Protein 1Z4H (pdb70)

Structure (mmCIF, N/CA/C/O backbone):
data_1Z4H
#
_entry.id   1Z4H
#
loop_
_atom_site.group_PDB
_atom_site.id
_atom_site.type_symbol
_atom_site.label_atom_id
_atom_site.label_alt_id
_atom_site.label_comp_id
_atom_site.label_asym_id
_atom_site.label_entity_id
_atom_site.label_seq_id
_atom_site.pdbx_PDB_ins_code
_atom_site.Cartn_x
_atom_site.Cartn_y
_atom_site.Cartn_z
_atom_site.occupancy
_atom_site.B_iso_or_equiv
_atom_site.auth_seq_id
_atom_site.auth_comp_id
_atom_site.auth_asym_id
_atom_site.auth_atom_id
_atom_site.pdbx_PDB_model_num
ATOM 1 N N . MET A 1 1 ? -11.399 12.482 -7.871 1.00 3.88 1 MET A N 1
ATOM 2 C CA . MET A 1 1 ? -11.905 11.932 -6.596 1.00 3.10 1 MET A CA 1
ATOM 3 C C . MET A 1 1 ? -10.811 11.945 -5.534 1.00 2.22 1 MET A C 1
ATOM 4 O O . MET A 1 1 ? -10.199 10.916 -5.246 1.00 2.40 1 MET A O 1
ATOM 20 N N . GLN A 1 2 ? -10.558 13.113 -4.959 1.00 1.90 2 GLN A N 1
ATOM 21 C CA . GLN A 1 2 ? -9.586 13.234 -3.883 1.00 1.60 2 GLN A CA 1
ATOM 22 C C . GLN A 1 2 ? -10.207 12.807 -2.563 1.00 1.43 2 GLN A C 1
ATOM 23 O O . GLN A 1 2 ? -10.905 13.581 -1.908 1.00 1.60 2 GLN A O 1
ATOM 37 N N . HIS A 1 3 ? -9.975 11.560 -2.197 1.00 1.23 3 HIS A N 1
ATOM 38 C CA . HIS A 1 3 ? -10.497 11.019 -0.956 1.00 1.16 3 HIS A CA 1
ATOM 39 C C . HIS A 1 3 ? -9.366 10.862 0.049 1.00 0.97 3 HIS A C 1
ATOM 40 O O . HIS A 1 3 ? -8.338 10.251 -0.252 1.00 1.04 3 HIS A O 1
ATOM 55 N N . GLU A 1 4 ? -9.546 11.416 1.237 1.00 0.92 4 GLU A N 1
ATOM 56 C CA . GLU A 1 4 ? -8.513 11.347 2.258 1.00 0.90 4 GLU A CA 1
ATOM 57 C C . GLU A 1 4 ? -8.853 10.306 3.308 1.00 0.81 4 GLU A C 1
ATOM 58 O O . GLU A 1 4 ? -10.007 10.162 3.719 1.00 0.99 4 GLU A O 1
ATOM 70 N N . LEU A 1 5 ? -7.836 9.585 3.736 1.00 0.69 5 LEU A N 1
ATOM 71 C CA . LEU A 1 5 ? -7.988 8.529 4.717 1.00 0.61 5 LEU A CA 1
ATOM 72 C C . LEU A 1 5 ? -6.905 8.642 5.782 1.00 0.60 5 LEU A C 1
ATOM 73 O O . LEU A 1 5 ? -5.955 9.412 5.631 1.00 0.66 5 LEU A O 1
ATOM 89 N N . GLN A 1 6 ? -7.058 7.889 6.857 1.00 0.57 6 GLN A N 1
ATOM 90 C CA . GLN A 1 6 ? -6.063 7.854 7.916 1.00 0.59 6 GLN A CA 1
ATOM 91 C C . GLN A 1 6 ? -5.244 6.573 7.779 1.00 0.48 6 GLN A C 1
ATOM 92 O O . GLN A 1 6 ? -5.647 5.673 7.039 1.00 0.42 6 GLN A O 1
ATOM 106 N N . PRO A 1 7 ? -4.079 6.484 8.459 1.00 0.52 7 PRO A N 1
ATOM 107 C CA . PRO A 1 7 ? -3.187 5.318 8.387 1.00 0.48 7 PRO A CA 1
ATOM 108 C C . PRO A 1 7 ? -3.926 3.980 8.337 1.00 0.40 7 PRO A C 1
ATOM 109 O O . PRO A 1 7 ? -3.605 3.120 7.525 1.00 0.37 7 PRO A O 1
ATOM 120 N N . ASP A 1 8 ? -4.929 3.802 9.182 1.00 0.40 8 ASP A N 1
ATOM 121 C CA . ASP A 1 8 ? -5.734 2.594 9.109 1.00 0.38 8 ASP A CA 1
ATOM 122 C C . ASP A 1 8 ? -7.061 2.896 8.428 1.00 0.37 8 ASP A C 1
ATOM 123 O O . ASP A 1 8 ? -7.974 3.462 9.030 1.00 0.42 8 ASP A O 1
ATOM 132 N N . SER A 1 9 ? -7.143 2.518 7.159 1.00 0.33 9 SER A N 1
ATOM 133 C CA . SER A 1 9 ? -8.315 2.728 6.335 1.00 0.34 9 SER A CA 1
ATOM 134 C C . SER A 1 9 ? -8.215 1.843 5.099 1.00 0.29 9 SER A C 1
ATOM 135 O O . SER A 1 9 ? -7.197 1.177 4.900 1.00 0.35 9 SER A O 1
ATOM 143 N N . LEU A 1 10 ? -9.247 1.852 4.263 1.00 0.28 10 LEU A N 1
ATOM 144 C CA . LEU A 1 10 ? -9.298 0.968 3.113 1.00 0.27 10 LEU A CA 1
ATOM 145 C C . LEU A 1 10 ? -8.974 1.713 1.819 1.00 0.25 10 LEU A C 1
ATOM 146 O O . LEU A 1 10 ? -9.688 2.625 1.401 1.00 0.29 10 LEU A O 1
ATOM 162 N N . VAL A 1 11 ? -7.865 1.318 1.213 1.00 0.22 11 VAL A N 1
ATOM 163 C CA . VAL A 1 11 ? -7.405 1.882 -0.049 1.00 0.22 11 VAL A CA 1
ATOM 164 C C . VAL A 1 11 ? -7.582 0.849 -1.165 1.00 0.24 11 VAL A C 1
ATOM 165 O O . VAL A 1 11 ? -7.788 -0.336 -0.892 1.00 0.29 11 VAL A O 1
ATOM 178 N N . ASP A 1 12 ? -7.497 1.292 -2.414 1.00 0.25 12 ASP A N 1
ATOM 179 C CA . ASP A 1 12 ? -7.576 0.381 -3.550 1.00 0.29 12 ASP A CA 1
ATOM 180 C C . ASP A 1 12 ? -6.320 0.484 -4.411 1.00 0.28 12 ASP A C 1
ATOM 181 O O . ASP A 1 12 ? -5.525 1.404 -4.230 1.00 0.30 12 ASP A O 1
ATOM 190 N N . LEU A 1 13 ? -6.127 -0.469 -5.314 1.00 0.34 13 LEU A N 1
ATOM 191 C CA . LEU A 1 13 ? -4.937 -0.515 -6.164 1.00 0.38 13 LEU A CA 1
ATOM 192 C C . LEU A 1 13 ? -4.695 0.801 -6.899 1.00 0.34 13 LEU A C 1
ATOM 193 O O . LEU A 1 13 ? -3.560 1.291 -6.941 1.00 0.33 13 LEU A O 1
ATOM 209 N N . LYS A 1 14 ? -5.761 1.380 -7.455 1.00 0.37 14 LYS A N 1
ATOM 210 C CA . LYS A 1 14 ? -5.648 2.629 -8.207 1.00 0.40 14 LYS A CA 1
ATOM 211 C C . LYS A 1 14 ? -5.048 3.692 -7.310 1.00 0.31 14 LYS A C 1
ATOM 212 O O . LYS A 1 14 ? -4.201 4.486 -7.720 1.00 0.32 14 LYS A O 1
ATOM 231 N N . PHE A 1 15 ? -5.499 3.673 -6.072 1.00 0.29 15 PHE A N 1
ATOM 232 C CA . PHE A 1 15 ? -5.035 4.592 -5.064 1.00 0.26 15 PHE A CA 1
ATOM 233 C C . PHE A 1 15 ? -3.541 4.420 -4.843 1.00 0.23 15 PHE A C 1
ATOM 234 O O . PHE A 1 15 ? -2.792 5.387 -4.880 1.00 0.27 15 PHE A O 1
ATOM 251 N N . ILE A 1 16 ? -3.123 3.182 -4.589 1.00 0.22 16 ILE A N 1
ATOM 252 C CA . ILE A 1 16 ? -1.711 2.868 -4.409 1.00 0.22 16 ILE A CA 1
ATOM 253 C C . ILE A 1 16 ? -0.886 3.373 -5.589 1.00 0.23 16 ILE A C 1
ATOM 254 O O . ILE A 1 16 ? 0.166 3.971 -5.409 1.00 0.27 16 ILE A O 1
ATOM 270 N N . MET A 1 17 ? -1.367 3.117 -6.800 1.00 0.23 17 MET A N 1
ATOM 271 C CA . MET A 1 17 ? -0.664 3.548 -8.005 1.00 0.28 17 MET A CA 1
ATOM 272 C C . MET A 1 17 ? -0.586 5.071 -8.083 1.00 0.34 17 MET A C 1
ATOM 273 O O . MET A 1 17 ? 0.395 5.621 -8.576 1.00 0.43 17 MET A O 1
ATOM 287 N N . ALA A 1 18 ? -1.624 5.746 -7.609 1.00 0.34 18 ALA A N 1
ATOM 288 C CA . ALA A 1 18 ? -1.607 7.204 -7.501 1.00 0.44 18 ALA A CA 1
ATOM 289 C C . ALA A 1 18 ? -0.622 7.657 -6.419 1.00 0.49 18 ALA A C 1
ATOM 290 O O . ALA A 1 18 ? 0.132 8.612 -6.603 1.00 0.69 18 ALA A O 1
ATOM 297 N N . ASP A 1 19 ? -0.652 6.950 -5.297 1.00 0.40 19 ASP A N 1
ATOM 298 C CA . ASP A 1 19 ? 0.206 7.224 -4.141 1.00 0.52 19 ASP A CA 1
ATOM 299 C C . ASP A 1 19 ? 1.682 7.014 -4.478 1.00 0.56 19 ASP A C 1
ATOM 300 O O . ASP A 1 19 ? 2.539 7.816 -4.101 1.00 0.77 19 ASP A O 1
ATOM 309 N N . THR A 1 20 ? 1.965 5.964 -5.229 1.00 0.49 20 THR A N 1
ATOM 310 C CA . THR A 1 20 ? 3.337 5.557 -5.478 1.00 0.71 20 THR A CA 1
ATOM 311 C C . THR A 1 20 ? 3.842 6.014 -6.843 1.00 0.67 20 THR A C 1
ATOM 312 O O . THR A 1 20 ? 4.966 6.498 -6.972 1.00 1.04 20 THR A O 1
ATOM 323 N N . GLY A 1 21 ? 2.997 5.874 -7.857 1.00 0.36 21 GLY A N 1
ATOM 324 C CA . GLY A 1 21 ? 3.404 6.167 -9.214 1.00 0.45 21 GLY A CA 1
ATOM 325 C C . GLY A 1 21 ? 4.002 4.952 -9.894 1.00 0.40 21 GLY A C 1
ATOM 326 O O . GLY A 1 21 ? 4.596 5.060 -10.966 1.00 0.49 21 GLY A O 1
ATOM 330 N N . PHE A 1 22 ? 3.836 3.790 -9.272 1.00 0.31 22 PHE A N 1
ATOM 331 C CA . PHE A 1 22 ? 4.435 2.558 -9.771 1.00 0.32 22 PHE A CA 1
ATOM 332 C C . PHE A 1 22 ? 3.368 1.526 -10.133 1.00 0.29 22 PHE A C 1
ATOM 333 O O . PHE A 1 22 ? 2.169 1.792 -10.023 1.00 0.28 22 PHE A O 1
ATOM 350 N N . GLY A 1 23 ? 3.819 0.348 -10.550 1.00 0.34 23 GLY A N 1
ATOM 351 C CA . GLY A 1 23 ? 2.912 -0.692 -10.997 1.00 0.36 23 GLY A CA 1
ATOM 352 C C . GLY A 1 23 ? 2.506 -1.649 -9.892 1.00 0.30 23 GLY A C 1
ATOM 353 O O . GLY A 1 23 ? 3.215 -1.797 -8.896 1.00 0.27 23 GLY A O 1
ATOM 357 N N . LYS A 1 24 ? 1.352 -2.289 -10.083 1.00 0.35 24 LYS A N 1
ATOM 358 C CA . LYS A 1 24 ? 0.784 -3.240 -9.121 1.00 0.39 24 LYS A CA 1
ATOM 359 C C . LYS A 1 24 ? 1.804 -4.271 -8.639 1.00 0.31 24 LYS A C 1
ATOM 360 O O . LYS A 1 24 ? 1.891 -4.559 -7.446 1.00 0.28 24 LYS A O 1
ATOM 379 N N . THR A 1 25 ? 2.558 -4.831 -9.577 1.00 0.35 25 THR A N 1
ATOM 380 C CA . THR A 1 25 ? 3.579 -5.829 -9.259 1.00 0.37 25 THR A CA 1
ATOM 381 C C . THR A 1 25 ? 4.554 -5.304 -8.194 1.00 0.32 25 THR A C 1
ATOM 382 O O . THR A 1 25 ? 4.845 -5.990 -7.200 1.00 0.36 25 THR A O 1
ATOM 393 N N . PHE A 1 26 ? 5.014 -4.071 -8.389 1.00 0.27 26 PHE A N 1
ATOM 394 C CA . PHE A 1 26 ? 5.904 -3.411 -7.455 1.00 0.26 26 PHE A CA 1
ATOM 395 C C . PHE A 1 26 ? 5.239 -3.289 -6.090 1.00 0.22 26 PHE A C 1
ATOM 396 O O . PHE A 1 26 ? 5.869 -3.527 -5.065 1.00 0.25 26 PHE A O 1
ATOM 413 N N . ILE A 1 27 ? 3.959 -2.937 -6.099 1.00 0.18 27 ILE A N 1
ATOM 414 C CA . ILE A 1 27 ? 3.205 -2.726 -4.871 1.00 0.16 27 ILE A CA 1
ATOM 415 C C . ILE A 1 27 ? 3.256 -3.954 -3.973 1.00 0.18 27 ILE A C 1
ATOM 416 O O . ILE A 1 27 ? 3.793 -3.909 -2.872 1.00 0.19 27 ILE A O 1
ATOM 432 N N . TYR A 1 28 ? 2.721 -5.061 -4.462 1.00 0.22 28 TYR A N 1
ATOM 433 C CA . TYR A 1 28 ? 2.611 -6.269 -3.659 1.00 0.25 28 TYR A CA 1
ATOM 434 C C . TYR A 1 28 ? 3.972 -6.706 -3.128 1.00 0.25 28 TYR A C 1
ATOM 435 O O . TYR A 1 28 ? 4.093 -7.079 -1.961 1.00 0.27 28 TYR A O 1
ATOM 453 N N . ASP A 1 29 ? 5.004 -6.624 -3.961 1.00 0.28 29 ASP A N 1
ATOM 454 C CA . ASP A 1 29 ? 6.350 -6.994 -3.524 1.00 0.32 29 ASP A CA 1
ATOM 455 C C . ASP A 1 29 ? 6.875 -6.012 -2.482 1.00 0.28 29 ASP A C 1
ATOM 456 O O . ASP A 1 29 ? 7.284 -6.404 -1.388 1.00 0.29 29 ASP A O 1
ATOM 465 N N . ARG A 1 30 ? 6.842 -4.734 -2.829 1.00 0.26 30 ARG A N 1
ATOM 466 C CA . ARG A 1 30 ? 7.426 -3.693 -1.999 1.00 0.28 30 ARG A CA 1
ATOM 467 C C . ARG A 1 30 ? 6.697 -3.552 -0.665 1.00 0.22 30 ARG A C 1
ATOM 468 O O . ARG A 1 30 ? 7.329 -3.361 0.372 1.00 0.24 30 ARG A O 1
ATOM 489 N N . ILE A 1 31 ? 5.374 -3.638 -0.691 1.00 0.19 31 ILE A N 1
ATOM 490 C CA . ILE A 1 31 ? 4.585 -3.483 0.523 1.00 0.18 31 ILE A CA 1
ATOM 491 C C . ILE A 1 31 ? 4.787 -4.680 1.450 1.00 0.22 31 ILE A C 1
ATOM 492 O O . ILE A 1 31 ? 4.863 -4.514 2.670 1.00 0.27 31 ILE A O 1
ATOM 508 N N . LYS A 1 32 ? 4.899 -5.882 0.882 1.00 0.24 32 LYS A N 1
ATOM 509 C CA . LYS A 1 32 ? 5.259 -7.050 1.684 1.00 0.35 32 LYS A CA 1
ATOM 510 C C . LYS A 1 32 ? 6.596 -6.814 2.377 1.00 0.41 32 LYS A C 1
ATOM 511 O O . LYS A 1 32 ? 6.749 -7.082 3.566 1.00 0.52 32 LYS A O 1
ATOM 530 N N . SER A 1 33 ? 7.549 -6.287 1.622 1.00 0.40 33 SER A N 1
ATOM 531 C CA . SER A 1 33 ? 8.873 -5.980 2.145 1.00 0.54 33 SER A CA 1
ATOM 532 C C . SER A 1 33 ? 8.815 -4.845 3.169 1.00 0.54 33 SER A C 1
ATOM 533 O O . SER A 1 33 ? 9.683 -4.740 4.033 1.00 0.66 33 SER A O 1
ATOM 541 N N . GLY A 1 34 ? 7.798 -3.992 3.057 1.00 0.47 34 GLY A N 1
ATOM 542 C CA . GLY A 1 34 ? 7.631 -2.901 4.000 1.00 0.49 34 GLY A CA 1
ATOM 543 C C . GLY A 1 34 ? 7.499 -3.403 5.421 1.00 0.43 34 GLY A C 1
ATOM 544 O O . GLY A 1 34 ? 8.396 -3.203 6.245 1.00 0.56 34 GLY A O 1
ATOM 548 N N . ASP A 1 35 ? 6.377 -4.049 5.705 1.00 0.33 35 ASP A N 1
ATOM 549 C CA . ASP A 1 35 ? 6.181 -4.713 6.997 1.00 0.41 35 ASP A CA 1
ATOM 550 C C . ASP A 1 35 ? 5.083 -5.771 6.895 1.00 0.42 35 ASP A C 1
ATOM 551 O O . ASP A 1 35 ? 4.378 -6.048 7.865 1.00 0.83 35 ASP A O 1
ATOM 560 N N . LEU A 1 36 ? 4.962 -6.373 5.712 1.00 0.39 36 LEU A N 1
ATOM 561 C CA . LEU A 1 36 ? 3.907 -7.349 5.423 1.00 0.45 36 LEU A CA 1
ATOM 562 C C . LEU A 1 36 ? 2.525 -6.694 5.502 1.00 0.41 36 LEU A C 1
ATOM 563 O O . LEU A 1 36 ? 2.123 -6.194 6.554 1.00 0.57 36 LEU A O 1
ATOM 579 N N . PRO A 1 37 ? 1.777 -6.699 4.393 1.00 0.33 37 PRO A N 1
ATOM 580 C CA . PRO A 1 37 ? 0.479 -6.029 4.315 1.00 0.32 37 PRO A CA 1
ATOM 581 C C . PRO A 1 37 ? -0.544 -6.579 5.301 1.00 0.26 37 PRO A C 1
ATOM 582 O O . PRO A 1 37 ? -0.796 -7.786 5.352 1.00 0.32 37 PRO A O 1
ATOM 593 N N . LYS A 1 38 ? -1.126 -5.684 6.084 1.00 0.30 38 LYS A N 1
ATOM 594 C CA . LYS A 1 38 ? -2.244 -6.031 6.944 1.00 0.37 38 LYS A CA 1
ATOM 595 C C . LYS A 1 38 ? -3.526 -5.940 6.131 1.00 0.33 38 LYS A C 1
ATOM 596 O O . LYS A 1 38 ? -4.596 -6.346 6.584 1.00 0.40 38 LYS A O 1
ATOM 615 N N . ALA A 1 39 ? -3.387 -5.353 4.935 1.00 0.24 39 ALA A N 1
ATOM 616 C CA . ALA A 1 39 ? -4.450 -5.282 3.938 1.00 0.22 39 ALA A CA 1
ATOM 617 C C . ALA A 1 39 ? -5.273 -6.555 3.881 1.00 0.29 39 ALA A C 1
ATOM 618 O O . ALA A 1 39 ? -4.752 -7.665 4.031 1.00 0.37 39 ALA A O 1
ATOM 625 N N . LYS A 1 40 ? -6.552 -6.399 3.601 1.00 0.31 40 LYS A N 1
ATOM 626 C CA . LYS A 1 40 ? -7.461 -7.516 3.650 1.00 0.42 40 LYS A CA 1
ATOM 627 C C . LYS A 1 40 ? -7.685 -8.013 2.235 1.00 0.42 40 LYS A C 1
ATOM 628 O O . LYS A 1 40 ? -8.671 -7.668 1.588 1.00 0.40 40 LYS A O 1
ATOM 647 N N . VAL A 1 41 ? -6.746 -8.807 1.76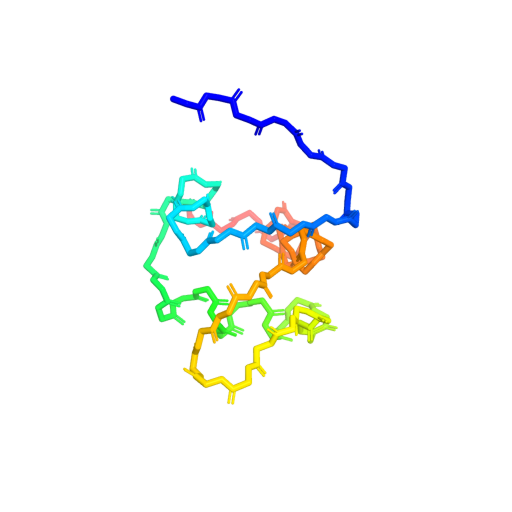0 1.00 0.51 41 VAL A N 1
ATOM 648 C CA . VAL A 1 41 ? -6.814 -9.379 0.437 1.00 0.59 41 VAL A CA 1
ATOM 649 C C . VAL A 1 41 ? -7.191 -10.853 0.526 1.00 0.78 41 VAL A C 1
ATOM 650 O O . VAL A 1 41 ? -6.563 -11.628 1.249 1.00 1.02 41 VAL A O 1
ATOM 663 N N . ILE A 1 42 ? -8.242 -11.228 -0.181 1.00 0.87 42 ILE A N 1
ATOM 664 C CA . ILE A 1 42 ? -8.764 -12.579 -0.092 1.00 1.13 42 ILE A CA 1
ATOM 665 C C . ILE A 1 42 ? -8.854 -13.228 -1.473 1.00 1.17 42 ILE A C 1
ATOM 666 O O . ILE A 1 42 ? -8.750 -14.447 -1.610 1.00 1.41 42 ILE A O 1
ATOM 682 N N . HIS A 1 43 ? -8.997 -12.411 -2.502 1.00 1.08 43 HIS A N 1
ATOM 683 C CA . HIS A 1 43 ? -9.188 -12.928 -3.852 1.00 1.28 43 HIS A CA 1
ATOM 684 C C . HIS A 1 43 ? -8.287 -12.180 -4.830 1.00 1.29 43 HIS A C 1
ATOM 685 O O . HIS A 1 43 ? -8.750 -11.646 -5.838 1.00 1.51 43 HIS A O 1
ATOM 700 N N . GLY A 1 44 ? -7.002 -12.130 -4.509 1.00 1.20 44 GLY A N 1
ATOM 701 C CA . GLY A 1 44 ? -6.040 -11.386 -5.315 1.00 1.31 44 GLY A CA 1
ATOM 702 C C . GLY A 1 44 ? -6.181 -9.880 -5.152 1.00 1.11 44 GLY A C 1
ATOM 703 O O . GLY A 1 44 ? -5.207 -9.137 -5.269 1.00 1.44 44 GLY A O 1
ATOM 707 N N . ARG A 1 45 ? -7.399 -9.444 -4.869 1.00 0.93 45 ARG A N 1
ATOM 708 C CA . ARG A 1 45 ? -7.699 -8.056 -4.571 1.00 0.90 45 ARG A CA 1
ATOM 709 C C . ARG A 1 45 ? -8.773 -8.010 -3.497 1.00 0.86 45 ARG A C 1
ATOM 710 O O . ARG A 1 45 ? -9.345 -9.052 -3.158 1.00 1.73 45 ARG A O 1
ATOM 731 N N . ALA A 1 46 ? -9.020 -6.809 -2.977 1.00 0.74 46 ALA A N 1
ATOM 732 C CA . ALA A 1 46 ? -10.129 -6.540 -2.062 1.00 0.57 46 ALA A CA 1
ATOM 733 C C . ALA A 1 46 ? -10.013 -5.125 -1.508 1.00 0.51 46 ALA A C 1
ATOM 734 O O . ALA A 1 46 ? -10.495 -4.172 -2.119 1.00 0.67 46 ALA A O 1
ATOM 741 N N . ARG A 1 47 ? -9.343 -4.993 -0.369 1.00 0.37 47 ARG A N 1
ATOM 742 C CA . ARG A 1 47 ? -9.136 -3.696 0.266 1.00 0.38 47 ARG A CA 1
ATOM 743 C C . ARG A 1 47 ? -7.758 -3.665 0.906 1.00 0.31 47 ARG A C 1
ATOM 744 O O . ARG A 1 47 ? -7.363 -4.622 1.572 1.00 0.34 47 ARG A O 1
ATOM 765 N N . TRP A 1 48 ? -7.024 -2.587 0.696 1.00 0.26 48 TRP A N 1
ATOM 766 C CA . TRP A 1 48 ? -5.671 -2.496 1.205 1.00 0.21 48 TRP A CA 1
ATOM 767 C C . TRP A 1 48 ? -5.635 -1.524 2.368 1.00 0.20 48 TRP A C 1
ATOM 768 O O . TRP A 1 48 ? -6.328 -0.511 2.356 1.00 0.23 48 TRP A O 1
ATOM 789 N N . LEU A 1 49 ? -4.842 -1.832 3.371 1.00 0.20 49 LEU A N 1
ATOM 790 C CA . LEU A 1 49 ? -4.692 -0.949 4.501 1.00 0.21 49 LEU A CA 1
ATOM 791 C C . LEU A 1 49 ? -3.590 0.057 4.227 1.00 0.23 49 LEU A C 1
ATOM 792 O O . LEU A 1 49 ? -2.478 -0.301 3.842 1.00 0.30 49 LEU A O 1
ATOM 808 N N . TYR A 1 50 ? -3.916 1.330 4.405 1.00 0.21 50 TYR A N 1
ATOM 809 C CA . TYR A 1 50 ? -2.988 2.409 4.091 1.00 0.24 50 TYR A CA 1
ATOM 810 C C . TYR A 1 50 ? -1.715 2.304 4.933 1.00 0.25 50 TYR A C 1
ATOM 811 O O . TYR A 1 50 ? -0.656 2.771 4.521 1.00 0.26 50 TYR A O 1
ATOM 829 N N . ARG A 1 51 ? -1.839 1.712 6.118 1.00 0.27 51 ARG A N 1
ATOM 830 C CA . ARG A 1 51 ? -0.701 1.471 7.003 1.00 0.29 51 ARG A CA 1
ATOM 831 C C . ARG A 1 51 ? 0.448 0.797 6.255 1.00 0.28 51 ARG A C 1
ATOM 832 O O . ARG A 1 51 ? 1.606 1.180 6.403 1.00 0.30 51 ARG A O 1
ATOM 853 N N . ASP A 1 52 ? 0.107 -0.195 5.438 1.00 0.30 52 ASP A N 1
ATOM 854 C CA . ASP A 1 52 ? 1.087 -0.937 4.661 1.00 0.31 52 ASP A CA 1
ATOM 855 C C . ASP A 1 52 ? 1.822 -0.015 3.709 1.00 0.28 52 ASP A C 1
ATOM 856 O O . ASP A 1 52 ? 2.992 -0.228 3.398 1.00 0.32 52 ASP A O 1
ATOM 865 N N . HIS A 1 53 ? 1.125 1.015 3.253 1.00 0.23 53 HIS A N 1
ATOM 866 C CA . HIS A 1 53 ? 1.739 2.021 2.405 1.00 0.21 53 HIS A CA 1
ATOM 867 C C . HIS A 1 53 ? 2.727 2.810 3.231 1.00 0.19 53 HIS A C 1
ATOM 868 O O . HIS A 1 53 ? 3.869 2.982 2.843 1.00 0.19 53 HIS A O 1
ATOM 883 N N . CYS A 1 54 ? 2.274 3.250 4.396 1.00 0.21 54 CYS A N 1
ATOM 884 C CA . CYS A 1 54 ? 3.091 4.050 5.292 1.00 0.25 54 CYS A CA 1
ATOM 885 C C . CYS A 1 54 ? 4.388 3.319 5.631 1.00 0.28 54 CYS A C 1
ATOM 886 O O . CYS A 1 54 ? 5.474 3.904 5.581 1.00 0.36 54 CYS A O 1
ATOM 894 N N . GLU A 1 55 ? 4.272 2.033 5.954 1.00 0.30 55 GLU A N 1
ATOM 895 C CA . GLU A 1 55 ? 5.421 1.241 6.341 1.00 0.42 55 GLU A CA 1
ATOM 896 C C . GLU A 1 55 ? 6.321 0.938 5.142 1.00 0.40 55 GLU A C 1
ATOM 897 O O . GLU A 1 55 ? 7.545 0.980 5.255 1.00 0.50 55 GLU A O 1
ATOM 909 N N . PHE A 1 56 ? 5.723 0.618 3.997 1.00 0.33 56 PHE A N 1
ATOM 910 C CA . PHE A 1 56 ? 6.497 0.390 2.784 1.00 0.35 56 PHE A CA 1
ATOM 911 C C . PHE A 1 56 ? 7.199 1.682 2.333 1.00 0.39 56 PHE A C 1
ATOM 912 O O . PHE A 1 56 ? 8.406 1.680 2.050 1.00 0.49 56 PHE A O 1
ATOM 929 N N . LYS A 1 57 ? 6.435 2.776 2.267 1.00 0.35 57 LYS A N 1
ATOM 930 C CA . LYS A 1 57 ? 6.963 4.088 1.895 1.00 0.44 57 LYS A CA 1
ATOM 931 C C . LYS A 1 57 ? 8.146 4.443 2.765 1.00 0.53 57 LYS A C 1
ATOM 932 O O . LYS A 1 57 ? 9.119 5.019 2.301 1.00 0.65 57 LYS A O 1
ATOM 951 N N . ASN A 1 58 ? 8.049 4.053 4.022 1.00 0.50 58 ASN A N 1
ATOM 952 C CA . ASN A 1 58 ? 9.082 4.300 5.010 1.00 0.62 58 ASN A CA 1
ATOM 953 C C . ASN A 1 58 ? 10.444 3.800 4.535 1.00 0.71 58 ASN A C 1
ATOM 954 O O . ASN A 1 58 ? 11.439 4.521 4.610 1.00 0.88 58 ASN A O 1
ATOM 965 N N . LYS A 1 59 ? 10.482 2.578 4.013 1.00 0.64 59 LYS A N 1
ATOM 966 C CA . LYS A 1 59 ? 11.744 1.966 3.637 1.00 0.76 59 LYS A CA 1
ATOM 967 C C . LYS A 1 59 ? 12.283 2.590 2.350 1.00 0.73 59 LYS A C 1
ATOM 968 O O . LYS A 1 59 ? 13.490 2.767 2.196 1.00 0.83 59 LYS A O 1
ATOM 987 N N . LEU A 1 60 ? 11.382 2.944 1.437 1.00 0.64 60 LEU A N 1
ATOM 988 C CA . LEU A 1 60 ? 11.785 3.579 0.184 1.00 0.66 60 LEU A CA 1
ATOM 989 C C . LEU A 1 60 ? 12.188 5.028 0.409 1.00 0.76 60 LEU A C 1
ATOM 990 O O . LEU A 1 60 ? 13.146 5.513 -0.180 1.00 0.81 60 LEU A O 1
ATOM 1006 N N . LEU A 1 61 ? 11.447 5.705 1.268 1.00 0.83 61 LEU A N 1
ATOM 1007 C CA . LEU A 1 61 ? 11.708 7.102 1.593 1.00 0.96 61 LEU A CA 1
ATOM 1008 C C . LEU A 1 61 ? 13.031 7.241 2.338 1.00 1.05 61 LEU A C 1
ATOM 1009 O O . LEU A 1 61 ? 13.729 8.249 2.221 1.00 1.15 61 LEU A O 1
ATOM 1025 N N . SER A 1 62 ? 13.365 6.216 3.106 1.00 1.10 62 SER A N 1
ATOM 1026 C CA . SER A 1 62 ? 14.614 6.182 3.847 1.00 1.26 62 SER A CA 1
ATOM 1027 C C . SER A 1 62 ? 15.799 5.972 2.901 1.00 1.23 62 SER A C 1
ATOM 1028 O O . SER A 1 62 ? 16.837 6.624 3.038 1.00 1.28 62 SER A O 1
ATOM 1036 N N . ARG A 1 63 ? 15.630 5.076 1.931 1.00 1.31 63 ARG A N 1
ATOM 1037 C CA . ARG A 1 63 ? 16.701 4.744 0.994 1.00 1.51 63 ARG A CA 1
ATOM 1038 C C . ARG A 1 63 ? 16.744 5.724 -0.174 1.00 1.63 63 ARG A C 1
ATOM 1039 O O . ARG A 1 63 ? 17.746 5.805 -0.886 1.00 2.25 63 ARG A O 1
ATOM 1060 N N . ALA A 1 64 ? 15.642 6.449 -0.364 1.00 1.83 64 ALA A N 1
ATOM 1061 C CA . ALA A 1 64 ? 15.490 7.386 -1.472 1.00 2.61 64 ALA A CA 1
ATOM 1062 C C . ALA A 1 64 ? 15.622 6.671 -2.814 1.00 3.11 64 ALA A C 1
ATOM 1063 O O . ALA A 1 64 ? 16.634 6.806 -3.507 1.00 3.75 64 ALA A O 1
ATOM 1070 N N . ASN A 1 65 ? 14.594 5.906 -3.176 1.00 3.03 65 ASN A N 1
ATOM 1071 C CA . ASN A 1 65 ? 14.621 5.134 -4.413 1.00 3.62 65 ASN A CA 1
ATOM 1072 C C . ASN A 1 65 ? 14.432 6.044 -5.618 1.00 4.16 65 ASN A C 1
ATOM 1073 O O . ASN A 1 65 ? 13.642 6.990 -5.586 1.00 4.50 65 ASN A O 1
ATOM 1084 N N . GLY A 1 66 ? 15.181 5.762 -6.670 1.00 4.69 66 GLY A N 1
ATOM 1085 C CA . GLY A 1 66 ? 15.103 6.563 -7.868 1.00 5.52 66 GLY A CA 1
ATOM 1086 C C . GLY A 1 66 ? 16.345 7.401 -8.054 1.00 6.29 66 GLY A C 1
ATOM 1087 O O . GLY A 1 66 ? 17.431 6.960 -7.626 1.00 6.60 66 GLY A O 1
ATOM 1092 N N . MET A 1 1 ? -8.226 15.223 -1.982 1.00 3.88 1 MET A N 2
ATOM 1093 C CA . MET A 1 1 ? -8.509 14.470 -3.223 1.00 3.10 1 MET A CA 2
ATOM 1094 C C . MET A 1 1 ? -10.004 14.164 -3.300 1.00 2.22 1 MET A C 2
ATOM 1095 O O . MET A 1 1 ? -10.718 14.718 -4.142 1.00 2.40 1 MET A O 2
ATOM 1111 N N . GLN A 1 2 ? -10.462 13.299 -2.394 1.00 1.90 2 GLN A N 2
ATOM 1112 C CA . GLN A 1 2 ? -11.879 12.955 -2.245 1.00 1.60 2 GLN A CA 2
ATOM 1113 C C . GLN A 1 2 ? -11.999 11.817 -1.245 1.00 1.43 2 GLN A C 2
ATOM 1114 O O . GLN A 1 2 ? -12.933 11.758 -0.447 1.00 1.60 2 GLN A O 2
ATOM 1128 N N . HIS A 1 3 ? -11.026 10.918 -1.287 1.00 1.23 3 HIS A N 2
ATOM 1129 C CA . HIS A 1 3 ? -10.952 9.836 -0.328 1.00 1.16 3 HIS A CA 2
ATOM 1130 C C . HIS A 1 3 ? -9.859 10.157 0.672 1.00 0.97 3 HIS A C 2
ATOM 1131 O O . HIS A 1 3 ? -8.674 9.995 0.385 1.00 1.04 3 HIS A O 2
ATOM 1146 N N . GLU A 1 4 ? -10.263 10.602 1.845 1.00 0.92 4 GLU A N 2
ATOM 1147 C CA . GLU A 1 4 ? -9.318 10.983 2.876 1.00 0.90 4 GLU A CA 2
ATOM 1148 C C . GLU A 1 4 ? -9.283 9.906 3.947 1.00 0.81 4 GLU A C 2
ATOM 1149 O O . GLU A 1 4 ? -10.327 9.378 4.341 1.00 0.99 4 GLU A O 2
ATOM 1161 N N . LEU A 1 5 ? -8.091 9.569 4.407 1.00 0.69 5 LEU A N 2
ATOM 1162 C CA . LEU A 1 5 ? -7.931 8.458 5.327 1.00 0.61 5 LEU A CA 2
ATOM 1163 C C . LEU A 1 5 ? -6.768 8.669 6.286 1.00 0.60 5 LEU A C 2
ATOM 1164 O O . LEU A 1 5 ? -5.923 9.544 6.088 1.00 0.66 5 LEU A O 2
ATOM 1180 N N . GLN A 1 6 ? -6.751 7.856 7.326 1.00 0.57 6 GLN A N 2
ATOM 1181 C CA . GLN A 1 6 ? -5.680 7.854 8.308 1.00 0.59 6 GLN A CA 2
ATOM 1182 C C . GLN A 1 6 ? -4.944 6.516 8.223 1.00 0.48 6 GLN A C 2
ATOM 1183 O O . GLN A 1 6 ? -5.439 5.607 7.556 1.00 0.42 6 GLN A O 2
ATOM 1197 N N . PRO A 1 7 ? -3.750 6.386 8.854 1.00 0.52 7 PRO A N 2
ATOM 1198 C CA . PRO A 1 7 ? -2.963 5.142 8.878 1.00 0.48 7 PRO A CA 2
ATOM 1199 C C . PRO A 1 7 ? -3.801 3.860 8.864 1.00 0.40 7 PRO A C 2
ATOM 1200 O O . PRO A 1 7 ? -3.515 2.937 8.109 1.00 0.37 7 PRO A O 2
ATOM 1211 N N . ASP A 1 8 ? -4.843 3.796 9.672 1.00 0.40 8 ASP A N 2
ATOM 1212 C CA . ASP A 1 8 ? -5.728 2.646 9.621 1.00 0.38 8 ASP A CA 2
ATOM 1213 C C . ASP A 1 8 ? -6.990 2.998 8.851 1.00 0.37 8 ASP A C 2
ATOM 1214 O O . ASP A 1 8 ? -7.873 3.691 9.363 1.00 0.42 8 ASP A O 2
ATOM 1223 N N . SER A 1 9 ? -7.047 2.526 7.613 1.00 0.33 9 SER A N 2
ATOM 1224 C CA . SER A 1 9 ? -8.157 2.810 6.718 1.00 0.34 9 SER A CA 2
ATOM 1225 C C . SER A 1 9 ? -7.966 2.024 5.424 1.00 0.29 9 SER A C 2
ATOM 1226 O O . SER A 1 9 ? -6.944 1.357 5.246 1.00 0.35 9 SER A O 2
ATOM 1234 N N . LEU A 1 10 ? -8.934 2.118 4.522 1.00 0.28 10 LEU A N 2
ATOM 1235 C CA . LEU A 1 10 ? -8.933 1.317 3.309 1.00 0.27 10 LEU A CA 2
ATOM 1236 C C . LEU A 1 10 ? -8.531 2.141 2.091 1.00 0.25 10 LEU A C 2
ATOM 1237 O O . LEU A 1 10 ? -9.177 3.134 1.752 1.00 0.29 10 LEU A O 2
ATOM 1253 N N . VAL A 1 11 ? -7.452 1.716 1.454 1.00 0.22 11 VAL A N 2
ATOM 1254 C CA . VAL A 1 11 ? -6.993 2.303 0.207 1.00 0.22 11 VAL A CA 2
ATOM 1255 C C . VAL A 1 11 ? -7.313 1.358 -0.945 1.00 0.24 11 VAL A C 2
ATOM 1256 O O . VAL A 1 11 ? -7.608 0.178 -0.730 1.00 0.29 11 VAL A O 2
ATOM 1269 N N . ASP A 1 12 ? -7.239 1.863 -2.165 1.00 0.25 12 ASP A N 2
ATOM 1270 C CA . ASP A 1 12 ? -7.541 1.054 -3.334 1.00 0.29 12 ASP A CA 2
ATOM 1271 C C . ASP A 1 12 ? -6.287 0.769 -4.145 1.00 0.28 12 ASP A C 2
ATOM 1272 O O . ASP A 1 12 ? -5.257 1.411 -3.944 1.00 0.30 12 ASP A O 2
ATOM 1281 N N . LEU A 1 13 ? -6.378 -0.189 -5.058 1.00 0.34 13 LEU A N 2
ATOM 1282 C CA . LEU A 1 13 ? -5.259 -0.542 -5.928 1.00 0.38 13 LEU A CA 2
ATOM 1283 C C . LEU A 1 13 ? -4.820 0.651 -6.772 1.00 0.34 13 LEU A C 2
ATOM 1284 O O . LEU A 1 13 ? -3.631 0.980 -6.837 1.00 0.33 13 LEU A O 2
ATOM 1300 N N . LYS A 1 14 ? -5.795 1.301 -7.400 1.00 0.37 14 LYS A N 2
ATOM 1301 C CA . LYS A 1 14 ? -5.539 2.477 -8.225 1.00 0.40 14 LYS A CA 2
ATOM 1302 C C . LYS A 1 14 ? -4.915 3.578 -7.378 1.00 0.31 14 LYS A C 2
ATOM 1303 O O . LYS A 1 14 ? -4.084 4.358 -7.848 1.00 0.32 14 LYS A O 2
ATOM 1322 N N . PHE A 1 15 ? -5.333 3.620 -6.121 1.00 0.29 15 PHE A N 2
ATOM 1323 C CA . PHE A 1 15 ? -4.822 4.582 -5.161 1.00 0.26 15 PHE A CA 2
ATOM 1324 C C . PHE A 1 15 ? -3.324 4.389 -4.952 1.00 0.23 15 PHE A C 2
ATOM 1325 O O . PHE A 1 15 ? -2.561 5.351 -4.988 1.00 0.27 15 PHE A O 2
ATOM 1342 N N . ILE A 1 16 ? -2.916 3.144 -4.702 1.00 0.22 16 ILE A N 2
ATOM 1343 C CA . ILE A 1 16 ? -1.501 2.810 -4.568 1.00 0.22 16 ILE A CA 2
ATOM 1344 C C . ILE A 1 16 ? -0.717 3.319 -5.768 1.00 0.23 16 ILE A C 2
ATOM 1345 O O . ILE A 1 16 ? 0.323 3.957 -5.624 1.00 0.27 16 ILE A O 2
ATOM 1361 N N . MET A 1 17 ? -1.233 3.029 -6.958 1.00 0.23 17 MET A N 2
ATOM 1362 C CA . MET A 1 17 ? -0.590 3.447 -8.197 1.00 0.28 17 MET A CA 2
ATOM 1363 C C . MET A 1 17 ? -0.478 4.965 -8.264 1.00 0.34 17 MET A C 2
ATOM 1364 O O . MET A 1 17 ? 0.441 5.500 -8.882 1.00 0.43 17 MET A O 2
ATOM 1378 N N . ALA A 1 18 ? -1.424 5.650 -7.641 1.00 0.34 18 ALA A N 2
ATOM 1379 C CA . ALA A 1 18 ? -1.405 7.101 -7.582 1.00 0.44 18 ALA A CA 2
ATOM 1380 C C . ALA A 1 18 ? -0.276 7.604 -6.683 1.00 0.49 18 ALA A C 2
ATOM 1381 O O . ALA A 1 18 ? 0.529 8.440 -7.098 1.00 0.69 18 ALA A O 2
ATOM 1388 N N . ASP A 1 19 ? -0.214 7.093 -5.454 1.00 0.40 19 ASP A N 2
ATOM 1389 C CA . ASP A 1 19 ? 0.757 7.586 -4.477 1.00 0.52 19 ASP A CA 2
ATOM 1390 C C . ASP A 1 19 ? 2.181 7.130 -4.811 1.00 0.56 19 ASP A C 2
ATOM 1391 O O . ASP A 1 19 ? 3.155 7.717 -4.333 1.00 0.77 19 ASP A O 2
ATOM 1400 N N . THR A 1 20 ? 2.306 6.097 -5.639 1.00 0.49 20 THR A N 2
ATOM 1401 C CA . THR A 1 20 ? 3.619 5.596 -6.029 1.00 0.71 20 THR A CA 2
ATOM 1402 C C . THR A 1 20 ? 4.015 6.027 -7.436 1.00 0.67 20 THR A C 2
ATOM 1403 O O . THR A 1 20 ? 5.092 6.585 -7.649 1.00 1.04 20 THR A O 2
ATOM 1414 N N . GLY A 1 21 ? 3.134 5.767 -8.388 1.00 0.36 21 GLY A N 2
ATOM 1415 C CA . GLY A 1 21 ? 3.461 5.963 -9.782 1.00 0.45 21 GLY A CA 2
ATOM 1416 C C . GLY A 1 21 ? 3.958 4.678 -10.411 1.00 0.40 21 GLY A C 2
ATOM 1417 O O . GLY A 1 21 ? 4.499 4.682 -11.517 1.00 0.49 21 GLY A O 2
ATOM 1421 N N . PHE A 1 22 ? 3.760 3.570 -9.703 1.00 0.31 22 PHE A N 2
ATOM 1422 C CA . PHE A 1 22 ? 4.248 2.270 -10.148 1.00 0.32 22 PHE A CA 2
ATOM 1423 C C . PHE A 1 22 ? 3.091 1.312 -10.407 1.00 0.29 22 PHE A C 2
ATOM 1424 O O . PHE A 1 22 ? 1.928 1.650 -10.184 1.00 0.28 22 PHE A O 2
ATOM 1441 N N . GLY A 1 23 ? 3.423 0.114 -10.872 1.00 0.34 23 GLY A N 2
ATOM 1442 C CA . GLY A 1 23 ? 2.414 -0.887 -11.153 1.00 0.36 23 GLY A CA 2
ATOM 1443 C C . GLY A 1 23 ? 2.284 -1.898 -10.032 1.00 0.30 23 GLY A C 2
ATOM 1444 O O . GLY A 1 23 ? 3.156 -1.978 -9.163 1.00 0.27 23 GLY A O 2
ATOM 1448 N N . LYS A 1 24 ? 1.189 -2.664 -10.056 1.00 0.35 24 LYS A N 2
ATOM 1449 C CA . LYS A 1 24 ? 0.871 -3.644 -9.012 1.00 0.39 24 LYS A CA 2
ATOM 1450 C C . LYS A 1 24 ? 2.060 -4.532 -8.637 1.00 0.31 24 LYS A C 2
ATOM 1451 O O . LYS A 1 24 ? 2.232 -4.862 -7.467 1.00 0.28 24 LYS A O 2
ATOM 1470 N N . THR A 1 25 ? 2.873 -4.916 -9.616 1.00 0.35 25 THR A N 2
ATOM 1471 C CA . THR A 1 25 ? 4.003 -5.801 -9.358 1.00 0.37 25 THR A CA 2
ATOM 1472 C C . THR A 1 25 ? 4.936 -5.200 -8.298 1.00 0.32 25 THR A C 2
ATOM 1473 O O . THR A 1 25 ? 5.311 -5.871 -7.325 1.00 0.36 25 THR A O 2
ATOM 1484 N N . PHE A 1 26 ? 5.263 -3.920 -8.467 1.00 0.27 26 PHE A N 2
ATOM 1485 C CA . PHE A 1 26 ? 6.077 -3.203 -7.510 1.00 0.26 26 PHE A CA 2
ATOM 1486 C C . PHE A 1 26 ? 5.371 -3.173 -6.166 1.00 0.22 26 PHE A C 2
ATOM 1487 O O . PHE A 1 26 ? 5.971 -3.462 -5.143 1.00 0.25 26 PHE A O 2
ATOM 1504 N N . ILE A 1 27 ? 4.081 -2.854 -6.198 1.00 0.18 27 ILE A N 2
ATOM 1505 C CA . ILE A 1 27 ? 3.287 -2.697 -4.988 1.00 0.16 27 ILE A CA 2
ATOM 1506 C C . ILE A 1 27 ? 3.365 -3.936 -4.107 1.00 0.18 27 ILE A C 2
ATOM 1507 O O . ILE A 1 27 ? 3.800 -3.868 -2.962 1.00 0.19 27 ILE A O 2
ATOM 1523 N N . TYR A 1 28 ? 2.961 -5.064 -4.653 1.00 0.22 28 TYR A N 2
ATOM 1524 C CA . TYR A 1 28 ? 2.881 -6.292 -3.880 1.00 0.25 28 TYR A CA 2
ATOM 1525 C C . TYR A 1 28 ? 4.232 -6.658 -3.282 1.00 0.25 28 TYR A C 2
ATOM 1526 O O . TYR A 1 28 ? 4.312 -7.012 -2.105 1.00 0.27 28 TYR A O 2
ATOM 1544 N N . ASP A 1 29 ? 5.295 -6.558 -4.073 1.00 0.28 29 ASP A N 2
ATOM 1545 C CA . ASP A 1 29 ? 6.627 -6.891 -3.573 1.00 0.32 29 ASP A CA 2
ATOM 1546 C C . ASP A 1 29 ? 7.087 -5.852 -2.555 1.00 0.28 29 ASP A C 2
ATOM 1547 O O . ASP A 1 29 ? 7.575 -6.190 -1.475 1.00 0.29 29 ASP A O 2
ATOM 1556 N N . ARG A 1 30 ? 6.904 -4.589 -2.907 1.00 0.26 30 ARG A N 2
ATOM 1557 C CA . ARG A 1 30 ? 7.367 -3.472 -2.096 1.00 0.28 30 ARG A CA 2
ATOM 1558 C C . ARG A 1 30 ? 6.642 -3.394 -0.757 1.00 0.22 30 ARG A C 2
ATOM 1559 O O . ARG A 1 30 ? 7.262 -3.120 0.268 1.00 0.24 30 ARG A O 2
ATOM 1580 N N . ILE A 1 31 ? 5.336 -3.617 -0.764 1.00 0.19 31 ILE A N 2
ATOM 1581 C CA . ILE A 1 31 ? 4.550 -3.516 0.456 1.00 0.18 31 ILE A CA 2
ATOM 1582 C C . ILE A 1 31 ? 4.829 -4.699 1.379 1.00 0.22 31 ILE A C 2
ATOM 1583 O O . ILE A 1 31 ? 4.896 -4.536 2.600 1.00 0.27 31 ILE A O 2
ATOM 1599 N N . LYS A 1 32 ? 5.012 -5.889 0.806 1.00 0.24 32 LYS A N 2
ATOM 1600 C CA . LYS A 1 32 ? 5.491 -7.020 1.598 1.00 0.35 32 LYS A CA 2
ATOM 1601 C C . LYS A 1 32 ? 6.839 -6.677 2.220 1.00 0.41 32 LYS A C 2
ATOM 1602 O O . LYS A 1 32 ? 7.108 -6.990 3.378 1.00 0.52 32 LYS A O 2
ATOM 1621 N N . SER A 1 33 ? 7.662 -6.012 1.427 1.00 0.40 33 SER A N 2
ATOM 1622 C CA . SER A 1 33 ? 8.978 -5.557 1.846 1.00 0.54 33 SER A CA 2
ATOM 1623 C C . SER A 1 33 ? 8.874 -4.503 2.948 1.00 0.54 33 SER A C 2
ATOM 1624 O O . SER A 1 33 ? 9.766 -4.384 3.791 1.00 0.66 33 SER A O 2
ATOM 1632 N N . GLY A 1 34 ? 7.788 -3.736 2.924 1.00 0.47 34 GLY A N 2
ATOM 1633 C CA . GLY A 1 34 ? 7.569 -2.722 3.933 1.00 0.49 34 GLY A CA 2
ATOM 1634 C C . GLY A 1 34 ? 7.450 -3.319 5.315 1.00 0.43 34 GLY A C 2
ATOM 1635 O O . GLY A 1 34 ? 8.372 -3.213 6.123 1.00 0.56 34 GLY A O 2
ATOM 1639 N N . ASP A 1 35 ? 6.317 -3.950 5.589 1.00 0.33 35 ASP A N 2
ATOM 1640 C CA . ASP A 1 35 ? 6.119 -4.622 6.873 1.00 0.41 35 ASP A CA 2
ATOM 1641 C C . ASP A 1 35 ? 5.016 -5.677 6.778 1.00 0.42 35 ASP A C 2
ATOM 1642 O O . ASP A 1 35 ? 4.291 -5.922 7.742 1.00 0.83 35 ASP A O 2
ATOM 1651 N N . LEU A 1 36 ? 4.910 -6.308 5.606 1.00 0.39 36 LEU A N 2
ATOM 1652 C CA . LEU A 1 36 ? 3.897 -7.342 5.353 1.00 0.45 36 LEU A CA 2
ATOM 1653 C C . LEU A 1 36 ? 2.483 -6.775 5.492 1.00 0.41 36 LEU A C 2
ATOM 1654 O O . LEU A 1 36 ? 2.011 -6.526 6.601 1.00 0.57 36 LEU A O 2
ATOM 1670 N N . PRO A 1 37 ? 1.784 -6.580 4.364 1.00 0.33 37 PRO A N 2
ATOM 1671 C CA . PRO A 1 37 ? 0.470 -5.932 4.349 1.00 0.32 37 PRO A CA 2
ATOM 1672 C C . PRO A 1 37 ? -0.534 -6.587 5.288 1.00 0.26 37 PRO A C 2
ATOM 1673 O O . PRO A 1 37 ? -0.669 -7.812 5.323 1.00 0.32 37 PRO A O 2
ATOM 1684 N N . LYS A 1 38 ? -1.226 -5.753 6.051 1.00 0.30 38 LYS A N 2
ATOM 1685 C CA . LYS A 1 38 ? -2.267 -6.212 6.948 1.00 0.37 38 LYS A CA 2
ATOM 1686 C C . LYS A 1 38 ? -3.610 -6.164 6.226 1.00 0.33 38 LYS A C 2
ATOM 1687 O O . LYS A 1 38 ? -4.622 -6.644 6.742 1.00 0.40 38 LYS A O 2
ATOM 1706 N N . ALA A 1 39 ? -3.597 -5.544 5.038 1.00 0.24 39 ALA A N 2
ATOM 1707 C CA . ALA A 1 39 ? -4.755 -5.466 4.150 1.00 0.22 39 ALA A CA 2
ATOM 1708 C C . ALA A 1 39 ? -5.503 -6.785 4.042 1.00 0.29 39 ALA A C 2
ATOM 1709 O O . ALA A 1 39 ? -4.941 -7.862 4.255 1.00 0.37 39 ALA A O 2
ATOM 1716 N N . LYS A 1 40 ? -6.766 -6.704 3.657 1.00 0.31 40 LYS A N 2
ATOM 1717 C CA . LYS A 1 40 ? -7.590 -7.888 3.586 1.00 0.42 40 LYS A CA 2
ATOM 1718 C C . LYS A 1 40 ? -7.761 -8.293 2.136 1.00 0.42 40 LYS A C 2
ATOM 1719 O O . LYS A 1 40 ? -8.745 -7.954 1.479 1.00 0.40 40 LYS A O 2
ATOM 1738 N N . VAL A 1 41 ? -6.762 -9.003 1.650 1.00 0.51 41 VAL A N 2
ATOM 1739 C CA . VAL A 1 41 ? -6.721 -9.469 0.287 1.00 0.59 41 VAL A CA 2
ATOM 1740 C C . VAL A 1 41 ? -7.018 -10.969 0.223 1.00 0.78 41 VAL A C 2
ATOM 1741 O O . VAL A 1 41 ? -6.224 -11.798 0.665 1.00 1.02 41 VAL A O 2
ATOM 1754 N N . ILE A 1 42 ? -8.179 -11.310 -0.314 1.00 0.87 42 ILE A N 2
ATOM 1755 C CA . ILE A 1 42 ? -8.620 -12.694 -0.339 1.00 1.13 42 ILE A CA 2
ATOM 1756 C C . ILE A 1 42 ? -8.469 -13.291 -1.734 1.00 1.17 42 ILE A C 2
ATOM 1757 O O . ILE A 1 42 ? -8.240 -14.488 -1.888 1.00 1.41 42 ILE A O 2
ATOM 1773 N N . HIS A 1 43 ? -8.560 -12.452 -2.752 1.00 1.08 43 HIS A N 2
ATOM 1774 C CA . HIS A 1 43 ? -8.521 -12.938 -4.127 1.00 1.28 43 HIS A CA 2
ATOM 1775 C C . HIS A 1 43 ? -7.402 -12.278 -4.916 1.00 1.29 43 HIS A C 2
ATOM 1776 O O . HIS A 1 43 ? -7.588 -11.903 -6.074 1.00 1.51 43 HIS A O 2
ATOM 1791 N N . GLY A 1 44 ? -6.247 -12.119 -4.282 1.00 1.20 44 GLY A N 2
ATOM 1792 C CA . GLY A 1 44 ? -5.119 -11.461 -4.925 1.00 1.31 44 GLY A CA 2
ATOM 1793 C C . GLY A 1 44 ? -5.260 -9.951 -4.915 1.00 1.11 44 GLY A C 2
ATOM 1794 O O . GLY A 1 44 ? -4.271 -9.223 -4.890 1.00 1.44 44 GLY A O 2
ATOM 1798 N N . ARG A 1 45 ? -6.501 -9.491 -4.913 1.00 0.93 45 ARG A N 2
ATOM 1799 C CA . ARG A 1 45 ? -6.820 -8.081 -4.794 1.00 0.90 45 ARG A CA 2
ATOM 1800 C C . ARG A 1 45 ? -8.147 -7.927 -4.062 1.00 0.86 45 ARG A C 2
ATOM 1801 O O . ARG A 1 45 ? -9.030 -8.780 -4.195 1.00 1.73 45 ARG A O 2
ATOM 1822 N N . ALA A 1 46 ? -8.271 -6.869 -3.270 1.00 0.74 46 ALA A N 2
ATOM 1823 C CA . ALA A 1 46 ? -9.514 -6.580 -2.560 1.00 0.57 46 ALA A CA 2
ATOM 1824 C C . ALA A 1 46 ? -9.483 -5.171 -1.975 1.00 0.51 46 ALA A C 2
ATOM 1825 O O . ALA A 1 46 ? -9.827 -4.207 -2.657 1.00 0.67 46 ALA A O 2
ATOM 1832 N N . ARG A 1 47 ? -9.048 -5.048 -0.726 1.00 0.37 47 ARG A N 2
ATOM 1833 C CA . ARG A 1 47 ? -8.929 -3.747 -0.083 1.00 0.38 47 ARG A CA 2
ATOM 1834 C C . ARG A 1 47 ? -7.622 -3.696 0.679 1.00 0.31 47 ARG A C 2
ATOM 1835 O O . ARG A 1 47 ? -7.309 -4.613 1.444 1.00 0.34 47 ARG A O 2
ATOM 1856 N N . TRP A 1 48 ? -6.866 -2.639 0.475 1.00 0.26 48 TRP A N 2
ATOM 1857 C CA . TRP A 1 48 ? -5.557 -2.531 1.077 1.00 0.21 48 TRP A CA 2
ATOM 1858 C C . TRP A 1 48 ? -5.613 -1.555 2.243 1.00 0.20 48 TRP A C 2
ATOM 1859 O O . TRP A 1 48 ? -6.370 -0.589 2.213 1.00 0.23 48 TRP A O 2
ATOM 1880 N N . LEU A 1 49 ? -4.842 -1.819 3.285 1.00 0.20 49 LEU A N 2
ATOM 1881 C CA . LEU A 1 49 ? -4.785 -0.927 4.421 1.00 0.21 49 LEU A CA 2
ATOM 1882 C C . LEU A 1 49 ? -3.758 0.164 4.169 1.00 0.23 49 LEU A C 2
ATOM 1883 O O . LEU A 1 49 ? -2.678 -0.098 3.635 1.00 0.30 49 LEU A O 2
ATOM 1899 N N . TYR A 1 50 ? -4.105 1.393 4.533 1.00 0.21 50 TYR A N 2
ATOM 1900 C CA . TYR A 1 50 ? -3.198 2.517 4.351 1.00 0.24 50 TYR A CA 2
ATOM 1901 C C . TYR A 1 50 ? -1.909 2.293 5.134 1.00 0.25 50 TYR A C 2
ATOM 1902 O O . TYR A 1 50 ? -0.836 2.679 4.685 1.00 0.26 50 TYR A O 2
ATOM 1920 N N . ARG A 1 51 ? -2.035 1.701 6.318 1.00 0.27 51 ARG A N 2
ATOM 1921 C CA . ARG A 1 51 ? -0.886 1.351 7.150 1.00 0.29 51 ARG A CA 2
ATOM 1922 C C . ARG A 1 51 ? 0.194 0.633 6.345 1.00 0.28 51 ARG A C 2
ATOM 1923 O O . ARG A 1 51 ? 1.374 0.930 6.484 1.00 0.30 51 ARG A O 2
ATOM 1944 N N . ASP A 1 52 ? -0.223 -0.300 5.491 1.00 0.30 52 ASP A N 2
ATOM 1945 C CA . ASP A 1 52 ? 0.708 -1.063 4.668 1.00 0.31 52 ASP A CA 2
ATOM 1946 C C . ASP A 1 52 ? 1.492 -0.134 3.769 1.00 0.28 52 ASP A C 2
ATOM 1947 O O . ASP A 1 52 ? 2.662 -0.368 3.471 1.00 0.32 52 ASP A O 2
ATOM 1956 N N . HIS A 1 53 ? 0.836 0.934 3.347 1.00 0.23 53 HIS A N 2
ATOM 1957 C CA . HIS A 1 53 ? 1.486 1.958 2.553 1.00 0.21 53 HIS A CA 2
ATOM 1958 C C . HIS A 1 53 ? 2.388 2.785 3.442 1.00 0.19 53 HIS A C 2
ATOM 1959 O O . HIS A 1 53 ? 3.506 3.112 3.069 1.00 0.19 53 HIS A O 2
ATOM 1974 N N . CYS A 1 54 ? 1.893 3.105 4.628 1.00 0.21 54 CYS A N 2
ATOM 1975 C CA . CYS A 1 54 ? 2.648 3.896 5.584 1.00 0.25 54 CYS A CA 2
ATOM 1976 C C . CYS A 1 54 ? 3.973 3.208 5.893 1.00 0.28 54 CYS A C 2
ATOM 1977 O O . CYS A 1 54 ? 5.029 3.841 5.883 1.00 0.36 54 CYS A O 2
ATOM 1985 N N . GLU A 1 55 ? 3.904 1.900 6.131 1.00 0.30 55 GLU A N 2
ATOM 1986 C CA . GLU A 1 55 ? 5.082 1.111 6.439 1.00 0.42 55 GLU A CA 2
ATOM 1987 C C . GLU A 1 55 ? 6.006 1.027 5.229 1.00 0.40 55 GLU A C 2
ATOM 1988 O O . GLU A 1 55 ? 7.211 1.260 5.336 1.00 0.50 55 GLU A O 2
ATOM 2000 N N . PHE A 1 56 ? 5.445 0.669 4.079 1.00 0.33 56 PHE A N 2
ATOM 2001 C CA . PHE A 1 56 ? 6.243 0.498 2.878 1.00 0.35 56 PHE A CA 2
ATOM 2002 C C . PHE A 1 56 ? 6.883 1.821 2.428 1.00 0.39 56 PHE A C 2
ATOM 2003 O O . PHE A 1 56 ? 8.080 1.863 2.123 1.00 0.49 56 PHE A O 2
ATOM 2020 N N . LYS A 1 57 ? 6.086 2.894 2.376 1.00 0.35 57 LYS A N 2
ATOM 2021 C CA . LYS A 1 57 ? 6.594 4.225 2.026 1.00 0.44 57 LYS A CA 2
ATOM 2022 C C . LYS A 1 57 ? 7.708 4.622 2.973 1.00 0.53 57 LYS A C 2
ATOM 2023 O O . LYS A 1 57 ? 8.681 5.260 2.583 1.00 0.65 57 LYS A O 2
ATOM 2042 N N . ASN A 1 58 ? 7.542 4.215 4.220 1.00 0.50 58 ASN A N 2
ATOM 2043 C CA . ASN A 1 58 ? 8.522 4.448 5.267 1.00 0.62 58 ASN A CA 2
ATOM 2044 C C . ASN A 1 58 ? 9.877 3.850 4.898 1.00 0.71 58 ASN A C 2
ATOM 2045 O O . ASN A 1 58 ? 10.915 4.486 5.072 1.00 0.88 58 ASN A O 2
ATOM 2056 N N . LYS A 1 59 ? 9.864 2.635 4.364 1.00 0.64 59 LYS A N 2
ATOM 2057 C CA . LYS A 1 59 ? 11.073 1.952 4.007 1.00 0.76 59 LYS A CA 2
ATOM 2058 C C . LYS A 1 59 ? 11.690 2.569 2.748 1.00 0.73 59 LYS A C 2
ATOM 2059 O O . LYS A 1 59 ? 12.913 2.616 2.601 1.00 0.83 59 LYS A O 2
ATOM 2078 N N . LEU A 1 60 ? 10.837 3.051 1.845 1.00 0.64 60 LEU A N 2
ATOM 2079 C CA . LEU A 1 60 ? 11.307 3.771 0.666 1.00 0.66 60 LEU A CA 2
ATOM 2080 C C . LEU A 1 60 ? 11.949 5.090 1.083 1.00 0.76 60 LEU A C 2
ATOM 2081 O O . LEU A 1 60 ? 12.983 5.488 0.544 1.00 0.81 60 LEU A O 2
ATOM 2097 N N . LEU A 1 61 ? 11.320 5.746 2.050 1.00 0.83 61 LEU A N 2
ATOM 2098 C CA . LEU A 1 61 ? 11.799 7.012 2.588 1.00 0.96 61 LEU A CA 2
ATOM 2099 C C . LEU A 1 61 ? 13.119 6.820 3.332 1.00 1.05 61 LEU A C 2
ATOM 2100 O O . LEU A 1 61 ? 14.004 7.672 3.276 1.00 1.15 61 LEU A O 2
ATOM 2116 N N . SER A 1 62 ? 13.228 5.696 4.032 1.00 1.10 62 SER A N 2
ATOM 2117 C CA . SER A 1 62 ? 14.436 5.348 4.771 1.00 1.26 62 SER A CA 2
ATOM 2118 C C . SER A 1 62 ? 15.647 5.290 3.840 1.00 1.23 62 SER A C 2
ATOM 2119 O O . SER A 1 62 ? 16.748 5.703 4.209 1.00 1.28 62 SER A O 2
ATOM 2127 N N . ARG A 1 63 ? 15.441 4.778 2.631 1.00 1.31 63 ARG A N 2
ATOM 2128 C CA . ARG A 1 63 ? 16.513 4.696 1.654 1.00 1.51 63 ARG A CA 2
ATOM 2129 C C . ARG A 1 63 ? 16.508 5.901 0.717 1.00 1.63 63 ARG A C 2
ATOM 2130 O O . ARG A 1 63 ? 17.019 6.961 1.063 1.00 2.25 63 ARG A O 2
ATOM 2151 N N . ALA A 1 64 ? 15.901 5.732 -0.454 1.00 1.83 64 ALA A N 2
ATOM 2152 C CA . ALA A 1 64 ? 15.801 6.800 -1.446 1.00 2.61 64 ALA A CA 2
ATOM 2153 C C . ALA A 1 64 ? 14.832 6.388 -2.545 1.00 3.11 64 ALA A C 2
ATOM 2154 O O . ALA A 1 64 ? 15.148 6.467 -3.738 1.00 3.75 64 ALA A O 2
ATOM 2161 N N . ASN A 1 65 ? 13.652 5.946 -2.121 1.00 3.03 65 ASN A N 2
ATOM 2162 C CA . ASN A 1 65 ? 12.652 5.366 -3.019 1.00 3.62 65 ASN A CA 2
ATOM 2163 C C . ASN A 1 65 ? 13.237 4.128 -3.689 1.00 4.16 65 ASN A C 2
ATOM 2164 O O . ASN A 1 65 ? 13.089 3.910 -4.889 1.00 4.50 65 ASN A O 2
ATOM 2175 N N . GLY A 1 66 ? 13.916 3.323 -2.891 1.00 4.69 66 GLY A N 2
ATOM 2176 C CA . GLY A 1 66 ? 14.525 2.113 -3.387 1.00 5.52 66 GLY A CA 2
ATOM 2177 C C . GLY A 1 66 ? 14.438 1.013 -2.358 1.00 6.29 66 GLY A C 2
ATOM 2178 O O . GLY A 1 66 ? 14.419 1.338 -1.154 1.00 6.60 66 GLY A O 2
ATOM 2183 N N . MET A 1 1 ? -10.012 15.542 -7.003 1.00 3.88 1 MET A N 3
ATOM 2184 C CA . MET A 1 1 ? -10.089 15.608 -5.529 1.00 3.10 1 MET A CA 3
ATOM 2185 C C . MET A 1 1 ? -9.187 14.560 -4.899 1.00 2.22 1 MET A C 3
ATOM 2186 O O . MET A 1 1 ? -9.380 13.357 -5.095 1.00 2.40 1 MET A O 3
ATOM 2202 N N . GLN A 1 2 ? -8.199 15.016 -4.148 1.00 1.90 2 GLN A N 3
ATOM 2203 C CA . GLN A 1 2 ? -7.312 14.116 -3.435 1.00 1.60 2 GLN A CA 3
ATOM 2204 C C . GLN A 1 2 ? -8.038 13.535 -2.224 1.00 1.43 2 GLN A C 3
ATOM 2205 O O . GLN A 1 2 ? -8.860 14.210 -1.597 1.00 1.60 2 GLN A O 3
ATOM 2219 N N . HIS A 1 3 ? -7.752 12.282 -1.917 1.00 1.23 3 HIS A N 3
ATOM 2220 C CA . HIS A 1 3 ? -8.478 11.569 -0.883 1.00 1.16 3 HIS A CA 3
ATOM 2221 C C . HIS A 1 3 ? -7.637 11.459 0.379 1.00 0.97 3 HIS A C 3
ATOM 2222 O O . HIS A 1 3 ? -6.449 11.135 0.316 1.00 1.04 3 HIS A O 3
ATOM 2237 N N . GLU A 1 4 ? -8.254 11.733 1.518 1.00 0.92 4 GLU A N 3
ATOM 2238 C CA . GLU A 1 4 ? -7.555 11.688 2.792 1.00 0.90 4 GLU A CA 3
ATOM 2239 C C . GLU A 1 4 ? -8.132 10.620 3.713 1.00 0.81 4 GLU A C 3
ATOM 2240 O O . GLU A 1 4 ? -9.350 10.498 3.869 1.00 0.99 4 GLU A O 3
ATOM 2252 N N . LEU A 1 5 ? -7.236 9.855 4.311 1.00 0.69 5 LEU A N 3
ATOM 2253 C CA . LEU A 1 5 ? -7.584 8.835 5.282 1.00 0.61 5 LEU A CA 3
ATOM 2254 C C . LEU A 1 5 ? -6.433 8.694 6.261 1.00 0.60 5 LEU A C 3
ATOM 2255 O O . LEU A 1 5 ? -5.345 9.217 6.019 1.00 0.66 5 LEU A O 3
ATOM 2271 N N . GLN A 1 6 ? -6.663 8.001 7.357 1.00 0.57 6 GLN A N 3
ATOM 2272 C CA . GLN A 1 6 ? -5.626 7.812 8.354 1.00 0.59 6 GLN A CA 3
ATOM 2273 C C . GLN A 1 6 ? -5.034 6.417 8.201 1.00 0.48 6 GLN A C 3
ATOM 2274 O O . GLN A 1 6 ? -5.622 5.584 7.507 1.00 0.42 6 GLN A O 3
ATOM 2288 N N . PRO A 1 7 ? -3.852 6.155 8.807 1.00 0.52 7 PRO A N 3
ATOM 2289 C CA . PRO A 1 7 ? -3.145 4.869 8.702 1.00 0.48 7 PRO A CA 3
ATOM 2290 C C . PRO A 1 7 ? -4.074 3.650 8.690 1.00 0.40 7 PRO A C 3
ATOM 2291 O O . PRO A 1 7 ? -3.848 2.694 7.943 1.00 0.37 7 PRO A O 3
ATOM 2302 N N . ASP A 1 8 ? -5.126 3.679 9.492 1.00 0.40 8 ASP A N 3
ATOM 2303 C CA . ASP A 1 8 ? -6.093 2.598 9.468 1.00 0.38 8 ASP A CA 3
ATOM 2304 C C . ASP A 1 8 ? -7.327 3.023 8.680 1.00 0.37 8 ASP A C 3
ATOM 2305 O O . ASP A 1 8 ? -8.170 3.783 9.162 1.00 0.42 8 ASP A O 3
ATOM 2314 N N . SER A 1 9 ? -7.391 2.529 7.452 1.00 0.33 9 SER A N 3
ATOM 2315 C CA . SER A 1 9 ? -8.500 2.763 6.541 1.00 0.34 9 SER A CA 3
ATOM 2316 C C . SER A 1 9 ? -8.225 1.968 5.276 1.00 0.29 9 SER A C 3
ATOM 2317 O O . SER A 1 9 ? -7.140 1.395 5.139 1.00 0.35 9 SER A O 3
ATOM 2325 N N . LEU A 1 10 ? -9.169 1.943 4.352 1.00 0.28 10 LEU A N 3
ATOM 2326 C CA . LEU A 1 10 ? -9.022 1.112 3.175 1.00 0.27 10 LEU A CA 3
ATOM 2327 C C . LEU A 1 10 ? -8.635 1.945 1.962 1.00 0.25 10 LEU A C 3
ATOM 2328 O O . LEU A 1 10 ? -9.318 2.898 1.582 1.00 0.29 10 LEU A O 3
ATOM 2344 N N . VAL A 1 11 ? -7.494 1.597 1.404 1.00 0.22 11 VAL A N 3
ATOM 2345 C CA . VAL A 1 11 ? -7.018 2.169 0.163 1.00 0.22 11 VAL A CA 3
ATOM 2346 C C . VAL A 1 11 ? -7.217 1.158 -0.956 1.00 0.24 11 VAL A C 3
ATOM 2347 O O . VAL A 1 11 ? -7.366 -0.040 -0.701 1.00 0.29 11 VAL A O 3
ATOM 2360 N N . ASP A 1 12 ? -7.218 1.626 -2.187 1.00 0.25 12 ASP A N 3
ATOM 2361 C CA . ASP A 1 12 ? -7.472 0.755 -3.322 1.00 0.29 12 ASP A CA 3
ATOM 2362 C C . ASP A 1 12 ? -6.174 0.459 -4.067 1.00 0.28 12 ASP A C 3
ATOM 2363 O O . ASP A 1 12 ? -5.172 1.140 -3.854 1.00 0.30 12 ASP A O 3
ATOM 2372 N N . LEU A 1 13 ? -6.185 -0.552 -4.922 1.00 0.34 13 LEU A N 3
ATOM 2373 C CA . LEU A 1 13 ? -5.028 -0.872 -5.748 1.00 0.38 13 LEU A CA 3
ATOM 2374 C C . LEU A 1 13 ? -4.697 0.303 -6.661 1.00 0.34 13 LEU A C 3
ATOM 2375 O O . LEU A 1 13 ? -3.530 0.671 -6.823 1.00 0.33 13 LEU A O 3
ATOM 2391 N N . LYS A 1 14 ? -5.742 0.910 -7.221 1.00 0.37 14 LYS A N 3
ATOM 2392 C CA . LYS A 1 14 ? -5.591 2.096 -8.052 1.00 0.40 14 LYS A CA 3
ATOM 2393 C C . LYS A 1 14 ? -4.978 3.213 -7.223 1.00 0.31 14 LYS A C 3
ATOM 2394 O O . LYS A 1 14 ? -4.170 4.005 -7.707 1.00 0.32 14 LYS A O 3
ATOM 2413 N N . PHE A 1 15 ? -5.367 3.250 -5.959 1.00 0.29 15 PHE A N 3
ATOM 2414 C CA . PHE A 1 15 ? -4.865 4.240 -5.034 1.00 0.26 15 PHE A CA 3
ATOM 2415 C C . PHE A 1 15 ? -3.364 4.087 -4.855 1.00 0.23 15 PHE A C 3
ATOM 2416 O O . PHE A 1 15 ? -2.637 5.067 -4.903 1.00 0.27 15 PHE A O 3
ATOM 2433 N N . ILE A 1 16 ? -2.910 2.855 -4.615 1.00 0.22 16 ILE A N 3
ATOM 2434 C CA . ILE A 1 16 ? -1.480 2.577 -4.491 1.00 0.22 16 ILE A CA 3
ATOM 2435 C C . ILE A 1 16 ? -0.712 3.075 -5.719 1.00 0.23 16 ILE A C 3
ATOM 2436 O O . ILE A 1 16 ? 0.397 3.600 -5.605 1.00 0.27 16 ILE A O 3
ATOM 2452 N N . MET A 1 17 ? -1.299 2.883 -6.895 1.00 0.23 17 MET A N 3
ATOM 2453 C CA . MET A 1 17 ? -0.700 3.362 -8.137 1.00 0.28 17 MET A CA 3
ATOM 2454 C C . MET A 1 17 ? -0.613 4.885 -8.138 1.00 0.34 17 MET A C 3
ATOM 2455 O O . MET A 1 17 ? 0.372 5.455 -8.590 1.00 0.43 17 MET A O 3
ATOM 2469 N N . ALA A 1 18 ? -1.649 5.541 -7.635 1.00 0.34 18 ALA A N 3
ATOM 2470 C CA . ALA A 1 18 ? -1.634 6.994 -7.466 1.00 0.44 18 ALA A CA 3
ATOM 2471 C C . ALA A 1 18 ? -0.675 7.402 -6.342 1.00 0.49 18 ALA A C 3
ATOM 2472 O O . ALA A 1 18 ? -0.120 8.502 -6.345 1.00 0.69 18 ALA A O 3
ATOM 2479 N N . ASP A 1 19 ? -0.489 6.489 -5.393 1.00 0.40 19 ASP A N 3
ATOM 2480 C CA . ASP A 1 19 ? 0.342 6.715 -4.211 1.00 0.52 19 ASP A CA 3
ATOM 2481 C C . ASP A 1 19 ? 1.795 6.958 -4.616 1.00 0.56 19 ASP A C 3
ATOM 2482 O O . ASP A 1 19 ? 2.418 7.931 -4.187 1.00 0.77 19 ASP A O 3
ATOM 2491 N N . THR A 1 20 ? 2.322 6.086 -5.470 1.00 0.49 20 THR A N 3
ATOM 2492 C CA . THR A 1 20 ? 3.711 6.188 -5.902 1.00 0.71 20 THR A CA 3
ATOM 2493 C C . THR A 1 20 ? 3.829 6.550 -7.380 1.00 0.67 20 THR A C 3
ATOM 2494 O O . THR A 1 20 ? 4.647 7.387 -7.759 1.00 1.04 20 THR A O 3
ATOM 2505 N N . GLY A 1 21 ? 3.006 5.924 -8.205 1.00 0.36 21 GLY A N 3
ATOM 2506 C CA . GLY A 1 21 ? 3.060 6.160 -9.633 1.00 0.45 21 GLY A CA 3
ATOM 2507 C C . GLY A 1 21 ? 3.576 4.956 -10.391 1.00 0.40 21 GLY A C 3
ATOM 2508 O O . GLY A 1 21 ? 3.884 5.049 -11.580 1.00 0.49 21 GLY A O 3
ATOM 2512 N N . PHE A 1 22 ? 3.656 3.819 -9.712 1.00 0.31 22 PHE A N 3
ATOM 2513 C CA . PHE A 1 22 ? 4.233 2.619 -10.304 1.00 0.32 22 PHE A CA 3
ATOM 2514 C C . PHE A 1 22 ? 3.183 1.522 -10.446 1.00 0.29 22 PHE A C 3
ATOM 2515 O O . PHE A 1 22 ? 2.084 1.624 -9.897 1.00 0.28 22 PHE A O 3
ATOM 2532 N N . GLY A 1 23 ? 3.541 0.470 -11.175 1.00 0.34 23 GLY A N 3
ATOM 2533 C CA . GLY A 1 23 ? 2.627 -0.629 -11.413 1.00 0.36 23 GLY A CA 3
ATOM 2534 C C . GLY A 1 23 ? 2.561 -1.602 -10.252 1.00 0.30 23 GLY A C 3
ATOM 2535 O O . GLY A 1 23 ? 3.439 -1.610 -9.387 1.00 0.27 23 GLY A O 3
ATOM 2539 N N . LYS A 1 24 ? 1.510 -2.418 -10.244 1.00 0.35 24 LYS A N 3
ATOM 2540 C CA . LYS A 1 24 ? 1.264 -3.400 -9.185 1.00 0.39 24 LYS A CA 3
ATOM 2541 C C . LYS A 1 24 ? 2.481 -4.278 -8.874 1.00 0.31 24 LYS A C 3
ATOM 2542 O O . LYS A 1 24 ? 2.708 -4.619 -7.714 1.00 0.28 24 LYS A O 3
ATOM 2561 N N . THR A 1 25 ? 3.259 -4.642 -9.895 1.00 0.35 25 THR A N 3
ATOM 2562 C CA . THR A 1 25 ? 4.426 -5.504 -9.693 1.00 0.37 25 THR A CA 3
ATOM 2563 C C . THR A 1 25 ? 5.370 -4.902 -8.644 1.00 0.32 25 THR A C 3
ATOM 2564 O O . THR A 1 25 ? 5.880 -5.606 -7.772 1.00 0.36 25 THR A O 3
ATOM 2575 N N . PHE A 1 26 ? 5.567 -3.594 -8.727 1.00 0.27 26 PHE A N 3
ATOM 2576 C CA . PHE A 1 26 ? 6.321 -2.847 -7.741 1.00 0.26 26 PHE A CA 3
ATOM 2577 C C . PHE A 1 26 ? 5.620 -2.918 -6.386 1.00 0.22 26 PHE A C 3
ATOM 2578 O O . PHE A 1 26 ? 6.203 -3.357 -5.392 1.00 0.25 26 PHE A O 3
ATOM 2595 N N . ILE A 1 27 ? 4.345 -2.541 -6.386 1.00 0.18 27 ILE A N 3
ATOM 2596 C CA . ILE A 1 27 ? 3.541 -2.441 -5.170 1.00 0.16 27 ILE A CA 3
ATOM 2597 C C . ILE A 1 27 ? 3.645 -3.694 -4.316 1.00 0.18 27 ILE A C 3
ATOM 2598 O O . ILE A 1 27 ? 4.142 -3.647 -3.194 1.00 0.19 27 ILE A O 3
ATOM 2614 N N . TYR A 1 28 ? 3.209 -4.811 -4.863 1.00 0.22 28 TYR A N 3
ATOM 2615 C CA . TYR A 1 28 ? 3.085 -6.035 -4.090 1.00 0.25 28 TYR A CA 3
ATOM 2616 C C . TYR A 1 28 ? 4.419 -6.454 -3.471 1.00 0.25 28 TYR A C 3
ATOM 2617 O O . TYR A 1 28 ? 4.437 -7.051 -2.401 1.00 0.27 28 TYR A O 3
ATOM 2635 N N . ASP A 1 29 ? 5.533 -6.084 -4.098 1.00 0.28 29 ASP A N 3
ATOM 2636 C CA . ASP A 1 29 ? 6.838 -6.434 -3.548 1.00 0.32 29 ASP A CA 3
ATOM 2637 C C . ASP A 1 29 ? 7.217 -5.452 -2.451 1.00 0.28 29 ASP A C 3
ATOM 2638 O O . ASP A 1 29 ? 7.675 -5.842 -1.375 1.00 0.29 29 ASP A O 3
ATOM 2647 N N . ARG A 1 30 ? 6.993 -4.173 -2.726 1.00 0.26 30 ARG A N 3
ATOM 2648 C CA . ARG A 1 30 ? 7.325 -3.108 -1.789 1.00 0.28 30 ARG A CA 3
ATOM 2649 C C . ARG A 1 30 ? 6.558 -3.271 -0.490 1.00 0.22 30 ARG A C 3
ATOM 2650 O O . ARG A 1 30 ? 7.124 -3.159 0.595 1.00 0.24 30 ARG A O 3
ATOM 2671 N N . ILE A 1 31 ? 5.269 -3.538 -0.611 1.00 0.19 31 ILE A N 3
ATOM 2672 C CA . ILE A 1 31 ? 4.398 -3.605 0.547 1.00 0.18 31 ILE A CA 3
ATOM 2673 C C . ILE A 1 31 ? 4.594 -4.916 1.306 1.00 0.22 31 ILE A C 3
ATOM 2674 O O . ILE A 1 31 ? 4.706 -4.912 2.533 1.00 0.27 31 ILE A O 3
ATOM 2690 N N . LYS A 1 32 ? 4.656 -6.031 0.581 1.00 0.24 32 LYS A N 3
ATOM 2691 C CA . LYS A 1 32 ? 4.864 -7.333 1.206 1.00 0.35 32 LYS A CA 3
ATOM 2692 C C . LYS A 1 32 ? 6.157 -7.376 2.007 1.00 0.41 32 LYS A C 3
ATOM 2693 O O . LYS A 1 32 ? 6.189 -7.883 3.127 1.00 0.52 32 LYS A O 3
ATOM 2712 N N . SER A 1 33 ? 7.214 -6.830 1.426 1.00 0.40 33 SER A N 3
ATOM 2713 C CA . SER A 1 33 ? 8.517 -6.804 2.069 1.00 0.54 33 SER A CA 3
ATOM 2714 C C . SER A 1 33 ? 8.602 -5.671 3.094 1.00 0.54 33 SER A C 3
ATOM 2715 O O . SER A 1 33 ? 9.452 -5.693 3.986 1.00 0.66 33 SER A O 3
ATOM 2723 N N . GLY A 1 34 ? 7.727 -4.679 2.947 1.00 0.47 34 GLY A N 3
ATOM 2724 C CA . GLY A 1 34 ? 7.730 -3.534 3.844 1.00 0.49 34 GLY A CA 3
ATOM 2725 C C . GLY A 1 34 ? 7.439 -3.931 5.274 1.00 0.43 34 GLY A C 3
ATOM 2726 O O . GLY A 1 34 ? 8.316 -3.856 6.139 1.00 0.56 34 GLY A O 3
ATOM 2730 N N . ASP A 1 35 ? 6.208 -4.358 5.519 1.00 0.33 35 ASP A N 3
ATOM 2731 C CA . ASP A 1 35 ? 5.809 -4.828 6.843 1.00 0.41 35 ASP A CA 3
ATOM 2732 C C . ASP A 1 35 ? 4.474 -5.552 6.766 1.00 0.42 35 ASP A C 3
ATOM 2733 O O . ASP A 1 35 ? 3.463 -5.052 7.254 1.00 0.83 35 ASP A O 3
ATOM 2742 N N . LEU A 1 36 ? 4.509 -6.721 6.114 1.00 0.39 36 LEU A N 3
ATOM 2743 C CA . LEU A 1 36 ? 3.405 -7.698 6.099 1.00 0.45 36 LEU A CA 3
ATOM 2744 C C . LEU A 1 36 ? 2.028 -7.042 6.139 1.00 0.41 36 LEU A C 3
ATOM 2745 O O . LEU A 1 36 ? 1.431 -6.922 7.213 1.00 0.57 36 LEU A O 3
ATOM 2761 N N . PRO A 1 37 ? 1.507 -6.634 4.968 1.00 0.33 37 PRO A N 3
ATOM 2762 C CA . PRO A 1 37 ? 0.249 -5.890 4.859 1.00 0.32 37 PRO A CA 3
ATOM 2763 C C . PRO A 1 37 ? -0.894 -6.487 5.674 1.00 0.26 37 PRO A C 3
ATOM 2764 O O . PRO A 1 37 ? -1.164 -7.690 5.614 1.00 0.32 37 PRO A O 3
ATOM 2775 N N . LYS A 1 38 ? -1.565 -5.625 6.429 1.00 0.30 38 LYS A N 3
ATOM 2776 C CA . LYS A 1 38 ? -2.709 -6.026 7.230 1.00 0.37 38 LYS A CA 3
ATOM 2777 C C . LYS A 1 38 ? -3.983 -5.861 6.411 1.00 0.33 38 LYS A C 3
ATOM 2778 O O . LYS A 1 38 ? -5.087 -6.101 6.907 1.00 0.40 38 LYS A O 3
ATOM 2797 N N . ALA A 1 39 ? -3.799 -5.398 5.168 1.00 0.24 39 ALA A N 3
ATOM 2798 C CA . ALA A 1 39 ? -4.855 -5.325 4.156 1.00 0.22 39 ALA A CA 3
ATOM 2799 C C . ALA A 1 39 ? -5.857 -6.478 4.256 1.00 0.29 39 ALA A C 3
ATOM 2800 O O . ALA A 1 39 ? -5.506 -7.606 4.611 1.00 0.37 39 ALA A O 3
ATOM 2807 N N . LYS A 1 40 ? -7.095 -6.193 3.888 1.00 0.31 40 LYS A N 3
ATOM 2808 C CA . LYS A 1 40 ? -8.175 -7.153 4.022 1.00 0.42 40 LYS A CA 3
ATOM 2809 C C . LYS A 1 40 ? -8.404 -7.861 2.696 1.00 0.42 40 LYS A C 3
ATOM 2810 O O . LYS A 1 40 ? -9.159 -7.394 1.836 1.00 0.40 40 LYS A O 3
ATOM 2829 N N . VAL A 1 41 ? -7.726 -8.980 2.530 1.00 0.51 41 VAL A N 3
ATOM 2830 C CA . VAL A 1 41 ? -7.793 -9.741 1.299 1.00 0.59 41 VAL A CA 3
ATOM 2831 C C . VAL A 1 41 ? -8.730 -10.925 1.443 1.00 0.78 41 VAL A C 3
ATOM 2832 O O . VAL A 1 41 ? -8.393 -11.919 2.085 1.00 1.02 41 VAL A O 3
ATOM 2845 N N . ILE A 1 42 ? -9.905 -10.817 0.850 1.00 0.87 42 ILE A N 3
ATOM 2846 C CA . ILE A 1 42 ? -10.839 -11.928 0.827 1.00 1.13 42 ILE A CA 3
ATOM 2847 C C . ILE A 1 42 ? -10.670 -12.713 -0.468 1.00 1.17 42 ILE A C 3
ATOM 2848 O O . ILE A 1 42 ? -10.810 -13.938 -0.495 1.00 1.41 42 ILE A O 3
ATOM 2864 N N . HIS A 1 43 ? -10.326 -12.001 -1.535 1.00 1.08 43 HIS A N 3
ATOM 2865 C CA . HIS A 1 43 ? -10.114 -12.619 -2.837 1.00 1.28 43 HIS A CA 3
ATOM 2866 C C . HIS A 1 43 ? -9.435 -11.639 -3.788 1.00 1.29 43 HIS A C 3
ATOM 2867 O O . HIS A 1 43 ? -10.003 -10.607 -4.140 1.00 1.51 43 HIS A O 3
ATOM 2882 N N . GLY A 1 44 ? -8.209 -11.959 -4.172 1.00 1.20 44 GLY A N 3
ATOM 2883 C CA . GLY A 1 44 ? -7.500 -11.167 -5.159 1.00 1.31 44 GLY A CA 3
ATOM 2884 C C . GLY A 1 44 ? -7.035 -9.827 -4.634 1.00 1.11 44 GLY A C 3
ATOM 2885 O O . GLY A 1 44 ? -7.177 -8.813 -5.315 1.00 1.44 44 GLY A O 3
ATOM 2889 N N . ARG A 1 45 ? -6.472 -9.830 -3.424 1.00 0.93 45 ARG A N 3
ATOM 2890 C CA . ARG A 1 45 ? -5.939 -8.613 -2.801 1.00 0.90 45 ARG A CA 3
ATOM 2891 C C . ARG A 1 45 ? -6.977 -7.489 -2.827 1.00 0.86 45 ARG A C 3
ATOM 2892 O O . ARG A 1 45 ? -6.778 -6.462 -3.472 1.00 1.73 45 ARG A O 3
ATOM 2913 N N . ALA A 1 46 ? -8.076 -7.702 -2.108 1.00 0.74 46 ALA A N 3
ATOM 2914 C CA . ALA A 1 46 ? -9.244 -6.823 -2.177 1.00 0.57 46 ALA A CA 3
ATOM 2915 C C . ALA A 1 46 ? -8.952 -5.401 -1.695 1.00 0.51 46 ALA A C 3
ATOM 2916 O O . ALA A 1 46 ? -8.678 -4.508 -2.495 1.00 0.67 46 ALA A O 3
ATOM 2923 N N . ARG A 1 47 ? -9.026 -5.190 -0.388 1.00 0.37 47 ARG A N 3
ATOM 2924 C CA . ARG A 1 47 ? -8.828 -3.864 0.177 1.00 0.38 47 ARG A CA 3
ATOM 2925 C C . ARG A 1 47 ? -7.482 -3.797 0.861 1.00 0.31 47 ARG A C 3
ATOM 2926 O O . ARG A 1 47 ? -7.099 -4.725 1.569 1.00 0.34 47 ARG A O 3
ATOM 2947 N N . TRP A 1 48 ? -6.771 -2.709 0.658 1.00 0.26 48 TRP A N 3
ATOM 2948 C CA . TRP A 1 48 ? -5.465 -2.548 1.261 1.00 0.21 48 TRP A CA 3
ATOM 2949 C C . TRP A 1 48 ? -5.539 -1.517 2.377 1.00 0.20 48 TRP A C 3
ATOM 2950 O O . TRP A 1 48 ? -6.369 -0.614 2.333 1.00 0.23 48 TRP A O 3
ATOM 2971 N N . LEU A 1 49 ? -4.702 -1.661 3.390 1.00 0.20 49 LEU A N 3
ATOM 2972 C CA . LEU A 1 49 ? -4.660 -0.701 4.467 1.00 0.21 49 LEU A CA 3
ATOM 2973 C C . LEU A 1 49 ? -3.586 0.339 4.196 1.00 0.23 49 LEU A C 3
ATOM 2974 O O . LEU A 1 49 ? -2.542 0.036 3.614 1.00 0.30 49 LEU A O 3
ATOM 2990 N N . TYR A 1 50 ? -3.849 1.573 4.612 1.00 0.21 50 TYR A N 3
ATOM 2991 C CA . TYR A 1 50 ? -2.908 2.659 4.386 1.00 0.24 50 TYR A CA 3
ATOM 2992 C C . TYR A 1 50 ? -1.641 2.440 5.209 1.00 0.25 50 TYR A C 3
ATOM 2993 O O . TYR A 1 50 ? -0.553 2.806 4.781 1.00 0.26 50 TYR A O 3
ATOM 3011 N N . ARG A 1 51 ? -1.806 1.865 6.399 1.00 0.27 51 ARG A N 3
ATOM 3012 C CA . ARG A 1 51 ? -0.681 1.506 7.262 1.00 0.29 51 ARG A CA 3
ATOM 3013 C C . ARG A 1 51 ? 0.393 0.730 6.499 1.00 0.28 51 ARG A C 3
ATOM 3014 O O . ARG A 1 51 ? 1.587 0.972 6.669 1.00 0.30 51 ARG A O 3
ATOM 3035 N N . ASP A 1 52 ? -0.042 -0.204 5.656 1.00 0.30 52 ASP A N 3
ATOM 3036 C CA . ASP A 1 52 ? 0.876 -1.015 4.871 1.00 0.31 52 ASP A CA 3
ATOM 3037 C C . ASP A 1 52 ? 1.630 -0.142 3.883 1.00 0.28 52 ASP A C 3
ATOM 3038 O O . ASP A 1 52 ? 2.773 -0.426 3.520 1.00 0.32 52 ASP A O 3
ATOM 3047 N N . HIS A 1 53 ? 0.980 0.934 3.455 1.00 0.23 53 HIS A N 3
ATOM 3048 C CA . HIS A 1 53 ? 1.614 1.906 2.579 1.00 0.21 53 HIS A CA 3
ATOM 3049 C C . HIS A 1 53 ? 2.635 2.701 3.368 1.00 0.19 53 HIS A C 3
ATOM 3050 O O . HIS A 1 53 ? 3.717 2.980 2.871 1.00 0.19 53 HIS A O 3
ATOM 3065 N N . CYS A 1 54 ? 2.281 3.048 4.602 1.00 0.21 54 CYS A N 3
ATOM 3066 C CA . CYS A 1 54 ? 3.178 3.799 5.472 1.00 0.25 54 CYS A CA 3
ATOM 3067 C C . CYS A 1 54 ? 4.517 3.087 5.586 1.00 0.28 54 CYS A C 3
ATOM 3068 O O . CYS A 1 54 ? 5.570 3.711 5.472 1.00 0.36 54 CYS A O 3
ATOM 3076 N N . GLU A 1 55 ? 4.463 1.774 5.785 1.00 0.30 55 GLU A N 3
ATOM 3077 C CA . GLU A 1 55 ? 5.663 0.970 5.927 1.00 0.42 55 GLU A CA 3
ATOM 3078 C C . GLU A 1 55 ? 6.446 0.888 4.617 1.00 0.40 55 GLU A C 3
ATOM 3079 O O . GLU A 1 55 ? 7.667 1.068 4.598 1.00 0.50 55 GLU A O 3
ATOM 3091 N N . PHE A 1 56 ? 5.755 0.583 3.523 1.00 0.33 56 PHE A N 3
ATOM 3092 C CA . PHE A 1 56 ? 6.423 0.447 2.237 1.00 0.35 56 PHE A CA 3
ATOM 3093 C C . PHE A 1 56 ? 7.021 1.781 1.786 1.00 0.39 56 PHE A C 3
ATOM 3094 O O . PHE A 1 56 ? 8.176 1.838 1.352 1.00 0.49 56 PHE A O 3
ATOM 3111 N N . LYS A 1 57 ? 6.229 2.846 1.896 1.00 0.35 57 LYS A N 3
ATOM 3112 C CA . LYS A 1 57 ? 6.691 4.201 1.609 1.00 0.44 57 LYS A CA 3
ATOM 3113 C C . LYS A 1 57 ? 7.875 4.554 2.489 1.00 0.53 57 LYS A C 3
ATOM 3114 O O . LYS A 1 57 ? 8.774 5.283 2.085 1.00 0.65 57 LYS A O 3
ATOM 3133 N N . ASN A 1 58 ? 7.861 4.004 3.690 1.00 0.50 58 ASN A N 3
ATOM 3134 C CA . ASN A 1 58 ? 8.871 4.280 4.692 1.00 0.62 58 ASN A CA 3
ATOM 3135 C C . ASN A 1 58 ? 10.253 3.844 4.227 1.00 0.71 58 ASN A C 3
ATOM 3136 O O . ASN A 1 58 ? 11.180 4.658 4.151 1.00 0.88 58 ASN A O 3
ATOM 3147 N N . LYS A 1 59 ? 10.398 2.566 3.903 1.00 0.64 59 LYS A N 3
ATOM 3148 C CA . LYS A 1 59 ? 11.708 2.042 3.550 1.00 0.76 59 LYS A CA 3
ATOM 3149 C C . LYS A 1 59 ? 12.119 2.499 2.152 1.00 0.73 59 LYS A C 3
ATOM 3150 O O . LYS A 1 59 ? 13.303 2.570 1.849 1.00 0.83 59 LYS A O 3
ATOM 3169 N N . LEU A 1 60 ? 11.142 2.823 1.311 1.00 0.64 60 LEU A N 3
ATOM 3170 C CA . LEU A 1 60 ? 11.434 3.377 -0.006 1.00 0.66 60 LEU A CA 3
ATOM 3171 C C . LEU A 1 60 ? 11.924 4.814 0.109 1.00 0.76 60 LEU A C 3
ATOM 3172 O O . LEU A 1 60 ? 12.757 5.263 -0.680 1.00 0.81 60 LEU A O 3
ATOM 3188 N N . LEU A 1 61 ? 11.398 5.524 1.094 1.00 0.83 61 LEU A N 3
ATOM 3189 C CA . LEU A 1 61 ? 11.761 6.914 1.319 1.00 0.96 61 LEU A CA 3
ATOM 3190 C C . LEU A 1 61 ? 13.144 7.017 1.954 1.00 1.05 61 LEU A C 3
ATOM 3191 O O . LEU A 1 61 ? 13.986 7.801 1.514 1.00 1.15 61 LEU A O 3
ATOM 3207 N N . SER A 1 62 ? 13.373 6.216 2.985 1.00 1.10 62 SER A N 3
ATOM 3208 C CA . SER A 1 62 ? 14.639 6.239 3.705 1.00 1.26 62 SER A CA 3
ATOM 3209 C C . SER A 1 62 ? 15.735 5.518 2.920 1.00 1.23 62 SER A C 3
ATOM 3210 O O . SER A 1 62 ? 16.877 5.973 2.867 1.00 1.28 62 SER A O 3
ATOM 3218 N N . ARG A 1 63 ? 15.378 4.402 2.304 1.00 1.31 63 ARG A N 3
ATOM 3219 C CA . ARG A 1 63 ? 16.318 3.613 1.535 1.00 1.51 63 ARG A CA 3
ATOM 3220 C C . ARG A 1 63 ? 15.869 3.562 0.082 1.00 1.63 63 ARG A C 3
ATOM 3221 O O . ARG A 1 63 ? 15.272 2.577 -0.356 1.00 2.25 63 ARG A O 3
ATOM 3242 N N . ALA A 1 64 ? 16.141 4.643 -0.644 1.00 1.83 64 ALA A N 3
ATOM 3243 C CA . ALA A 1 64 ? 15.698 4.793 -2.027 1.00 2.61 64 ALA A CA 3
ATOM 3244 C C . ALA A 1 64 ? 16.171 3.638 -2.906 1.00 3.11 64 ALA A C 3
ATOM 3245 O O . ALA A 1 64 ? 17.323 3.600 -3.336 1.00 3.75 64 ALA A O 3
ATOM 3252 N N . ASN A 1 65 ? 15.276 2.692 -3.154 1.00 3.03 65 ASN A N 3
ATOM 3253 C CA . ASN A 1 65 ? 15.569 1.565 -4.030 1.00 3.62 65 ASN A CA 3
ATOM 3254 C C . ASN A 1 65 ? 14.510 1.474 -5.120 1.00 4.16 65 ASN A C 3
ATOM 3255 O O . ASN A 1 65 ? 14.387 0.462 -5.813 1.00 4.50 65 ASN A O 3
ATOM 3266 N N . GLY A 1 66 ? 13.756 2.552 -5.264 1.00 4.69 66 GLY A N 3
ATOM 3267 C CA . GLY A 1 66 ? 12.710 2.614 -6.256 1.00 5.52 66 GLY A CA 3
ATOM 3268 C C . GLY A 1 66 ? 12.327 4.044 -6.547 1.00 6.29 66 GLY A C 3
ATOM 3269 O O . GLY A 1 66 ? 11.914 4.335 -7.685 1.00 6.60 66 GLY A O 3
ATOM 3274 N N . MET A 1 1 ? -15.243 13.484 -4.009 1.00 3.88 1 MET A N 4
ATOM 3275 C CA . MET A 1 1 ? -14.156 12.814 -4.756 1.00 3.10 1 MET A CA 4
ATOM 3276 C C . MET A 1 1 ? -12.966 12.529 -3.847 1.00 2.22 1 MET A C 4
ATOM 3277 O O . MET A 1 1 ? -12.417 11.428 -3.857 1.00 2.40 1 MET A O 4
ATOM 3293 N N . GLN A 1 2 ? -12.574 13.519 -3.053 1.00 1.90 2 GLN A N 4
ATOM 3294 C CA . GLN A 1 2 ? -11.388 13.400 -2.216 1.00 1.60 2 GLN A CA 4
ATOM 3295 C C . GLN A 1 2 ? -11.680 12.607 -0.949 1.00 1.43 2 GLN A C 4
ATOM 3296 O O . GLN A 1 2 ? -12.678 12.843 -0.264 1.00 1.60 2 GLN A O 4
ATOM 3310 N N . HIS A 1 3 ? -10.811 11.652 -0.655 1.00 1.23 3 HIS A N 4
ATOM 3311 C CA . HIS A 1 3 ? -10.907 10.864 0.561 1.00 1.16 3 HIS A CA 4
ATOM 3312 C C . HIS A 1 3 ? -9.665 11.065 1.410 1.00 0.97 3 HIS A C 4
ATOM 3313 O O . HIS A 1 3 ? -8.551 10.793 0.962 1.00 1.04 3 HIS A O 4
ATOM 3328 N N . GLU A 1 4 ? -9.845 11.534 2.633 1.00 0.92 4 GLU A N 4
ATOM 3329 C CA . GLU A 1 4 ? -8.721 11.731 3.530 1.00 0.90 4 GLU A CA 4
ATOM 3330 C C . GLU A 1 4 ? -8.679 10.621 4.559 1.00 0.81 4 GLU A C 4
ATOM 3331 O O . GLU A 1 4 ? -9.485 10.584 5.487 1.00 0.99 4 GLU A O 4
ATOM 3343 N N . LEU A 1 5 ? -7.744 9.712 4.380 1.00 0.69 5 LEU A N 4
ATOM 3344 C CA . LEU A 1 5 ? -7.621 8.575 5.263 1.00 0.61 5 LEU A CA 4
ATOM 3345 C C . LEU A 1 5 ? -6.453 8.742 6.225 1.00 0.60 5 LEU A C 4
ATOM 3346 O O . LEU A 1 5 ? -5.602 9.620 6.053 1.00 0.66 5 LEU A O 4
ATOM 3362 N N . GLN A 1 6 ? -6.446 7.909 7.246 1.00 0.57 6 GLN A N 4
ATOM 3363 C CA . GLN A 1 6 ? -5.378 7.878 8.226 1.00 0.59 6 GLN A CA 4
ATOM 3364 C C . GLN A 1 6 ? -4.742 6.489 8.194 1.00 0.48 6 GLN A C 4
ATOM 3365 O O . GLN A 1 6 ? -5.304 5.595 7.559 1.00 0.42 6 GLN A O 4
ATOM 3379 N N . PRO A 1 7 ? -3.554 6.298 8.821 1.00 0.52 7 PRO A N 4
ATOM 3380 C CA . PRO A 1 7 ? -2.832 5.020 8.857 1.00 0.48 7 PRO A CA 4
ATOM 3381 C C . PRO A 1 7 ? -3.718 3.772 8.765 1.00 0.40 7 PRO A C 4
ATOM 3382 O O . PRO A 1 7 ? -3.460 2.884 7.958 1.00 0.37 7 PRO A O 4
ATOM 3393 N N . ASP A 1 8 ? -4.772 3.703 9.563 1.00 0.40 8 ASP A N 4
ATOM 3394 C CA . ASP A 1 8 ? -5.679 2.571 9.469 1.00 0.38 8 ASP A CA 4
ATOM 3395 C C . ASP A 1 8 ? -6.928 2.972 8.702 1.00 0.37 8 ASP A C 4
ATOM 3396 O O . ASP A 1 8 ? -7.800 3.672 9.220 1.00 0.42 8 ASP A O 4
ATOM 3405 N N . SER A 1 9 ? -6.990 2.530 7.458 1.00 0.33 9 SER A N 4
ATOM 3406 C CA . SER A 1 9 ? -8.090 2.857 6.569 1.00 0.34 9 SER A CA 4
ATOM 3407 C C . SER A 1 9 ? -7.971 2.022 5.300 1.00 0.29 9 SER A C 4
ATOM 3408 O O . SER A 1 9 ? -6.949 1.367 5.083 1.00 0.35 9 SER A O 4
ATOM 3416 N N . LEU A 1 10 ? -8.996 2.064 4.465 1.00 0.28 10 LEU A N 4
ATOM 3417 C CA . LEU A 1 10 ? -9.065 1.211 3.294 1.00 0.27 10 LEU A CA 4
ATOM 3418 C C . LEU A 1 10 ? -8.748 1.984 2.016 1.00 0.25 10 LEU A C 4
ATOM 3419 O O . LEU A 1 10 ? -9.483 2.881 1.603 1.00 0.29 10 LEU A O 4
ATOM 3435 N N . VAL A 1 11 ? -7.635 1.615 1.407 1.00 0.22 11 VAL A N 4
ATOM 3436 C CA . VAL A 1 11 ? -7.202 2.175 0.138 1.00 0.22 11 VAL A CA 4
ATOM 3437 C C . VAL A 1 11 ? -7.499 1.175 -0.979 1.00 0.24 11 VAL A C 4
ATOM 3438 O O . VAL A 1 11 ? -7.788 0.004 -0.708 1.00 0.29 11 VAL A O 4
ATOM 3451 N N . ASP A 1 12 ? -7.440 1.629 -2.221 1.00 0.25 12 ASP A N 4
ATOM 3452 C CA . ASP A 1 12 ? -7.663 0.744 -3.356 1.00 0.29 12 ASP A CA 4
ATOM 3453 C C . ASP A 1 12 ? -6.407 0.596 -4.189 1.00 0.28 12 ASP A C 4
ATOM 3454 O O . ASP A 1 12 ? -5.495 1.416 -4.079 1.00 0.30 12 ASP A O 4
ATOM 3463 N N . LEU A 1 13 ? -6.365 -0.434 -5.025 1.00 0.34 13 LEU A N 4
ATOM 3464 C CA . LEU A 1 13 ? -5.201 -0.696 -5.873 1.00 0.38 13 LEU A CA 4
ATOM 3465 C C . LEU A 1 13 ? -4.926 0.491 -6.791 1.00 0.34 13 LEU A C 4
ATOM 3466 O O . LEU A 1 13 ? -3.776 0.883 -6.997 1.00 0.33 13 LEU A O 4
ATOM 3482 N N . LYS A 1 14 ? -6.003 1.074 -7.306 1.00 0.37 14 LYS A N 4
ATOM 3483 C CA . LYS A 1 14 ? -5.922 2.241 -8.171 1.00 0.40 14 LYS A CA 4
ATOM 3484 C C . LYS A 1 14 ? -5.214 3.365 -7.435 1.00 0.31 14 LYS A C 4
ATOM 3485 O O . LYS A 1 14 ? -4.310 4.012 -7.966 1.00 0.32 14 LYS A O 4
ATOM 3504 N N . PHE A 1 15 ? -5.644 3.577 -6.206 1.00 0.29 15 PHE A N 4
ATOM 3505 C CA . PHE A 1 15 ? -5.069 4.585 -5.347 1.00 0.26 15 PHE A CA 4
ATOM 3506 C C . PHE A 1 15 ? -3.591 4.303 -5.085 1.00 0.23 15 PHE A C 4
ATOM 3507 O O . PHE A 1 15 ? -2.766 5.211 -5.165 1.00 0.27 15 PHE A O 4
ATOM 3524 N N . ILE A 1 16 ? -3.262 3.046 -4.755 1.00 0.22 16 ILE A N 4
ATOM 3525 C CA . ILE A 1 16 ? -1.866 2.654 -4.554 1.00 0.22 16 ILE A CA 4
ATOM 3526 C C . ILE A 1 16 ? -1.002 3.103 -5.724 1.00 0.23 16 ILE A C 4
ATOM 3527 O O . ILE A 1 16 ? 0.114 3.564 -5.532 1.00 0.27 16 ILE A O 4
ATOM 3543 N N . MET A 1 17 ? -1.529 2.961 -6.939 1.00 0.23 17 MET A N 4
ATOM 3544 C CA . MET A 1 17 ? -0.795 3.344 -8.143 1.00 0.28 17 MET A CA 4
ATOM 3545 C C . MET A 1 17 ? -0.391 4.813 -8.085 1.00 0.34 17 MET A C 4
ATOM 3546 O O . MET A 1 17 ? 0.708 5.175 -8.486 1.00 0.43 17 MET A O 4
ATOM 3560 N N . ALA A 1 18 ? -1.286 5.654 -7.583 1.00 0.34 18 ALA A N 4
ATOM 3561 C CA . ALA A 1 18 ? -0.994 7.073 -7.415 1.00 0.44 18 ALA A CA 4
ATOM 3562 C C . ALA A 1 18 ? -0.009 7.292 -6.268 1.00 0.49 18 ALA A C 4
ATOM 3563 O O . ALA A 1 18 ? 0.930 8.077 -6.379 1.00 0.69 18 ALA A O 4
ATOM 3570 N N . ASP A 1 19 ? -0.239 6.578 -5.171 1.00 0.40 19 ASP A N 4
ATOM 3571 C CA . ASP A 1 19 ? 0.582 6.699 -3.965 1.00 0.52 19 ASP A CA 4
ATOM 3572 C C . ASP A 1 19 ? 2.003 6.176 -4.200 1.00 0.56 19 ASP A C 4
ATOM 3573 O O . ASP A 1 19 ? 2.950 6.599 -3.538 1.00 0.77 19 ASP A O 4
ATOM 3582 N N . THR A 1 20 ? 2.147 5.281 -5.171 1.00 0.49 20 THR A N 4
ATOM 3583 C CA . THR A 1 20 ? 3.446 4.709 -5.499 1.00 0.71 20 THR A CA 4
ATOM 3584 C C . THR A 1 20 ? 4.064 5.407 -6.707 1.00 0.67 20 THR A C 4
ATOM 3585 O O . THR A 1 20 ? 5.209 5.860 -6.667 1.00 1.04 20 THR A O 4
ATOM 3596 N N . GLY A 1 21 ? 3.277 5.504 -7.770 1.00 0.36 21 GLY A N 4
ATOM 3597 C CA . GLY A 1 21 ? 3.777 5.981 -9.038 1.00 0.45 21 GLY A CA 4
ATOM 3598 C C . GLY A 1 21 ? 4.173 4.821 -9.925 1.00 0.40 21 GLY A C 4
ATOM 3599 O O . GLY A 1 21 ? 4.651 5.009 -11.043 1.00 0.49 21 GLY A O 4
ATOM 3603 N N . PHE A 1 22 ? 3.936 3.610 -9.427 1.00 0.31 22 PHE A N 4
ATOM 3604 C CA . PHE A 1 22 ? 4.392 2.398 -10.090 1.00 0.32 22 PHE A CA 4
ATOM 3605 C C . PHE A 1 22 ? 3.236 1.419 -10.288 1.00 0.29 22 PHE A C 4
ATOM 3606 O O . PHE A 1 22 ? 2.087 1.733 -9.975 1.00 0.28 22 PHE A O 4
ATOM 3623 N N . GLY A 1 23 ? 3.548 0.234 -10.807 1.00 0.34 23 GLY A N 4
ATOM 3624 C CA . GLY A 1 23 ? 2.520 -0.747 -11.095 1.00 0.36 23 GLY A CA 4
ATOM 3625 C C . GLY A 1 23 ? 2.371 -1.786 -9.998 1.00 0.30 23 GLY A C 4
ATOM 3626 O O . GLY A 1 23 ? 3.132 -1.785 -9.027 1.00 0.27 23 GLY A O 4
ATOM 3630 N N . LYS A 1 24 ? 1.386 -2.676 -10.172 1.00 0.35 24 LYS A N 4
ATOM 3631 C CA . LYS A 1 24 ? 1.062 -3.724 -9.193 1.00 0.39 24 LYS A CA 4
ATOM 3632 C C . LYS A 1 24 ? 2.301 -4.435 -8.668 1.00 0.31 24 LYS A C 4
ATOM 3633 O O . LYS A 1 24 ? 2.464 -4.599 -7.461 1.00 0.28 24 LYS A O 4
ATOM 3652 N N . THR A 1 25 ? 3.156 -4.868 -9.588 1.00 0.35 25 THR A N 4
ATOM 3653 C CA . THR A 1 25 ? 4.328 -5.667 -9.243 1.00 0.37 25 THR A CA 4
ATOM 3654 C C . THR A 1 25 ? 5.183 -4.993 -8.165 1.00 0.32 25 THR A C 4
ATOM 3655 O O . THR A 1 25 ? 5.578 -5.636 -7.187 1.00 0.36 25 THR A O 4
ATOM 3666 N N . PHE A 1 26 ? 5.446 -3.696 -8.326 1.00 0.27 26 PHE A N 4
ATOM 3667 C CA . PHE A 1 26 ? 6.200 -2.952 -7.339 1.00 0.26 26 PHE A CA 4
ATOM 3668 C C . PHE A 1 26 ? 5.442 -2.915 -6.026 1.00 0.22 26 PHE A C 4
ATOM 3669 O O . PHE A 1 26 ? 6.016 -3.135 -4.969 1.00 0.25 26 PHE A O 4
ATOM 3686 N N . ILE A 1 27 ? 4.143 -2.658 -6.113 1.00 0.18 27 ILE A N 4
ATOM 3687 C CA . ILE A 1 27 ? 3.295 -2.537 -4.935 1.00 0.16 27 ILE A CA 4
ATOM 3688 C C . ILE A 1 27 ? 3.356 -3.794 -4.079 1.00 0.18 27 ILE A C 4
ATOM 3689 O O . ILE A 1 27 ? 3.800 -3.758 -2.936 1.00 0.19 27 ILE A O 4
ATOM 3705 N N . TYR A 1 28 ? 2.932 -4.908 -4.645 1.00 0.22 28 TYR A N 4
ATOM 3706 C CA . TYR A 1 28 ? 2.832 -6.149 -3.893 1.00 0.25 28 TYR A CA 4
ATOM 3707 C C . TYR A 1 28 ? 4.180 -6.529 -3.291 1.00 0.25 28 TYR A C 4
ATOM 3708 O O . TYR A 1 28 ? 4.253 -6.936 -2.134 1.00 0.27 28 TYR A O 4
ATOM 3726 N N . ASP A 1 29 ? 5.245 -6.369 -4.070 1.00 0.28 29 ASP A N 4
ATOM 3727 C CA . ASP A 1 29 ? 6.588 -6.673 -3.586 1.00 0.32 29 ASP A CA 4
ATOM 3728 C C . ASP A 1 29 ? 7.016 -5.697 -2.495 1.00 0.28 29 ASP A C 4
ATOM 3729 O O . ASP A 1 29 ? 7.404 -6.103 -1.399 1.00 0.29 29 ASP A O 4
ATOM 3738 N N . ARG A 1 30 ? 6.916 -4.411 -2.798 1.00 0.26 30 ARG A N 4
ATOM 3739 C CA . ARG A 1 30 ? 7.395 -3.361 -1.908 1.00 0.28 30 ARG A CA 4
ATOM 3740 C C . ARG A 1 30 ? 6.616 -3.320 -0.601 1.00 0.22 30 ARG A C 4
ATOM 3741 O O . ARG A 1 30 ? 7.198 -3.100 0.459 1.00 0.24 30 ARG A O 4
ATOM 3762 N N . ILE A 1 31 ? 5.307 -3.516 -0.676 1.00 0.19 31 ILE A N 4
ATOM 3763 C CA . ILE A 1 31 ? 4.462 -3.441 0.508 1.00 0.18 31 ILE A CA 4
ATOM 3764 C C . ILE A 1 31 ? 4.652 -4.676 1.388 1.00 0.22 31 ILE A C 4
ATOM 3765 O O . ILE A 1 31 ? 4.704 -4.565 2.615 1.00 0.27 31 ILE A O 4
ATOM 3781 N N . LYS A 1 32 ? 4.789 -5.847 0.770 1.00 0.24 32 LYS A N 4
ATOM 3782 C CA . LYS A 1 32 ? 5.184 -7.041 1.514 1.00 0.35 32 LYS A CA 4
ATOM 3783 C C . LYS A 1 32 ? 6.542 -6.813 2.166 1.00 0.41 32 LYS A C 4
ATOM 3784 O O . LYS A 1 32 ? 6.789 -7.215 3.302 1.00 0.52 32 LYS A O 4
ATOM 3803 N N . SER A 1 33 ? 7.402 -6.135 1.427 1.00 0.40 33 SER A N 4
ATOM 3804 C CA . SER A 1 33 ? 8.722 -5.759 1.895 1.00 0.54 33 SER A CA 4
ATOM 3805 C C . SER A 1 33 ? 8.638 -4.696 2.995 1.00 0.54 33 SER A C 4
ATOM 3806 O O . SER A 1 33 ? 9.583 -4.506 3.762 1.00 0.66 33 SER A O 4
ATOM 3814 N N . GLY A 1 34 ? 7.512 -3.996 3.052 1.00 0.47 34 GLY A N 4
ATOM 3815 C CA . GLY A 1 34 ? 7.320 -2.965 4.052 1.00 0.49 34 GLY A CA 4
ATOM 3816 C C . GLY A 1 34 ? 7.189 -3.540 5.442 1.00 0.43 34 GLY A C 4
ATOM 3817 O O . GLY A 1 34 ? 8.047 -3.316 6.297 1.00 0.56 34 GLY A O 4
ATOM 3821 N N . ASP A 1 35 ? 6.116 -4.287 5.664 1.00 0.33 35 ASP A N 4
ATOM 3822 C CA . ASP A 1 35 ? 5.900 -4.955 6.949 1.00 0.41 35 ASP A CA 4
ATOM 3823 C C . ASP A 1 35 ? 4.842 -6.048 6.815 1.00 0.42 35 ASP A C 4
ATOM 3824 O O . ASP A 1 35 ? 4.170 -6.401 7.780 1.00 0.83 35 ASP A O 4
ATOM 3833 N N . LEU A 1 36 ? 4.722 -6.596 5.603 1.00 0.39 36 LEU A N 4
ATOM 3834 C CA . LEU A 1 36 ? 3.677 -7.571 5.277 1.00 0.45 36 LEU A CA 4
ATOM 3835 C C . LEU A 1 36 ? 2.288 -6.958 5.470 1.00 0.41 36 LEU A C 4
ATOM 3836 O O . LEU A 1 36 ? 1.832 -6.774 6.600 1.00 0.57 36 LEU A O 4
ATOM 3852 N N . PRO A 1 37 ? 1.592 -6.654 4.363 1.00 0.33 37 PRO A N 4
ATOM 3853 C CA . PRO A 1 37 ? 0.320 -5.927 4.389 1.00 0.32 37 PRO A CA 4
ATOM 3854 C C . PRO A 1 37 ? -0.717 -6.542 5.322 1.00 0.26 37 PRO A C 4
ATOM 3855 O O . PRO A 1 37 ? -0.969 -7.751 5.300 1.00 0.32 37 PRO A O 4
ATOM 3866 N N . LYS A 1 38 ? -1.311 -5.687 6.142 1.00 0.30 38 LYS A N 4
ATOM 3867 C CA . LYS A 1 38 ? -2.375 -6.088 7.048 1.00 0.37 38 LYS A CA 4
ATOM 3868 C C . LYS A 1 38 ? -3.714 -5.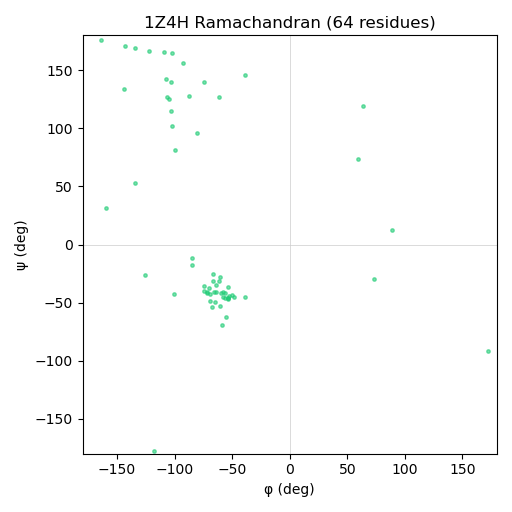951 6.332 1.00 0.33 38 LYS A C 4
ATOM 3869 O O . LYS A 1 38 ? -4.770 -6.290 6.876 1.00 0.40 38 LYS A O 4
ATOM 3888 N N . ALA A 1 39 ? -3.644 -5.405 5.114 1.00 0.24 39 ALA A N 4
ATOM 3889 C CA . ALA A 1 39 ? -4.770 -5.318 4.196 1.00 0.22 39 ALA A CA 4
ATOM 3890 C C . ALA A 1 39 ? -5.583 -6.600 4.144 1.00 0.29 39 ALA A C 4
ATOM 3891 O O . ALA A 1 39 ? -5.081 -7.690 4.436 1.00 0.37 39 ALA A O 4
ATOM 3898 N N . LYS A 1 40 ? -6.827 -6.469 3.713 1.00 0.31 40 LYS A N 4
ATOM 3899 C CA . LYS A 1 40 ? -7.733 -7.592 3.670 1.00 0.42 40 LYS A CA 4
ATOM 3900 C C . LYS A 1 40 ? -7.832 -8.078 2.239 1.00 0.42 40 LYS A C 4
ATOM 3901 O O . LYS A 1 40 ? -8.748 -7.715 1.501 1.00 0.40 40 LYS A O 4
ATOM 3920 N N . VAL A 1 41 ? -6.859 -8.878 1.855 1.00 0.51 41 VAL A N 4
ATOM 3921 C CA . VAL A 1 41 ? -6.754 -9.380 0.510 1.00 0.59 41 VAL A CA 4
ATOM 3922 C C . VAL A 1 41 ? -6.852 -10.901 0.496 1.00 0.78 41 VAL A C 4
ATOM 3923 O O . VAL A 1 41 ? -6.201 -11.585 1.285 1.00 1.02 41 VAL A O 4
ATOM 3936 N N . ILE A 1 42 ? -7.692 -11.429 -0.377 1.00 0.87 42 ILE A N 4
ATOM 3937 C CA . ILE A 1 42 ? -7.829 -12.867 -0.496 1.00 1.13 42 ILE A CA 4
ATOM 3938 C C . ILE A 1 42 ? -7.799 -13.311 -1.959 1.00 1.17 42 ILE A C 4
ATOM 3939 O O . ILE A 1 42 ? -7.279 -14.377 -2.284 1.00 1.41 42 ILE A O 4
ATOM 3955 N N . HIS A 1 43 ? -8.315 -12.473 -2.843 1.00 1.08 43 HIS A N 4
ATOM 3956 C CA . HIS A 1 43 ? -8.341 -12.792 -4.273 1.00 1.28 43 HIS A CA 4
ATOM 3957 C C . HIS A 1 43 ? -7.175 -12.132 -4.996 1.00 1.29 43 HIS A C 4
ATOM 3958 O O . HIS A 1 43 ? -7.248 -11.870 -6.195 1.00 1.51 43 HIS A O 4
ATOM 3973 N N . GLY A 1 44 ? -6.110 -11.840 -4.261 1.00 1.20 44 GLY A N 4
ATOM 3974 C CA . GLY A 1 44 ? -4.989 -11.111 -4.833 1.00 1.31 44 GLY A CA 4
ATOM 3975 C C . GLY A 1 44 ? -5.243 -9.619 -4.827 1.00 1.11 44 GLY A C 4
ATOM 3976 O O . GLY A 1 44 ? -4.318 -8.813 -4.789 1.00 1.44 44 GLY A O 4
ATOM 3980 N N . ARG A 1 45 ? -6.514 -9.265 -4.846 1.00 0.93 45 ARG A N 4
ATOM 3981 C CA . ARG A 1 45 ? -6.945 -7.884 -4.797 1.00 0.90 45 ARG A CA 4
ATOM 3982 C C . ARG A 1 45 ? -8.235 -7.790 -3.990 1.00 0.86 45 ARG A C 4
ATOM 3983 O O . ARG A 1 45 ? -9.085 -8.677 -4.084 1.00 1.73 45 ARG A O 4
ATOM 4004 N N . ALA A 1 46 ? -8.367 -6.741 -3.186 1.00 0.74 46 ALA A N 4
ATOM 4005 C CA . ALA A 1 46 ? -9.590 -6.506 -2.424 1.00 0.57 46 ALA A CA 4
ATOM 4006 C C . ALA A 1 46 ? -9.575 -5.121 -1.789 1.00 0.51 46 ALA A C 4
ATOM 4007 O O . ALA A 1 46 ? -9.916 -4.134 -2.437 1.00 0.67 46 ALA A O 4
ATOM 4014 N N . ARG A 1 47 ? -9.147 -5.047 -0.536 1.00 0.37 47 ARG A N 4
ATOM 4015 C CA . ARG A 1 47 ? -9.073 -3.783 0.181 1.00 0.38 47 ARG A CA 4
ATOM 4016 C C . ARG A 1 47 ? -7.747 -3.704 0.910 1.00 0.31 47 ARG A C 4
ATOM 4017 O O . ARG A 1 47 ? -7.425 -4.574 1.720 1.00 0.34 47 ARG A O 4
ATOM 4038 N N . TRP A 1 48 ? -6.980 -2.670 0.623 1.00 0.26 48 TRP A N 4
ATOM 4039 C CA . TRP A 1 48 ? -5.642 -2.556 1.166 1.00 0.21 48 TRP A CA 4
ATOM 4040 C C . TRP A 1 48 ? -5.617 -1.520 2.283 1.00 0.20 48 TRP A C 4
ATOM 4041 O O . TRP A 1 48 ? -6.326 -0.522 2.221 1.00 0.23 48 TRP A O 4
ATOM 4062 N N . LEU A 1 49 ? -4.819 -1.758 3.312 1.00 0.20 49 LEU A N 4
ATOM 4063 C CA . LEU A 1 49 ? -4.714 -0.825 4.410 1.00 0.21 49 LEU A CA 4
ATOM 4064 C C . LEU A 1 49 ? -3.642 0.210 4.118 1.00 0.23 49 LEU A C 4
ATOM 4065 O O . LEU A 1 49 ? -2.582 -0.110 3.579 1.00 0.30 49 LEU A O 4
ATOM 4081 N N . TYR A 1 50 ? -3.927 1.460 4.464 1.00 0.21 50 TYR A N 4
ATOM 4082 C CA . TYR A 1 50 ? -2.988 2.540 4.218 1.00 0.24 50 TYR A CA 4
ATOM 4083 C C . TYR A 1 50 ? -1.708 2.329 5.027 1.00 0.25 50 TYR A C 4
ATOM 4084 O O . TYR A 1 50 ? -0.632 2.730 4.604 1.00 0.26 50 TYR A O 4
ATOM 4102 N N . ARG A 1 51 ? -1.849 1.727 6.208 1.00 0.27 51 ARG A N 4
ATOM 4103 C CA . ARG A 1 51 ? -0.710 1.384 7.064 1.00 0.29 51 ARG A CA 4
ATOM 4104 C C . ARG A 1 51 ? 0.372 0.632 6.293 1.00 0.28 51 ARG A C 4
ATOM 4105 O O . ARG A 1 51 ? 1.563 0.866 6.489 1.00 0.30 51 ARG A O 4
ATOM 4126 N N . ASP A 1 52 ? -0.049 -0.280 5.425 1.00 0.30 52 ASP A N 4
ATOM 4127 C CA . ASP A 1 52 ? 0.873 -1.068 4.623 1.00 0.31 52 ASP A CA 4
ATOM 4128 C C . ASP A 1 52 ? 1.656 -0.159 3.696 1.00 0.28 52 ASP A C 4
ATOM 4129 O O . ASP A 1 52 ? 2.833 -0.393 3.407 1.00 0.32 52 ASP A O 4
ATOM 4138 N N . HIS A 1 53 ? 0.990 0.891 3.242 1.00 0.23 53 HIS A N 4
ATOM 4139 C CA . HIS A 1 53 ? 1.632 1.906 2.430 1.00 0.21 53 HIS A CA 4
ATOM 4140 C C . HIS A 1 53 ? 2.562 2.720 3.300 1.00 0.19 53 HIS A C 4
ATOM 4141 O O . HIS A 1 53 ? 3.659 3.065 2.888 1.00 0.19 53 HIS A O 4
ATOM 4156 N N . CYS A 1 54 ? 2.112 3.007 4.515 1.00 0.21 54 CYS A N 4
ATOM 4157 C CA . CYS A 1 54 ? 2.901 3.770 5.468 1.00 0.25 54 CYS A CA 4
ATOM 4158 C C . CYS A 1 54 ? 4.264 3.116 5.666 1.00 0.28 54 CYS A C 4
ATOM 4159 O O . CYS A 1 54 ? 5.286 3.793 5.648 1.00 0.36 54 CYS A O 4
ATOM 4167 N N . GLU A 1 55 ? 4.272 1.793 5.815 1.00 0.30 55 GLU A N 4
ATOM 4168 C CA . GLU A 1 55 ? 5.511 1.052 6.001 1.00 0.42 55 GLU A CA 4
ATOM 4169 C C . GLU A 1 55 ? 6.378 1.106 4.744 1.00 0.40 55 GLU A C 4
ATOM 4170 O O . GLU A 1 55 ? 7.576 1.395 4.813 1.00 0.50 55 GLU A O 4
ATOM 4182 N N . PHE A 1 56 ? 5.781 0.815 3.594 1.00 0.33 56 PHE A N 4
ATOM 4183 C CA . PHE A 1 56 ? 6.539 0.796 2.352 1.00 0.35 56 PHE A CA 4
ATOM 4184 C C . PHE A 1 56 ? 7.087 2.194 2.027 1.00 0.39 56 PHE A C 4
ATOM 4185 O O . PHE A 1 56 ? 8.272 2.348 1.725 1.00 0.49 56 PHE A O 4
ATOM 4202 N N . LYS A 1 57 ? 6.218 3.204 2.098 1.00 0.35 57 LYS A N 4
ATOM 4203 C CA . LYS A 1 57 ? 6.608 4.596 1.881 1.00 0.44 57 LYS A CA 4
ATOM 4204 C C . LYS A 1 57 ? 7.683 5.012 2.867 1.00 0.53 57 LYS A C 4
ATOM 4205 O O . LYS A 1 57 ? 8.540 5.838 2.561 1.00 0.65 57 LYS A O 4
ATOM 4224 N N . ASN A 1 58 ? 7.622 4.411 4.041 1.00 0.50 58 ASN A N 4
ATOM 4225 C CA . ASN A 1 58 ? 8.523 4.716 5.135 1.00 0.62 58 ASN A CA 4
ATOM 4226 C C . ASN A 1 58 ? 9.965 4.425 4.759 1.00 0.71 58 ASN A C 4
ATOM 4227 O O . ASN A 1 58 ? 10.818 5.316 4.778 1.00 0.88 58 ASN A O 4
ATOM 4238 N N . LYS A 1 59 ? 10.237 3.182 4.399 1.00 0.64 59 LYS A N 4
ATOM 4239 C CA . LYS A 1 59 ? 11.605 2.771 4.141 1.00 0.76 59 LYS A CA 4
ATOM 4240 C C . LYS A 1 59 ? 12.075 3.236 2.760 1.00 0.73 59 LYS A C 4
ATOM 4241 O O . LYS A 1 59 ? 13.276 3.327 2.506 1.00 0.83 59 LYS A O 4
ATOM 4260 N N . LEU A 1 60 ? 11.127 3.554 1.879 1.00 0.64 60 LEU A N 4
ATOM 4261 C CA . LEU A 1 60 ? 11.461 4.142 0.584 1.00 0.66 60 LEU A CA 4
ATOM 4262 C C . LEU A 1 60 ? 11.782 5.623 0.742 1.00 0.76 60 LEU A C 4
ATOM 4263 O O . LEU A 1 60 ? 12.509 6.200 -0.063 1.00 0.81 60 LEU A O 4
ATOM 4279 N N . LEU A 1 61 ? 11.228 6.236 1.781 1.00 0.83 61 LEU A N 4
ATOM 4280 C CA . LEU A 1 61 ? 11.526 7.626 2.104 1.00 0.96 61 LEU A CA 4
ATOM 4281 C C . LEU A 1 61 ? 12.952 7.730 2.625 1.00 1.05 61 LEU A C 4
ATOM 4282 O O . LEU A 1 61 ? 13.646 8.718 2.396 1.00 1.15 61 LEU A O 4
ATOM 4298 N N . SER A 1 62 ? 13.381 6.681 3.308 1.00 1.10 62 SER A N 4
ATOM 4299 C CA . SER A 1 62 ? 14.734 6.607 3.837 1.00 1.26 62 SER A CA 4
ATOM 4300 C C . SER A 1 62 ? 15.699 6.090 2.769 1.00 1.23 62 SER A C 4
ATOM 4301 O O . SER A 1 62 ? 16.919 6.129 2.936 1.00 1.28 62 SER A O 4
ATOM 4309 N N . ARG A 1 63 ? 15.111 5.634 1.652 1.00 1.31 63 ARG A N 4
ATOM 4310 C CA . ARG A 1 63 ? 15.828 5.044 0.539 1.00 1.51 63 ARG A CA 4
ATOM 4311 C C . ARG A 1 63 ? 16.893 4.047 0.984 1.00 1.63 63 ARG A C 4
ATOM 4312 O O . ARG A 1 63 ? 17.984 3.994 0.414 1.00 2.25 63 ARG A O 4
ATOM 4333 N N . ALA A 1 64 ? 16.558 3.240 1.980 1.00 1.83 64 ALA A N 4
ATOM 4334 C CA . ALA A 1 64 ? 17.487 2.257 2.508 1.00 2.61 64 ALA A CA 4
ATOM 4335 C C . ALA A 1 64 ? 16.853 0.871 2.522 1.00 3.11 64 ALA A C 4
ATOM 4336 O O . ALA A 1 64 ? 16.699 0.251 3.576 1.00 3.75 64 ALA A O 4
ATOM 4343 N N . ASN A 1 65 ? 16.480 0.393 1.344 1.00 3.03 65 ASN A N 4
ATOM 4344 C CA . ASN A 1 65 ? 15.848 -0.915 1.218 1.00 3.62 65 ASN A CA 4
ATOM 4345 C C . ASN A 1 65 ? 16.192 -1.544 -0.128 1.00 4.16 65 ASN A C 4
ATOM 4346 O O . ASN A 1 65 ? 15.437 -2.352 -0.673 1.00 4.50 65 ASN A O 4
ATOM 4357 N N . GLY A 1 66 ? 17.349 -1.166 -0.652 1.00 4.69 66 GLY A N 4
ATOM 4358 C CA . GLY A 1 66 ? 17.797 -1.678 -1.927 1.00 5.52 66 GLY A CA 4
ATOM 4359 C C . GLY A 1 66 ? 19.275 -1.997 -1.906 1.00 6.29 66 GLY A C 4
ATOM 4360 O O . GLY A 1 66 ? 20.088 -1.099 -2.205 1.00 6.60 66 GLY A O 4
ATOM 4365 N N . MET A 1 1 ? -14.404 17.139 -3.893 1.00 3.88 1 MET A N 5
ATOM 4366 C CA . MET A 1 1 ? -14.155 15.679 -3.932 1.00 3.10 1 MET A CA 5
ATOM 4367 C C . MET A 1 1 ? -12.798 15.365 -3.319 1.00 2.22 1 MET A C 5
ATOM 4368 O O . MET A 1 1 ? -11.757 15.707 -3.881 1.00 2.40 1 MET A O 5
ATOM 4384 N N . GLN A 1 2 ? -12.808 14.716 -2.164 1.00 1.90 2 GLN A N 5
ATOM 4385 C CA . GLN A 1 2 ? -11.574 14.403 -1.459 1.00 1.60 2 GLN A CA 5
ATOM 4386 C C . GLN A 1 2 ? -11.631 12.999 -0.867 1.00 1.43 2 GLN A C 5
ATOM 4387 O O . GLN A 1 2 ? -12.683 12.550 -0.408 1.00 1.60 2 GLN A O 5
ATOM 4401 N N . HIS A 1 3 ? -10.496 12.316 -0.874 1.00 1.23 3 HIS A N 5
ATOM 4402 C CA . HIS A 1 3 ? -10.378 11.014 -0.237 1.00 1.16 3 HIS A CA 5
ATOM 4403 C C . HIS A 1 3 ? -9.624 11.143 1.078 1.00 0.97 3 HIS A C 5
ATOM 4404 O O . HIS A 1 3 ? -8.407 11.329 1.090 1.00 1.04 3 HIS A O 5
ATOM 4419 N N . GLU A 1 4 ? -10.349 11.078 2.184 1.00 0.92 4 GLU A N 5
ATOM 4420 C CA . GLU A 1 4 ? -9.729 11.074 3.499 1.00 0.90 4 GLU A CA 5
ATOM 4421 C C . GLU A 1 4 ? -9.760 9.678 4.086 1.00 0.81 4 GLU A C 5
ATOM 4422 O O . GLU A 1 4 ? -10.708 8.921 3.864 1.00 0.99 4 GLU A O 5
ATOM 4434 N N . LEU A 1 5 ? -8.717 9.345 4.823 1.00 0.69 5 LEU A N 5
ATOM 4435 C CA . LEU A 1 5 ? -8.624 8.063 5.490 1.00 0.61 5 LEU A CA 5
ATOM 4436 C C . LEU A 1 5 ? -7.621 8.131 6.632 1.00 0.60 5 LEU A C 5
ATOM 4437 O O . LEU A 1 5 ? -6.775 9.026 6.681 1.00 0.66 5 LEU A O 5
ATOM 4453 N N . GLN A 1 6 ? -7.739 7.190 7.548 1.00 0.57 6 GLN A N 5
ATOM 4454 C CA . GLN A 1 6 ? -6.833 7.086 8.676 1.00 0.59 6 GLN A CA 5
ATOM 4455 C C . GLN A 1 6 ? -5.943 5.861 8.484 1.00 0.48 6 GLN A C 5
ATOM 4456 O O . GLN A 1 6 ? -6.216 5.054 7.597 1.00 0.42 6 GLN A O 5
ATOM 4470 N N . PRO A 1 7 ? -4.851 5.729 9.270 1.00 0.52 7 PRO A N 5
ATOM 4471 C CA . PRO A 1 7 ? -3.947 4.572 9.212 1.00 0.48 7 PRO A CA 5
ATOM 4472 C C . PRO A 1 7 ? -4.671 3.249 8.948 1.00 0.40 7 PRO A C 5
ATOM 4473 O O . PRO A 1 7 ? -4.270 2.473 8.081 1.00 0.37 7 PRO A O 5
ATOM 4484 N N . ASP A 1 8 ? -5.751 3.003 9.668 1.00 0.40 8 ASP A N 5
ATOM 4485 C CA . ASP A 1 8 ? -6.556 1.822 9.407 1.00 0.38 8 ASP A CA 5
ATOM 4486 C C . ASP A 1 8 ? -7.785 2.219 8.609 1.00 0.37 8 ASP A C 5
ATOM 4487 O O . ASP A 1 8 ? -8.742 2.783 9.143 1.00 0.42 8 ASP A O 5
ATOM 4496 N N . SER A 1 9 ? -7.731 1.921 7.324 1.00 0.33 9 SER A N 5
ATOM 4497 C CA . SER A 1 9 ? -8.765 2.309 6.387 1.00 0.34 9 SER A CA 5
ATOM 4498 C C . SER A 1 9 ? -8.528 1.555 5.086 1.00 0.29 9 SER A C 5
ATOM 4499 O O . SER A 1 9 ? -7.723 0.621 5.055 1.00 0.35 9 SER A O 5
ATOM 4507 N N . LEU A 1 10 ? -9.200 1.951 4.018 1.00 0.28 10 LEU A N 5
ATOM 4508 C CA . LEU A 1 10 ? -9.113 1.208 2.776 1.00 0.27 10 LEU A CA 5
ATOM 4509 C C . LEU A 1 10 ? -8.645 2.073 1.611 1.00 0.25 10 LEU A C 5
ATOM 4510 O O . LEU A 1 10 ? -9.317 3.018 1.191 1.00 0.29 10 LEU A O 5
ATOM 4526 N N . VAL A 1 11 ? -7.468 1.741 1.118 1.00 0.22 11 VAL A N 5
ATOM 4527 C CA . VAL A 1 11 ? -6.979 2.253 -0.145 1.00 0.22 11 VAL A CA 5
ATOM 4528 C C . VAL A 1 11 ? -7.125 1.149 -1.190 1.00 0.24 11 VAL A C 5
ATOM 4529 O O . VAL A 1 11 ? -7.268 -0.026 -0.836 1.00 0.29 11 VAL A O 5
ATOM 4542 N N . ASP A 1 12 ? -7.093 1.503 -2.460 1.00 0.25 12 ASP A N 5
ATOM 4543 C CA . ASP A 1 12 ? -7.264 0.513 -3.513 1.00 0.29 12 ASP A CA 5
ATOM 4544 C C . ASP A 1 12 ? -6.094 0.554 -4.484 1.00 0.28 12 ASP A C 5
ATOM 4545 O O . ASP A 1 12 ? -5.258 1.452 -4.405 1.00 0.30 12 ASP A O 5
ATOM 4554 N N . LEU A 1 13 ? -6.022 -0.443 -5.358 1.00 0.34 13 LEU A N 5
ATOM 4555 C CA . LEU A 1 13 ? -4.956 -0.554 -6.356 1.00 0.38 13 LEU A CA 5
ATOM 4556 C C . LEU A 1 13 ? -4.691 0.768 -7.075 1.00 0.34 13 LEU A C 5
ATOM 4557 O O . LEU A 1 13 ? -3.543 1.208 -7.177 1.00 0.33 13 LEU A O 5
ATOM 4573 N N . LYS A 1 14 ? -5.761 1.405 -7.550 1.00 0.37 14 LYS A N 5
ATOM 4574 C CA . LYS A 1 14 ? -5.658 2.663 -8.277 1.00 0.40 14 LYS A CA 5
ATOM 4575 C C . LYS A 1 14 ? -4.987 3.713 -7.407 1.00 0.31 14 LYS A C 5
ATOM 4576 O O . LYS A 1 14 ? -4.152 4.490 -7.870 1.00 0.32 14 LYS A O 5
ATOM 4595 N N . PHE A 1 15 ? -5.367 3.713 -6.143 1.00 0.29 15 PHE A N 5
ATOM 4596 C CA . PHE A 1 15 ? -4.816 4.629 -5.166 1.00 0.26 15 PHE A CA 5
ATOM 4597 C C . PHE A 1 15 ? -3.317 4.413 -4.991 1.00 0.23 15 PHE A C 5
ATOM 4598 O O . PHE A 1 15 ? -2.537 5.361 -5.042 1.00 0.27 15 PHE A O 5
ATOM 4615 N N . ILE A 1 16 ? -2.926 3.165 -4.743 1.00 0.22 16 ILE A N 5
ATOM 4616 C CA . ILE A 1 16 ? -1.514 2.815 -4.606 1.00 0.22 16 ILE A CA 5
ATOM 4617 C C . ILE A 1 16 ? -0.726 3.302 -5.815 1.00 0.23 16 ILE A C 5
ATOM 4618 O O . ILE A 1 16 ? 0.342 3.904 -5.680 1.00 0.27 16 ILE A O 5
ATOM 4634 N N . MET A 1 17 ? -1.271 3.030 -6.998 1.00 0.23 17 MET A N 5
ATOM 4635 C CA . MET A 1 17 ? -0.658 3.454 -8.250 1.00 0.28 17 MET A CA 5
ATOM 4636 C C . MET A 1 17 ? -0.551 4.970 -8.312 1.00 0.34 17 MET A C 5
ATOM 4637 O O . MET A 1 17 ? 0.424 5.508 -8.830 1.00 0.43 17 MET A O 5
ATOM 4651 N N . ALA A 1 18 ? -1.564 5.649 -7.782 1.00 0.34 18 ALA A N 5
ATOM 4652 C CA . ALA A 1 18 ? -1.586 7.104 -7.745 1.00 0.44 18 ALA A CA 5
ATOM 4653 C C . ALA A 1 18 ? -0.508 7.653 -6.815 1.00 0.49 18 ALA A C 5
ATOM 4654 O O . ALA A 1 18 ? 0.183 8.616 -7.153 1.00 0.69 18 ALA A O 5
ATOM 4661 N N . ASP A 1 19 ? -0.366 7.038 -5.643 1.00 0.40 19 ASP A N 5
ATOM 4662 C CA . ASP A 1 19 ? 0.602 7.499 -4.650 1.00 0.52 19 ASP A CA 5
ATOM 4663 C C . ASP A 1 19 ? 2.034 7.317 -5.140 1.00 0.56 19 ASP A C 5
ATOM 4664 O O . ASP A 1 19 ? 2.868 8.211 -4.996 1.00 0.77 19 ASP A O 5
ATOM 4673 N N . THR A 1 20 ? 2.309 6.181 -5.757 1.00 0.49 20 THR A N 5
ATOM 4674 C CA . THR A 1 20 ? 3.677 5.825 -6.099 1.00 0.71 20 THR A CA 5
ATOM 4675 C C . THR A 1 20 ? 4.029 6.165 -7.542 1.00 0.67 20 THR A C 5
ATOM 4676 O O . THR A 1 20 ? 5.126 6.648 -7.823 1.00 1.04 20 THR A O 5
ATOM 4687 N N . GLY A 1 21 ? 3.093 5.925 -8.446 1.00 0.36 21 GLY A N 5
ATOM 4688 C CA . GLY A 1 21 ? 3.358 6.116 -9.855 1.00 0.45 21 GLY A CA 5
ATOM 4689 C C . GLY A 1 21 ? 3.913 4.861 -10.496 1.00 0.40 21 GLY A C 5
ATOM 4690 O O . GLY A 1 21 ? 4.547 4.925 -11.550 1.00 0.49 21 GLY A O 5
ATOM 4694 N N . PHE A 1 22 ? 3.676 3.718 -9.855 1.00 0.31 22 PHE A N 5
ATOM 4695 C CA . PHE A 1 22 ? 4.187 2.444 -10.342 1.00 0.32 22 PHE A CA 5
ATOM 4696 C C . PHE A 1 22 ? 3.049 1.452 -10.563 1.00 0.29 22 PHE A C 5
ATOM 4697 O O . PHE A 1 22 ? 1.874 1.795 -10.396 1.00 0.28 22 PHE A O 5
ATOM 4714 N N . GLY A 1 23 ? 3.406 0.229 -10.942 1.00 0.34 23 GLY A N 5
ATOM 4715 C CA . GLY A 1 23 ? 2.415 -0.796 -11.214 1.00 0.36 23 GLY A CA 5
ATOM 4716 C C . GLY A 1 23 ? 2.297 -1.831 -10.106 1.00 0.30 23 GLY A C 5
ATOM 4717 O O . GLY A 1 23 ? 3.119 -1.867 -9.188 1.00 0.27 23 GLY A O 5
ATOM 4721 N N . LYS A 1 24 ? 1.262 -2.667 -10.208 1.00 0.35 24 LYS A N 5
ATOM 4722 C CA . LYS A 1 24 ? 0.937 -3.678 -9.196 1.00 0.39 24 LYS A CA 5
ATOM 4723 C C . LYS A 1 24 ? 2.139 -4.517 -8.750 1.00 0.31 24 LYS A C 5
ATOM 4724 O O . LYS A 1 24 ? 2.272 -4.809 -7.562 1.00 0.28 24 LYS A O 5
ATOM 4743 N N . THR A 1 25 ? 3.005 -4.909 -9.684 1.00 0.35 25 THR A N 5
ATOM 4744 C CA . THR A 1 25 ? 4.148 -5.756 -9.341 1.00 0.37 25 THR A CA 5
ATOM 4745 C C . THR A 1 25 ? 5.029 -5.083 -8.289 1.00 0.32 25 THR A C 5
ATOM 4746 O O . THR A 1 25 ? 5.452 -5.714 -7.315 1.00 0.36 25 THR A O 5
ATOM 4757 N N . PHE A 1 26 ? 5.275 -3.789 -8.479 1.00 0.27 26 PHE A N 5
ATOM 4758 C CA . PHE A 1 26 ? 6.042 -3.005 -7.538 1.00 0.26 26 PHE A CA 5
ATOM 4759 C C . PHE A 1 26 ? 5.343 -2.990 -6.191 1.00 0.22 26 PHE A C 5
ATOM 4760 O O . PHE A 1 26 ? 5.965 -3.201 -5.157 1.00 0.25 26 PHE A O 5
ATOM 4777 N N . ILE A 1 27 ? 4.038 -2.763 -6.230 1.00 0.18 27 ILE A N 5
ATOM 4778 C CA . ILE A 1 27 ? 3.231 -2.654 -5.026 1.00 0.16 27 ILE A CA 5
ATOM 4779 C C . ILE A 1 27 ? 3.329 -3.912 -4.177 1.00 0.18 27 ILE A C 5
ATOM 4780 O O . ILE A 1 27 ? 3.768 -3.867 -3.032 1.00 0.19 27 ILE A O 5
ATOM 4796 N N . TYR A 1 28 ? 2.940 -5.033 -4.755 1.00 0.22 28 TYR A N 5
ATOM 4797 C CA . TYR A 1 28 ? 2.867 -6.283 -4.019 1.00 0.25 28 TYR A CA 5
ATOM 4798 C C . TYR A 1 28 ? 4.219 -6.672 -3.428 1.00 0.25 28 TYR A C 5
ATOM 4799 O O . TYR A 1 28 ? 4.288 -7.111 -2.279 1.00 0.27 28 TYR A O 5
ATOM 4817 N N . ASP A 1 29 ? 5.292 -6.478 -4.189 1.00 0.28 29 ASP A N 5
ATOM 4818 C CA . ASP A 1 29 ? 6.637 -6.746 -3.679 1.00 0.32 29 ASP A CA 5
ATOM 4819 C C . ASP A 1 29 ? 7.002 -5.748 -2.586 1.00 0.28 29 ASP A C 5
ATOM 4820 O O . ASP A 1 29 ? 7.404 -6.124 -1.483 1.00 0.29 29 ASP A O 5
ATOM 4829 N N . ARG A 1 30 ? 6.832 -4.471 -2.900 1.00 0.26 30 ARG A N 5
ATOM 4830 C CA . ARG A 1 30 ? 7.258 -3.391 -2.025 1.00 0.28 30 ARG A CA 5
ATOM 4831 C C . ARG A 1 30 ? 6.511 -3.411 -0.697 1.00 0.22 30 ARG A C 5
ATOM 4832 O O . ARG A 1 30 ? 7.101 -3.160 0.351 1.00 0.24 30 ARG A O 5
ATOM 4853 N N . ILE A 1 31 ? 5.216 -3.696 -0.752 1.00 0.19 31 ILE A N 5
ATOM 4854 C CA . ILE A 1 31 ? 4.381 -3.711 0.441 1.00 0.18 31 ILE A CA 5
ATOM 4855 C C . ILE A 1 31 ? 4.702 -4.922 1.318 1.00 0.22 31 ILE A C 5
ATOM 4856 O O . ILE A 1 31 ? 4.896 -4.780 2.527 1.00 0.27 31 ILE A O 5
ATOM 4872 N N . LYS A 1 32 ? 4.784 -6.108 0.711 1.00 0.24 32 LYS A N 5
ATOM 4873 C CA . LYS A 1 32 ? 5.130 -7.315 1.460 1.00 0.35 32 LYS A CA 5
ATOM 4874 C C . LYS A 1 32 ? 6.485 -7.153 2.134 1.00 0.41 32 LYS A C 5
ATOM 4875 O O . LYS A 1 32 ? 6.700 -7.610 3.256 1.00 0.52 32 LYS A O 5
ATOM 4894 N N . SER A 1 33 ? 7.386 -6.489 1.436 1.00 0.40 33 SER A N 5
ATOM 4895 C CA . SER A 1 33 ? 8.718 -6.220 1.946 1.00 0.54 33 SER A CA 5
ATOM 4896 C C . SER A 1 33 ? 8.731 -4.942 2.791 1.00 0.54 33 SER A C 5
ATOM 4897 O O . SER A 1 33 ? 9.759 -4.566 3.362 1.00 0.66 33 SER A O 5
ATOM 4905 N N . GLY A 1 34 ? 7.600 -4.257 2.840 1.00 0.47 34 GLY A N 5
ATOM 4906 C CA . GLY A 1 34 ? 7.492 -3.059 3.645 1.00 0.49 34 GLY A CA 5
ATOM 4907 C C . GLY A 1 34 ? 7.437 -3.401 5.111 1.00 0.43 34 GLY A C 5
ATOM 4908 O O . GLY A 1 34 ? 8.279 -2.963 5.891 1.00 0.56 34 GLY A O 5
ATOM 4912 N N . ASP A 1 35 ? 6.429 -4.177 5.477 1.00 0.33 35 ASP A N 5
ATOM 4913 C CA . ASP A 1 35 ? 6.337 -4.750 6.821 1.00 0.41 35 ASP A CA 5
ATOM 4914 C C . ASP A 1 35 ? 5.239 -5.806 6.862 1.00 0.42 35 ASP A C 5
ATOM 4915 O O . ASP A 1 35 ? 4.549 -5.956 7.867 1.00 0.83 35 ASP A O 5
ATOM 4924 N N . LEU A 1 36 ? 5.095 -6.537 5.753 1.00 0.39 36 LEU A N 5
ATOM 4925 C CA . LEU A 1 36 ? 4.050 -7.557 5.601 1.00 0.45 36 LEU A CA 5
ATOM 4926 C C . LEU A 1 36 ? 2.659 -6.919 5.572 1.00 0.41 36 LEU A C 5
ATOM 4927 O O . LEU A 1 36 ? 2.290 -6.168 6.478 1.00 0.57 36 LEU A O 5
ATOM 4943 N N . PRO A 1 37 ? 1.869 -7.235 4.533 1.00 0.33 37 PRO A N 5
ATOM 4944 C CA . PRO A 1 37 ? 0.576 -6.588 4.278 1.00 0.32 37 PRO A CA 5
ATOM 4945 C C . PRO A 1 37 ? -0.350 -6.538 5.492 1.00 0.26 37 PRO A C 5
ATOM 4946 O O . PRO A 1 37 ? -0.736 -7.572 6.046 1.00 0.32 37 PRO A O 5
ATOM 4957 N N . LYS A 1 38 ? -0.688 -5.321 5.902 1.00 0.30 38 LYS A N 5
ATOM 4958 C CA . LYS A 1 38 ? -1.693 -5.096 6.935 1.00 0.37 38 LYS A CA 5
ATOM 4959 C C . LYS A 1 38 ? -3.087 -5.190 6.315 1.00 0.33 38 LYS A C 5
ATOM 4960 O O . LYS A 1 38 ? -4.076 -5.445 7.001 1.00 0.40 38 LYS A O 5
ATOM 4979 N N . ALA A 1 39 ? -3.134 -4.944 5.007 1.00 0.24 39 ALA A N 5
ATOM 4980 C CA . ALA A 1 39 ? -4.357 -4.981 4.213 1.00 0.22 39 ALA A CA 5
ATOM 4981 C C . ALA A 1 39 ? -5.184 -6.235 4.444 1.00 0.29 39 ALA A C 5
ATOM 4982 O O . ALA A 1 39 ? -4.674 -7.271 4.866 1.00 0.37 39 ALA A O 5
ATOM 4989 N N . LYS A 1 40 ? -6.465 -6.136 4.128 1.00 0.31 40 LYS A N 5
ATOM 4990 C CA . LYS A 1 40 ? -7.382 -7.244 4.309 1.00 0.42 40 LYS A CA 5
ATOM 4991 C C . LYS A 1 40 ? -7.710 -7.856 2.954 1.00 0.42 40 LYS A C 5
ATOM 4992 O O . LYS A 1 40 ? -8.709 -7.514 2.325 1.00 0.40 40 LYS A O 5
ATOM 5011 N N . VAL A 1 41 ? -6.839 -8.750 2.509 1.00 0.51 41 VAL A N 5
ATOM 5012 C CA . VAL A 1 41 ? -6.961 -9.377 1.201 1.00 0.59 41 VAL A CA 5
ATOM 5013 C C . VAL A 1 41 ? -7.735 -10.686 1.301 1.00 0.78 41 VAL A C 5
ATOM 5014 O O . VAL A 1 41 ? -7.464 -11.509 2.179 1.00 1.02 41 VAL A O 5
ATOM 5027 N N . ILE A 1 42 ? -8.703 -10.869 0.414 1.00 0.87 42 ILE A N 5
ATOM 5028 C CA . ILE A 1 42 ? -9.510 -12.079 0.415 1.00 1.13 42 ILE A CA 5
ATOM 5029 C C . ILE A 1 42 ? -9.307 -12.899 -0.862 1.00 1.17 42 ILE A C 5
ATOM 5030 O O . ILE A 1 42 ? -9.419 -14.125 -0.848 1.00 1.41 42 ILE A O 5
ATOM 5046 N N . HIS A 1 43 ? -8.987 -12.230 -1.955 1.00 1.08 43 HIS A N 5
ATOM 5047 C CA . HIS A 1 43 ? -8.853 -12.912 -3.241 1.00 1.28 43 HIS A CA 5
ATOM 5048 C C . HIS A 1 43 ? -7.742 -12.277 -4.072 1.00 1.29 43 HIS A C 5
ATOM 5049 O O . HIS A 1 43 ? -7.980 -11.772 -5.169 1.00 1.51 43 HIS A O 5
ATOM 5064 N N . GLY A 1 44 ? -6.531 -12.280 -3.525 1.00 1.20 44 GLY A N 5
ATOM 5065 C CA . GLY A 1 44 ? -5.395 -11.665 -4.199 1.00 1.31 44 GLY A CA 5
ATOM 5066 C C . GLY A 1 44 ? -5.422 -10.151 -4.091 1.00 1.11 44 GLY A C 5
ATOM 5067 O O . GLY A 1 44 ? -4.384 -9.490 -4.112 1.00 1.44 44 GLY A O 5
ATOM 5071 N N . ARG A 1 45 ? -6.623 -9.612 -3.982 1.00 0.93 45 ARG A N 5
ATOM 5072 C CA . ARG A 1 45 ? -6.837 -8.204 -3.723 1.00 0.90 45 ARG A CA 5
ATOM 5073 C C . ARG A 1 45 ? -8.119 -8.056 -2.915 1.00 0.86 45 ARG A C 5
ATOM 5074 O O . ARG A 1 45 ? -8.813 -9.052 -2.685 1.00 1.73 45 ARG A O 5
ATOM 5095 N N . ALA A 1 46 ? -8.409 -6.835 -2.474 1.00 0.74 46 ALA A N 5
ATOM 5096 C CA . ALA A 1 46 ? -9.651 -6.519 -1.763 1.00 0.57 46 ALA A CA 5
ATOM 5097 C C . ALA A 1 46 ? -9.633 -5.068 -1.305 1.00 0.51 46 ALA A C 5
ATOM 5098 O O . ALA A 1 46 ? -10.085 -4.175 -2.020 1.00 0.67 46 ALA A O 5
ATOM 5105 N N . ARG A 1 47 ? -9.088 -4.840 -0.117 1.00 0.37 47 ARG A N 5
ATOM 5106 C CA . ARG A 1 47 ? -8.928 -3.497 0.419 1.00 0.38 47 ARG A CA 5
ATOM 5107 C C . ARG A 1 47 ? -7.585 -3.410 1.116 1.00 0.31 47 ARG A C 5
ATOM 5108 O O . ARG A 1 47 ? -7.242 -4.273 1.926 1.00 0.34 47 ARG A O 5
ATOM 5129 N N . TRP A 1 48 ? -6.825 -2.383 0.797 1.00 0.26 48 TRP A N 5
ATOM 5130 C CA . TRP A 1 48 ? -5.473 -2.267 1.301 1.00 0.21 48 TRP A CA 5
ATOM 5131 C C . TRP A 1 48 ? -5.416 -1.231 2.416 1.00 0.20 48 TRP A C 5
ATOM 5132 O O . TRP A 1 48 ? -6.040 -0.179 2.329 1.00 0.23 48 TRP A O 5
ATOM 5153 N N . LEU A 1 49 ? -4.679 -1.541 3.468 1.00 0.20 49 LEU A N 5
ATOM 5154 C CA . LEU A 1 49 ? -4.566 -0.646 4.603 1.00 0.21 49 LEU A CA 5
ATOM 5155 C C . LEU A 1 49 ? -3.577 0.466 4.328 1.00 0.23 49 LEU A C 5
ATOM 5156 O O . LEU A 1 49 ? -2.492 0.241 3.797 1.00 0.30 49 LEU A O 5
ATOM 5172 N N . TYR A 1 50 ? -3.977 1.680 4.676 1.00 0.21 50 TYR A N 5
ATOM 5173 C CA . TYR A 1 50 ? -3.123 2.840 4.493 1.00 0.24 50 TYR A CA 5
ATOM 5174 C C . TYR A 1 50 ? -1.877 2.744 5.375 1.00 0.25 50 TYR A C 5
ATOM 5175 O O . TYR A 1 50 ? -0.783 3.085 4.940 1.00 0.26 50 TYR A O 5
ATOM 5193 N N . ARG A 1 51 ? -2.055 2.304 6.621 1.00 0.27 51 ARG A N 5
ATOM 5194 C CA . ARG A 1 51 ? -0.929 2.103 7.539 1.00 0.29 51 ARG A CA 5
ATOM 5195 C C . ARG A 1 51 ? 0.099 1.158 6.931 1.00 0.28 51 ARG A C 5
ATOM 5196 O O . ARG A 1 51 ? 1.301 1.324 7.119 1.00 0.30 51 ARG A O 5
ATOM 5217 N N . ASP A 1 52 ? -0.396 0.163 6.210 1.00 0.30 52 ASP A N 5
ATOM 5218 C CA . ASP A 1 52 ? 0.461 -0.759 5.469 1.00 0.31 52 ASP A CA 5
ATOM 5219 C C . ASP A 1 52 ? 1.339 -0.004 4.494 1.00 0.28 52 ASP A C 5
ATOM 5220 O O . ASP A 1 52 ? 2.532 -0.273 4.367 1.00 0.32 52 ASP A O 5
ATOM 5229 N N . HIS A 1 53 ? 0.731 0.949 3.808 1.00 0.23 53 HIS A N 5
ATOM 5230 C CA . HIS A 1 53 ? 1.456 1.785 2.873 1.00 0.21 53 HIS A CA 5
ATOM 5231 C C . HIS A 1 53 ? 2.526 2.566 3.597 1.00 0.19 53 HIS A C 5
ATOM 5232 O O . HIS A 1 53 ? 3.619 2.734 3.083 1.00 0.19 53 HIS A O 5
ATOM 5247 N N . CYS A 1 54 ? 2.206 3.030 4.795 1.00 0.21 54 CYS A N 5
ATOM 5248 C CA . CYS A 1 54 ? 3.178 3.721 5.628 1.00 0.25 54 CYS A CA 5
ATOM 5249 C C . CYS A 1 54 ? 4.402 2.833 5.841 1.00 0.28 54 CYS A C 5
ATOM 5250 O O . CYS A 1 54 ? 5.526 3.316 5.859 1.00 0.36 54 CYS A O 5
ATOM 5258 N N . GLU A 1 55 ? 4.171 1.526 5.964 1.00 0.30 55 GLU A N 5
ATOM 5259 C CA . GLU A 1 55 ? 5.245 0.568 6.160 1.00 0.42 55 GLU A CA 5
ATOM 5260 C C . GLU A 1 55 ? 6.108 0.443 4.907 1.00 0.40 55 GLU A C 5
ATOM 5261 O O . GLU A 1 55 ? 7.338 0.513 4.971 1.00 0.50 55 GLU A O 5
ATOM 5273 N N . PHE A 1 56 ? 5.466 0.224 3.765 1.00 0.33 56 PHE A N 5
ATOM 5274 C CA . PHE A 1 56 ? 6.194 0.112 2.512 1.00 0.35 56 PHE A CA 5
ATOM 5275 C C . PHE A 1 56 ? 6.891 1.437 2.182 1.00 0.39 56 PHE A C 5
ATOM 5276 O O . PHE A 1 56 ? 8.069 1.462 1.812 1.00 0.49 56 PHE A O 5
ATOM 5293 N N . LYS A 1 57 ? 6.145 2.532 2.316 1.00 0.35 57 LYS A N 5
ATOM 5294 C CA . LYS A 1 57 ? 6.691 3.879 2.148 1.00 0.44 57 LYS A CA 5
ATOM 5295 C C . LYS A 1 57 ? 7.869 4.099 3.084 1.00 0.53 57 LYS A C 5
ATOM 5296 O O . LYS A 1 57 ? 8.800 4.824 2.761 1.00 0.65 57 LYS A O 5
ATOM 5315 N N . ASN A 1 58 ? 7.826 3.430 4.225 1.00 0.50 58 ASN A N 5
ATOM 5316 C CA . ASN A 1 58 ? 8.832 3.576 5.262 1.00 0.62 58 ASN A CA 5
ATOM 5317 C C . ASN A 1 58 ? 10.162 3.031 4.792 1.00 0.71 58 ASN A C 5
ATOM 5318 O O . ASN A 1 58 ? 11.176 3.713 4.862 1.00 0.88 58 ASN A O 5
ATOM 5329 N N . LYS A 1 59 ? 10.157 1.809 4.288 1.00 0.64 59 LYS A N 5
ATOM 5330 C CA . LYS A 1 59 ? 11.395 1.179 3.868 1.00 0.76 59 LYS A CA 5
ATOM 5331 C C . LYS A 1 59 ? 11.942 1.840 2.600 1.00 0.73 59 LYS A C 5
ATOM 5332 O O . LYS A 1 59 ? 13.142 1.791 2.327 1.00 0.83 59 LYS A O 5
ATOM 5351 N N . LEU A 1 60 ? 11.056 2.470 1.836 1.00 0.64 60 LEU A N 5
ATOM 5352 C CA . LEU A 1 60 ? 11.467 3.264 0.684 1.00 0.66 60 LEU A CA 5
ATOM 5353 C C . LEU A 1 60 ? 12.024 4.610 1.129 1.00 0.76 60 LEU A C 5
ATOM 5354 O O . LEU A 1 60 ? 13.003 5.102 0.573 1.00 0.81 60 LEU A O 5
ATOM 5370 N N . LEU A 1 61 ? 11.398 5.190 2.134 1.00 0.83 61 LEU A N 5
ATOM 5371 C CA . LEU A 1 61 ? 11.815 6.473 2.680 1.00 0.96 61 LEU A CA 5
ATOM 5372 C C . LEU A 1 61 ? 13.116 6.335 3.469 1.00 1.05 61 LEU A C 5
ATOM 5373 O O . LEU A 1 61 ? 14.017 7.167 3.359 1.00 1.15 61 LEU A O 5
ATOM 5389 N N . SER A 1 62 ? 13.207 5.274 4.250 1.00 1.10 62 SER A N 5
ATOM 5390 C CA . SER A 1 62 ? 14.359 5.040 5.108 1.00 1.26 62 SER A CA 5
ATOM 5391 C C . SER A 1 62 ? 15.580 4.588 4.308 1.00 1.23 62 SER A C 5
ATOM 5392 O O . SER A 1 62 ? 16.660 5.164 4.432 1.00 1.28 62 SER A O 5
ATOM 5400 N N . ARG A 1 63 ? 15.404 3.567 3.475 1.00 1.31 63 ARG A N 5
ATOM 5401 C CA . ARG A 1 63 ? 16.535 2.937 2.805 1.00 1.51 63 ARG A CA 5
ATOM 5402 C C . ARG A 1 63 ? 16.683 3.404 1.360 1.00 1.63 63 ARG A C 5
ATOM 5403 O O . ARG A 1 63 ? 17.744 3.217 0.762 1.00 2.25 63 ARG A O 5
ATOM 5424 N N . ALA A 1 64 ? 15.636 4.017 0.814 1.00 1.83 64 ALA A N 5
ATOM 5425 C CA . ALA A 1 64 ? 15.663 4.556 -0.550 1.00 2.61 64 ALA A CA 5
ATOM 5426 C C . ALA A 1 64 ? 16.120 3.509 -1.568 1.00 3.11 64 ALA A C 5
ATOM 5427 O O . ALA A 1 64 ? 17.279 3.499 -1.994 1.00 3.75 64 ALA A O 5
ATOM 5434 N N . ASN A 1 65 ? 15.204 2.634 -1.955 1.00 3.03 65 ASN A N 5
ATOM 5435 C CA . ASN A 1 65 ? 15.509 1.563 -2.897 1.00 3.62 65 ASN A CA 5
ATOM 5436 C C . ASN A 1 65 ? 14.534 1.592 -4.070 1.00 4.16 65 ASN A C 5
ATOM 5437 O O . ASN A 1 65 ? 13.575 2.366 -4.070 1.00 4.50 65 ASN A O 5
ATOM 5448 N N . GLY A 1 66 ? 14.788 0.767 -5.071 1.00 4.69 66 GLY A N 5
ATOM 5449 C CA . GLY A 1 66 ? 13.928 0.725 -6.233 1.00 5.52 66 GLY A CA 5
ATOM 5450 C C . GLY A 1 66 ? 13.914 -0.642 -6.875 1.00 6.29 66 GLY A C 5
ATOM 5451 O O . GLY A 1 66 ? 13.045 -1.466 -6.513 1.00 6.60 66 GLY A O 5
ATOM 5456 N N . MET A 1 1 ? -13.047 18.145 -4.373 1.00 3.88 1 MET A N 6
ATOM 5457 C CA . MET A 1 1 ? -12.656 16.741 -4.643 1.00 3.10 1 MET A CA 6
ATOM 5458 C C . MET A 1 1 ? -11.436 16.358 -3.822 1.00 2.22 1 MET A C 6
ATOM 5459 O O . MET A 1 1 ? -10.301 16.546 -4.258 1.00 2.40 1 MET A O 6
ATOM 5475 N N . GLN A 1 2 ? -11.669 15.827 -2.630 1.00 1.90 2 GLN A N 6
ATOM 5476 C CA . GLN A 1 2 ? -10.581 15.399 -1.769 1.00 1.60 2 GLN A CA 6
ATOM 5477 C C . GLN A 1 2 ? -11.113 14.538 -0.630 1.00 1.43 2 GLN A C 6
ATOM 5478 O O . GLN A 1 2 ? -11.787 15.034 0.274 1.00 1.60 2 GLN A O 6
ATOM 5492 N N . HIS A 1 3 ? -10.826 13.248 -0.692 1.00 1.23 3 HIS A N 6
ATOM 5493 C CA . HIS A 1 3 ? -11.206 12.327 0.368 1.00 1.16 3 HIS A CA 6
ATOM 5494 C C . HIS A 1 3 ? -9.959 11.894 1.127 1.00 0.97 3 HIS A C 6
ATOM 5495 O O . HIS A 1 3 ? -9.041 11.312 0.546 1.00 1.04 3 HIS A O 6
ATOM 5510 N N . GLU A 1 4 ? -9.934 12.170 2.418 1.00 0.92 4 GLU A N 6
ATOM 5511 C CA . GLU A 1 4 ? -8.757 11.903 3.228 1.00 0.90 4 GLU A CA 6
ATOM 5512 C C . GLU A 1 4 ? -8.943 10.658 4.073 1.00 0.81 4 GLU A C 6
ATOM 5513 O O . GLU A 1 4 ? -9.993 10.456 4.685 1.00 0.99 4 GLU A O 6
ATOM 5525 N N . LEU A 1 5 ? -7.922 9.820 4.087 1.00 0.69 5 LEU A N 6
ATOM 5526 C CA . LEU A 1 5 ? -7.916 8.625 4.910 1.00 0.61 5 LEU A CA 6
ATOM 5527 C C . LEU A 1 5 ? -6.784 8.681 5.927 1.00 0.60 5 LEU A C 6
ATOM 5528 O O . LEU A 1 5 ? -5.802 9.406 5.744 1.00 0.66 5 LEU A O 6
ATOM 5544 N N . GLN A 1 6 ? -6.933 7.923 6.996 1.00 0.57 6 GLN A N 6
ATOM 5545 C CA . GLN A 1 6 ? -5.942 7.885 8.059 1.00 0.59 6 GLN A CA 6
ATOM 5546 C C . GLN A 1 6 ? -5.197 6.551 8.028 1.00 0.48 6 GLN A C 6
ATOM 5547 O O . GLN A 1 6 ? -5.624 5.641 7.317 1.00 0.42 6 GLN A O 6
ATOM 5561 N N . PRO A 1 7 ? -4.053 6.435 8.756 1.00 0.52 7 PRO A N 6
ATOM 5562 C CA . PRO A 1 7 ? -3.218 5.225 8.798 1.00 0.48 7 PRO A CA 6
ATOM 5563 C C . PRO A 1 7 ? -3.988 3.914 8.656 1.00 0.40 7 PRO A C 6
ATOM 5564 O O . PRO A 1 7 ? -3.643 3.077 7.827 1.00 0.37 7 PRO A O 6
ATOM 5575 N N . ASP A 1 8 ? -5.030 3.731 9.444 1.00 0.40 8 ASP A N 6
ATOM 5576 C CA . ASP A 1 8 ? -5.855 2.545 9.294 1.00 0.38 8 ASP A CA 6
ATOM 5577 C C . ASP A 1 8 ? -7.127 2.907 8.551 1.00 0.37 8 ASP A C 6
ATOM 5578 O O . ASP A 1 8 ? -8.046 3.503 9.113 1.00 0.42 8 ASP A O 6
ATOM 5587 N N . SER A 1 9 ? -7.158 2.549 7.278 1.00 0.33 9 SER A N 6
ATOM 5588 C CA . SER A 1 9 ? -8.261 2.890 6.398 1.00 0.34 9 SER A CA 6
ATOM 5589 C C . SER A 1 9 ? -8.195 2.022 5.148 1.00 0.29 9 SER A C 6
ATOM 5590 O O . SER A 1 9 ? -7.240 1.260 4.964 1.00 0.35 9 SER A O 6
ATOM 5598 N N . LEU A 1 10 ? -9.194 2.145 4.289 1.00 0.28 10 LEU A N 6
ATOM 5599 C CA . LEU A 1 10 ? -9.318 1.270 3.139 1.00 0.27 10 LEU A CA 6
ATOM 5600 C C . LEU A 1 10 ? -8.922 1.982 1.851 1.00 0.25 10 LEU A C 6
ATOM 5601 O O . LEU A 1 10 ? -9.661 2.817 1.328 1.00 0.29 10 LEU A O 6
ATOM 5617 N N . VAL A 1 11 ? -7.750 1.634 1.349 1.00 0.22 11 VAL A N 6
ATOM 5618 C CA . VAL A 1 11 ? -7.259 2.135 0.079 1.00 0.22 11 VAL A CA 6
ATOM 5619 C C . VAL A 1 11 ? -7.429 1.050 -0.983 1.00 0.24 11 VAL A C 6
ATOM 5620 O O . VAL A 1 11 ? -7.658 -0.116 -0.653 1.00 0.29 11 VAL A O 6
ATOM 5633 N N . ASP A 1 12 ? -7.313 1.417 -2.248 1.00 0.25 12 ASP A N 6
ATOM 5634 C CA . ASP A 1 12 ? -7.498 0.452 -3.324 1.00 0.29 12 ASP A CA 6
ATOM 5635 C C . ASP A 1 12 ? -6.265 0.376 -4.218 1.00 0.28 12 ASP A C 6
ATOM 5636 O O . ASP A 1 12 ? -5.417 1.264 -4.166 1.00 0.30 12 ASP A O 6
ATOM 5645 N N . LEU A 1 13 ? -6.169 -0.682 -5.019 1.00 0.34 13 LEU A N 6
ATOM 5646 C CA . LEU A 1 13 ? -5.034 -0.891 -5.916 1.00 0.38 13 LEU A CA 6
ATOM 5647 C C . LEU A 1 13 ? -4.801 0.332 -6.804 1.00 0.34 13 LEU A C 6
ATOM 5648 O O . LEU A 1 13 ? -3.660 0.742 -7.030 1.00 0.33 13 LEU A O 6
ATOM 5664 N N . LYS A 1 14 ? -5.898 0.924 -7.272 1.00 0.37 14 LYS A N 6
ATOM 5665 C CA . LYS A 1 14 ? -5.843 2.135 -8.084 1.00 0.40 14 LYS A CA 6
ATOM 5666 C C . LYS A 1 14 ? -5.118 3.224 -7.316 1.00 0.31 14 LYS A C 6
ATOM 5667 O O . LYS A 1 14 ? -4.164 3.829 -7.802 1.00 0.32 14 LYS A O 6
ATOM 5686 N N . PHE A 1 15 ? -5.577 3.432 -6.099 1.00 0.29 15 PHE A N 6
ATOM 5687 C CA . PHE A 1 15 ? -5.064 4.468 -5.234 1.00 0.26 15 PHE A CA 6
ATOM 5688 C C . PHE A 1 15 ? -3.572 4.281 -4.965 1.00 0.23 15 PHE A C 6
ATOM 5689 O O . PHE A 1 15 ? -2.813 5.238 -5.042 1.00 0.27 15 PHE A O 6
ATOM 5706 N N . ILE A 1 16 ? -3.166 3.049 -4.650 1.00 0.22 16 ILE A N 6
ATOM 5707 C CA . ILE A 1 16 ? -1.751 2.737 -4.407 1.00 0.22 16 ILE A CA 6
ATOM 5708 C C . ILE A 1 16 ? -0.863 3.239 -5.544 1.00 0.23 16 ILE A C 6
ATOM 5709 O O . ILE A 1 16 ? 0.280 3.650 -5.327 1.00 0.27 16 ILE A O 6
ATOM 5725 N N . MET A 1 17 ? -1.381 3.180 -6.764 1.00 0.23 17 MET A N 6
ATOM 5726 C CA . MET A 1 17 ? -0.639 3.648 -7.924 1.00 0.28 17 MET A CA 6
ATOM 5727 C C . MET A 1 17 ? -0.410 5.150 -7.828 1.00 0.34 17 MET A C 6
ATOM 5728 O O . MET A 1 17 ? 0.597 5.666 -8.301 1.00 0.43 17 MET A O 6
ATOM 5742 N N . ALA A 1 18 ? -1.363 5.840 -7.221 1.00 0.34 18 ALA A N 6
ATOM 5743 C CA . ALA A 1 18 ? -1.245 7.270 -6.966 1.00 0.44 18 ALA A CA 6
ATOM 5744 C C . ALA A 1 18 ? -0.224 7.551 -5.864 1.00 0.49 18 ALA A C 6
ATOM 5745 O O . ALA A 1 18 ? 0.425 8.596 -5.866 1.00 0.69 18 ALA A O 6
ATOM 5752 N N . ASP A 1 19 ? -0.090 6.609 -4.929 1.00 0.40 19 ASP A N 6
ATOM 5753 C CA . ASP A 1 19 ? 0.877 6.733 -3.833 1.00 0.52 19 ASP A CA 6
ATOM 5754 C C . ASP A 1 19 ? 2.293 6.844 -4.384 1.00 0.56 19 ASP A C 6
ATOM 5755 O O . ASP A 1 19 ? 3.126 7.583 -3.860 1.00 0.77 19 ASP A O 6
ATOM 5764 N N . THR A 1 20 ? 2.559 6.110 -5.455 1.00 0.49 20 THR A N 6
ATOM 5765 C CA . THR A 1 20 ? 3.907 6.008 -5.982 1.00 0.71 20 THR A CA 6
ATOM 5766 C C . THR A 1 20 ? 4.010 6.456 -7.434 1.00 0.67 20 THR A C 6
ATOM 5767 O O . THR A 1 20 ? 4.695 7.426 -7.749 1.00 1.04 20 THR A O 6
ATOM 5778 N N . GLY A 1 21 ? 3.309 5.746 -8.304 1.00 0.36 21 GLY A N 6
ATOM 5779 C CA . GLY A 1 21 ? 3.445 5.957 -9.729 1.00 0.45 21 GLY A CA 6
ATOM 5780 C C . GLY A 1 21 ? 3.967 4.711 -10.413 1.00 0.40 21 GLY A C 6
ATOM 5781 O O . GLY A 1 21 ? 4.548 4.775 -11.497 1.00 0.49 21 GLY A O 6
ATOM 5785 N N . PHE A 1 22 ? 3.756 3.569 -9.771 1.00 0.31 22 PHE A N 6
ATOM 5786 C CA . PHE A 1 22 ? 4.256 2.297 -10.277 1.00 0.32 22 PHE A CA 6
ATOM 5787 C C . PHE A 1 22 ? 3.111 1.315 -10.488 1.00 0.29 22 PHE A C 6
ATOM 5788 O O . PHE A 1 22 ? 1.972 1.583 -10.095 1.00 0.28 22 PHE A O 6
ATOM 5805 N N . GLY A 1 23 ? 3.419 0.186 -11.118 1.00 0.34 23 GLY A N 6
ATOM 5806 C CA . GLY A 1 23 ? 2.425 -0.848 -11.336 1.00 0.36 23 GLY A CA 6
ATOM 5807 C C . GLY A 1 23 ? 2.290 -1.780 -10.147 1.00 0.30 23 GLY A C 6
ATOM 5808 O O . GLY A 1 23 ? 3.146 -1.785 -9.259 1.00 0.27 23 GLY A O 6
ATOM 5812 N N . LYS A 1 24 ? 1.209 -2.562 -10.136 1.00 0.35 24 LYS A N 6
ATOM 5813 C CA . LYS A 1 24 ? 0.896 -3.472 -9.028 1.00 0.39 24 LYS A CA 6
ATOM 5814 C C . LYS A 1 24 ? 2.094 -4.327 -8.597 1.00 0.31 24 LYS A C 6
ATOM 5815 O O . LYS A 1 24 ? 2.246 -4.619 -7.410 1.00 0.28 24 LYS A O 6
ATOM 5834 N N . THR A 1 25 ? 2.935 -4.725 -9.551 1.00 0.35 25 THR A N 6
ATOM 5835 C CA . THR A 1 25 ? 4.093 -5.568 -9.254 1.00 0.37 25 THR A CA 6
ATOM 5836 C C . THR A 1 25 ? 4.972 -4.938 -8.168 1.00 0.32 25 THR A C 6
ATOM 5837 O O . THR A 1 25 ? 5.331 -5.599 -7.186 1.00 0.36 25 THR A O 6
ATOM 5848 N N . PHE A 1 26 ? 5.289 -3.654 -8.332 1.00 0.27 26 PHE A N 6
ATOM 5849 C CA . PHE A 1 26 ? 6.083 -2.927 -7.364 1.00 0.26 26 PHE A CA 6
ATOM 5850 C C . PHE A 1 26 ? 5.359 -2.874 -6.028 1.00 0.22 26 PHE A C 6
ATOM 5851 O O . PHE A 1 26 ? 5.965 -3.057 -4.979 1.00 0.25 26 PHE A O 6
ATOM 5868 N N . ILE A 1 27 ? 4.053 -2.654 -6.089 1.00 0.18 27 ILE A N 6
ATOM 5869 C CA . ILE A 1 27 ? 3.232 -2.538 -4.894 1.00 0.16 27 ILE A CA 6
ATOM 5870 C C . ILE A 1 27 ? 3.316 -3.795 -4.041 1.00 0.18 27 ILE A C 6
ATOM 5871 O O . ILE A 1 27 ? 3.820 -3.761 -2.923 1.00 0.19 27 ILE A O 6
ATOM 5887 N N . TYR A 1 28 ? 2.849 -4.907 -4.581 1.00 0.22 28 TYR A N 6
ATOM 5888 C CA . TYR A 1 28 ? 2.758 -6.137 -3.811 1.00 0.25 28 TYR A CA 6
ATOM 5889 C C . TYR A 1 28 ? 4.122 -6.550 -3.268 1.00 0.25 28 TYR A C 6
ATOM 5890 O O . TYR A 1 28 ? 4.223 -7.016 -2.135 1.00 0.27 28 TYR A O 6
ATOM 5908 N N . ASP A 1 29 ? 5.169 -6.362 -4.060 1.00 0.28 29 ASP A N 6
ATOM 5909 C CA . ASP A 1 29 ? 6.520 -6.683 -3.606 1.00 0.32 29 ASP A CA 6
ATOM 5910 C C . ASP A 1 29 ? 6.962 -5.732 -2.503 1.00 0.28 29 ASP A C 6
ATOM 5911 O O . ASP A 1 29 ? 7.345 -6.157 -1.412 1.00 0.29 29 ASP A O 6
ATOM 5920 N N . ARG A 1 30 ? 6.880 -4.443 -2.790 1.00 0.26 30 ARG A N 6
ATOM 5921 C CA . ARG A 1 30 ? 7.407 -3.427 -1.899 1.00 0.28 30 ARG A CA 6
ATOM 5922 C C . ARG A 1 30 ? 6.651 -3.392 -0.579 1.00 0.22 30 ARG A C 6
ATOM 5923 O O . ARG A 1 30 ? 7.254 -3.219 0.478 1.00 0.24 30 ARG A O 6
ATOM 5944 N N . ILE A 1 31 ? 5.335 -3.548 -0.642 1.00 0.19 31 ILE A N 6
ATOM 5945 C CA . ILE A 1 31 ? 4.515 -3.497 0.558 1.00 0.18 31 ILE A CA 6
ATOM 5946 C C . ILE A 1 31 ? 4.752 -4.733 1.424 1.00 0.22 31 ILE A C 6
ATOM 5947 O O . ILE A 1 31 ? 4.746 -4.640 2.656 1.00 0.27 31 ILE A O 6
ATOM 5963 N N . LYS A 1 32 ? 4.986 -5.891 0.794 1.00 0.24 32 LYS A N 6
ATOM 5964 C CA . LYS A 1 32 ? 5.412 -7.068 1.556 1.00 0.35 32 LYS A CA 6
ATOM 5965 C C . LYS A 1 32 ? 6.697 -6.759 2.312 1.00 0.41 32 LYS A C 6
ATOM 5966 O O . LYS A 1 32 ? 6.804 -7.007 3.512 1.00 0.52 32 LYS A O 6
ATOM 5985 N N . SER A 1 33 ? 7.660 -6.202 1.592 1.00 0.40 33 SER A N 6
ATOM 5986 C CA . SER A 1 33 ? 8.963 -5.878 2.152 1.00 0.54 33 SER A CA 6
ATOM 5987 C C . SER A 1 33 ? 8.857 -4.773 3.206 1.00 0.54 33 SER A C 6
ATOM 5988 O O . SER A 1 33 ? 9.716 -4.660 4.085 1.00 0.66 33 SER A O 6
ATOM 5996 N N . GLY A 1 34 ? 7.815 -3.955 3.098 1.00 0.47 34 GLY A N 6
ATOM 5997 C CA . GLY A 1 34 ? 7.595 -2.893 4.055 1.00 0.49 34 GLY A CA 6
ATOM 5998 C C . GLY A 1 34 ? 7.417 -3.425 5.461 1.00 0.43 34 GLY A C 6
ATOM 5999 O O . GLY A 1 34 ? 8.287 -3.243 6.312 1.00 0.56 34 GLY A O 6
ATOM 6003 N N . ASP A 1 35 ? 6.295 -4.090 5.702 1.00 0.33 35 ASP A N 6
ATOM 6004 C CA . ASP A 1 35 ? 6.047 -4.718 7.001 1.00 0.41 35 ASP A CA 6
ATOM 6005 C C . ASP A 1 35 ? 4.996 -5.822 6.877 1.00 0.42 35 ASP A C 6
ATOM 6006 O O . ASP A 1 35 ? 4.313 -6.159 7.842 1.00 0.83 35 ASP A O 6
ATOM 6015 N N . LEU A 1 36 ? 4.901 -6.401 5.682 1.00 0.39 36 LEU A N 6
ATOM 6016 C CA . LEU A 1 36 ? 3.892 -7.422 5.375 1.00 0.45 36 LEU A CA 6
ATOM 6017 C C . LEU A 1 36 ? 2.477 -6.844 5.501 1.00 0.41 36 LEU A C 6
ATOM 6018 O O . LEU A 1 36 ? 1.993 -6.594 6.607 1.00 0.57 36 LEU A O 6
ATOM 6034 N N . PRO A 1 37 ? 1.794 -6.645 4.360 1.00 0.33 37 PRO A N 6
ATOM 6035 C CA . PRO A 1 37 ? 0.493 -5.964 4.304 1.00 0.32 37 PRO A CA 6
ATOM 6036 C C . PRO A 1 37 ? -0.544 -6.555 5.251 1.00 0.26 37 PRO A C 6
ATOM 6037 O O . PRO A 1 37 ? -0.771 -7.771 5.278 1.00 0.32 37 PRO A O 6
ATOM 6048 N N . LYS A 1 38 ? -1.165 -5.681 6.028 1.00 0.30 38 LYS A N 6
ATOM 6049 C CA . LYS A 1 38 ? -2.230 -6.074 6.929 1.00 0.37 38 LYS A CA 6
ATOM 6050 C C . LYS A 1 38 ? -3.556 -6.008 6.178 1.00 0.33 38 LYS A C 6
ATOM 6051 O O . LYS A 1 38 ? -4.594 -6.434 6.687 1.00 0.40 38 LYS A O 6
ATOM 6070 N N . ALA A 1 39 ? -3.497 -5.424 4.972 1.00 0.24 39 ALA A N 6
ATOM 6071 C CA . ALA A 1 39 ? -4.627 -5.353 4.044 1.00 0.22 39 ALA A CA 6
ATOM 6072 C C . ALA A 1 39 ? -5.423 -6.648 3.965 1.00 0.29 39 ALA A C 6
ATOM 6073 O O . ALA A 1 39 ? -4.911 -7.738 4.232 1.00 0.37 39 ALA A O 6
ATOM 6080 N N . LYS A 1 40 ? -6.676 -6.526 3.553 1.00 0.31 40 LYS A N 6
ATOM 6081 C CA . LYS A 1 40 ? -7.561 -7.671 3.498 1.00 0.42 40 LYS A CA 6
ATOM 6082 C C . LYS A 1 40 ? -7.844 -8.039 2.050 1.00 0.42 40 LYS A C 6
ATOM 6083 O O . LYS A 1 40 ? -8.843 -7.613 1.469 1.00 0.40 40 LYS A O 6
ATOM 6102 N N . VAL A 1 41 ? -6.945 -8.816 1.471 1.00 0.51 41 VAL A N 6
ATOM 6103 C CA . VAL A 1 41 ? -7.076 -9.262 0.093 1.00 0.59 41 VAL A CA 6
ATOM 6104 C C . VAL A 1 41 ? -7.744 -10.629 0.052 1.00 0.78 41 VAL A C 6
ATOM 6105 O O . VAL A 1 41 ? -7.267 -11.576 0.676 1.00 1.02 41 VAL A O 6
ATOM 6118 N N . ILE A 1 42 ? -8.856 -10.729 -0.665 1.00 0.87 42 ILE A N 6
ATOM 6119 C CA . ILE A 1 42 ? -9.624 -11.964 -0.680 1.00 1.13 42 ILE A CA 6
ATOM 6120 C C . ILE A 1 42 ? -9.707 -12.576 -2.087 1.00 1.17 42 ILE A C 6
ATOM 6121 O O . ILE A 1 42 ? -10.055 -13.748 -2.245 1.00 1.41 42 ILE A O 6
ATOM 6137 N N . HIS A 1 43 ? -9.361 -11.797 -3.105 1.00 1.08 43 HIS A N 6
ATOM 6138 C CA . HIS A 1 43 ? -9.366 -12.306 -4.482 1.00 1.28 43 HIS A CA 6
ATOM 6139 C C . HIS A 1 43 ? -8.392 -11.517 -5.365 1.00 1.29 43 HIS A C 6
ATOM 6140 O O . HIS A 1 43 ? -8.791 -10.818 -6.297 1.00 1.51 43 HIS A O 6
ATOM 6155 N N . GLY A 1 44 ? -7.104 -11.634 -5.047 1.00 1.20 44 GLY A N 6
ATOM 6156 C CA . GLY A 1 44 ? -6.058 -10.899 -5.753 1.00 1.31 44 GLY A CA 6
ATOM 6157 C C . GLY A 1 44 ? -6.056 -9.414 -5.418 1.00 1.11 44 GLY A C 6
ATOM 6158 O O . GLY A 1 44 ? -5.013 -8.766 -5.416 1.00 1.44 44 GLY A O 6
ATOM 6162 N N . ARG A 1 45 ? -7.232 -8.889 -5.124 1.00 0.93 45 ARG A N 6
ATOM 6163 C CA . ARG A 1 45 ? -7.396 -7.537 -4.632 1.00 0.90 45 ARG A CA 6
ATOM 6164 C C . ARG A 1 45 ? -8.635 -7.495 -3.752 1.00 0.86 45 ARG A C 6
ATOM 6165 O O . ARG A 1 45 ? -9.383 -8.476 -3.700 1.00 1.73 45 ARG A O 6
ATOM 6186 N N . ALA A 1 46 ? -8.834 -6.381 -3.061 1.00 0.74 46 ALA A N 6
ATOM 6187 C CA . ALA A 1 46 ? -10.046 -6.146 -2.282 1.00 0.57 46 ALA A CA 6
ATOM 6188 C C . ALA A 1 46 ? -9.978 -4.779 -1.626 1.00 0.51 46 ALA A C 6
ATOM 6189 O O . ALA A 1 46 ? -10.410 -3.785 -2.203 1.00 0.67 46 ALA A O 6
ATOM 6196 N N . ARG A 1 47 ? -9.409 -4.728 -0.432 1.00 0.37 47 ARG A N 6
ATOM 6197 C CA . ARG A 1 47 ? -9.201 -3.472 0.253 1.00 0.38 47 ARG A CA 6
ATOM 6198 C C . ARG A 1 47 ? -7.860 -3.490 0.965 1.00 0.31 47 ARG A C 6
ATOM 6199 O O . ARG A 1 47 ? -7.579 -4.377 1.776 1.00 0.34 47 ARG A O 6
ATOM 6220 N N . TRP A 1 48 ? -7.030 -2.519 0.643 1.00 0.26 48 TRP A N 6
ATOM 6221 C CA . TRP A 1 48 ? -5.683 -2.469 1.166 1.00 0.21 48 TRP A CA 6
ATOM 6222 C C . TRP A 1 48 ? -5.627 -1.460 2.301 1.00 0.20 48 TRP A C 6
ATOM 6223 O O . TRP A 1 48 ? -6.324 -0.451 2.271 1.00 0.23 48 TRP A O 6
ATOM 6244 N N . LEU A 1 49 ? -4.817 -1.730 3.307 1.00 0.20 49 LEU A N 6
ATOM 6245 C CA . LEU A 1 49 ? -4.709 -0.837 4.436 1.00 0.21 49 LEU A CA 6
ATOM 6246 C C . LEU A 1 49 ? -3.662 0.229 4.161 1.00 0.23 49 LEU A C 6
ATOM 6247 O O . LEU A 1 49 ? -2.567 -0.063 3.679 1.00 0.30 49 LEU A O 6
ATOM 6263 N N . TYR A 1 50 ? -4.020 1.477 4.449 1.00 0.21 50 TYR A N 6
ATOM 6264 C CA . TYR A 1 50 ? -3.128 2.604 4.217 1.00 0.24 50 TYR A CA 6
ATOM 6265 C C . TYR A 1 50 ? -1.823 2.429 4.996 1.00 0.25 50 TYR A C 6
ATOM 6266 O O . TYR A 1 50 ? -0.758 2.827 4.528 1.00 0.26 50 TYR A O 6
ATOM 6284 N N . ARG A 1 51 ? -1.931 1.856 6.195 1.00 0.27 51 ARG A N 6
ATOM 6285 C CA . ARG A 1 51 ? -0.775 1.529 7.028 1.00 0.29 51 ARG A CA 6
ATOM 6286 C C . ARG A 1 51 ? 0.312 0.805 6.232 1.00 0.28 51 ARG A C 6
ATOM 6287 O O . ARG A 1 51 ? 1.494 1.097 6.384 1.00 0.30 51 ARG A O 6
ATOM 6308 N N . ASP A 1 52 ? -0.102 -0.130 5.377 1.00 0.30 52 ASP A N 6
ATOM 6309 C CA . ASP A 1 52 ? 0.830 -0.914 4.573 1.00 0.31 52 ASP A CA 6
ATOM 6310 C C . ASP A 1 52 ? 1.640 -0.016 3.657 1.00 0.28 52 ASP A C 6
ATOM 6311 O O . ASP A 1 52 ? 2.797 -0.302 3.349 1.00 0.32 52 ASP A O 6
ATOM 6320 N N . HIS A 1 53 ? 1.025 1.076 3.228 1.00 0.23 53 HIS A N 6
ATOM 6321 C CA . HIS A 1 53 ? 1.716 2.048 2.396 1.00 0.21 53 HIS A CA 6
ATOM 6322 C C . HIS A 1 53 ? 2.703 2.810 3.252 1.00 0.19 53 HIS A C 6
ATOM 6323 O O . HIS A 1 53 ? 3.830 3.057 2.838 1.00 0.19 53 HIS A O 6
ATOM 6338 N N . CYS A 1 54 ? 2.271 3.163 4.456 1.00 0.21 54 CYS A N 6
ATOM 6339 C CA . CYS A 1 54 ? 3.127 3.864 5.399 1.00 0.25 54 CYS A CA 6
ATOM 6340 C C . CYS A 1 54 ? 4.375 3.036 5.693 1.00 0.28 54 CYS A C 6
ATOM 6341 O O . CYS A 1 54 ? 5.490 3.549 5.637 1.00 0.36 54 CYS A O 6
ATOM 6349 N N . GLU A 1 55 ? 4.178 1.748 5.971 1.00 0.30 55 GLU A N 6
ATOM 6350 C CA . GLU A 1 55 ? 5.280 0.858 6.303 1.00 0.42 55 GLU A CA 6
ATOM 6351 C C . GLU A 1 55 ? 6.225 0.685 5.123 1.00 0.40 55 GLU A C 6
ATOM 6352 O O . GLU A 1 55 ? 7.444 0.764 5.271 1.00 0.50 55 GLU A O 6
ATOM 6364 N N . PHE A 1 56 ? 5.661 0.423 3.953 1.00 0.33 56 PHE A N 6
ATOM 6365 C CA . PHE A 1 56 ? 6.467 0.222 2.764 1.00 0.35 56 PHE A CA 6
ATOM 6366 C C . PHE A 1 56 ? 7.238 1.501 2.409 1.00 0.39 56 PHE A C 6
ATOM 6367 O O . PHE A 1 56 ? 8.449 1.460 2.173 1.00 0.49 56 PHE A O 6
ATOM 6384 N N . LYS A 1 57 ? 6.527 2.630 2.361 1.00 0.35 57 LYS A N 6
ATOM 6385 C CA . LYS A 1 57 ? 7.131 3.928 2.071 1.00 0.44 57 LYS A CA 6
ATOM 6386 C C . LYS A 1 57 ? 8.224 4.238 3.066 1.00 0.53 57 LYS A C 6
ATOM 6387 O O . LYS A 1 57 ? 9.228 4.853 2.733 1.00 0.65 57 LYS A O 6
ATOM 6406 N N . ASN A 1 58 ? 7.998 3.801 4.286 1.00 0.50 58 ASN A N 6
ATOM 6407 C CA . ASN A 1 58 ? 8.941 3.954 5.379 1.00 0.62 58 ASN A CA 6
ATOM 6408 C C . ASN A 1 58 ? 10.298 3.351 5.028 1.00 0.71 58 ASN A C 6
ATOM 6409 O O . ASN A 1 58 ? 11.344 3.939 5.306 1.00 0.88 58 ASN A O 6
ATOM 6420 N N . LYS A 1 59 ? 10.276 2.192 4.388 1.00 0.64 59 LYS A N 6
ATOM 6421 C CA . LYS A 1 59 ? 11.495 1.507 4.023 1.00 0.76 59 LYS A CA 6
ATOM 6422 C C . LYS A 1 59 ? 12.154 2.197 2.826 1.00 0.73 59 LYS A C 6
ATOM 6423 O O . LYS A 1 59 ? 13.377 2.315 2.763 1.00 0.83 59 LYS A O 6
ATOM 6442 N N . LEU A 1 60 ? 11.335 2.676 1.894 1.00 0.64 60 LEU A N 6
ATOM 6443 C CA . LEU A 1 60 ? 11.838 3.374 0.710 1.00 0.66 60 LEU A CA 6
ATOM 6444 C C . LEU A 1 60 ? 12.307 4.784 1.060 1.00 0.76 60 LEU A C 6
ATOM 6445 O O . LEU A 1 60 ? 13.112 5.376 0.344 1.00 0.81 60 LEU A O 6
ATOM 6461 N N . LEU A 1 61 ? 11.780 5.310 2.156 1.00 0.83 61 LEU A N 6
ATOM 6462 C CA . LEU A 1 61 ? 12.076 6.665 2.604 1.00 0.96 61 LEU A CA 6
ATOM 6463 C C . LEU A 1 61 ? 13.563 6.823 2.863 1.00 1.05 61 LEU A C 6
ATOM 6464 O O . LEU A 1 61 ? 14.235 7.655 2.254 1.00 1.15 61 LEU A O 6
ATOM 6480 N N . SER A 1 62 ? 14.063 6.005 3.759 1.00 1.10 62 SER A N 6
ATOM 6481 C CA . SER A 1 62 ? 15.468 6.040 4.127 1.00 1.26 62 SER A CA 6
ATOM 6482 C C . SER A 1 62 ? 16.322 5.270 3.126 1.00 1.23 62 SER A C 6
ATOM 6483 O O . SER A 1 62 ? 17.473 5.630 2.863 1.00 1.28 62 SER A O 6
ATOM 6491 N N . ARG A 1 63 ? 15.744 4.220 2.564 1.00 1.31 63 ARG A N 6
ATOM 6492 C CA . ARG A 1 63 ? 16.456 3.297 1.715 1.00 1.51 63 ARG A CA 6
ATOM 6493 C C . ARG A 1 63 ? 15.760 3.136 0.370 1.00 1.63 63 ARG A C 6
ATOM 6494 O O . ARG A 1 63 ? 14.910 2.262 0.192 1.00 2.25 63 ARG A O 6
ATOM 6515 N N . ALA A 1 64 ? 16.113 3.999 -0.565 1.00 1.83 64 ALA A N 6
ATOM 6516 C CA . ALA A 1 64 ? 15.588 3.923 -1.919 1.00 2.61 64 ALA A CA 6
ATOM 6517 C C . ALA A 1 64 ? 16.063 2.644 -2.605 1.00 3.11 64 ALA A C 6
ATOM 6518 O O . ALA A 1 64 ? 17.146 2.602 -3.186 1.00 3.75 64 ALA A O 6
ATOM 6525 N N . ASN A 1 65 ? 15.255 1.591 -2.504 1.00 3.03 65 ASN A N 6
ATOM 6526 C CA . ASN A 1 65 ? 15.613 0.293 -3.070 1.00 3.62 65 ASN A CA 6
ATOM 6527 C C . ASN A 1 65 ? 15.613 0.333 -4.588 1.00 4.16 65 ASN A C 6
ATOM 6528 O O . ASN A 1 65 ? 16.580 -0.076 -5.227 1.00 4.50 65 ASN A O 6
ATOM 6539 N N . GLY A 1 66 ? 14.527 0.828 -5.158 1.00 4.69 66 GLY A N 6
ATOM 6540 C CA . GLY A 1 66 ? 14.363 0.795 -6.592 1.00 5.52 66 GLY A CA 6
ATOM 6541 C C . GLY A 1 66 ? 13.096 0.071 -6.979 1.00 6.29 66 GLY A C 6
ATOM 6542 O O . GLY A 1 66 ? 13.129 -1.172 -7.099 1.00 6.60 66 GLY A O 6
ATOM 6547 N N . MET A 1 1 ? -13.080 13.859 -4.501 1.00 3.88 1 MET A N 7
ATOM 6548 C CA . MET A 1 1 ? -12.018 13.323 -5.385 1.00 3.10 1 MET A CA 7
ATOM 6549 C C . MET A 1 1 ? -10.767 12.991 -4.585 1.00 2.22 1 MET A C 7
ATOM 6550 O O . MET A 1 1 ? -10.191 11.913 -4.734 1.00 2.40 1 MET A O 7
ATOM 6566 N N . GLN A 1 2 ? -10.346 13.916 -3.734 1.00 1.90 2 GLN A N 7
ATOM 6567 C CA . GLN A 1 2 ? -9.230 13.663 -2.842 1.00 1.60 2 GLN A CA 7
ATOM 6568 C C . GLN A 1 2 ? -9.728 12.883 -1.635 1.00 1.43 2 GLN A C 7
ATOM 6569 O O . GLN A 1 2 ? -10.699 13.279 -0.994 1.00 1.60 2 GLN A O 7
ATOM 6583 N N . HIS A 1 3 ? -9.083 11.769 -1.338 1.00 1.23 3 HIS A N 7
ATOM 6584 C CA . HIS A 1 3 ? -9.475 10.948 -0.211 1.00 1.16 3 HIS A CA 7
ATOM 6585 C C . HIS A 1 3 ? -8.507 11.145 0.938 1.00 0.97 3 HIS A C 7
ATOM 6586 O O . HIS A 1 3 ? -7.296 10.985 0.772 1.00 1.04 3 HIS A O 7
ATOM 6601 N N . GLU A 1 4 ? -9.030 11.515 2.093 1.00 0.92 4 GLU A N 7
ATOM 6602 C CA . GLU A 1 4 ? -8.211 11.623 3.281 1.00 0.90 4 GLU A CA 7
ATOM 6603 C C . GLU A 1 4 ? -8.462 10.436 4.193 1.00 0.81 4 GLU A C 7
ATOM 6604 O O . GLU A 1 4 ? -9.604 10.012 4.388 1.00 0.99 4 GLU A O 7
ATOM 6616 N N . LEU A 1 5 ? -7.389 9.889 4.725 1.00 0.69 5 LEU A N 7
ATOM 6617 C CA . LEU A 1 5 ? -7.466 8.748 5.614 1.00 0.61 5 LEU A CA 7
ATOM 6618 C C . LEU A 1 5 ? -6.265 8.717 6.546 1.00 0.60 5 LEU A C 7
ATOM 6619 O O . LEU A 1 5 ? -5.281 9.428 6.338 1.00 0.66 5 LEU A O 7
ATOM 6635 N N . GLN A 1 6 ? -6.365 7.908 7.578 1.00 0.57 6 GLN A N 7
ATOM 6636 C CA . GLN A 1 6 ? -5.256 7.681 8.479 1.00 0.59 6 GLN A CA 7
ATOM 6637 C C . GLN A 1 6 ? -4.669 6.303 8.190 1.00 0.48 6 GLN A C 7
ATOM 6638 O O . GLN A 1 6 ? -5.297 5.527 7.467 1.00 0.42 6 GLN A O 7
ATOM 6652 N N . PRO A 1 7 ? -3.459 5.990 8.702 1.00 0.52 7 PRO A N 7
ATOM 6653 C CA . PRO A 1 7 ? -2.816 4.681 8.512 1.00 0.48 7 PRO A CA 7
ATOM 6654 C C . PRO A 1 7 ? -3.794 3.500 8.558 1.00 0.40 7 PRO A C 7
ATOM 6655 O O . PRO A 1 7 ? -3.662 2.542 7.798 1.00 0.37 7 PRO A O 7
ATOM 6666 N N . ASP A 1 8 ? -4.803 3.572 9.408 1.00 0.40 8 ASP A N 7
ATOM 6667 C CA . ASP A 1 8 ? -5.792 2.510 9.442 1.00 0.38 8 ASP A CA 7
ATOM 6668 C C . ASP A 1 8 ? -7.033 2.942 8.677 1.00 0.37 8 ASP A C 7
ATOM 6669 O O . ASP A 1 8 ? -7.839 3.740 9.158 1.00 0.42 8 ASP A O 7
ATOM 6678 N N . SER A 1 9 ? -7.160 2.407 7.471 1.00 0.33 9 SER A N 7
ATOM 6679 C CA . SER A 1 9 ? -8.228 2.774 6.561 1.00 0.34 9 SER A CA 7
ATOM 6680 C C . SER A 1 9 ? -8.177 1.863 5.344 1.00 0.29 9 SER A C 7
ATOM 6681 O O . SER A 1 9 ? -7.374 0.928 5.304 1.00 0.35 9 SER A O 7
ATOM 6689 N N . LEU A 1 10 ? -9.006 2.143 4.352 1.00 0.28 10 LEU A N 7
ATOM 6690 C CA . LEU A 1 10 ? -9.105 1.283 3.186 1.00 0.27 10 LEU A CA 7
ATOM 6691 C C . LEU A 1 10 ? -8.747 2.029 1.902 1.00 0.25 10 LEU A C 7
ATOM 6692 O O . LEU A 1 10 ? -9.452 2.939 1.464 1.00 0.29 10 LEU A O 7
ATOM 6708 N N . VAL A 1 11 ? -7.627 1.639 1.323 1.00 0.22 11 VAL A N 7
ATOM 6709 C CA . VAL A 1 11 ? -7.197 2.130 0.025 1.00 0.22 11 VAL A CA 7
ATOM 6710 C C . VAL A 1 11 ? -7.448 1.055 -1.029 1.00 0.24 11 VAL A C 7
ATOM 6711 O O . VAL A 1 11 ? -7.689 -0.109 -0.692 1.00 0.29 11 VAL A O 7
ATOM 6724 N N . ASP A 1 12 ? -7.398 1.429 -2.295 1.00 0.25 12 ASP A N 7
ATOM 6725 C CA . ASP A 1 12 ? -7.575 0.462 -3.368 1.00 0.29 12 ASP A CA 7
ATOM 6726 C C . ASP A 1 12 ? -6.407 0.531 -4.345 1.00 0.28 12 ASP A C 7
ATOM 6727 O O . ASP A 1 12 ? -5.588 1.447 -4.262 1.00 0.30 12 ASP A O 7
ATOM 6736 N N . LEU A 1 13 ? -6.313 -0.456 -5.231 1.00 0.34 13 LEU A N 7
ATOM 6737 C CA . LEU A 1 13 ? -5.195 -0.567 -6.175 1.00 0.38 13 LEU A CA 7
ATOM 6738 C C . LEU A 1 13 ? -4.914 0.750 -6.905 1.00 0.34 13 LEU A C 7
ATOM 6739 O O . LEU A 1 13 ? -3.753 1.150 -7.046 1.00 0.33 13 LEU A O 7
ATOM 6755 N N . LYS A 1 14 ? -5.974 1.431 -7.339 1.00 0.37 14 LYS A N 7
ATOM 6756 C CA . LYS A 1 14 ? -5.840 2.707 -8.040 1.00 0.40 14 LYS A CA 7
ATOM 6757 C C . LYS A 1 14 ? -5.106 3.693 -7.166 1.00 0.31 14 LYS A C 7
ATOM 6758 O O . LYS A 1 14 ? -4.163 4.364 -7.584 1.00 0.32 14 LYS A O 7
ATOM 6777 N N . PHE A 1 15 ? -5.575 3.761 -5.944 1.00 0.29 15 PHE A N 7
ATOM 6778 C CA . PHE A 1 15 ? -5.074 4.682 -4.961 1.00 0.26 15 PHE A CA 7
ATOM 6779 C C . PHE A 1 15 ? -3.593 4.428 -4.663 1.00 0.23 15 PHE A C 7
ATOM 6780 O O . PHE A 1 15 ? -2.821 5.373 -4.535 1.00 0.27 15 PHE A O 7
ATOM 6797 N N . ILE A 1 16 ? -3.198 3.158 -4.537 1.00 0.22 16 ILE A N 7
ATOM 6798 C CA . ILE A 1 16 ? -1.784 2.818 -4.386 1.00 0.22 16 ILE A CA 7
ATOM 6799 C C . ILE A 1 16 ? -0.957 3.444 -5.505 1.00 0.23 16 ILE A C 7
ATOM 6800 O O . ILE A 1 16 ? 0.137 3.964 -5.277 1.00 0.27 16 ILE A O 7
ATOM 6816 N N . MET A 1 17 ? -1.483 3.362 -6.726 1.00 0.23 17 MET A N 7
ATOM 6817 C CA . MET A 1 17 ? -0.823 3.942 -7.890 1.00 0.28 17 MET A CA 7
ATOM 6818 C C . MET A 1 17 ? -0.747 5.460 -7.769 1.00 0.34 17 MET A C 7
ATOM 6819 O O . MET A 1 17 ? 0.160 6.088 -8.301 1.00 0.43 17 MET A O 7
ATOM 6833 N N . ALA A 1 18 ? -1.713 6.044 -7.078 1.00 0.34 18 ALA A N 7
ATOM 6834 C CA . ALA A 1 18 ? -1.700 7.475 -6.812 1.00 0.44 18 ALA A CA 7
ATOM 6835 C C . ALA A 1 18 ? -0.584 7.825 -5.832 1.00 0.49 18 ALA A C 7
ATOM 6836 O O . ALA A 1 18 ? 0.099 8.840 -5.988 1.00 0.69 18 ALA A O 7
ATOM 6843 N N . ASP A 1 19 ? -0.399 6.969 -4.829 1.00 0.40 19 ASP A N 7
ATOM 6844 C CA . ASP A 1 19 ? 0.657 7.151 -3.834 1.00 0.52 19 ASP A CA 7
ATOM 6845 C C . ASP A 1 19 ? 2.036 7.067 -4.475 1.00 0.56 19 ASP A C 7
ATOM 6846 O O . ASP A 1 19 ? 2.963 7.777 -4.079 1.00 0.77 19 ASP A O 7
ATOM 6855 N N . THR A 1 20 ? 2.172 6.192 -5.460 1.00 0.49 20 THR A N 7
ATOM 6856 C CA . THR A 1 20 ? 3.470 5.923 -6.056 1.00 0.71 20 THR A CA 7
ATOM 6857 C C . THR A 1 20 ? 3.549 6.369 -7.514 1.00 0.67 20 THR A C 7
ATOM 6858 O O . THR A 1 20 ? 4.237 7.335 -7.848 1.00 1.04 20 THR A O 7
ATOM 6869 N N . GLY A 1 21 ? 2.829 5.660 -8.365 1.00 0.36 21 GLY A N 7
ATOM 6870 C CA . GLY A 1 21 ? 2.901 5.893 -9.793 1.00 0.45 21 GLY A CA 7
ATOM 6871 C C . GLY A 1 21 ? 3.424 4.670 -10.514 1.00 0.40 21 GLY A C 7
ATOM 6872 O O . GLY A 1 21 ? 3.939 4.763 -11.627 1.00 0.49 21 GLY A O 7
ATOM 6876 N N . PHE A 1 22 ? 3.285 3.516 -9.875 1.00 0.31 22 PHE A N 7
ATOM 6877 C CA . PHE A 1 22 ? 3.835 2.274 -10.404 1.00 0.32 22 PHE A CA 7
ATOM 6878 C C . PHE A 1 22 ? 2.758 1.201 -10.503 1.00 0.29 22 PHE A C 7
ATOM 6879 O O . PHE A 1 22 ? 1.598 1.444 -10.165 1.00 0.28 22 PHE A O 7
ATOM 6896 N N . GLY A 1 23 ? 3.153 0.016 -10.955 1.00 0.34 23 GLY A N 7
ATOM 6897 C CA . GLY A 1 23 ? 2.198 -1.051 -11.181 1.00 0.36 23 GLY A CA 7
ATOM 6898 C C . GLY A 1 23 ? 2.219 -2.117 -10.102 1.00 0.30 23 GLY A C 7
ATOM 6899 O O . GLY A 1 23 ? 2.938 -1.999 -9.107 1.00 0.27 23 GLY A O 7
ATOM 6903 N N . LYS A 1 24 ? 1.429 -3.168 -10.333 1.00 0.35 24 LYS A N 7
ATOM 6904 C CA . LYS A 1 24 ? 1.205 -4.250 -9.368 1.00 0.39 24 LYS A CA 7
ATOM 6905 C C . LYS A 1 24 ? 2.493 -4.748 -8.710 1.00 0.31 24 LYS A C 7
ATOM 6906 O O . LYS A 1 24 ? 2.626 -4.717 -7.487 1.00 0.28 24 LYS A O 7
ATOM 6925 N N . THR A 1 25 ? 3.425 -5.216 -9.535 1.00 0.35 25 THR A N 7
ATOM 6926 C CA . THR A 1 25 ? 4.616 -5.906 -9.053 1.00 0.37 25 THR A CA 7
ATOM 6927 C C . THR A 1 25 ? 5.411 -5.056 -8.055 1.00 0.32 25 THR A C 7
ATOM 6928 O O . THR A 1 25 ? 5.885 -5.570 -7.038 1.00 0.36 25 THR A O 7
ATOM 6939 N N . PHE A 1 26 ? 5.534 -3.758 -8.332 1.00 0.27 26 PHE A N 7
ATOM 6940 C CA . PHE A 1 26 ? 6.227 -2.855 -7.444 1.00 0.26 26 PHE A CA 7
ATOM 6941 C C . PHE A 1 26 ? 5.508 -2.801 -6.104 1.00 0.22 26 PHE A C 7
ATOM 6942 O O . PHE A 1 26 ? 6.128 -2.955 -5.057 1.00 0.25 26 PHE A O 7
ATOM 6959 N N . ILE A 1 27 ? 4.194 -2.624 -6.159 1.00 0.18 27 ILE A N 7
ATOM 6960 C CA . ILE A 1 27 ? 3.377 -2.505 -4.958 1.00 0.16 27 ILE A CA 7
ATOM 6961 C C . ILE A 1 27 ? 3.569 -3.705 -4.042 1.00 0.18 27 ILE A C 7
ATOM 6962 O O . ILE A 1 27 ? 4.061 -3.577 -2.922 1.00 0.19 27 ILE A O 7
ATOM 6978 N N . TYR A 1 28 ? 3.206 -4.872 -4.535 1.00 0.22 28 TYR A N 7
ATOM 6979 C CA . TYR A 1 28 ? 3.197 -6.072 -3.716 1.00 0.25 28 TYR A CA 7
ATOM 6980 C C . TYR A 1 28 ? 4.578 -6.354 -3.130 1.00 0.25 28 TYR A C 7
ATOM 6981 O O . TYR A 1 28 ? 4.691 -6.740 -1.966 1.00 0.27 28 TYR A O 7
ATOM 6999 N N . ASP A 1 29 ? 5.626 -6.120 -3.918 1.00 0.28 29 ASP A N 7
ATOM 7000 C CA . ASP A 1 29 ? 6.995 -6.305 -3.434 1.00 0.32 29 ASP A CA 7
ATOM 7001 C C . ASP A 1 29 ? 7.318 -5.308 -2.325 1.00 0.28 29 ASP A C 7
ATOM 7002 O O . ASP A 1 29 ? 7.777 -5.692 -1.246 1.00 0.29 29 ASP A O 7
ATOM 7011 N N . ARG A 1 30 ? 7.056 -4.027 -2.588 1.00 0.26 30 ARG A N 7
ATOM 7012 C CA . ARG A 1 30 ? 7.387 -2.961 -1.645 1.00 0.28 30 ARG A CA 7
ATOM 7013 C C . ARG A 1 30 ? 6.646 -3.141 -0.333 1.00 0.22 30 ARG A C 7
ATOM 7014 O O . ARG A 1 30 ? 7.255 -3.138 0.732 1.00 0.24 30 ARG A O 7
ATOM 7035 N N . ILE A 1 31 ? 5.331 -3.288 -0.423 1.00 0.19 31 ILE A N 7
ATOM 7036 C CA . ILE A 1 31 ? 4.483 -3.320 0.760 1.00 0.18 31 ILE A CA 7
ATOM 7037 C C . ILE A 1 31 ? 4.825 -4.517 1.654 1.00 0.22 31 ILE A C 7
ATOM 7038 O O . ILE A 1 31 ? 4.925 -4.377 2.875 1.00 0.27 31 ILE A O 7
ATOM 7054 N N . LYS A 1 32 ? 5.028 -5.683 1.047 1.00 0.24 32 LYS A N 7
ATOM 7055 C CA . LYS A 1 32 ? 5.444 -6.866 1.797 1.00 0.35 32 LYS A CA 7
ATOM 7056 C C . LYS A 1 32 ? 6.795 -6.653 2.456 1.00 0.41 32 LYS A C 7
ATOM 7057 O O . LYS A 1 32 ? 6.956 -6.869 3.660 1.00 0.52 32 LYS A O 7
ATOM 7076 N N . SER A 1 33 ? 7.764 -6.241 1.648 1.00 0.40 33 SER A N 7
ATOM 7077 C CA . SER A 1 33 ? 9.122 -6.042 2.117 1.00 0.54 33 SER A CA 7
ATOM 7078 C C . SER A 1 33 ? 9.157 -4.937 3.168 1.00 0.54 33 SER A C 7
ATOM 7079 O O . SER A 1 33 ? 10.034 -4.915 4.031 1.00 0.66 33 SER A O 7
ATOM 7087 N N . GLY A 1 34 ? 8.202 -4.021 3.081 1.00 0.47 34 GLY A N 7
ATOM 7088 C CA . GLY A 1 34 ? 8.039 -3.019 4.107 1.00 0.49 34 GLY A CA 7
ATOM 7089 C C . GLY A 1 34 ? 7.660 -3.647 5.428 1.00 0.43 34 GLY A C 7
ATOM 7090 O O . GLY A 1 34 ? 8.441 -3.612 6.382 1.00 0.56 34 GLY A O 7
ATOM 7094 N N . ASP A 1 35 ? 6.481 -4.269 5.468 1.00 0.33 35 ASP A N 7
ATOM 7095 C CA . ASP A 1 35 ? 6.001 -4.923 6.683 1.00 0.41 35 ASP A CA 7
ATOM 7096 C C . ASP A 1 35 ? 4.630 -5.536 6.449 1.00 0.42 35 ASP A C 7
ATOM 7097 O O . ASP A 1 35 ? 3.618 -4.874 6.665 1.00 0.83 35 ASP A O 7
ATOM 7106 N N . LEU A 1 36 ? 4.650 -6.783 5.948 1.00 0.39 36 LEU A N 7
ATOM 7107 C CA . LEU A 1 36 ? 3.472 -7.668 5.814 1.00 0.45 36 LEU A CA 7
ATOM 7108 C C . LEU A 1 36 ? 2.139 -6.931 5.875 1.00 0.41 36 LEU A C 7
ATOM 7109 O O . LEU A 1 36 ? 1.651 -6.624 6.964 1.00 0.57 36 LEU A O 7
ATOM 7125 N N . PRO A 1 37 ? 1.522 -6.674 4.712 1.00 0.33 37 PRO A N 7
ATOM 7126 C CA . PRO A 1 37 ? 0.296 -5.876 4.623 1.00 0.32 37 PRO A CA 7
ATOM 7127 C C . PRO A 1 37 ? -0.825 -6.388 5.523 1.00 0.26 37 PRO A C 7
ATOM 7128 O O . PRO A 1 37 ? -1.087 -7.594 5.600 1.00 0.32 37 PRO A O 7
ATOM 7139 N N . LYS A 1 38 ? -1.475 -5.457 6.203 1.00 0.30 38 LYS A N 7
ATOM 7140 C CA . LYS A 1 38 ? -2.599 -5.768 7.064 1.00 0.37 38 LYS A CA 7
ATOM 7141 C C . LYS A 1 38 ? -3.896 -5.634 6.276 1.00 0.33 38 LYS A C 7
ATOM 7142 O O . LYS A 1 38 ? -4.991 -5.839 6.811 1.00 0.40 38 LYS A O 7
ATOM 7161 N N . ALA A 1 39 ? -3.746 -5.245 5.006 1.00 0.24 39 ALA A N 7
ATOM 7162 C CA . ALA A 1 39 ? -4.832 -5.238 4.031 1.00 0.22 39 ALA A CA 7
ATOM 7163 C C . ALA A 1 39 ? -5.705 -6.487 4.135 1.00 0.29 39 ALA A C 7
ATOM 7164 O O . ALA A 1 39 ? -5.243 -7.557 4.538 1.00 0.37 39 ALA A O 7
ATOM 7171 N N . LYS A 1 40 ? -6.957 -6.365 3.728 1.00 0.31 40 LYS A N 7
ATOM 7172 C CA . LYS A 1 40 ? -7.901 -7.455 3.877 1.00 0.42 40 LYS A CA 7
ATOM 7173 C C . LYS A 1 40 ? -8.099 -8.148 2.545 1.00 0.42 40 LYS A C 7
ATOM 7174 O O . LYS A 1 40 ? -9.017 -7.840 1.786 1.00 0.40 40 LYS A O 7
ATOM 7193 N N . VAL A 1 41 ? -7.206 -9.075 2.270 1.00 0.51 41 VAL A N 7
ATOM 7194 C CA . VAL A 1 41 ? -7.210 -9.804 1.021 1.00 0.59 41 VAL A CA 7
ATOM 7195 C C . VAL A 1 41 ? -8.142 -11.007 1.122 1.00 0.78 41 VAL A C 7
ATOM 7196 O O . VAL A 1 41 ? -7.730 -12.100 1.513 1.00 1.02 41 VAL A O 7
ATOM 7209 N N . ILE A 1 42 ? -9.403 -10.794 0.782 1.00 0.87 42 ILE A N 7
ATOM 7210 C CA . ILE A 1 42 ? -10.405 -11.845 0.876 1.00 1.13 42 ILE A CA 7
ATOM 7211 C C . ILE A 1 42 ? -10.646 -12.465 -0.498 1.00 1.17 42 ILE A C 7
ATOM 7212 O O . ILE A 1 42 ? -11.166 -13.574 -0.615 1.00 1.41 42 ILE A O 7
ATOM 7228 N N . HIS A 1 43 ? -10.245 -11.750 -1.539 1.00 1.08 43 HIS A N 7
ATOM 7229 C CA . HIS A 1 43 ? -10.392 -12.255 -2.894 1.00 1.28 43 HIS A CA 7
ATOM 7230 C C . HIS A 1 43 ? -9.167 -11.898 -3.736 1.00 1.29 43 HIS A C 7
ATOM 7231 O O . HIS A 1 43 ? -9.277 -11.219 -4.756 1.00 1.51 43 HIS A O 7
ATOM 7246 N N . GLY A 1 44 ? -8.003 -12.329 -3.270 1.00 1.20 44 GLY A N 7
ATOM 7247 C CA . GLY A 1 44 ? -6.759 -12.129 -4.002 1.00 1.31 44 GLY A CA 7
ATOM 7248 C C . GLY A 1 44 ? -6.224 -10.708 -3.911 1.00 1.11 44 GLY A C 7
ATOM 7249 O O . GLY A 1 44 ? -5.012 -10.496 -3.948 1.00 1.44 44 GLY A O 7
ATOM 7253 N N . ARG A 1 45 ? -7.120 -9.738 -3.769 1.00 0.93 45 ARG A N 7
ATOM 7254 C CA . ARG A 1 45 ? -6.740 -8.333 -3.643 1.00 0.90 45 ARG A CA 7
ATOM 7255 C C . ARG A 1 45 ? -7.705 -7.632 -2.689 1.00 0.86 45 ARG A C 7
ATOM 7256 O O . ARG A 1 45 ? -7.332 -7.264 -1.579 1.00 1.73 45 ARG A O 7
ATOM 7277 N N . ALA A 1 46 ? -8.955 -7.492 -3.132 1.00 0.74 46 ALA A N 7
ATOM 7278 C CA . ALA A 1 46 ? -10.033 -6.911 -2.329 1.00 0.57 46 ALA A CA 7
ATOM 7279 C C . ALA A 1 46 ? -9.745 -5.466 -1.909 1.00 0.51 46 ALA A C 7
ATOM 7280 O O . ALA A 1 46 ? -10.039 -4.529 -2.654 1.00 0.67 46 ALA A O 7
ATOM 7287 N N . ARG A 1 47 ? -9.167 -5.286 -0.726 1.00 0.37 47 ARG A N 7
ATOM 7288 C CA . ARG A 1 47 ? -8.939 -3.952 -0.193 1.00 0.38 47 ARG A CA 7
ATOM 7289 C C . ARG A 1 47 ? -7.595 -3.882 0.511 1.00 0.31 47 ARG A C 7
ATOM 7290 O O . ARG A 1 47 ? -7.181 -4.834 1.173 1.00 0.34 47 ARG A O 7
ATOM 7311 N N . TRP A 1 48 ? -6.921 -2.758 0.370 1.00 0.26 48 TRP A N 7
ATOM 7312 C CA . TRP A 1 48 ? -5.601 -2.593 0.945 1.00 0.21 48 TRP A CA 7
ATOM 7313 C C . TRP A 1 48 ? -5.648 -1.547 2.055 1.00 0.20 48 TRP A C 7
ATOM 7314 O O . TRP A 1 48 ? -6.512 -0.675 2.050 1.00 0.23 48 TRP A O 7
ATOM 7335 N N . LEU A 1 49 ? -4.742 -1.643 3.015 1.00 0.20 49 LEU A N 7
ATOM 7336 C CA . LEU A 1 49 ? -4.678 -0.669 4.087 1.00 0.21 49 LEU A CA 7
ATOM 7337 C C . LEU A 1 49 ? -3.622 0.383 3.806 1.00 0.23 49 LEU A C 7
ATOM 7338 O O . LEU A 1 49 ? -2.613 0.118 3.147 1.00 0.30 49 LEU A O 7
ATOM 7354 N N . TYR A 1 50 ? -3.864 1.586 4.310 1.00 0.21 50 TYR A N 7
ATOM 7355 C CA . TYR A 1 50 ? -2.958 2.697 4.077 1.00 0.24 50 TYR A CA 7
ATOM 7356 C C . TYR A 1 50 ? -1.679 2.509 4.881 1.00 0.25 50 TYR A C 7
ATOM 7357 O O . TYR A 1 50 ? -0.600 2.905 4.446 1.00 0.26 50 TYR A O 7
ATOM 7375 N N . ARG A 1 51 ? -1.818 1.932 6.072 1.00 0.27 51 ARG A N 7
ATOM 7376 C CA . ARG A 1 51 ? -0.674 1.597 6.913 1.00 0.29 51 ARG A CA 7
ATOM 7377 C C . ARG A 1 51 ? 0.360 0.799 6.129 1.00 0.28 51 ARG A C 7
ATOM 7378 O O . ARG A 1 51 ? 1.553 1.014 6.277 1.00 0.30 51 ARG A O 7
ATOM 7399 N N . ASP A 1 52 ? -0.117 -0.111 5.282 1.00 0.30 52 ASP A N 7
ATOM 7400 C CA . ASP A 1 52 ? 0.762 -0.966 4.494 1.00 0.31 52 ASP A CA 7
ATOM 7401 C C . ASP A 1 52 ? 1.584 -0.133 3.533 1.00 0.28 52 ASP A C 7
ATOM 7402 O O . ASP A 1 52 ? 2.694 -0.504 3.153 1.00 0.32 52 ASP A O 7
ATOM 7411 N N . HIS A 1 53 ? 1.033 1.005 3.145 1.00 0.23 53 HIS A N 7
ATOM 7412 C CA . HIS A 1 53 ? 1.758 1.943 2.310 1.00 0.21 53 HIS A CA 7
ATOM 7413 C C . HIS A 1 53 ? 2.786 2.664 3.159 1.00 0.19 53 HIS A C 7
ATOM 7414 O O . HIS A 1 53 ? 3.893 2.935 2.711 1.00 0.19 53 HIS A O 7
ATOM 7429 N N . CYS A 1 54 ? 2.417 2.952 4.401 1.00 0.21 54 CYS A N 7
ATOM 7430 C CA . CYS A 1 54 ? 3.345 3.551 5.351 1.00 0.25 54 CYS A CA 7
ATOM 7431 C C . CYS A 1 54 ? 4.525 2.609 5.589 1.00 0.28 54 CYS A C 7
ATOM 7432 O O . CYS A 1 54 ? 5.675 3.037 5.636 1.00 0.36 54 CYS A O 7
ATOM 7440 N N . GLU A 1 55 ? 4.218 1.318 5.715 1.00 0.30 55 GLU A N 7
ATOM 7441 C CA . GLU A 1 55 ? 5.227 0.297 5.959 1.00 0.42 55 GLU A CA 7
ATOM 7442 C C . GLU A 1 55 ? 6.178 0.180 4.772 1.00 0.40 55 GLU A C 7
ATOM 7443 O O . GLU A 1 55 ? 7.394 0.130 4.943 1.00 0.50 55 GLU A O 7
ATOM 7455 N N . PHE A 1 56 ? 5.622 0.108 3.569 1.00 0.33 56 PHE A N 7
ATOM 7456 C CA . PHE A 1 56 ? 6.443 0.000 2.373 1.00 0.35 56 PHE A CA 7
ATOM 7457 C C . PHE A 1 56 ? 7.294 1.257 2.180 1.00 0.39 56 PHE A C 7
ATOM 7458 O O . PHE A 1 56 ? 8.488 1.167 1.887 1.00 0.49 56 PHE A O 7
ATOM 7475 N N . LYS A 1 57 ? 6.667 2.426 2.328 1.00 0.35 57 LYS A N 7
ATOM 7476 C CA . LYS A 1 57 ? 7.374 3.703 2.248 1.00 0.44 57 LYS A CA 7
ATOM 7477 C C . LYS A 1 57 ? 8.500 3.745 3.256 1.00 0.53 57 LYS A C 7
ATOM 7478 O O . LYS A 1 57 ? 9.573 4.262 2.986 1.00 0.65 57 LYS A O 7
ATOM 7497 N N . ASN A 1 58 ? 8.225 3.187 4.416 1.00 0.50 58 ASN A N 7
ATOM 7498 C CA . ASN A 1 58 ? 9.195 3.068 5.488 1.00 0.62 58 ASN A CA 7
ATOM 7499 C C . ASN A 1 58 ? 10.482 2.391 5.009 1.00 0.71 58 ASN A C 7
ATOM 7500 O O . ASN A 1 58 ? 11.584 2.805 5.370 1.00 0.88 58 ASN A O 7
ATOM 7511 N N . LYS A 1 59 ? 10.340 1.370 4.175 1.00 0.64 59 LYS A N 7
ATOM 7512 C CA . LYS A 1 59 ? 11.473 0.633 3.683 1.00 0.76 59 LYS A CA 7
ATOM 7513 C C . LYS A 1 59 ? 12.105 1.342 2.482 1.00 0.73 59 LYS A C 7
ATOM 7514 O O . LYS A 1 59 ? 13.328 1.391 2.350 1.00 0.83 59 LYS A O 7
ATOM 7533 N N . LEU A 1 60 ? 11.267 1.899 1.609 1.00 0.64 60 LEU A N 7
ATOM 7534 C CA . LEU A 1 60 ? 11.754 2.641 0.452 1.00 0.66 60 LEU A CA 7
ATOM 7535 C C . LEU A 1 60 ? 12.427 3.942 0.876 1.00 0.76 60 LEU A C 7
ATOM 7536 O O . LEU A 1 60 ? 13.270 4.468 0.159 1.00 0.81 60 LEU A O 7
ATOM 7552 N N . LEU A 1 61 ? 12.048 4.447 2.040 1.00 0.83 61 LEU A N 7
ATOM 7553 C CA . LEU A 1 61 ? 12.616 5.677 2.578 1.00 0.96 61 LEU A CA 7
ATOM 7554 C C . LEU A 1 61 ? 14.124 5.542 2.770 1.00 1.05 61 LEU A C 7
ATOM 7555 O O . LEU A 1 61 ? 14.869 6.504 2.589 1.00 1.15 61 LEU A O 7
ATOM 7571 N N . SER A 1 62 ? 14.563 4.341 3.124 1.00 1.10 62 SER A N 7
ATOM 7572 C CA . SER A 1 62 ? 15.979 4.069 3.329 1.00 1.26 62 SER A CA 7
ATOM 7573 C C . SER A 1 62 ? 16.740 4.077 2.000 1.00 1.23 62 SER A C 7
ATOM 7574 O O . SER A 1 62 ? 17.963 4.191 1.972 1.00 1.28 62 SER A O 7
ATOM 7582 N N . ARG A 1 63 ? 16.005 3.965 0.902 1.00 1.31 63 ARG A N 7
ATOM 7583 C CA . ARG A 1 63 ? 16.606 3.871 -0.418 1.00 1.51 63 ARG A CA 7
ATOM 7584 C C . ARG A 1 63 ? 16.440 5.167 -1.205 1.00 1.63 63 ARG A C 7
ATOM 7585 O O . ARG A 1 63 ? 17.383 5.626 -1.854 1.00 2.25 63 ARG A O 7
ATOM 7606 N N . ALA A 1 64 ? 15.244 5.752 -1.129 1.00 1.83 64 ALA A N 7
ATOM 7607 C CA . ALA A 1 64 ? 14.891 6.933 -1.912 1.00 2.61 64 ALA A CA 7
ATOM 7608 C C . ALA A 1 64 ? 14.978 6.631 -3.405 1.00 3.11 64 ALA A C 7
ATOM 7609 O O . ALA A 1 64 ? 16.043 6.734 -4.020 1.00 3.75 64 ALA A O 7
ATOM 7616 N N . ASN A 1 65 ? 13.841 6.266 -3.986 1.00 3.03 65 ASN A N 7
ATOM 7617 C CA . ASN A 1 65 ? 13.794 5.840 -5.380 1.00 3.62 65 ASN A CA 7
ATOM 7618 C C . ASN A 1 65 ? 13.633 7.028 -6.320 1.00 4.16 65 ASN A C 7
ATOM 7619 O O . ASN A 1 65 ? 13.644 6.873 -7.541 1.00 4.50 65 ASN A O 7
ATOM 7630 N N . GLY A 1 66 ? 13.483 8.211 -5.749 1.00 4.69 66 GLY A N 7
ATOM 7631 C CA . GLY A 1 66 ? 13.377 9.412 -6.544 1.00 5.52 66 GLY A CA 7
ATOM 7632 C C . GLY A 1 66 ? 12.695 10.527 -5.788 1.00 6.29 66 GLY A C 7
ATOM 7633 O O . GLY A 1 66 ? 13.042 11.702 -6.006 1.00 6.60 66 GLY A O 7
ATOM 7638 N N . MET A 1 1 ? -13.080 13.859 -4.501 1.00 3.88 1 MET A N 8
ATOM 7639 C CA . MET A 1 1 ? -12.018 13.323 -5.385 1.00 3.10 1 MET A CA 8
ATOM 7640 C C . MET A 1 1 ? -10.767 12.991 -4.585 1.00 2.22 1 MET A C 8
ATOM 7641 O O . MET A 1 1 ? -10.191 11.913 -4.734 1.00 2.40 1 MET A O 8
ATOM 7657 N N . GLN A 1 2 ? -10.346 13.916 -3.734 1.00 1.90 2 GLN A N 8
ATOM 7658 C CA . GLN A 1 2 ? -9.230 13.663 -2.842 1.00 1.60 2 GLN A CA 8
ATOM 7659 C C . GLN A 1 2 ? -9.728 12.883 -1.635 1.00 1.43 2 GLN A C 8
ATOM 7660 O O . GLN A 1 2 ? -10.699 13.279 -0.994 1.00 1.60 2 GLN A O 8
ATOM 7674 N N . HIS A 1 3 ? -9.083 11.769 -1.338 1.00 1.23 3 HIS A N 8
ATOM 7675 C CA . HIS A 1 3 ? -9.475 10.948 -0.211 1.00 1.16 3 HIS A CA 8
ATOM 7676 C C . HIS A 1 3 ? -8.507 11.145 0.938 1.00 0.97 3 HIS A C 8
ATOM 7677 O O . HIS A 1 3 ? -7.296 10.985 0.772 1.00 1.04 3 HIS A O 8
ATOM 7692 N N . GLU A 1 4 ? -9.030 11.515 2.093 1.00 0.92 4 GLU A N 8
ATOM 7693 C CA . GLU A 1 4 ? -8.211 11.623 3.281 1.00 0.90 4 GLU A CA 8
ATOM 7694 C C . GLU A 1 4 ? -8.462 10.436 4.193 1.00 0.81 4 GLU A C 8
ATOM 7695 O O . GLU A 1 4 ? -9.604 10.012 4.388 1.00 0.99 4 GLU A O 8
ATOM 7707 N N . LEU A 1 5 ? -7.389 9.889 4.725 1.00 0.69 5 LEU A N 8
ATOM 7708 C CA . LEU A 1 5 ? -7.466 8.748 5.614 1.00 0.61 5 LEU A CA 8
ATOM 7709 C C . LEU A 1 5 ? -6.265 8.717 6.546 1.00 0.60 5 LEU A C 8
ATOM 7710 O O . LEU A 1 5 ? -5.281 9.428 6.338 1.00 0.66 5 LEU A O 8
ATOM 7726 N N . GLN A 1 6 ? -6.365 7.908 7.578 1.00 0.57 6 GLN A N 8
ATOM 7727 C CA . GLN A 1 6 ? -5.256 7.681 8.479 1.00 0.59 6 GLN A CA 8
ATOM 7728 C C . GLN A 1 6 ? -4.669 6.303 8.190 1.00 0.48 6 GLN A C 8
ATOM 7729 O O . GLN A 1 6 ? -5.297 5.527 7.467 1.00 0.42 6 GLN A O 8
ATOM 7743 N N . PRO A 1 7 ? -3.459 5.990 8.702 1.00 0.52 7 PRO A N 8
ATOM 7744 C CA . PRO A 1 7 ? -2.816 4.681 8.512 1.00 0.48 7 PRO A CA 8
ATOM 7745 C C . PRO A 1 7 ? -3.794 3.500 8.558 1.00 0.40 7 PRO A C 8
ATOM 7746 O O . PRO A 1 7 ? -3.662 2.542 7.798 1.00 0.37 7 PRO A O 8
ATOM 7757 N N . ASP A 1 8 ? -4.803 3.572 9.408 1.00 0.40 8 ASP A N 8
ATOM 7758 C CA . ASP A 1 8 ? -5.792 2.510 9.442 1.00 0.38 8 ASP A CA 8
ATOM 7759 C C . ASP A 1 8 ? -7.033 2.942 8.677 1.00 0.37 8 ASP A C 8
ATOM 7760 O O . ASP A 1 8 ? -7.839 3.740 9.158 1.00 0.42 8 ASP A O 8
ATOM 7769 N N . SER A 1 9 ? -7.160 2.407 7.471 1.00 0.33 9 SER A N 8
ATOM 7770 C CA . SER A 1 9 ? -8.228 2.774 6.561 1.00 0.34 9 SER A CA 8
ATOM 7771 C C . SER A 1 9 ? -8.177 1.863 5.344 1.00 0.29 9 SER A C 8
ATOM 7772 O O . SER A 1 9 ? -7.374 0.928 5.304 1.00 0.35 9 SER A O 8
ATOM 7780 N N . LEU A 1 10 ? -9.006 2.143 4.352 1.00 0.28 10 LEU A N 8
ATOM 7781 C CA . LEU A 1 10 ? -9.105 1.283 3.186 1.00 0.27 10 LEU A CA 8
ATOM 7782 C C . LEU A 1 10 ? -8.747 2.029 1.902 1.00 0.25 10 LEU A C 8
ATOM 7783 O O . LEU A 1 10 ? -9.452 2.939 1.464 1.00 0.29 10 LEU A O 8
ATOM 7799 N N . VAL A 1 11 ? -7.627 1.639 1.323 1.00 0.22 11 VAL A N 8
ATOM 7800 C CA . VAL A 1 11 ? -7.197 2.130 0.025 1.00 0.22 11 VAL A CA 8
ATOM 7801 C C . VAL A 1 11 ? -7.448 1.055 -1.029 1.00 0.24 11 VAL A C 8
ATOM 7802 O O . VAL A 1 11 ? -7.689 -0.109 -0.692 1.00 0.29 11 VAL A O 8
ATOM 7815 N N . ASP A 1 12 ? -7.398 1.429 -2.295 1.00 0.25 12 ASP A N 8
ATOM 7816 C CA . ASP A 1 12 ? -7.575 0.462 -3.368 1.00 0.29 12 ASP A CA 8
ATOM 7817 C C . ASP A 1 12 ? -6.407 0.531 -4.345 1.00 0.28 12 ASP A C 8
ATOM 7818 O O . ASP A 1 12 ? -5.588 1.447 -4.262 1.00 0.30 12 ASP A O 8
ATOM 7827 N N . LEU A 1 13 ? -6.313 -0.456 -5.231 1.00 0.34 13 LEU A N 8
ATOM 7828 C CA . LEU A 1 13 ? -5.195 -0.567 -6.175 1.00 0.38 13 LEU A CA 8
ATOM 7829 C C . LEU A 1 13 ? -4.914 0.750 -6.905 1.00 0.34 13 LEU A C 8
ATOM 7830 O O . LEU A 1 13 ? -3.753 1.150 -7.046 1.00 0.33 13 LEU A O 8
ATOM 7846 N N . LYS A 1 14 ? -5.974 1.431 -7.339 1.00 0.37 14 LYS A N 8
ATOM 7847 C CA . LYS A 1 14 ? -5.840 2.707 -8.040 1.00 0.40 14 LYS A CA 8
ATOM 7848 C C . LYS A 1 14 ? -5.106 3.693 -7.166 1.00 0.31 14 LYS A C 8
ATOM 7849 O O . LYS A 1 14 ? -4.163 4.364 -7.584 1.00 0.32 14 LYS A O 8
ATOM 7868 N N . PHE A 1 15 ? -5.575 3.761 -5.944 1.00 0.29 15 PHE A N 8
ATOM 7869 C CA . PHE A 1 15 ? -5.074 4.682 -4.961 1.00 0.26 15 PHE A CA 8
ATOM 7870 C C . PHE A 1 15 ? -3.593 4.428 -4.663 1.00 0.23 15 PHE A C 8
ATOM 7871 O O . PHE A 1 15 ? -2.821 5.373 -4.535 1.00 0.27 15 PHE A O 8
ATOM 7888 N N . ILE A 1 16 ? -3.198 3.158 -4.537 1.00 0.22 16 ILE A N 8
ATOM 7889 C CA . ILE A 1 16 ? -1.784 2.818 -4.386 1.00 0.22 16 ILE A CA 8
ATOM 7890 C C . ILE A 1 16 ? -0.957 3.444 -5.505 1.00 0.23 16 ILE A C 8
ATOM 7891 O O . ILE A 1 16 ? 0.137 3.964 -5.277 1.00 0.27 16 ILE A O 8
ATOM 7907 N N . MET A 1 17 ? -1.483 3.362 -6.726 1.00 0.23 17 MET A N 8
ATOM 7908 C CA . MET A 1 17 ? -0.823 3.942 -7.890 1.00 0.28 17 MET A CA 8
ATOM 7909 C C . MET A 1 17 ? -0.747 5.460 -7.769 1.00 0.34 17 MET A C 8
ATOM 7910 O O . MET A 1 17 ? 0.160 6.088 -8.301 1.00 0.43 17 MET A O 8
ATOM 7924 N N . ALA A 1 18 ? -1.713 6.044 -7.078 1.00 0.34 18 ALA A N 8
ATOM 7925 C CA . ALA A 1 18 ? -1.700 7.475 -6.812 1.00 0.44 18 ALA A CA 8
ATOM 7926 C C . ALA A 1 18 ? -0.584 7.825 -5.832 1.00 0.49 18 ALA A C 8
ATOM 7927 O O . ALA A 1 18 ? 0.099 8.840 -5.988 1.00 0.69 18 ALA A O 8
ATOM 7934 N N . ASP A 1 19 ? -0.399 6.969 -4.829 1.00 0.40 19 ASP A N 8
ATOM 7935 C CA . ASP A 1 19 ? 0.657 7.151 -3.834 1.00 0.52 19 ASP A CA 8
ATOM 7936 C C . ASP A 1 19 ? 2.036 7.067 -4.475 1.00 0.56 19 ASP A C 8
ATOM 7937 O O . ASP A 1 19 ? 2.963 7.777 -4.079 1.00 0.77 19 ASP A O 8
ATOM 7946 N N . THR A 1 20 ? 2.172 6.192 -5.460 1.00 0.49 20 THR A N 8
ATOM 7947 C CA . THR A 1 20 ? 3.470 5.923 -6.056 1.00 0.71 20 THR A CA 8
ATOM 7948 C C . THR A 1 20 ? 3.549 6.369 -7.514 1.00 0.67 20 THR A C 8
ATOM 7949 O O . THR A 1 20 ? 4.237 7.335 -7.848 1.00 1.04 20 THR A O 8
ATOM 7960 N N . GLY A 1 21 ? 2.829 5.660 -8.365 1.00 0.36 21 GLY A N 8
ATOM 7961 C CA . GLY A 1 21 ? 2.901 5.893 -9.793 1.00 0.45 21 GLY A CA 8
ATOM 7962 C C . GLY A 1 21 ? 3.424 4.670 -10.514 1.00 0.40 21 GLY A C 8
ATOM 7963 O O . GLY A 1 21 ? 3.939 4.763 -11.627 1.00 0.49 21 GLY A O 8
ATOM 7967 N N . PHE A 1 22 ? 3.285 3.516 -9.875 1.00 0.31 22 PHE A N 8
ATOM 7968 C CA . PHE A 1 22 ? 3.835 2.274 -10.404 1.00 0.32 22 PHE A CA 8
ATOM 7969 C C . PHE A 1 22 ? 2.758 1.201 -10.503 1.00 0.29 22 PHE A C 8
ATOM 7970 O O . PHE A 1 22 ? 1.598 1.444 -10.165 1.00 0.28 22 PHE A O 8
ATOM 7987 N N . GLY A 1 23 ? 3.153 0.016 -10.955 1.00 0.34 23 GLY A N 8
ATOM 7988 C CA . GLY A 1 23 ? 2.198 -1.051 -11.181 1.00 0.36 23 GLY A CA 8
ATOM 7989 C C . GLY A 1 23 ? 2.219 -2.117 -10.102 1.00 0.30 23 GLY A C 8
ATOM 7990 O O . GLY A 1 23 ? 2.938 -1.999 -9.107 1.00 0.27 23 GLY A O 8
ATOM 7994 N N . LYS A 1 24 ? 1.429 -3.168 -10.333 1.00 0.35 24 LYS A N 8
ATOM 7995 C CA . LYS A 1 24 ? 1.205 -4.250 -9.368 1.00 0.39 24 LYS A CA 8
ATOM 7996 C C . LYS A 1 24 ? 2.493 -4.748 -8.710 1.00 0.31 24 LYS A C 8
ATOM 7997 O O . LYS A 1 24 ? 2.626 -4.717 -7.487 1.00 0.28 24 LYS A O 8
ATOM 8016 N N . THR A 1 25 ? 3.425 -5.216 -9.535 1.00 0.35 25 THR A N 8
ATOM 8017 C CA . THR A 1 25 ? 4.616 -5.906 -9.053 1.00 0.37 25 THR A CA 8
ATOM 8018 C C . THR A 1 25 ? 5.411 -5.056 -8.055 1.00 0.32 25 THR A C 8
ATOM 8019 O O . THR A 1 25 ? 5.885 -5.570 -7.038 1.00 0.36 25 THR A O 8
ATOM 8030 N N . PHE A 1 26 ? 5.534 -3.758 -8.332 1.00 0.27 26 PHE A N 8
ATOM 8031 C CA . PHE A 1 26 ? 6.227 -2.855 -7.444 1.00 0.26 26 PHE A CA 8
ATOM 8032 C C . PHE A 1 26 ? 5.508 -2.801 -6.104 1.00 0.22 26 PHE A C 8
ATOM 8033 O O . PHE A 1 26 ? 6.128 -2.955 -5.057 1.00 0.25 26 PHE A O 8
ATOM 8050 N N . ILE A 1 27 ? 4.194 -2.624 -6.159 1.00 0.18 27 ILE A N 8
ATOM 8051 C CA . ILE A 1 27 ? 3.377 -2.505 -4.958 1.00 0.16 27 ILE A CA 8
ATOM 8052 C C . ILE A 1 27 ? 3.569 -3.705 -4.042 1.00 0.18 27 ILE A C 8
ATOM 8053 O O . ILE A 1 27 ? 4.061 -3.577 -2.922 1.00 0.19 27 ILE A O 8
ATOM 8069 N N . TYR A 1 28 ? 3.206 -4.872 -4.535 1.00 0.22 28 TYR A N 8
ATOM 8070 C CA . TYR A 1 28 ? 3.197 -6.072 -3.716 1.00 0.25 28 TYR A CA 8
ATOM 8071 C C . TYR A 1 28 ? 4.578 -6.354 -3.130 1.00 0.25 28 TYR A C 8
ATOM 8072 O O . TYR A 1 28 ? 4.691 -6.740 -1.966 1.00 0.27 28 TYR A O 8
ATOM 8090 N N . ASP A 1 29 ? 5.626 -6.120 -3.918 1.00 0.28 29 ASP A N 8
ATOM 8091 C CA . ASP A 1 29 ? 6.995 -6.305 -3.434 1.00 0.32 29 ASP A CA 8
ATOM 8092 C C . ASP A 1 29 ? 7.318 -5.308 -2.325 1.00 0.28 29 ASP A C 8
ATOM 8093 O O . ASP A 1 29 ? 7.777 -5.692 -1.246 1.00 0.29 29 ASP A O 8
ATOM 8102 N N . ARG A 1 30 ? 7.056 -4.027 -2.588 1.00 0.26 30 ARG A N 8
ATOM 8103 C CA . ARG A 1 30 ? 7.387 -2.961 -1.645 1.00 0.28 30 ARG A CA 8
ATOM 8104 C C . ARG A 1 30 ? 6.646 -3.141 -0.333 1.00 0.22 30 ARG A C 8
ATOM 8105 O O . ARG A 1 30 ? 7.255 -3.138 0.732 1.00 0.24 30 ARG A O 8
ATOM 8126 N N . ILE A 1 31 ? 5.331 -3.288 -0.423 1.00 0.19 31 ILE A N 8
ATOM 8127 C CA . ILE A 1 31 ? 4.483 -3.320 0.760 1.00 0.18 31 ILE A CA 8
ATOM 8128 C C . ILE A 1 31 ? 4.825 -4.517 1.654 1.00 0.22 31 ILE A C 8
ATOM 8129 O O . ILE A 1 31 ? 4.925 -4.377 2.875 1.00 0.27 31 ILE A O 8
ATOM 8145 N N . LYS A 1 32 ? 5.028 -5.683 1.047 1.00 0.24 32 LYS A N 8
ATOM 8146 C CA . LYS A 1 32 ? 5.444 -6.866 1.797 1.00 0.35 32 LYS A CA 8
ATOM 8147 C C . LYS A 1 32 ? 6.795 -6.653 2.456 1.00 0.41 32 LYS A C 8
ATOM 8148 O O . LYS A 1 32 ? 6.956 -6.869 3.660 1.00 0.52 32 LYS A O 8
ATOM 8167 N N . SER A 1 33 ? 7.764 -6.241 1.648 1.00 0.40 33 SER A N 8
ATOM 8168 C CA . SER A 1 33 ? 9.122 -6.042 2.117 1.00 0.54 33 SER A CA 8
ATOM 8169 C C . SER A 1 33 ? 9.157 -4.937 3.168 1.00 0.54 33 SER A C 8
ATOM 8170 O O . SER A 1 33 ? 10.034 -4.915 4.031 1.00 0.66 33 SER A O 8
ATOM 8178 N N . GLY A 1 34 ? 8.202 -4.021 3.081 1.00 0.47 34 GLY A N 8
ATOM 8179 C CA . GLY A 1 34 ? 8.039 -3.019 4.107 1.00 0.49 34 GLY A CA 8
ATOM 8180 C C . GLY A 1 34 ? 7.660 -3.647 5.428 1.00 0.43 34 GLY A C 8
ATOM 8181 O O . GLY A 1 34 ? 8.441 -3.612 6.382 1.00 0.56 34 GLY A O 8
ATOM 8185 N N . ASP A 1 35 ? 6.481 -4.269 5.468 1.00 0.33 35 ASP A N 8
ATOM 8186 C CA . ASP A 1 35 ? 6.001 -4.923 6.683 1.00 0.41 35 ASP A CA 8
ATOM 8187 C C . ASP A 1 35 ? 4.630 -5.536 6.449 1.00 0.42 35 ASP A C 8
ATOM 8188 O O . ASP A 1 35 ? 3.618 -4.874 6.665 1.00 0.83 35 ASP A O 8
ATOM 8197 N N . LEU A 1 36 ? 4.650 -6.783 5.948 1.00 0.39 36 LEU A N 8
ATOM 8198 C CA . LEU A 1 36 ? 3.472 -7.668 5.814 1.00 0.45 36 LEU A CA 8
ATOM 8199 C C . LEU A 1 36 ? 2.139 -6.931 5.875 1.00 0.41 36 LEU A C 8
ATOM 8200 O O . LEU A 1 36 ? 1.651 -6.624 6.964 1.00 0.57 36 LEU A O 8
ATOM 8216 N N . PRO A 1 37 ? 1.522 -6.674 4.712 1.00 0.33 37 PRO A N 8
ATOM 8217 C CA . PRO A 1 37 ? 0.296 -5.876 4.623 1.00 0.32 37 PRO A CA 8
ATOM 8218 C C . PRO A 1 37 ? -0.825 -6.388 5.523 1.00 0.26 37 PRO A C 8
ATOM 8219 O O . PRO A 1 37 ? -1.087 -7.594 5.600 1.00 0.32 37 PRO A O 8
ATOM 8230 N N . LYS A 1 38 ? -1.475 -5.457 6.203 1.00 0.30 38 LYS A N 8
ATOM 8231 C CA . LYS A 1 38 ? -2.599 -5.768 7.064 1.00 0.37 38 LYS A CA 8
ATOM 8232 C C . LYS A 1 38 ? -3.896 -5.634 6.276 1.00 0.33 38 LYS A C 8
ATOM 8233 O O . LYS A 1 38 ? -4.991 -5.839 6.811 1.00 0.40 38 LYS A O 8
ATOM 8252 N N . ALA A 1 39 ? -3.746 -5.245 5.006 1.00 0.24 39 ALA A N 8
ATOM 8253 C CA . ALA A 1 39 ? -4.832 -5.238 4.031 1.00 0.22 39 ALA A CA 8
ATOM 8254 C C . ALA A 1 39 ? -5.705 -6.487 4.135 1.00 0.29 39 ALA A C 8
ATOM 8255 O O . ALA A 1 39 ? -5.243 -7.557 4.538 1.00 0.37 39 ALA A O 8
ATOM 8262 N N . LYS A 1 40 ? -6.957 -6.365 3.728 1.00 0.31 40 LYS A N 8
ATOM 8263 C CA . LYS A 1 40 ? -7.901 -7.455 3.877 1.00 0.42 40 LYS A CA 8
ATOM 8264 C C . LYS A 1 40 ? -8.099 -8.148 2.545 1.00 0.42 40 LYS A C 8
ATOM 8265 O O . LYS A 1 40 ? -9.017 -7.840 1.786 1.00 0.40 40 LYS A O 8
ATOM 8284 N N . VAL A 1 41 ? -7.206 -9.075 2.270 1.00 0.51 41 VAL A N 8
ATOM 8285 C CA . VAL A 1 41 ? -7.210 -9.804 1.021 1.00 0.59 41 VAL A CA 8
ATOM 8286 C C . VAL A 1 41 ? -8.142 -11.007 1.122 1.00 0.78 41 VAL A C 8
ATOM 8287 O O . VAL A 1 41 ? -7.730 -12.100 1.513 1.00 1.02 41 VAL A O 8
ATOM 8300 N N . ILE A 1 42 ? -9.403 -10.794 0.782 1.00 0.87 42 ILE A N 8
ATOM 8301 C CA . ILE A 1 42 ? -10.405 -11.845 0.876 1.00 1.13 42 ILE A CA 8
ATOM 8302 C C . ILE A 1 42 ? -10.646 -12.465 -0.498 1.00 1.17 42 ILE A C 8
ATOM 8303 O O . ILE A 1 42 ? -11.166 -13.574 -0.615 1.00 1.41 42 ILE A O 8
ATOM 8319 N N . HIS A 1 43 ? -10.245 -11.750 -1.539 1.00 1.08 43 HIS A N 8
ATOM 8320 C CA . HIS A 1 43 ? -10.392 -12.255 -2.894 1.00 1.28 43 HIS A CA 8
ATOM 8321 C C . HIS A 1 43 ? -9.167 -11.898 -3.736 1.00 1.29 43 HIS A C 8
ATOM 8322 O O . HIS A 1 43 ? -9.277 -11.219 -4.756 1.00 1.51 43 HIS A O 8
ATOM 8337 N N . GLY A 1 44 ? -8.003 -12.329 -3.270 1.00 1.20 44 GLY A N 8
ATOM 8338 C CA . GLY A 1 44 ? -6.759 -12.129 -4.002 1.00 1.31 44 GLY A CA 8
ATOM 8339 C C . GLY A 1 44 ? -6.224 -10.708 -3.911 1.00 1.11 44 GLY A C 8
ATOM 8340 O O . GLY A 1 44 ? -5.012 -10.496 -3.948 1.00 1.44 44 GLY A O 8
ATOM 8344 N N . ARG A 1 45 ? -7.120 -9.738 -3.769 1.00 0.93 45 ARG A N 8
ATOM 8345 C CA . ARG A 1 45 ? -6.740 -8.333 -3.643 1.00 0.90 45 ARG A CA 8
ATOM 8346 C C . ARG A 1 45 ? -7.705 -7.632 -2.689 1.00 0.86 45 ARG A C 8
ATOM 8347 O O . ARG A 1 45 ? -7.332 -7.264 -1.579 1.00 1.73 45 ARG A O 8
ATOM 8368 N N . ALA A 1 46 ? -8.955 -7.492 -3.132 1.00 0.74 46 ALA A N 8
ATOM 8369 C CA . ALA A 1 46 ? -10.033 -6.911 -2.329 1.00 0.57 46 ALA A CA 8
ATOM 8370 C C . ALA A 1 46 ? -9.745 -5.466 -1.909 1.00 0.51 46 ALA A C 8
ATOM 8371 O O . ALA A 1 46 ? -10.039 -4.529 -2.654 1.00 0.67 46 ALA A O 8
ATOM 8378 N N . ARG A 1 47 ? -9.167 -5.286 -0.726 1.00 0.37 47 ARG A N 8
ATOM 8379 C CA . ARG A 1 47 ? -8.939 -3.952 -0.193 1.00 0.38 47 ARG A CA 8
ATOM 8380 C C . ARG A 1 47 ? -7.595 -3.882 0.511 1.00 0.31 47 ARG A C 8
ATOM 8381 O O . ARG A 1 47 ? -7.181 -4.834 1.173 1.00 0.34 47 ARG A O 8
ATOM 8402 N N . TRP A 1 48 ? -6.921 -2.758 0.370 1.00 0.26 48 TRP A N 8
ATOM 8403 C CA . TRP A 1 48 ? -5.601 -2.593 0.945 1.00 0.21 48 TRP A CA 8
ATOM 8404 C C . TRP A 1 48 ? -5.648 -1.547 2.055 1.00 0.20 48 TRP A C 8
ATOM 8405 O O . TRP A 1 48 ? -6.512 -0.675 2.050 1.00 0.23 48 TRP A O 8
ATOM 8426 N N . LEU A 1 49 ? -4.742 -1.643 3.015 1.00 0.20 49 LEU A N 8
ATOM 8427 C CA . LEU A 1 49 ? -4.678 -0.669 4.087 1.00 0.21 49 LEU A CA 8
ATOM 8428 C C . LEU A 1 49 ? -3.622 0.383 3.806 1.00 0.23 49 LEU A C 8
ATOM 8429 O O . LEU A 1 49 ? -2.613 0.118 3.147 1.00 0.30 49 LEU A O 8
ATOM 8445 N N . TYR A 1 50 ? -3.864 1.586 4.310 1.00 0.21 50 TYR A N 8
ATOM 8446 C CA . TYR A 1 50 ? -2.958 2.697 4.077 1.00 0.24 50 TYR A CA 8
ATOM 8447 C C . TYR A 1 50 ? -1.679 2.509 4.881 1.00 0.25 50 TYR A C 8
ATOM 8448 O O . TYR A 1 50 ? -0.600 2.905 4.446 1.00 0.26 50 TYR A O 8
ATOM 8466 N N . ARG A 1 51 ? -1.818 1.932 6.072 1.00 0.27 51 ARG A N 8
ATOM 8467 C CA . ARG A 1 51 ? -0.674 1.597 6.913 1.00 0.29 51 ARG A CA 8
ATOM 8468 C C . ARG A 1 51 ? 0.360 0.799 6.129 1.00 0.28 51 ARG A C 8
ATOM 8469 O O . ARG A 1 51 ? 1.553 1.014 6.277 1.00 0.30 51 ARG A O 8
ATOM 8490 N N . ASP A 1 52 ? -0.117 -0.111 5.282 1.00 0.30 52 ASP A N 8
ATOM 8491 C CA . ASP A 1 52 ? 0.762 -0.966 4.494 1.00 0.31 52 ASP A CA 8
ATOM 8492 C C . ASP A 1 52 ? 1.584 -0.133 3.533 1.00 0.28 52 ASP A C 8
ATOM 8493 O O . ASP A 1 52 ? 2.694 -0.504 3.153 1.00 0.32 52 ASP A O 8
ATOM 8502 N N . HIS A 1 53 ? 1.033 1.005 3.145 1.00 0.23 53 HIS A N 8
ATOM 8503 C CA . HIS A 1 53 ? 1.758 1.943 2.310 1.00 0.21 53 HIS A CA 8
ATOM 8504 C C . HIS A 1 53 ? 2.786 2.664 3.159 1.00 0.19 53 HIS A C 8
ATOM 8505 O O . HIS A 1 53 ? 3.893 2.935 2.711 1.00 0.19 53 HIS A O 8
ATOM 8520 N N . CYS A 1 54 ? 2.417 2.952 4.401 1.00 0.21 54 CYS A N 8
ATOM 8521 C CA . CYS A 1 54 ? 3.345 3.551 5.351 1.00 0.25 54 CYS A CA 8
ATOM 8522 C C . CYS A 1 54 ? 4.525 2.609 5.589 1.00 0.28 54 CYS A C 8
ATOM 8523 O O . CYS A 1 54 ? 5.675 3.037 5.636 1.00 0.36 54 CYS A O 8
ATOM 8531 N N . GLU A 1 55 ? 4.218 1.318 5.715 1.00 0.30 55 GLU A N 8
ATOM 8532 C CA . GLU A 1 55 ? 5.227 0.297 5.959 1.00 0.42 55 GLU A CA 8
ATOM 8533 C C . GLU A 1 55 ? 6.178 0.180 4.772 1.00 0.40 55 GLU A C 8
ATOM 8534 O O . GLU A 1 55 ? 7.394 0.130 4.943 1.00 0.50 55 GLU A O 8
ATOM 8546 N N . PHE A 1 56 ? 5.622 0.108 3.569 1.00 0.33 56 PHE A N 8
ATOM 8547 C CA . PHE A 1 56 ? 6.443 0.000 2.373 1.00 0.35 56 PHE A CA 8
ATOM 8548 C C . PHE A 1 56 ? 7.294 1.257 2.180 1.00 0.39 56 PHE A C 8
ATOM 8549 O O . PHE A 1 56 ? 8.488 1.167 1.887 1.00 0.49 56 PHE A O 8
ATOM 8566 N N . LYS A 1 57 ? 6.667 2.426 2.328 1.00 0.35 57 LYS A N 8
ATOM 8567 C CA . LYS A 1 57 ? 7.374 3.703 2.248 1.00 0.44 57 LYS A CA 8
ATOM 8568 C C . LYS A 1 57 ? 8.500 3.745 3.256 1.00 0.53 57 LYS A C 8
ATOM 8569 O O . LYS A 1 57 ? 9.573 4.262 2.986 1.00 0.65 57 LYS A O 8
ATOM 8588 N N . ASN A 1 58 ? 8.225 3.187 4.416 1.00 0.50 58 ASN A N 8
ATOM 8589 C CA . ASN A 1 58 ? 9.195 3.068 5.488 1.00 0.62 58 ASN A CA 8
ATOM 8590 C C . ASN A 1 58 ? 10.482 2.391 5.009 1.00 0.71 58 ASN A C 8
ATOM 8591 O O . ASN A 1 58 ? 11.584 2.805 5.370 1.00 0.88 58 ASN A O 8
ATOM 8602 N N . LYS A 1 59 ? 10.340 1.370 4.175 1.00 0.64 59 LYS A N 8
ATOM 8603 C CA . LYS A 1 59 ? 11.473 0.633 3.683 1.00 0.76 59 LYS A CA 8
ATOM 8604 C C . LYS A 1 59 ? 12.105 1.342 2.482 1.00 0.73 59 LYS A C 8
ATOM 8605 O O . LYS A 1 59 ? 13.328 1.391 2.350 1.00 0.83 59 LYS A O 8
ATOM 8624 N N . LEU A 1 60 ? 11.267 1.899 1.609 1.00 0.64 60 LEU A N 8
ATOM 8625 C CA . LEU A 1 60 ? 11.754 2.641 0.452 1.00 0.66 60 LEU A CA 8
ATOM 8626 C C . LEU A 1 60 ? 12.427 3.942 0.876 1.00 0.76 60 LEU A C 8
ATOM 8627 O O . LEU A 1 60 ? 13.270 4.468 0.159 1.00 0.81 60 LEU A O 8
ATOM 8643 N N . LEU A 1 61 ? 12.048 4.447 2.040 1.00 0.83 61 LEU A N 8
ATOM 8644 C CA . LEU A 1 61 ? 12.616 5.677 2.578 1.00 0.96 61 LEU A CA 8
ATOM 8645 C C . LEU A 1 61 ? 14.124 5.542 2.770 1.00 1.05 61 LEU A C 8
ATOM 8646 O O . LEU A 1 61 ? 14.869 6.504 2.589 1.00 1.15 61 LEU A O 8
ATOM 8662 N N . SER A 1 62 ? 14.563 4.341 3.124 1.00 1.10 62 SER A N 8
ATOM 8663 C CA . SER A 1 62 ? 15.979 4.069 3.329 1.00 1.26 62 SER A CA 8
ATOM 8664 C C . SER A 1 62 ? 16.740 4.077 2.000 1.00 1.23 62 SER A C 8
ATOM 8665 O O . SER A 1 62 ? 17.963 4.191 1.972 1.00 1.28 62 SER A O 8
ATOM 8673 N N . ARG A 1 63 ? 16.005 3.965 0.902 1.00 1.31 63 ARG A N 8
ATOM 8674 C CA . ARG A 1 63 ? 16.606 3.871 -0.418 1.00 1.51 63 ARG A CA 8
ATOM 8675 C C . ARG A 1 63 ? 16.440 5.167 -1.205 1.00 1.63 63 ARG A C 8
ATOM 8676 O O . ARG A 1 63 ? 17.383 5.626 -1.854 1.00 2.25 63 ARG A O 8
ATOM 8697 N N . ALA A 1 64 ? 15.244 5.752 -1.129 1.00 1.83 64 ALA A N 8
ATOM 8698 C CA . ALA A 1 64 ? 14.891 6.933 -1.912 1.00 2.61 64 ALA A CA 8
ATOM 8699 C C . ALA A 1 64 ? 14.978 6.631 -3.405 1.00 3.11 64 ALA A C 8
ATOM 8700 O O . ALA A 1 64 ? 16.043 6.734 -4.020 1.00 3.75 64 ALA A O 8
ATOM 8707 N N . ASN A 1 65 ? 13.841 6.266 -3.986 1.00 3.03 65 ASN A N 8
ATOM 8708 C CA . ASN A 1 65 ? 13.794 5.840 -5.380 1.00 3.62 65 ASN A CA 8
ATOM 8709 C C . ASN A 1 65 ? 13.633 7.028 -6.320 1.00 4.16 65 ASN A C 8
ATOM 8710 O O . ASN A 1 65 ? 13.644 6.873 -7.541 1.00 4.50 65 ASN A O 8
ATOM 8721 N N . GLY A 1 66 ? 13.483 8.211 -5.749 1.00 4.69 66 GLY A N 8
ATOM 8722 C CA . GLY A 1 66 ? 13.377 9.412 -6.544 1.00 5.52 66 GLY A CA 8
ATOM 8723 C C . GLY A 1 66 ? 12.695 10.527 -5.788 1.00 6.29 66 GLY A C 8
ATOM 8724 O O . GLY A 1 66 ? 13.042 11.702 -6.006 1.00 6.60 66 GLY A O 8
ATOM 8729 N N . MET A 1 1 ? -13.081 17.372 -4.650 1.00 3.88 1 MET A N 9
ATOM 8730 C CA . MET A 1 1 ? -13.531 15.974 -4.470 1.00 3.10 1 MET A CA 9
ATOM 8731 C C . MET A 1 1 ? -12.343 15.084 -4.114 1.00 2.22 1 MET A C 9
ATOM 8732 O O . MET A 1 1 ? -11.826 14.343 -4.952 1.00 2.40 1 MET A O 9
ATOM 8748 N N . GLN A 1 2 ? -11.897 15.183 -2.872 1.00 1.90 2 GLN A N 9
ATOM 8749 C CA . GLN A 1 2 ? -10.801 14.363 -2.387 1.00 1.60 2 GLN A CA 9
ATOM 8750 C C . GLN A 1 2 ? -11.319 13.289 -1.443 1.00 1.43 2 GLN A C 9
ATOM 8751 O O . GLN A 1 2 ? -12.258 13.521 -0.679 1.00 1.60 2 GLN A O 9
ATOM 8765 N N . HIS A 1 3 ? -10.700 12.125 -1.494 1.00 1.23 3 HIS A N 9
ATOM 8766 C CA . HIS A 1 3 ? -11.098 11.014 -0.650 1.00 1.16 3 HIS A CA 9
ATOM 8767 C C . HIS A 1 3 ? -10.100 10.884 0.489 1.00 0.97 3 HIS A C 9
ATOM 8768 O O . HIS A 1 3 ? -8.932 10.566 0.264 1.00 1.04 3 HIS A O 9
ATOM 8783 N N . GLU A 1 4 ? -10.555 11.128 1.705 1.00 0.92 4 GLU A N 9
ATOM 8784 C CA . GLU A 1 4 ? -9.655 11.201 2.845 1.00 0.90 4 GLU A CA 9
ATOM 8785 C C . GLU A 1 4 ? -9.722 9.940 3.688 1.00 0.81 4 GLU A C 9
ATOM 8786 O O . GLU A 1 4 ? -10.800 9.412 3.968 1.00 0.99 4 GLU A O 9
ATOM 8798 N N . LEU A 1 5 ? -8.553 9.465 4.074 1.00 0.69 5 LEU A N 9
ATOM 8799 C CA . LEU A 1 5 ? -8.427 8.317 4.951 1.00 0.61 5 LEU A CA 9
ATOM 8800 C C . LEU A 1 5 ? -7.244 8.508 5.890 1.00 0.60 5 LEU A C 9
ATOM 8801 O O . LEU A 1 5 ? -6.421 9.405 5.689 1.00 0.66 5 LEU A O 9
ATOM 8817 N N . GLN A 1 6 ? -7.182 7.688 6.923 1.00 0.57 6 GLN A N 9
ATOM 8818 C CA . GLN A 1 6 ? -6.082 7.724 7.872 1.00 0.59 6 GLN A CA 9
ATOM 8819 C C . GLN A 1 6 ? -5.400 6.354 7.894 1.00 0.48 6 GLN A C 9
ATOM 8820 O O . GLN A 1 6 ? -5.954 5.406 7.339 1.00 0.42 6 GLN A O 9
ATOM 8834 N N . PRO A 1 7 ? -4.183 6.244 8.488 1.00 0.52 7 PRO A N 9
ATOM 8835 C CA . PRO A 1 7 ? -3.396 4.999 8.555 1.00 0.48 7 PRO A CA 9
ATOM 8836 C C . PRO A 1 7 ? -4.226 3.713 8.599 1.00 0.40 7 PRO A C 9
ATOM 8837 O O . PRO A 1 7 ? -3.938 2.757 7.879 1.00 0.37 7 PRO A O 9
ATOM 8848 N N . ASP A 1 8 ? -5.265 3.678 9.413 1.00 0.40 8 ASP A N 9
ATOM 8849 C CA . ASP A 1 8 ? -6.117 2.503 9.444 1.00 0.38 8 ASP A CA 9
ATOM 8850 C C . ASP A 1 8 ? -7.384 2.774 8.651 1.00 0.37 8 ASP A C 9
ATOM 8851 O O . ASP A 1 8 ? -8.300 3.457 9.118 1.00 0.42 8 ASP A O 9
ATOM 8860 N N . SER A 1 9 ? -7.414 2.228 7.444 1.00 0.33 9 SER A N 9
ATOM 8861 C CA . SER A 1 9 ? -8.489 2.460 6.491 1.00 0.34 9 SER A CA 9
ATOM 8862 C C . SER A 1 9 ? -8.226 1.633 5.238 1.00 0.29 9 SER A C 9
ATOM 8863 O O . SER A 1 9 ? -7.153 1.038 5.095 1.00 0.35 9 SER A O 9
ATOM 8871 N N . LEU A 1 10 ? -9.192 1.608 4.332 1.00 0.28 10 LEU A N 9
ATOM 8872 C CA . LEU A 1 10 ? -9.087 0.807 3.125 1.00 0.27 10 LEU A CA 9
ATOM 8873 C C . LEU A 1 10 ? -8.775 1.674 1.910 1.00 0.25 10 LEU A C 9
ATOM 8874 O O . LEU A 1 10 ? -9.554 2.549 1.536 1.00 0.29 10 LEU A O 9
ATOM 8890 N N . VAL A 1 11 ? -7.627 1.419 1.309 1.00 0.22 11 VAL A N 9
ATOM 8891 C CA . VAL A 1 11 ? -7.222 2.079 0.082 1.00 0.22 11 VAL A CA 9
ATOM 8892 C C . VAL A 1 11 ? -7.410 1.118 -1.085 1.00 0.24 11 VAL A C 9
ATOM 8893 O O . VAL A 1 11 ? -7.567 -0.089 -0.883 1.00 0.29 11 VAL A O 9
ATOM 8906 N N . ASP A 1 12 ? -7.377 1.637 -2.299 1.00 0.25 12 ASP A N 9
ATOM 8907 C CA . ASP A 1 12 ? -7.598 0.804 -3.469 1.00 0.29 12 ASP A CA 9
ATOM 8908 C C . ASP A 1 12 ? -6.361 0.702 -4.347 1.00 0.28 12 ASP A C 9
ATOM 8909 O O . ASP A 1 12 ? -5.402 1.450 -4.170 1.00 0.30 12 ASP A O 9
ATOM 8918 N N . LEU A 1 13 ? -6.385 -0.247 -5.272 1.00 0.34 13 LEU A N 9
ATOM 8919 C CA . LEU A 1 13 ? -5.256 -0.509 -6.162 1.00 0.38 13 LEU A CA 9
ATOM 8920 C C . LEU A 1 13 ? -4.812 0.748 -6.903 1.00 0.34 13 LEU A C 9
ATOM 8921 O O . LEU A 1 13 ? -3.641 1.133 -6.843 1.00 0.33 13 LEU A O 9
ATOM 8937 N N . LYS A 1 14 ? -5.757 1.390 -7.585 1.00 0.37 14 LYS A N 9
ATOM 8938 C CA . LYS A 1 14 ? -5.477 2.616 -8.323 1.00 0.40 14 LYS A CA 9
ATOM 8939 C C . LYS A 1 14 ? -4.950 3.685 -7.381 1.00 0.31 14 LYS A C 9
ATOM 8940 O O . LYS A 1 14 ? -4.131 4.521 -7.757 1.00 0.32 14 LYS A O 9
ATOM 8959 N N . PHE A 1 15 ? -5.432 3.643 -6.150 1.00 0.29 15 PHE A N 9
ATOM 8960 C CA . PHE A 1 15 ? -5.001 4.572 -5.128 1.00 0.26 15 PHE A CA 9
ATOM 8961 C C . PHE A 1 15 ? -3.512 4.396 -4.843 1.00 0.23 15 PHE A C 9
ATOM 8962 O O . PHE A 1 15 ? -2.771 5.368 -4.801 1.00 0.27 15 PHE A O 9
ATOM 8979 N N . ILE A 1 16 ? -3.088 3.150 -4.621 1.00 0.22 16 ILE A N 9
ATOM 8980 C CA . ILE A 1 16 ? -1.667 2.835 -4.453 1.00 0.22 16 ILE A CA 9
ATOM 8981 C C . ILE A 1 16 ? -0.851 3.355 -5.640 1.00 0.23 16 ILE A C 9
ATOM 8982 O O . ILE A 1 16 ? 0.278 3.824 -5.483 1.00 0.27 16 ILE A O 9
ATOM 8998 N N . MET A 1 17 ? -1.429 3.244 -6.833 1.00 0.23 17 MET A N 9
ATOM 8999 C CA . MET A 1 17 ? -0.799 3.762 -8.045 1.00 0.28 17 MET A CA 9
ATOM 9000 C C . MET A 1 17 ? -0.662 5.279 -7.970 1.00 0.34 17 MET A C 9
ATOM 9001 O O . MET A 1 17 ? 0.355 5.835 -8.360 1.00 0.43 17 MET A O 9
ATOM 9015 N N . ALA A 1 18 ? -1.700 5.939 -7.479 1.00 0.34 18 ALA A N 9
ATOM 9016 C CA . ALA A 1 18 ? -1.667 7.384 -7.267 1.00 0.44 18 ALA A CA 9
ATOM 9017 C C . ALA A 1 18 ? -0.713 7.744 -6.129 1.00 0.49 18 ALA A C 9
ATOM 9018 O O . ALA A 1 18 ? -0.148 8.836 -6.095 1.00 0.69 18 ALA A O 9
ATOM 9025 N N . ASP A 1 19 ? -0.545 6.806 -5.207 1.00 0.40 19 ASP A N 9
ATOM 9026 C CA . ASP A 1 19 ? 0.324 6.979 -4.047 1.00 0.52 19 ASP A CA 9
ATOM 9027 C C . ASP A 1 19 ? 1.770 7.174 -4.501 1.00 0.56 19 ASP A C 9
ATOM 9028 O O . ASP A 1 19 ? 2.454 8.092 -4.051 1.00 0.77 19 ASP A O 9
ATOM 9037 N N . THR A 1 20 ? 2.220 6.322 -5.414 1.00 0.49 20 THR A N 9
ATOM 9038 C CA . THR A 1 20 ? 3.596 6.372 -5.889 1.00 0.71 20 THR A CA 9
ATOM 9039 C C . THR A 1 20 ? 3.680 6.667 -7.382 1.00 0.67 20 THR A C 9
ATOM 9040 O O . THR A 1 20 ? 4.305 7.639 -7.804 1.00 1.04 20 THR A O 9
ATOM 9051 N N . GLY A 1 21 ? 3.056 5.814 -8.174 1.00 0.36 21 GLY A N 9
ATOM 9052 C CA . GLY A 1 21 ? 3.088 5.966 -9.611 1.00 0.45 21 GLY A CA 9
ATOM 9053 C C . GLY A 1 21 ? 3.600 4.720 -10.299 1.00 0.40 21 GLY A C 9
ATOM 9054 O O . GLY A 1 21 ? 4.089 4.780 -11.429 1.00 0.49 21 GLY A O 9
ATOM 9058 N N . PHE A 1 22 ? 3.484 3.583 -9.622 1.00 0.31 22 PHE A N 9
ATOM 9059 C CA . PHE A 1 22 ? 4.009 2.329 -10.149 1.00 0.32 22 PHE A CA 9
ATOM 9060 C C . PHE A 1 22 ? 2.903 1.285 -10.307 1.00 0.29 22 PHE A C 9
ATOM 9061 O O . PHE A 1 22 ? 1.750 1.527 -9.947 1.00 0.28 22 PHE A O 9
ATOM 9078 N N . GLY A 1 23 ? 3.264 0.131 -10.863 1.00 0.34 23 GLY A N 9
ATOM 9079 C CA . GLY A 1 23 ? 2.299 -0.925 -11.106 1.00 0.36 23 GLY A CA 9
ATOM 9080 C C . GLY A 1 23 ? 2.183 -1.912 -9.960 1.00 0.30 23 GLY A C 9
ATOM 9081 O O . GLY A 1 23 ? 3.008 -1.918 -9.045 1.00 0.27 23 GLY A O 9
ATOM 9085 N N . LYS A 1 24 ? 1.143 -2.741 -10.028 1.00 0.35 24 LYS A N 9
ATOM 9086 C CA . LYS A 1 24 ? 0.819 -3.721 -8.985 1.00 0.39 24 LYS A CA 9
ATOM 9087 C C . LYS A 1 24 ? 2.032 -4.541 -8.523 1.00 0.31 24 LYS A C 9
ATOM 9088 O O . LYS A 1 24 ? 2.187 -4.786 -7.327 1.00 0.28 24 LYS A O 9
ATOM 9107 N N . THR A 1 25 ? 2.884 -4.966 -9.459 1.00 0.35 25 THR A N 9
ATOM 9108 C CA . THR A 1 25 ? 4.046 -5.791 -9.123 1.00 0.37 25 THR A CA 9
ATOM 9109 C C . THR A 1 25 ? 4.946 -5.089 -8.097 1.00 0.32 25 THR A C 9
ATOM 9110 O O . THR A 1 25 ? 5.400 -5.708 -7.124 1.00 0.36 25 THR A O 9
ATOM 9121 N N . PHE A 1 26 ? 5.160 -3.790 -8.305 1.00 0.27 26 PHE A N 9
ATOM 9122 C CA . PHE A 1 26 ? 5.922 -2.965 -7.387 1.00 0.26 26 PHE A CA 9
ATOM 9123 C C . PHE A 1 26 ? 5.263 -2.967 -6.018 1.00 0.22 26 PHE A C 9
ATOM 9124 O O . PHE A 1 26 ? 5.922 -3.141 -4.996 1.00 0.25 26 PHE A O 9
ATOM 9141 N N . ILE A 1 27 ? 3.953 -2.778 -6.025 1.00 0.18 27 ILE A N 9
ATOM 9142 C CA . ILE A 1 27 ? 3.174 -2.676 -4.804 1.00 0.16 27 ILE A CA 9
ATOM 9143 C C . ILE A 1 27 ? 3.311 -3.930 -3.953 1.00 0.18 27 ILE A C 9
ATOM 9144 O O . ILE A 1 27 ? 3.854 -3.890 -2.853 1.00 0.19 27 ILE A O 9
ATOM 9160 N N . TYR A 1 28 ? 2.847 -5.049 -4.479 1.00 0.22 28 TYR A 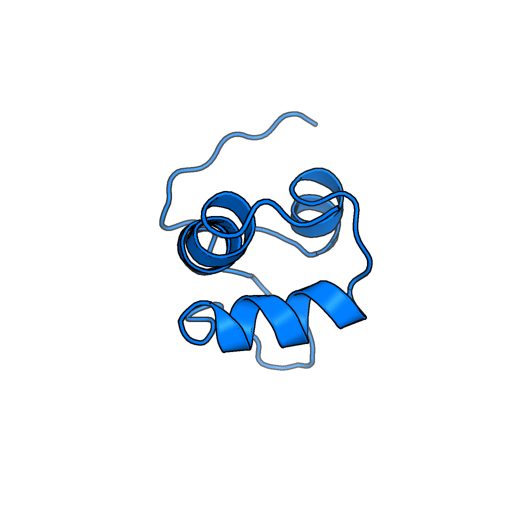N 9
ATOM 9161 C CA . TYR A 1 28 ? 2.791 -6.278 -3.705 1.00 0.25 28 TYR A CA 9
ATOM 9162 C C . TYR A 1 28 ? 4.170 -6.674 -3.178 1.00 0.25 28 TYR A C 9
ATOM 9163 O O . TYR A 1 28 ? 4.288 -7.117 -2.036 1.00 0.27 28 TYR A O 9
ATOM 9181 N N . ASP A 1 29 ? 5.213 -6.477 -3.984 1.00 0.28 29 ASP A N 9
ATOM 9182 C CA . ASP A 1 29 ? 6.568 -6.824 -3.552 1.00 0.32 29 ASP A CA 9
ATOM 9183 C C . ASP A 1 29 ? 7.075 -5.856 -2.485 1.00 0.28 29 ASP A C 9
ATOM 9184 O O . ASP A 1 29 ? 7.497 -6.271 -1.401 1.00 0.29 29 ASP A O 9
ATOM 9193 N N . ARG A 1 30 ? 7.017 -4.565 -2.795 1.00 0.26 30 ARG A N 9
ATOM 9194 C CA . ARG A 1 30 ? 7.559 -3.533 -1.921 1.00 0.28 30 ARG A CA 9
ATOM 9195 C C . ARG A 1 30 ? 6.830 -3.494 -0.583 1.00 0.22 30 ARG A C 9
ATOM 9196 O O . ARG A 1 30 ? 7.462 -3.407 0.473 1.00 0.24 30 ARG A O 9
ATOM 9217 N N . ILE A 1 31 ? 5.502 -3.559 -0.627 1.00 0.19 31 ILE A N 9
ATOM 9218 C CA . ILE A 1 31 ? 4.700 -3.499 0.589 1.00 0.18 31 ILE A CA 9
ATOM 9219 C C . ILE A 1 31 ? 4.941 -4.738 1.457 1.00 0.22 31 ILE A C 9
ATOM 9220 O O . ILE A 1 31 ? 5.204 -4.620 2.653 1.00 0.27 31 ILE A O 9
ATOM 9236 N N . LYS A 1 32 ? 4.875 -5.923 0.844 1.00 0.24 32 LYS A N 9
ATOM 9237 C CA . LYS A 1 32 ? 5.058 -7.177 1.576 1.00 0.35 32 LYS A CA 9
ATOM 9238 C C . LYS A 1 32 ? 6.413 -7.245 2.261 1.00 0.41 32 LYS A C 9
ATOM 9239 O O . LYS A 1 32 ? 6.512 -7.652 3.419 1.00 0.52 32 LYS A O 9
ATOM 9258 N N . SER A 1 33 ? 7.447 -6.842 1.546 1.00 0.40 33 SER A N 9
ATOM 9259 C CA . SER A 1 33 ? 8.793 -6.887 2.063 1.00 0.54 33 SER A CA 9
ATOM 9260 C C . SER A 1 33 ? 9.019 -5.828 3.141 1.00 0.54 33 SER A C 9
ATOM 9261 O O . SER A 1 33 ? 9.927 -5.955 3.962 1.00 0.66 33 SER A O 9
ATOM 9269 N N . GLY A 1 34 ? 8.199 -4.781 3.124 1.00 0.47 34 GLY A N 9
ATOM 9270 C CA . GLY A 1 34 ? 8.335 -3.715 4.097 1.00 0.49 34 GLY A CA 9
ATOM 9271 C C . GLY A 1 34 ? 7.945 -4.163 5.486 1.00 0.43 34 GLY A C 9
ATOM 9272 O O . GLY A 1 34 ? 8.801 -4.327 6.360 1.00 0.56 34 GLY A O 9
ATOM 9276 N N . ASP A 1 35 ? 6.652 -4.370 5.686 1.00 0.33 35 ASP A N 9
ATOM 9277 C CA . ASP A 1 35 ? 6.148 -4.851 6.969 1.00 0.41 35 ASP A CA 9
ATOM 9278 C C . ASP A 1 35 ? 4.792 -5.513 6.788 1.00 0.42 35 ASP A C 9
ATOM 9279 O O . ASP A 1 35 ? 3.769 -4.964 7.190 1.00 0.83 35 ASP A O 9
ATOM 9288 N N . LEU A 1 36 ? 4.828 -6.672 6.116 1.00 0.39 36 LEU A N 9
ATOM 9289 C CA . LEU A 1 36 ? 3.701 -7.622 6.008 1.00 0.45 36 LEU A CA 9
ATOM 9290 C C . LEU A 1 36 ? 2.329 -6.951 6.105 1.00 0.41 36 LEU A C 9
ATOM 9291 O O . LEU A 1 36 ? 1.807 -6.762 7.208 1.00 0.57 36 LEU A O 9
ATOM 9307 N N . PRO A 1 37 ? 1.724 -6.608 4.952 1.00 0.33 37 PRO A N 9
ATOM 9308 C CA . PRO A 1 37 ? 0.465 -5.848 4.892 1.00 0.32 37 PRO A CA 9
ATOM 9309 C C . PRO A 1 37 ? -0.672 -6.454 5.708 1.00 0.26 37 PRO A C 9
ATOM 9310 O O . PRO A 1 37 ? -0.856 -7.672 5.750 1.00 0.32 37 PRO A O 9
ATOM 9321 N N . LYS A 1 38 ? -1.437 -5.579 6.347 1.00 0.30 38 LYS A N 9
ATOM 9322 C CA . LYS A 1 38 ? -2.607 -5.980 7.109 1.00 0.37 38 LYS A CA 9
ATOM 9323 C C . LYS A 1 38 ? -3.854 -5.815 6.243 1.00 0.33 38 LYS A C 9
ATOM 9324 O O . LYS A 1 38 ? -4.979 -6.043 6.698 1.00 0.40 38 LYS A O 9
ATOM 9343 N N . ALA A 1 39 ? -3.624 -5.368 5.005 1.00 0.24 39 ALA A N 9
ATOM 9344 C CA . ALA A 1 39 ? -4.655 -5.260 3.977 1.00 0.22 39 ALA A CA 9
ATOM 9345 C C . ALA A 1 39 ? -5.555 -6.489 3.920 1.00 0.29 39 ALA A C 9
ATOM 9346 O O . ALA A 1 39 ? -5.155 -7.592 4.295 1.00 0.37 39 ALA A O 9
ATOM 9353 N N . LYS A 1 40 ? -6.765 -6.310 3.409 1.00 0.31 40 LYS A N 9
ATOM 9354 C CA . LYS A 1 40 ? -7.708 -7.405 3.351 1.00 0.42 40 LYS A CA 9
ATOM 9355 C C . LYS A 1 40 ? -7.832 -7.880 1.922 1.00 0.42 40 LYS A C 9
ATOM 9356 O O . LYS A 1 40 ? -8.743 -7.493 1.195 1.00 0.40 40 LYS A O 9
ATOM 9375 N N . VAL A 1 41 ? -6.891 -8.714 1.532 1.00 0.51 41 VAL A N 9
ATOM 9376 C CA . VAL A 1 41 ? -6.833 -9.242 0.186 1.00 0.59 41 VAL A CA 9
ATOM 9377 C C . VAL A 1 41 ? -6.996 -10.756 0.239 1.00 0.78 41 VAL A C 9
ATOM 9378 O O . VAL A 1 41 ? -6.015 -11.494 0.257 1.00 1.02 41 VAL A O 9
ATOM 9391 N N . ILE A 1 42 ? -8.238 -11.216 0.288 1.00 0.87 42 ILE A N 9
ATOM 9392 C CA . ILE A 1 42 ? -8.506 -12.630 0.501 1.00 1.13 42 ILE A CA 9
ATOM 9393 C C . ILE A 1 42 ? -8.877 -13.321 -0.809 1.00 1.17 42 ILE A C 9
ATOM 9394 O O . ILE A 1 42 ? -8.909 -14.546 -0.894 1.00 1.41 42 ILE A O 9
ATOM 9410 N N . HIS A 1 43 ? -9.138 -12.533 -1.842 1.00 1.08 43 HIS A N 9
ATOM 9411 C CA . HIS A 1 43 ? -9.491 -13.095 -3.142 1.00 1.28 43 HIS A CA 9
ATOM 9412 C C . HIS A 1 43 ? -8.337 -12.938 -4.125 1.00 1.29 43 HIS A C 9
ATOM 9413 O O . HIS A 1 43 ? -8.523 -13.035 -5.335 1.00 1.51 43 HIS A O 9
ATOM 9428 N N . GLY A 1 44 ? -7.147 -12.681 -3.599 1.00 1.20 44 GLY A N 9
ATOM 9429 C CA . GLY A 1 44 ? -6.004 -12.384 -4.444 1.00 1.31 44 GLY A CA 9
ATOM 9430 C C . GLY A 1 44 ? -5.949 -10.909 -4.797 1.00 1.11 44 GLY A C 9
ATOM 9431 O O . GLY A 1 44 ? -4.877 -10.348 -5.005 1.00 1.44 44 GLY A O 9
ATOM 9435 N N . ARG A 1 45 ? -7.120 -10.288 -4.843 1.00 0.93 45 ARG A N 9
ATOM 9436 C CA . ARG A 1 45 ? -7.248 -8.848 -5.017 1.00 0.90 45 ARG A CA 9
ATOM 9437 C C . ARG A 1 45 ? -8.439 -8.347 -4.206 1.00 0.86 45 ARG A C 9
ATOM 9438 O O . ARG A 1 45 ? -9.453 -9.039 -4.111 1.00 1.73 45 ARG A O 9
ATOM 9459 N N . ALA A 1 46 ? -8.305 -7.172 -3.600 1.00 0.74 46 ALA A N 9
ATOM 9460 C CA . ALA A 1 46 ? -9.408 -6.562 -2.859 1.00 0.57 46 ALA A CA 9
ATOM 9461 C C . ALA A 1 46 ? -9.086 -5.116 -2.487 1.00 0.51 46 ALA A C 9
ATOM 9462 O O . ALA A 1 46 ? -9.153 -4.229 -3.336 1.00 0.67 46 ALA A O 9
ATOM 9469 N N . ARG A 1 47 ? -8.702 -4.882 -1.232 1.00 0.37 47 ARG A N 9
ATOM 9470 C CA . ARG A 1 47 ? -8.357 -3.543 -0.780 1.00 0.38 47 ARG A CA 9
ATOM 9471 C C . ARG A 1 47 ? -7.183 -3.599 0.175 1.00 0.31 47 ARG A C 9
ATOM 9472 O O . ARG A 1 47 ? -6.985 -4.589 0.883 1.00 0.34 47 ARG A O 9
ATOM 9493 N N . TRP A 1 48 ? -6.417 -2.528 0.191 1.00 0.26 48 TRP A N 9
ATOM 9494 C CA . TRP A 1 48 ? -5.184 -2.478 0.947 1.00 0.21 48 TRP A CA 9
ATOM 9495 C C . TRP A 1 48 ? -5.338 -1.527 2.126 1.00 0.20 48 TRP A C 9
ATOM 9496 O O . TRP A 1 48 ? -6.134 -0.596 2.074 1.00 0.23 48 TRP A O 9
ATOM 9517 N N . LEU A 1 49 ? -4.594 -1.762 3.194 1.00 0.20 49 LEU A N 9
ATOM 9518 C CA . LEU A 1 49 ? -4.610 -0.857 4.322 1.00 0.21 49 LEU A CA 9
ATOM 9519 C C . LEU A 1 49 ? -3.578 0.238 4.132 1.00 0.23 49 LEU A C 9
ATOM 9520 O O . LEU A 1 49 ? -2.514 0.023 3.546 1.00 0.30 49 LEU A O 9
ATOM 9536 N N . TYR A 1 50 ? -3.909 1.420 4.623 1.00 0.21 50 TYR A N 9
ATOM 9537 C CA . TYR A 1 50 ? -3.055 2.580 4.444 1.00 0.24 50 TYR A CA 9
ATOM 9538 C C . TYR A 1 50 ? -1.774 2.429 5.259 1.00 0.25 50 TYR A C 9
ATOM 9539 O O . TYR A 1 50 ? -0.704 2.847 4.824 1.00 0.26 50 TYR A O 9
ATOM 9557 N N . ARG A 1 51 ? -1.902 1.845 6.446 1.00 0.27 51 ARG A N 9
ATOM 9558 C CA . ARG A 1 51 ? -0.762 1.564 7.316 1.00 0.29 51 ARG A CA 9
ATOM 9559 C C . ARG A 1 51 ? 0.356 0.827 6.575 1.00 0.28 51 ARG A C 9
ATOM 9560 O O . ARG A 1 51 ? 1.533 1.110 6.782 1.00 0.30 51 ARG A O 9
ATOM 9581 N N . ASP A 1 52 ? -0.017 -0.118 5.712 1.00 0.30 52 ASP A N 9
ATOM 9582 C CA . ASP A 1 52 ? 0.962 -0.902 4.968 1.00 0.31 52 ASP A CA 9
ATOM 9583 C C . ASP A 1 52 ? 1.719 -0.011 4.000 1.00 0.28 52 ASP A C 9
ATOM 9584 O O . ASP A 1 52 ? 2.879 -0.266 3.669 1.00 0.32 52 ASP A O 9
ATOM 9593 N N . HIS A 1 53 ? 1.051 1.044 3.551 1.00 0.23 53 HIS A N 9
ATOM 9594 C CA . HIS A 1 53 ? 1.672 2.002 2.656 1.00 0.21 53 HIS A CA 9
ATOM 9595 C C . HIS A 1 53 ? 2.711 2.796 3.416 1.00 0.19 53 HIS A C 9
ATOM 9596 O O . HIS A 1 53 ? 3.773 3.094 2.887 1.00 0.19 53 HIS A O 9
ATOM 9611 N N . CYS A 1 54 ? 2.404 3.108 4.668 1.00 0.21 54 CYS A N 9
ATOM 9612 C CA . CYS A 1 54 ? 3.321 3.852 5.516 1.00 0.25 54 CYS A CA 9
ATOM 9613 C C . CYS A 1 54 ? 4.662 3.133 5.602 1.00 0.28 54 CYS A C 9
ATOM 9614 O O . CYS A 1 54 ? 5.716 3.756 5.487 1.00 0.36 54 CYS A O 9
ATOM 9622 N N . GLU A 1 55 ? 4.610 1.812 5.765 1.00 0.30 55 GLU A N 9
ATOM 9623 C CA . GLU A 1 55 ? 5.813 1.006 5.869 1.00 0.42 55 GLU A CA 9
ATOM 9624 C C . GLU A 1 55 ? 6.587 1.000 4.557 1.00 0.40 55 GLU A C 9
ATOM 9625 O O . GLU A 1 55 ? 7.808 1.175 4.540 1.00 0.50 55 GLU A O 9
ATOM 9637 N N . PHE A 1 56 ? 5.882 0.762 3.459 1.00 0.33 56 PHE A N 9
ATOM 9638 C CA . PHE A 1 56 ? 6.528 0.694 2.158 1.00 0.35 56 PHE A CA 9
ATOM 9639 C C . PHE A 1 56 ? 7.099 2.054 1.753 1.00 0.39 56 PHE A C 9
ATOM 9640 O O . PHE A 1 56 ? 8.227 2.135 1.256 1.00 0.49 56 PHE A O 9
ATOM 9657 N N . LYS A 1 57 ? 6.319 3.110 1.964 1.00 0.35 57 LYS A N 9
ATOM 9658 C CA . LYS A 1 57 ? 6.790 4.475 1.738 1.00 0.44 57 LYS A CA 9
ATOM 9659 C C . LYS A 1 57 ? 8.022 4.748 2.575 1.00 0.53 57 LYS A C 9
ATOM 9660 O O . LYS A 1 57 ? 8.959 5.397 2.132 1.00 0.65 57 LYS A O 9
ATOM 9679 N N . ASN A 1 58 ? 7.996 4.224 3.786 1.00 0.50 58 ASN A N 9
ATOM 9680 C CA . ASN A 1 58 ? 9.090 4.351 4.735 1.00 0.62 58 ASN A CA 9
ATOM 9681 C C . ASN A 1 58 ? 10.400 3.819 4.156 1.00 0.71 58 ASN A C 9
ATOM 9682 O O . ASN A 1 58 ? 11.454 4.434 4.311 1.00 0.88 58 ASN A O 9
ATOM 9693 N N . LYS A 1 59 ? 10.322 2.682 3.476 1.00 0.64 59 LYS A N 9
ATOM 9694 C CA . LYS A 1 59 ? 11.486 2.093 2.813 1.00 0.76 59 LYS A CA 9
ATOM 9695 C C . LYS A 1 59 ? 12.019 3.027 1.737 1.00 0.73 59 LYS A C 9
ATOM 9696 O O . LYS A 1 59 ? 13.211 3.319 1.660 1.00 0.83 59 LYS A O 9
ATOM 9715 N N . LEU A 1 60 ? 11.104 3.476 0.901 1.00 0.64 60 LEU A N 9
ATOM 9716 C CA . LEU A 1 60 ? 11.435 4.299 -0.250 1.00 0.66 60 LEU A CA 9
ATOM 9717 C C . LEU A 1 60 ? 11.803 5.723 0.157 1.00 0.76 60 LEU A C 9
ATOM 9718 O O . LEU A 1 60 ? 12.453 6.449 -0.589 1.00 0.81 60 LEU A O 9
ATOM 9734 N N . LEU A 1 61 ? 11.391 6.104 1.348 1.00 0.83 61 LEU A N 9
ATOM 9735 C CA . LEU A 1 61 ? 11.703 7.418 1.890 1.00 0.96 61 LEU A CA 9
ATOM 9736 C C . LEU A 1 61 ? 13.128 7.447 2.435 1.00 1.05 61 LEU A C 9
ATOM 9737 O O . LEU A 1 61 ? 13.841 8.444 2.301 1.00 1.15 61 LEU A O 9
ATOM 9753 N N . SER A 1 62 ? 13.540 6.342 3.033 1.00 1.10 62 SER A N 9
ATOM 9754 C CA . SER A 1 62 ? 14.847 6.256 3.659 1.00 1.26 62 SER A CA 9
ATOM 9755 C C . SER A 1 62 ? 15.933 5.852 2.658 1.00 1.23 62 SER A C 9
ATOM 9756 O O . SER A 1 62 ? 16.963 6.522 2.542 1.00 1.28 62 SER A O 9
ATOM 9764 N N . ARG A 1 63 ? 15.698 4.771 1.925 1.00 1.31 63 ARG A N 9
ATOM 9765 C CA . ARG A 1 63 ? 16.720 4.218 1.048 1.00 1.51 63 ARG A CA 9
ATOM 9766 C C . ARG A 1 63 ? 16.408 4.453 -0.428 1.00 1.63 63 ARG A C 9
ATOM 9767 O O . ARG A 1 63 ? 17.240 4.143 -1.278 1.00 2.25 63 ARG A O 9
ATOM 9788 N N . ALA A 1 64 ? 15.230 5.005 -0.723 1.00 1.83 64 ALA A N 9
ATOM 9789 C CA . ALA A 1 64 ? 14.847 5.362 -2.099 1.00 2.61 64 ALA A CA 9
ATOM 9790 C C . ALA A 1 64 ? 15.117 4.226 -3.090 1.00 3.11 64 ALA A C 9
ATOM 9791 O O . ALA A 1 64 ? 16.050 4.291 -3.898 1.00 3.75 64 ALA A O 9
ATOM 9798 N N . ASN A 1 65 ? 14.285 3.195 -3.024 1.00 3.03 65 ASN A N 9
ATOM 9799 C CA . ASN A 1 65 ? 14.442 2.013 -3.866 1.00 3.62 65 ASN A CA 9
ATOM 9800 C C . ASN A 1 65 ? 13.640 2.176 -5.154 1.00 4.16 65 ASN A C 9
ATOM 9801 O O . ASN A 1 65 ? 13.218 3.281 -5.492 1.00 4.50 65 ASN A O 9
ATOM 9812 N N . GLY A 1 66 ? 13.437 1.082 -5.871 1.00 4.69 66 GLY A N 9
ATOM 9813 C CA . GLY A 1 66 ? 12.615 1.125 -7.065 1.00 5.52 66 GLY A CA 9
ATOM 9814 C C . GLY A 1 66 ? 13.397 0.783 -8.313 1.00 6.29 66 GLY A C 9
ATOM 9815 O O . GLY A 1 66 ? 14.617 1.050 -8.342 1.00 6.60 66 GLY A O 9
ATOM 9820 N N . MET A 1 1 ? -6.356 12.175 -5.116 1.00 3.88 1 MET A N 10
ATOM 9821 C CA . MET A 1 1 ? -7.623 12.893 -5.387 1.00 3.10 1 MET A CA 10
ATOM 9822 C C . MET A 1 1 ? -8.182 13.455 -4.081 1.00 2.22 1 MET A C 10
ATOM 9823 O O . MET A 1 1 ? -7.667 13.149 -3.008 1.00 2.40 1 MET A O 10
ATOM 9839 N N . GLN A 1 2 ? -9.230 14.279 -4.179 1.00 1.90 2 GLN A N 10
ATOM 9840 C CA . GLN A 1 2 ? -9.769 15.013 -3.030 1.00 1.60 2 GLN A CA 10
ATOM 9841 C C . GLN A 1 2 ? -10.601 14.126 -2.092 1.00 1.43 2 GLN A C 10
ATOM 9842 O O . GLN A 1 2 ? -11.748 14.438 -1.768 1.00 1.60 2 GLN A O 10
ATOM 9856 N N . HIS A 1 3 ? -10.006 13.024 -1.663 1.00 1.23 3 HIS A N 10
ATOM 9857 C CA . HIS A 1 3 ? -10.577 12.161 -0.641 1.00 1.16 3 HIS A CA 10
ATOM 9858 C C . HIS A 1 3 ? -9.447 11.612 0.213 1.00 0.97 3 HIS A C 10
ATOM 9859 O O . HIS A 1 3 ? -8.430 11.163 -0.313 1.00 1.04 3 HIS A O 10
ATOM 9874 N N . GLU A 1 4 ? -9.618 11.659 1.521 1.00 0.92 4 GLU A N 10
ATOM 9875 C CA . GLU A 1 4 ? -8.514 11.412 2.434 1.00 0.90 4 GLU A CA 10
ATOM 9876 C C . GLU A 1 4 ? -8.732 10.148 3.253 1.00 0.81 4 GLU A C 10
ATOM 9877 O O . GLU A 1 4 ? -9.861 9.683 3.416 1.00 0.99 4 GLU A O 10
ATOM 9889 N N . LEU A 1 5 ? -7.640 9.593 3.753 1.00 0.69 5 LEU A N 10
ATOM 9890 C CA . LEU A 1 5 ? -7.701 8.433 4.630 1.00 0.61 5 LEU A CA 10
ATOM 9891 C C . LEU A 1 5 ? -6.665 8.538 5.744 1.00 0.60 5 LEU A C 10
ATOM 9892 O O . LEU A 1 5 ? -5.726 9.335 5.669 1.00 0.66 5 LEU A O 10
ATOM 9908 N N . GLN A 1 6 ? -6.855 7.739 6.777 1.00 0.57 6 GLN A N 10
ATOM 9909 C CA . GLN A 1 6 ? -5.950 7.713 7.913 1.00 0.59 6 GLN A CA 10
ATOM 9910 C C . GLN A 1 6 ? -5.125 6.430 7.868 1.00 0.48 6 GLN A C 10
ATOM 9911 O O . GLN A 1 6 ? -5.444 5.536 7.082 1.00 0.42 6 GLN A O 10
ATOM 9925 N N . PRO A 1 7 ? -4.036 6.332 8.664 1.00 0.52 7 PRO A N 10
ATOM 9926 C CA . PRO A 1 7 ? -3.190 5.133 8.720 1.00 0.48 7 PRO A CA 10
ATOM 9927 C C . PRO A 1 7 ? -3.987 3.832 8.658 1.00 0.40 7 PRO A C 10
ATOM 9928 O O . PRO A 1 7 ? -3.631 2.906 7.927 1.00 0.37 7 PRO A O 10
ATOM 9939 N N . ASP A 1 8 ? -5.081 3.757 9.403 1.00 0.40 8 ASP A N 10
ATOM 9940 C CA . ASP A 1 8 ? -5.961 2.608 9.301 1.00 0.38 8 ASP A CA 10
ATOM 9941 C C . ASP A 1 8 ? -7.186 2.978 8.472 1.00 0.37 8 ASP A C 10
ATOM 9942 O O . ASP A 1 8 ? -8.125 3.604 8.965 1.00 0.42 8 ASP A O 10
ATOM 9951 N N . SER A 1 9 ? -7.167 2.577 7.213 1.00 0.33 9 SER A N 10
ATOM 9952 C CA . SER A 1 9 ? -8.221 2.873 6.270 1.00 0.34 9 SER A CA 10
ATOM 9953 C C . SER A 1 9 ? -8.093 1.947 5.073 1.00 0.29 9 SE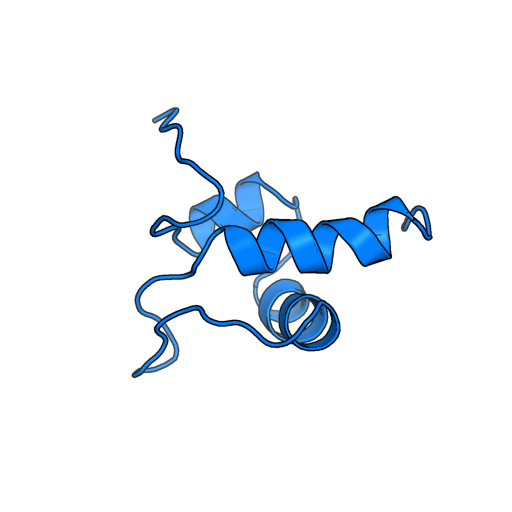R A C 10
ATOM 9954 O O . SER A 1 9 ? -7.125 1.186 4.979 1.00 0.35 9 SER A O 10
ATOM 9962 N N . LEU A 1 10 ? -9.039 2.035 4.150 1.00 0.28 10 LEU A N 10
ATOM 9963 C CA . LEU A 1 10 ? -9.046 1.165 2.988 1.00 0.27 10 LEU A CA 10
ATOM 9964 C C . LEU A 1 10 ? -8.576 1.910 1.740 1.00 0.25 10 LEU A C 10
ATOM 9965 O O . LEU A 1 10 ? -9.213 2.856 1.278 1.00 0.29 10 LEU A O 10
ATOM 9981 N N . VAL A 1 11 ? -7.437 1.478 1.227 1.00 0.22 11 VAL A N 10
ATOM 9982 C CA . VAL A 1 11 ? -6.878 2.005 -0.008 1.00 0.22 11 VAL A CA 10
ATOM 9983 C C . VAL A 1 11 ? -7.109 0.999 -1.127 1.00 0.24 11 VAL A C 10
ATOM 9984 O O . VAL A 1 11 ? -7.088 -0.210 -0.890 1.00 0.29 11 VAL A O 10
ATOM 9997 N N . ASP A 1 12 ? -7.331 1.485 -2.337 1.00 0.25 12 ASP A N 10
ATOM 9998 C CA . ASP A 1 12 ? -7.604 0.595 -3.456 1.00 0.29 12 ASP A CA 10
ATOM 9999 C C . ASP A 1 12 ? -6.475 0.646 -4.474 1.00 0.28 12 ASP A C 10
ATOM 10000 O O . ASP A 1 12 ? -5.621 1.528 -4.403 1.00 0.30 12 ASP A O 10
ATOM 10009 N N . LEU A 1 13 ? -6.468 -0.304 -5.398 1.00 0.34 13 LEU A N 10
ATOM 10010 C CA . LEU A 1 13 ? -5.391 -0.437 -6.380 1.00 0.38 13 LEU A CA 10
ATOM 10011 C C . LEU A 1 13 ? -5.086 0.872 -7.106 1.00 0.34 13 LEU A C 10
ATOM 10012 O O . LEU A 1 13 ? -3.918 1.260 -7.220 1.00 0.33 13 LEU A O 10
ATOM 10028 N N . LYS A 1 14 ? -6.127 1.563 -7.573 1.00 0.37 14 LYS A N 10
ATOM 10029 C CA . LYS A 1 14 ? -5.937 2.803 -8.322 1.00 0.40 14 LYS A CA 10
ATOM 10030 C C . LYS A 1 14 ? -5.214 3.800 -7.439 1.00 0.31 14 LYS A C 10
ATOM 10031 O O . LYS A 1 14 ? -4.274 4.478 -7.864 1.00 0.32 14 LYS A O 10
ATOM 10050 N N . PHE A 1 15 ? -5.663 3.855 -6.198 1.00 0.29 15 PHE A N 10
ATOM 10051 C CA . PHE A 1 15 ? -5.087 4.719 -5.196 1.00 0.26 15 PHE A CA 10
ATOM 10052 C C . PHE A 1 15 ? -3.604 4.410 -5.021 1.00 0.23 15 PHE A C 10
ATOM 10053 O O . PHE A 1 15 ? -2.763 5.298 -5.137 1.00 0.27 15 PHE A O 10
ATOM 10070 N N . ILE A 1 16 ? -3.290 3.142 -4.727 1.00 0.22 16 ILE A N 10
ATOM 10071 C CA . ILE A 1 16 ? -1.905 2.726 -4.530 1.00 0.22 16 ILE A CA 10
ATOM 10072 C C . ILE A 1 16 ? -1.029 3.124 -5.708 1.00 0.23 16 ILE A C 10
ATOM 10073 O O . ILE A 1 16 ? 0.105 3.531 -5.519 1.00 0.27 16 ILE A O 10
ATOM 10089 N N . MET A 1 17 ? -1.551 2.992 -6.922 1.00 0.23 17 MET A N 10
ATOM 10090 C CA . MET A 1 17 ? -0.781 3.329 -8.116 1.00 0.28 17 MET A CA 10
ATOM 10091 C C . MET A 1 17 ? -0.364 4.795 -8.100 1.00 0.34 17 MET A C 10
ATOM 10092 O O . MET A 1 17 ? 0.710 5.148 -8.581 1.00 0.43 17 MET A O 10
ATOM 10106 N N . ALA A 1 18 ? -1.222 5.645 -7.555 1.00 0.34 18 ALA A N 10
ATOM 10107 C CA . ALA A 1 18 ? -0.892 7.052 -7.354 1.00 0.44 18 ALA A CA 10
ATOM 10108 C C . ALA A 1 18 ? 0.118 7.210 -6.217 1.00 0.49 18 ALA A C 10
ATOM 10109 O O . ALA A 1 18 ? 1.100 7.948 -6.331 1.00 0.69 18 ALA A O 10
ATOM 10116 N N . ASP A 1 19 ? -0.145 6.497 -5.127 1.00 0.40 19 ASP A N 10
ATOM 10117 C CA . ASP A 1 19 ? 0.675 6.548 -3.912 1.00 0.52 19 ASP A CA 10
ATOM 10118 C C . ASP A 1 19 ? 2.076 5.971 -4.148 1.00 0.56 19 ASP A C 10
ATOM 10119 O O . ASP A 1 19 ? 3.034 6.328 -3.465 1.00 0.77 19 ASP A O 10
ATOM 10128 N N . THR A 1 20 ? 2.186 5.085 -5.133 1.00 0.49 20 THR A N 10
ATOM 10129 C CA . THR A 1 20 ? 3.458 4.459 -5.466 1.00 0.71 20 THR A CA 10
ATOM 10130 C C . THR A 1 20 ? 4.102 5.137 -6.670 1.00 0.67 20 THR A C 10
ATOM 10131 O O . THR A 1 20 ? 5.272 5.524 -6.635 1.00 1.04 20 THR A O 10
ATOM 10142 N N . GLY A 1 21 ? 3.315 5.285 -7.729 1.00 0.36 21 GLY A N 10
ATOM 10143 C CA . GLY A 1 21 ? 3.816 5.838 -8.966 1.00 0.45 21 GLY A CA 10
ATOM 10144 C C . GLY A 1 21 ? 4.287 4.752 -9.907 1.00 0.40 21 GLY A C 10
ATOM 10145 O O . GLY A 1 21 ? 4.893 5.037 -10.938 1.00 0.49 21 GLY A O 10
ATOM 10149 N N . PHE A 1 22 ? 3.989 3.502 -9.557 1.00 0.31 22 PHE A N 10
ATOM 10150 C CA . PHE A 1 22 ? 4.500 2.353 -10.301 1.00 0.32 22 PHE A CA 10
ATOM 10151 C C . PHE A 1 22 ? 3.402 1.338 -10.595 1.00 0.29 22 PHE A C 10
ATOM 10152 O O . PHE A 1 22 ? 2.226 1.577 -10.308 1.00 0.28 22 PHE A O 10
ATOM 10169 N N . GLY A 1 23 ? 3.799 0.210 -11.180 1.00 0.34 23 GLY A N 10
ATOM 10170 C CA . GLY A 1 23 ? 2.850 -0.825 -11.537 1.00 0.36 23 GLY A CA 10
ATOM 10171 C C . GLY A 1 23 ? 2.500 -1.737 -10.375 1.00 0.30 23 GLY A C 10
ATOM 10172 O O . GLY A 1 23 ? 3.194 -1.756 -9.354 1.00 0.27 23 GLY A O 10
ATOM 10176 N N . LYS A 1 24 ? 1.415 -2.485 -10.547 1.00 0.35 24 LYS A N 10
ATOM 10177 C CA . LYS A 1 24 ? 0.892 -3.401 -9.532 1.00 0.39 24 LYS A CA 10
ATOM 10178 C C . LYS A 1 24 ? 1.973 -4.301 -8.925 1.00 0.31 24 LYS A C 10
ATOM 10179 O O . LYS A 1 24 ? 1.997 -4.510 -7.710 1.00 0.28 24 LYS A O 10
ATOM 10198 N N . THR A 1 25 ? 2.855 -4.839 -9.767 1.00 0.35 25 THR A N 10
ATOM 10199 C CA . THR A 1 25 ? 3.877 -5.775 -9.313 1.00 0.37 25 THR A CA 10
ATOM 10200 C C . THR A 1 25 ? 4.780 -5.140 -8.248 1.00 0.32 25 THR A C 10
ATOM 10201 O O . THR A 1 25 ? 5.092 -5.768 -7.231 1.00 0.36 25 THR A O 10
ATOM 10212 N N . PHE A 1 26 ? 5.164 -3.886 -8.475 1.00 0.27 26 PHE A N 10
ATOM 10213 C CA . PHE A 1 26 ? 6.009 -3.160 -7.548 1.00 0.26 26 PHE A CA 10
ATOM 10214 C C . PHE A 1 26 ? 5.318 -3.033 -6.201 1.00 0.22 26 PHE A C 10
ATOM 10215 O O . PHE A 1 26 ? 5.932 -3.228 -5.159 1.00 0.25 26 PHE A O 10
ATOM 10232 N N . ILE A 1 27 ? 4.033 -2.724 -6.246 1.00 0.18 27 ILE A N 10
ATOM 10233 C CA . ILE A 1 27 ? 3.248 -2.505 -5.043 1.00 0.16 27 ILE A CA 10
ATOM 10234 C C . ILE A 1 27 ? 3.266 -3.729 -4.139 1.00 0.18 27 ILE A C 10
ATOM 10235 O O . ILE A 1 27 ? 3.747 -3.674 -3.011 1.00 0.19 27 ILE A O 10
ATOM 10251 N N . TYR A 1 28 ? 2.765 -4.840 -4.650 1.00 0.22 28 TYR A N 10
ATOM 10252 C CA . TYR A 1 28 ? 2.632 -6.053 -3.854 1.00 0.25 28 TYR A CA 10
ATOM 10253 C C . TYR A 1 28 ? 3.975 -6.476 -3.268 1.00 0.25 28 TYR A C 10
ATOM 10254 O O . TYR A 1 28 ? 4.053 -6.845 -2.096 1.00 0.27 28 TYR A O 10
ATOM 10272 N N . ASP A 1 29 ? 5.029 -6.398 -4.071 1.00 0.28 29 ASP A N 10
ATOM 10273 C CA . ASP A 1 29 ? 6.365 -6.738 -3.599 1.00 0.32 29 ASP A CA 10
ATOM 10274 C C . ASP A 1 29 ? 6.847 -5.741 -2.549 1.00 0.28 29 ASP A C 10
ATOM 10275 O O . ASP A 1 29 ? 7.267 -6.121 -1.452 1.00 0.29 29 ASP A O 10
ATOM 10284 N N . ARG A 1 30 ? 6.760 -4.463 -2.888 1.00 0.26 30 ARG A N 10
ATOM 10285 C CA . ARG A 1 30 ? 7.286 -3.394 -2.049 1.00 0.28 30 ARG A CA 10
ATOM 10286 C C . ARG A 1 30 ? 6.549 -3.307 -0.716 1.00 0.22 30 ARG A C 10
ATOM 10287 O O . ARG A 1 30 ? 7.166 -3.063 0.320 1.00 0.24 30 ARG A O 10
ATOM 10308 N N . ILE A 1 31 ? 5.235 -3.496 -0.748 1.00 0.19 31 ILE A N 10
ATOM 10309 C CA . ILE A 1 31 ? 4.423 -3.380 0.456 1.00 0.18 31 ILE A CA 10
ATOM 10310 C C . ILE A 1 31 ? 4.619 -4.588 1.369 1.00 0.22 31 ILE A C 10
ATOM 10311 O O . ILE A 1 31 ? 4.701 -4.432 2.589 1.00 0.27 31 ILE A O 10
ATOM 10327 N N . LYS A 1 32 ? 4.716 -5.788 0.794 1.00 0.24 32 LYS A N 10
ATOM 10328 C CA . LYS A 1 32 ? 5.069 -6.961 1.594 1.00 0.35 32 LYS A CA 10
ATOM 10329 C C . LYS A 1 32 ? 6.404 -6.731 2.280 1.00 0.41 32 LYS A C 10
ATOM 10330 O O . LYS A 1 32 ? 6.574 -7.025 3.462 1.00 0.52 32 LYS A O 10
ATOM 10349 N N . SER A 1 33 ? 7.331 -6.171 1.526 1.00 0.40 33 SER A N 10
ATOM 10350 C CA . SER A 1 33 ? 8.657 -5.861 2.024 1.00 0.54 33 SER A CA 10
ATOM 10351 C C . SER A 1 33 ? 8.630 -4.590 2.884 1.00 0.54 33 SER A C 10
ATOM 10352 O O . SER A 1 33 ? 9.648 -4.179 3.439 1.00 0.66 33 SER A O 10
ATOM 10360 N N . GLY A 1 34 ? 7.475 -3.945 2.953 1.00 0.47 34 GLY A N 10
ATOM 10361 C CA . GLY A 1 34 ? 7.332 -2.783 3.801 1.00 0.49 34 GLY A CA 10
ATOM 10362 C C . GLY A 1 34 ? 7.301 -3.181 5.253 1.00 0.43 34 GLY A C 10
ATOM 10363 O O . GLY A 1 34 ? 8.152 -2.767 6.038 1.00 0.56 34 GLY A O 10
ATOM 10367 N N . ASP A 1 35 ? 6.313 -3.993 5.599 1.00 0.33 35 ASP A N 10
ATOM 10368 C CA . ASP A 1 35 ? 6.209 -4.556 6.946 1.00 0.41 35 ASP A CA 10
ATOM 10369 C C . ASP A 1 35 ? 5.152 -5.658 6.979 1.00 0.42 35 ASP A C 10
ATOM 10370 O O . ASP A 1 35 ? 4.528 -5.909 8.010 1.00 0.83 35 ASP A O 10
ATOM 10379 N N . LEU A 1 36 ? 4.975 -6.324 5.836 1.00 0.39 36 LEU A N 10
ATOM 10380 C CA . LEU A 1 36 ? 3.930 -7.337 5.666 1.00 0.45 36 LEU A CA 10
ATOM 10381 C C . LEU A 1 36 ? 2.543 -6.703 5.779 1.00 0.41 36 LEU A C 10
ATOM 10382 O O . LEU A 1 36 ? 2.172 -6.175 6.829 1.00 0.57 36 LEU A O 10
ATOM 10398 N N . PRO A 1 37 ? 1.759 -6.732 4.690 1.00 0.33 37 PRO A N 10
ATOM 10399 C CA . PRO A 1 37 ? 0.448 -6.080 4.643 1.00 0.32 37 PRO A CA 10
ATOM 10400 C C . PRO A 1 37 ? -0.557 -6.652 5.641 1.00 0.26 37 PRO A C 10
ATOM 10401 O O . PRO A 1 37 ? -0.707 -7.872 5.775 1.00 0.32 37 PRO A O 10
ATOM 10412 N N . LYS A 1 38 ? -1.231 -5.752 6.348 1.00 0.30 38 LYS A N 10
ATOM 10413 C CA . LYS A 1 38 ? -2.348 -6.119 7.200 1.00 0.37 38 LYS A CA 10
ATOM 10414 C C . LYS A 1 38 ? -3.644 -5.960 6.415 1.00 0.33 38 LYS A C 10
ATOM 10415 O O . LYS A 1 38 ? -4.731 -6.252 6.922 1.00 0.40 38 LYS A O 10
ATOM 10434 N N . ALA A 1 39 ? -3.505 -5.444 5.189 1.00 0.24 39 ALA A N 10
ATOM 10435 C CA . ALA A 1 39 ? 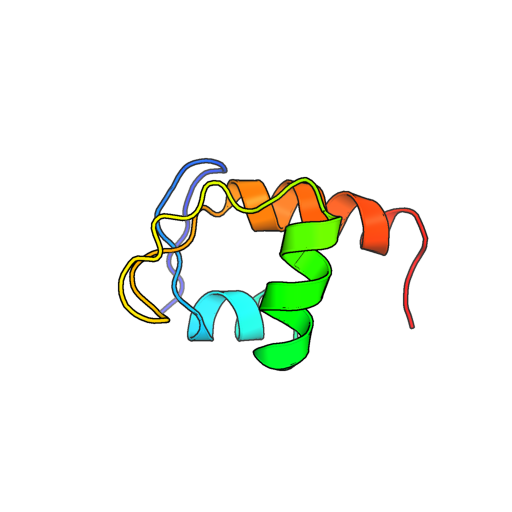-4.596 -5.358 4.221 1.00 0.22 39 ALA A CA 10
ATOM 10436 C C . ALA A 1 39 ? -5.427 -6.629 4.183 1.00 0.29 39 ALA A C 10
ATOM 10437 O O . ALA A 1 39 ? -4.932 -7.724 4.466 1.00 0.37 39 ALA A O 10
ATOM 10444 N N . LYS A 1 40 ? -6.682 -6.497 3.791 1.00 0.31 40 LYS A N 10
ATOM 10445 C CA . LYS A 1 40 ? -7.563 -7.639 3.785 1.00 0.42 40 LYS A CA 10
ATOM 10446 C C . LYS A 1 40 ? -7.738 -8.132 2.367 1.00 0.42 40 LYS A C 10
ATOM 10447 O O . LYS A 1 40 ? -8.732 -7.844 1.701 1.00 0.40 40 LYS A O 10
ATOM 10466 N N . VAL A 1 41 ? -6.756 -8.887 1.923 1.00 0.51 41 VAL A N 10
ATOM 10467 C CA . VAL A 1 41 ? -6.798 -9.515 0.628 1.00 0.59 41 VAL A CA 10
ATOM 10468 C C . VAL A 1 41 ? -7.316 -10.943 0.784 1.00 0.78 41 VAL A C 10
ATOM 10469 O O . VAL A 1 41 ? -6.558 -11.913 0.870 1.00 1.02 41 VAL A O 10
ATOM 10482 N N . ILE A 1 42 ? -8.631 -11.049 0.857 1.00 0.87 42 ILE A N 10
ATOM 10483 C CA . ILE A 1 42 ? -9.286 -12.324 1.083 1.00 1.13 42 ILE A CA 10
ATOM 10484 C C . ILE A 1 42 ? -9.848 -12.863 -0.229 1.00 1.17 42 ILE A C 10
ATOM 10485 O O . ILE A 1 42 ? -10.079 -14.060 -0.376 1.00 1.41 42 ILE A O 10
ATOM 10501 N N . HIS A 1 43 ? -10.035 -11.966 -1.191 1.00 1.08 43 HIS A N 10
ATOM 10502 C CA . HIS A 1 43 ? -10.540 -12.343 -2.504 1.00 1.28 43 HIS A CA 10
ATOM 10503 C C . HIS A 1 43 ? -9.570 -11.914 -3.596 1.00 1.29 43 HIS A C 10
ATOM 10504 O O . HIS A 1 43 ? -9.959 -11.283 -4.575 1.00 1.51 43 HIS A O 10
ATOM 10519 N N . GLY A 1 44 ? -8.298 -12.237 -3.400 1.00 1.20 44 GLY A N 10
ATOM 10520 C CA . GLY A 1 44 ? -7.272 -11.929 -4.385 1.00 1.31 44 GLY A CA 10
ATOM 10521 C C . GLY A 1 44 ? -6.835 -10.471 -4.382 1.00 1.11 44 GLY A C 10
ATOM 10522 O O . GLY A 1 44 ? -5.682 -10.171 -4.693 1.00 1.44 44 GLY A O 10
ATOM 10526 N N . ARG A 1 45 ? -7.741 -9.568 -4.018 1.00 0.93 45 ARG A N 10
ATOM 10527 C CA . ARG A 1 45 ? -7.423 -8.144 -3.922 1.00 0.90 45 ARG A CA 10
ATOM 10528 C C . ARG A 1 45 ? -8.198 -7.511 -2.764 1.00 0.86 45 ARG A C 10
ATOM 10529 O O . ARG A 1 45 ? -7.624 -7.214 -1.718 1.00 1.73 45 ARG A O 10
ATOM 10550 N N . ALA A 1 46 ? -9.504 -7.340 -2.961 1.00 0.74 46 ALA A N 10
ATOM 10551 C CA . ALA A 1 46 ? -10.401 -6.765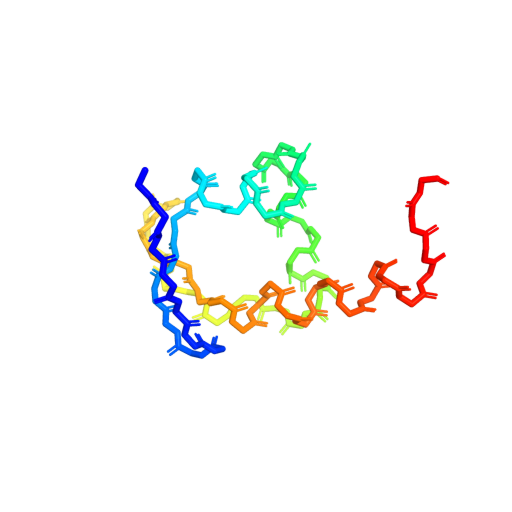 -1.955 1.00 0.57 46 ALA A CA 10
ATOM 10552 C C . ALA A 1 46 ? -9.996 -5.344 -1.540 1.00 0.51 46 ALA A C 10
ATOM 10553 O O . ALA A 1 46 ? -10.298 -4.384 -2.252 1.00 0.67 46 ALA A O 10
ATOM 10560 N N . ARG A 1 47 ? -9.309 -5.200 -0.402 1.00 0.37 47 ARG A N 10
ATOM 10561 C CA . ARG A 1 47 ? -8.967 -3.876 0.118 1.00 0.38 47 ARG A CA 10
ATOM 10562 C C . ARG A 1 47 ? -7.585 -3.879 0.753 1.00 0.31 47 ARG A C 10
ATOM 10563 O O . ARG A 1 47 ? -7.144 -4.893 1.291 1.00 0.34 47 ARG A O 10
ATOM 10584 N N . TRP A 1 48 ? -6.917 -2.737 0.700 1.00 0.26 48 TRP A N 10
ATOM 10585 C CA . TRP A 1 48 ? -5.591 -2.605 1.275 1.00 0.21 48 TRP A CA 10
ATOM 10586 C C . TRP A 1 48 ? -5.625 -1.646 2.461 1.00 0.20 48 TRP A C 10
ATOM 10587 O O . TRP A 1 48 ? -6.363 -0.665 2.446 1.00 0.23 48 TRP A O 10
ATOM 10608 N N . LEU A 1 49 ? -4.836 -1.931 3.487 1.00 0.20 49 LEU A N 10
ATOM 10609 C CA . LEU A 1 49 ? -4.718 -1.036 4.622 1.00 0.21 49 LEU A CA 10
ATOM 10610 C C . LEU A 1 49 ? -3.592 -0.039 4.381 1.00 0.23 49 LEU A C 10
ATOM 10611 O O . LEU A 1 49 ? -2.507 -0.405 3.926 1.00 0.30 49 LEU A O 10
ATOM 10627 N N . TYR A 1 50 ? -3.859 1.232 4.667 1.00 0.21 50 TYR A N 10
ATOM 10628 C CA . TYR A 1 50 ? -2.894 2.294 4.390 1.00 0.24 50 TYR A CA 10
ATOM 10629 C C . TYR A 1 50 ? -1.658 2.169 5.277 1.00 0.25 50 TYR A C 10
ATOM 10630 O O . TYR A 1 50 ? -0.587 2.642 4.913 1.00 0.26 50 TYR A O 10
ATOM 10648 N N . ARG A 1 51 ? -1.817 1.570 6.451 1.00 0.27 51 ARG A N 10
ATOM 10649 C CA . ARG A 1 51 ? -0.692 1.299 7.342 1.00 0.29 51 ARG A CA 10
ATOM 10650 C C . ARG A 1 51 ? 0.451 0.612 6.591 1.00 0.28 51 ARG A C 10
ATOM 10651 O O . ARG A 1 51 ? 1.618 0.964 6.758 1.00 0.30 51 ARG A O 10
ATOM 10672 N N . ASP A 1 52 ? 0.098 -0.362 5.754 1.00 0.30 52 ASP A N 10
ATOM 10673 C CA . ASP A 1 52 ? 1.068 -1.095 4.952 1.00 0.31 52 ASP A CA 10
ATOM 10674 C C . ASP A 1 52 ? 1.769 -0.152 3.996 1.00 0.28 52 ASP A C 10
ATOM 10675 O O . ASP A 1 52 ? 2.959 -0.295 3.714 1.00 0.32 52 ASP A O 10
ATOM 10684 N N . HIS A 1 53 ? 1.014 0.821 3.504 1.00 0.23 53 HIS A N 10
ATOM 10685 C CA . HIS A 1 53 ? 1.566 1.858 2.648 1.00 0.21 53 HIS A CA 10
ATOM 10686 C C . HIS A 1 53 ? 2.559 2.679 3.435 1.00 0.19 53 HIS A C 10
ATOM 10687 O O . HIS A 1 53 ? 3.652 2.955 2.968 1.00 0.19 53 HIS A O 10
ATOM 10702 N N . CYS A 1 54 ? 2.163 3.052 4.644 1.00 0.21 54 CYS A N 10
ATOM 10703 C CA . CYS A 1 54 ? 3.001 3.862 5.510 1.00 0.25 54 CYS A CA 10
ATOM 10704 C C . CYS A 1 54 ? 4.341 3.176 5.745 1.00 0.28 54 CYS A C 10
ATOM 10705 O O . CYS A 1 54 ? 5.391 3.811 5.663 1.00 0.36 54 CYS A O 10
ATOM 10713 N N . GLU A 1 55 ? 4.300 1.873 6.011 1.00 0.30 55 GLU A N 10
ATOM 10714 C CA . GLU A 1 55 ? 5.510 1.114 6.267 1.00 0.42 55 GLU A CA 10
ATOM 10715 C C . GLU A 1 55 ? 6.350 0.968 5.001 1.00 0.40 55 GLU A C 10
ATOM 10716 O O . GLU A 1 55 ? 7.578 1.069 5.049 1.00 0.50 55 GLU A O 10
ATOM 10728 N N . PHE A 1 56 ? 5.702 0.694 3.873 1.00 0.33 56 PHE A N 10
ATOM 10729 C CA . PHE A 1 56 ? 6.415 0.605 2.611 1.00 0.35 56 PHE A CA 10
ATOM 10730 C C . PHE A 1 56 ? 7.017 1.965 2.235 1.00 0.39 56 PHE A C 10
ATOM 10731 O O . PHE A 1 56 ? 8.218 2.066 1.961 1.00 0.49 56 PHE A O 10
ATOM 10748 N N . LYS A 1 57 ? 6.186 3.006 2.243 1.00 0.35 57 LYS A N 10
ATOM 10749 C CA . LYS A 1 57 ? 6.632 4.362 1.943 1.00 0.44 57 LYS A CA 10
ATOM 10750 C C . LYS A 1 57 ? 7.771 4.752 2.860 1.00 0.53 57 LYS A C 10
ATOM 10751 O O . LYS A 1 57 ? 8.635 5.528 2.493 1.00 0.65 57 LYS A O 10
ATOM 10770 N N . ASN A 1 58 ? 7.759 4.177 4.048 1.00 0.50 58 ASN A N 10
ATOM 10771 C CA . ASN A 1 58 ? 8.754 4.456 5.068 1.00 0.62 58 ASN A CA 10
ATOM 10772 C C . ASN A 1 58 ? 10.157 4.043 4.628 1.00 0.71 58 ASN A C 10
ATOM 10773 O O . ASN A 1 58 ? 11.110 4.810 4.777 1.00 0.88 58 ASN A O 10
ATOM 10784 N N . LYS A 1 59 ? 10.298 2.842 4.072 1.00 0.64 59 LYS A N 10
ATOM 10785 C CA . LYS A 1 59 ? 11.629 2.352 3.735 1.00 0.76 59 LYS A CA 10
ATOM 10786 C C . LYS A 1 59 ? 12.048 2.856 2.360 1.00 0.73 59 LYS A C 10
ATOM 10787 O O . LYS A 1 59 ? 13.223 2.815 2.003 1.00 0.83 59 LYS A O 10
ATOM 10806 N N . LEU A 1 60 ? 11.079 3.333 1.588 1.00 0.64 60 LEU A N 10
ATOM 10807 C CA . LEU A 1 60 ? 11.378 4.036 0.352 1.00 0.66 60 LEU A CA 10
ATOM 10808 C C . LEU A 1 60 ? 11.724 5.493 0.650 1.00 0.76 60 LEU A C 10
ATOM 10809 O O . LEU A 1 60 ? 12.497 6.123 -0.075 1.00 0.81 60 LEU A O 10
ATOM 10825 N N . LEU A 1 61 ? 11.147 6.008 1.731 1.00 0.83 61 LEU A N 10
ATOM 10826 C CA . LEU A 1 61 ? 11.327 7.396 2.143 1.00 0.96 61 LEU A CA 10
ATOM 10827 C C . LEU A 1 61 ? 12.782 7.674 2.487 1.00 1.05 61 LEU A C 10
ATOM 10828 O O . LEU A 1 61 ? 13.331 8.715 2.126 1.00 1.15 61 LEU A O 10
ATOM 10844 N N . SER A 1 62 ? 13.403 6.730 3.180 1.00 1.10 62 SER A N 10
ATOM 10845 C CA . SER A 1 62 ? 14.796 6.860 3.570 1.00 1.26 62 SER A CA 10
ATOM 10846 C C . SER A 1 62 ? 15.723 6.642 2.374 1.00 1.23 62 SER A C 10
ATOM 10847 O O . SER A 1 62 ? 16.928 6.874 2.457 1.00 1.28 62 SER A O 10
ATOM 10855 N N . ARG A 1 63 ? 15.156 6.192 1.262 1.00 1.31 63 ARG A N 10
ATOM 10856 C CA . ARG A 1 63 ? 15.926 5.980 0.049 1.00 1.51 63 ARG A CA 10
ATOM 10857 C C . ARG A 1 63 ? 15.776 7.164 -0.898 1.00 1.63 63 ARG A C 10
ATOM 10858 O O . ARG A 1 63 ? 16.626 8.056 -0.918 1.00 2.25 63 ARG A O 10
ATOM 10879 N N . ALA A 1 64 ? 14.677 7.187 -1.654 1.00 1.83 64 ALA A N 10
ATOM 10880 C CA . ALA A 1 64 ? 14.431 8.251 -2.624 1.00 2.61 64 ALA A CA 10
ATOM 10881 C C . ALA A 1 64 ? 13.017 8.170 -3.204 1.00 3.11 64 ALA A C 10
ATOM 10882 O O . ALA A 1 64 ? 12.782 8.564 -4.348 1.00 3.75 64 ALA A O 10
ATOM 10889 N N . ASN A 1 65 ? 12.071 7.663 -2.426 1.00 3.03 65 ASN A N 10
ATOM 10890 C CA . ASN A 1 65 ? 10.706 7.506 -2.917 1.00 3.62 65 ASN A CA 10
ATOM 10891 C C . ASN A 1 65 ? 9.696 7.870 -1.833 1.00 4.16 65 ASN A C 10
ATOM 10892 O O . ASN A 1 65 ? 9.345 7.046 -0.989 1.00 4.50 65 ASN A O 10
ATOM 10903 N N . GLY A 1 66 ? 9.251 9.118 -1.857 1.00 4.69 66 GLY A N 10
ATOM 10904 C CA . GLY A 1 66 ? 8.251 9.577 -0.919 1.00 5.52 66 GLY A CA 10
ATOM 10905 C C . GLY A 1 66 ? 7.410 10.686 -1.512 1.00 6.29 66 GLY A C 10
ATOM 10906 O O . GLY A 1 66 ? 7.928 11.411 -2.391 1.00 6.60 66 GLY A O 10
ATOM 10911 N N . MET A 1 1 ? -8.033 12.326 -6.499 1.00 3.88 1 MET A N 11
ATOM 10912 C CA . MET A 1 1 ? -7.576 12.380 -5.091 1.00 3.10 1 MET A CA 11
ATOM 10913 C C . MET A 1 1 ? -8.493 13.289 -4.285 1.00 2.22 1 MET A C 11
ATOM 10914 O O . MET A 1 1 ? -8.069 14.319 -3.761 1.00 2.40 1 MET A O 11
ATOM 10930 N N . GLN A 1 2 ? -9.756 12.903 -4.196 1.00 1.90 2 GLN A N 11
ATOM 10931 C CA . GLN A 1 2 ? -10.768 13.739 -3.570 1.00 1.60 2 GLN A CA 11
ATOM 10932 C C . GLN A 1 2 ? -10.992 13.317 -2.123 1.00 1.43 2 GLN A C 11
ATOM 10933 O O . GLN A 1 2 ? -11.578 14.051 -1.329 1.00 1.60 2 GLN A O 11
ATOM 10947 N N . HIS A 1 3 ? -10.526 12.123 -1.786 1.00 1.23 3 HIS A N 11
ATOM 10948 C CA . HIS A 1 3 ? -10.663 11.601 -0.436 1.00 1.16 3 HIS A CA 11
ATOM 10949 C C . HIS A 1 3 ? -9.300 11.326 0.179 1.00 0.97 3 HIS A C 11
ATOM 10950 O O . HIS A 1 3 ? -8.444 10.702 -0.450 1.00 1.04 3 HIS A O 11
ATOM 10965 N N . GLU A 1 4 ? -9.098 11.803 1.396 1.00 0.92 4 GLU A N 11
ATOM 10966 C CA . GLU A 1 4 ? -7.895 11.494 2.142 1.00 0.90 4 GLU A CA 11
ATOM 10967 C C . GLU A 1 4 ? -8.211 10.469 3.222 1.00 0.81 4 GLU A C 11
ATOM 10968 O O . GLU A 1 4 ? -9.382 10.212 3.523 1.00 0.99 4 GLU A O 11
ATOM 10980 N N . LEU A 1 5 ? -7.180 9.879 3.799 1.00 0.69 5 LEU A N 11
ATOM 10981 C CA . LEU A 1 5 ? -7.370 8.852 4.806 1.00 0.61 5 LEU A CA 11
ATOM 10982 C C . LEU A 1 5 ? -6.294 8.900 5.881 1.00 0.60 5 LEU A C 11
ATOM 10983 O O . LEU A 1 5 ? -5.283 9.594 5.748 1.00 0.66 5 LEU A O 11
ATOM 10999 N N . GLN A 1 6 ? -6.541 8.168 6.951 1.00 0.57 6 GLN A N 11
ATOM 11000 C CA . GLN A 1 6 ? -5.580 8.028 8.028 1.00 0.59 6 GLN A CA 11
ATOM 11001 C C . GLN A 1 6 ? -4.904 6.665 7.910 1.00 0.48 6 GLN A C 11
ATOM 11002 O O . GLN A 1 6 ? -5.364 5.834 7.124 1.00 0.42 6 GLN A O 11
ATOM 11016 N N . PRO A 1 7 ? -3.789 6.431 8.637 1.00 0.52 7 PRO A N 11
ATOM 11017 C CA . PRO A 1 7 ? -3.064 5.156 8.614 1.00 0.48 7 PRO A CA 11
ATOM 11018 C C . PRO A 1 7 ? -3.979 3.931 8.540 1.00 0.40 7 PRO A C 11
ATOM 11019 O O . PRO A 1 7 ? -3.705 2.990 7.801 1.00 0.37 7 PRO A O 11
ATOM 11030 N N . ASP A 1 8 ? -5.075 3.939 9.278 1.00 0.40 8 ASP A N 11
ATOM 11031 C CA . ASP A 1 8 ? -6.011 2.834 9.201 1.00 0.38 8 ASP A CA 11
ATOM 11032 C C . ASP A 1 8 ? -7.211 3.226 8.351 1.00 0.37 8 ASP A C 11
ATOM 11033 O O . ASP A 1 8 ? -8.083 3.976 8.791 1.00 0.42 8 ASP A O 11
ATOM 11042 N N . SER A 1 9 ? -7.232 2.718 7.125 1.00 0.33 9 SER A N 11
ATOM 11043 C CA . SER A 1 9 ? -8.274 3.033 6.161 1.00 0.34 9 SER A CA 11
ATOM 11044 C C . SER A 1 9 ? -8.088 2.159 4.924 1.00 0.29 9 SER A C 11
ATOM 11045 O O . SER A 1 9 ? -7.097 1.427 4.822 1.00 0.35 9 SER A O 11
ATOM 11053 N N . LEU A 1 10 ? -9.023 2.246 3.986 1.00 0.28 10 LEU A N 11
ATOM 11054 C CA . LEU A 1 10 ? -9.026 1.353 2.838 1.00 0.27 10 LEU A CA 11
ATOM 11055 C C . LEU A 1 10 ? -8.567 2.063 1.563 1.00 0.25 10 LEU A C 11
ATOM 11056 O O . LEU A 1 10 ? -9.190 3.018 1.098 1.00 0.29 10 LEU A O 11
ATOM 11072 N N . VAL A 1 11 ? -7.455 1.595 1.022 1.00 0.22 11 VAL A N 11
ATOM 11073 C CA . VAL A 1 11 ? -6.961 2.042 -0.271 1.00 0.22 11 VAL A CA 11
ATOM 11074 C C . VAL A 1 11 ? -7.183 0.934 -1.298 1.00 0.24 11 VAL A C 11
ATOM 11075 O O . VAL A 1 11 ? -7.465 -0.211 -0.932 1.00 0.29 11 VAL A O 11
ATOM 11088 N N . ASP A 1 12 ? -7.063 1.263 -2.573 1.00 0.25 12 ASP A N 11
ATOM 11089 C CA . ASP A 1 12 ? -7.194 0.263 -3.626 1.00 0.29 12 ASP A CA 11
ATOM 11090 C C . ASP A 1 12 ? -6.009 0.351 -4.576 1.00 0.28 12 ASP A C 11
ATOM 11091 O O . ASP A 1 12 ? -5.228 1.294 -4.494 1.00 0.30 12 ASP A O 11
ATOM 11100 N N . LEU A 1 13 ? -5.860 -0.647 -5.440 1.00 0.34 13 LEU A N 11
ATOM 11101 C CA . LEU A 1 13 ? -4.738 -0.713 -6.382 1.00 0.38 13 LEU A CA 11
ATOM 11102 C C . LEU A 1 13 ? -4.517 0.601 -7.124 1.00 0.34 13 LEU A C 11
ATOM 11103 O O . LEU A 1 13 ? -3.397 1.115 -7.171 1.00 0.33 13 LEU A O 11
ATOM 11119 N N . LYS A 1 14 ? -5.588 1.143 -7.691 1.00 0.37 14 LYS A N 11
ATOM 11120 C CA . LYS A 1 14 ? -5.510 2.380 -8.455 1.00 0.40 14 LYS A CA 11
ATOM 11121 C C . LYS A 1 14 ? -5.056 3.517 -7.549 1.00 0.31 14 LYS A C 11
ATOM 11122 O O . LYS A 1 14 ? -4.315 4.411 -7.960 1.00 0.32 14 LYS A O 11
ATOM 11141 N N . PHE A 1 15 ? -5.507 3.463 -6.309 1.00 0.29 15 PHE A N 11
ATOM 11142 C CA . PHE A 1 15 ? -5.103 4.420 -5.302 1.00 0.26 15 PHE A CA 11
ATOM 11143 C C . PHE A 1 15 ? -3.608 4.304 -5.011 1.00 0.23 15 PHE A C 11
ATOM 11144 O O . PHE A 1 15 ? -2.909 5.306 -4.946 1.00 0.27 15 PHE A O 11
ATOM 11161 N N . ILE A 1 16 ? -3.131 3.074 -4.800 1.00 0.22 16 ILE A N 11
ATOM 11162 C CA . ILE A 1 16 ? -1.706 2.821 -4.593 1.00 0.22 16 ILE A CA 11
ATOM 11163 C C . ILE A 1 16 ? -0.877 3.387 -5.751 1.00 0.23 16 ILE A C 11
ATOM 11164 O O . ILE A 1 16 ? 0.247 3.857 -5.558 1.00 0.27 16 ILE A O 11
ATOM 11180 N N . MET A 1 17 ? -1.435 3.327 -6.960 1.00 0.23 17 MET A N 11
ATOM 11181 C CA . MET A 1 17 ? -0.802 3.937 -8.127 1.00 0.28 17 MET A CA 11
ATOM 11182 C C . MET A 1 17 ? -0.691 5.448 -7.940 1.00 0.34 17 MET A C 11
ATOM 11183 O O . MET A 1 17 ? 0.302 6.058 -8.321 1.00 0.43 17 MET A O 11
ATOM 11197 N N . ALA A 1 18 ? -1.724 6.043 -7.367 1.00 0.34 18 ALA A N 11
ATOM 11198 C CA . ALA A 1 18 ? -1.715 7.466 -7.037 1.00 0.44 18 ALA A CA 11
ATOM 11199 C C . ALA A 1 18 ? -0.748 7.748 -5.888 1.00 0.49 18 ALA A C 11
ATOM 11200 O O . ALA A 1 18 ? -0.135 8.815 -5.818 1.00 0.69 18 ALA A O 11
ATOM 11207 N N . ASP A 1 19 ? -0.621 6.767 -4.999 1.00 0.40 19 ASP A N 11
ATOM 11208 C CA . ASP A 1 19 ? 0.253 6.859 -3.829 1.00 0.52 19 ASP A CA 11
ATOM 11209 C C . ASP A 1 19 ? 1.700 7.061 -4.270 1.00 0.56 19 ASP A C 11
ATOM 11210 O O . ASP A 1 19 ? 2.392 7.968 -3.795 1.00 0.77 19 ASP A O 11
ATOM 11219 N N . THR A 1 20 ? 2.146 6.231 -5.205 1.00 0.49 20 THR A N 11
ATOM 11220 C CA . THR A 1 20 ? 3.511 6.306 -5.700 1.00 0.71 20 THR A CA 11
ATOM 11221 C C . THR A 1 20 ? 3.561 6.719 -7.166 1.00 0.67 20 THR A C 11
ATOM 11222 O O . THR A 1 20 ? 4.040 7.807 -7.502 1.00 1.04 20 THR A O 11
ATOM 11233 N N . GLY A 1 21 ? 3.052 5.849 -8.024 1.00 0.36 21 GLY A N 11
ATOM 11234 C CA . GLY A 1 21 ? 3.065 6.098 -9.451 1.00 0.45 21 GLY A CA 11
ATOM 11235 C C . GLY A 1 21 ? 3.516 4.884 -10.238 1.00 0.40 21 GLY A C 11
ATOM 11236 O O . GLY A 1 21 ? 3.882 4.996 -11.408 1.00 0.49 21 GLY A O 11
ATOM 11240 N N . PHE A 1 22 ? 3.463 3.717 -9.609 1.00 0.31 22 PHE A N 11
ATOM 11241 C CA . PHE A 1 22 ? 3.987 2.502 -10.219 1.00 0.32 22 PHE A CA 11
ATOM 11242 C C . PHE A 1 22 ? 2.886 1.459 -10.392 1.00 0.29 22 PHE A C 11
ATOM 11243 O O . PHE A 1 22 ? 1.720 1.720 -10.088 1.00 0.28 22 PHE A O 11
ATOM 11260 N N . GLY A 1 23 ? 3.264 0.282 -10.878 1.00 0.34 23 GLY A N 11
ATOM 11261 C CA . GLY A 1 23 ? 2.292 -0.756 -11.164 1.00 0.36 23 GLY A CA 11
ATOM 11262 C C . GLY A 1 23 ? 2.152 -1.771 -10.042 1.00 0.30 23 GLY A C 11
ATOM 11263 O O . GLY A 1 23 ? 2.930 -1.764 -9.087 1.00 0.27 23 GLY A O 11
ATOM 11267 N N . LYS A 1 24 ? 1.147 -2.640 -10.182 1.00 0.35 24 LYS A N 11
ATOM 11268 C CA . LYS A 1 24 ? 0.813 -3.670 -9.188 1.00 0.39 24 LYS A CA 11
ATOM 11269 C C . LYS A 1 24 ? 2.041 -4.420 -8.683 1.00 0.31 24 LYS A C 11
ATOM 11270 O O . LYS A 1 24 ? 2.211 -4.602 -7.477 1.00 0.28 24 LYS A O 11
ATOM 11289 N N . THR A 1 25 ? 2.883 -4.863 -9.610 1.00 0.35 25 THR A N 11
ATOM 11290 C CA . THR A 1 25 ? 4.052 -5.669 -9.267 1.00 0.37 25 THR A CA 11
ATOM 11291 C C . THR A 1 25 ? 4.942 -4.955 -8.244 1.00 0.32 25 THR A C 11
ATOM 11292 O O . THR A 1 25 ? 5.412 -5.571 -7.282 1.00 0.36 25 THR A O 11
ATOM 11303 N N . PHE A 1 26 ? 5.148 -3.657 -8.438 1.00 0.27 26 PHE A N 11
ATOM 11304 C CA . PHE A 1 26 ? 5.935 -2.862 -7.517 1.00 0.26 26 PHE A CA 11
ATOM 11305 C C . PHE A 1 26 ? 5.285 -2.863 -6.144 1.00 0.22 26 PHE A C 11
ATOM 11306 O O . PHE A 1 26 ? 5.952 -3.028 -5.127 1.00 0.25 26 PHE A O 11
ATOM 11323 N N . ILE A 1 27 ? 3.973 -2.692 -6.138 1.00 0.18 27 ILE A N 11
ATOM 11324 C CA . ILE A 1 27 ? 3.208 -2.597 -4.908 1.00 0.16 27 ILE A CA 11
ATOM 11325 C C . ILE A 1 27 ? 3.358 -3.855 -4.059 1.00 0.18 27 ILE A C 11
ATOM 11326 O O . ILE A 1 27 ? 3.903 -3.809 -2.959 1.00 0.19 27 ILE A O 11
ATOM 11342 N N . TYR A 1 28 ? 2.896 -4.976 -4.582 1.00 0.22 28 TYR A N 11
ATOM 11343 C CA . TYR A 1 28 ? 2.888 -6.217 -3.822 1.00 0.25 28 TYR A CA 11
ATOM 11344 C C . TYR A 1 28 ? 4.295 -6.580 -3.348 1.00 0.25 28 TYR A C 11
ATOM 11345 O O . TYR A 1 28 ? 4.473 -7.032 -2.220 1.00 0.27 28 TYR A O 11
ATOM 11363 N N . ASP A 1 29 ? 5.291 -6.344 -4.195 1.00 0.28 29 ASP A N 11
ATOM 11364 C CA . ASP A 1 29 ? 6.682 -6.603 -3.826 1.00 0.32 29 ASP A CA 11
ATOM 11365 C C . ASP A 1 29 ? 7.146 -5.658 -2.715 1.00 0.28 29 ASP A C 11
ATOM 11366 O O . ASP A 1 29 ? 7.596 -6.100 -1.654 1.00 0.29 29 ASP A O 11
ATOM 11375 N N . ARG A 1 30 ? 7.012 -4.360 -2.962 1.00 0.26 30 ARG A N 11
ATOM 11376 C CA . ARG A 1 30 ? 7.513 -3.336 -2.054 1.00 0.28 30 ARG A CA 11
ATOM 11377 C C . ARG A 1 30 ? 6.801 -3.383 -0.702 1.00 0.22 30 ARG A C 11
ATOM 11378 O O . ARG A 1 30 ? 7.440 -3.283 0.350 1.00 0.24 30 ARG A O 11
ATOM 11399 N N . ILE A 1 31 ? 5.481 -3.530 -0.736 1.00 0.19 31 ILE A N 11
ATOM 11400 C CA . ILE A 1 31 ? 4.675 -3.501 0.479 1.00 0.18 31 ILE A CA 11
ATOM 11401 C C . ILE A 1 31 ? 4.926 -4.740 1.341 1.00 0.22 31 ILE A C 11
ATOM 11402 O O . ILE A 1 31 ? 5.201 -4.616 2.536 1.00 0.27 31 ILE A O 11
ATOM 11418 N N . LYS A 1 32 ? 4.862 -5.931 0.737 1.00 0.24 32 LYS A N 11
ATOM 11419 C CA . LYS A 1 32 ? 5.090 -7.173 1.480 1.00 0.35 32 LYS A CA 11
ATOM 11420 C C . LYS A 1 32 ? 6.477 -7.194 2.107 1.00 0.41 32 LYS A C 11
ATOM 11421 O O . LYS A 1 32 ? 6.649 -7.611 3.252 1.00 0.52 32 LYS A O 11
ATOM 11440 N N . SER A 1 33 ? 7.460 -6.735 1.347 1.00 0.40 33 SER A N 11
ATOM 11441 C CA . SER A 1 33 ? 8.840 -6.712 1.801 1.00 0.54 33 SER A CA 11
ATOM 11442 C C . SER A 1 33 ? 9.029 -5.691 2.922 1.00 0.54 33 SER A C 11
ATOM 11443 O O . SER A 1 33 ? 9.964 -5.793 3.717 1.00 0.66 33 SER A O 11
ATOM 11451 N N . GLY A 1 34 ? 8.139 -4.708 2.979 1.00 0.47 34 GLY A N 11
ATOM 11452 C CA . GLY A 1 34 ? 8.242 -3.673 3.986 1.00 0.49 34 GLY A CA 11
ATOM 11453 C C . GLY A 1 34 ? 7.889 -4.187 5.366 1.00 0.43 34 GLY A C 11
ATOM 11454 O O . GLY A 1 34 ? 8.767 -4.379 6.208 1.00 0.56 34 GLY A O 11
ATOM 11458 N N . ASP A 1 35 ? 6.605 -4.428 5.589 1.00 0.33 35 ASP A N 11
ATOM 11459 C CA . ASP A 1 35 ? 6.136 -4.893 6.894 1.00 0.41 35 ASP A CA 11
ATOM 11460 C C . ASP A 1 35 ? 4.759 -5.532 6.781 1.00 0.42 35 ASP A C 11
ATOM 11461 O O . ASP A 1 35 ? 3.756 -4.919 7.142 1.00 0.83 35 ASP A O 11
ATOM 11470 N N . LEU A 1 36 ? 4.751 -6.758 6.234 1.00 0.39 36 LEU A N 11
ATOM 11471 C CA . LEU A 1 36 ? 3.582 -7.662 6.210 1.00 0.45 36 LEU A CA 11
ATOM 11472 C C . LEU A 1 36 ? 2.239 -6.935 6.239 1.00 0.41 36 LEU A C 11
ATOM 11473 O O . LEU A 1 36 ? 1.714 -6.653 7.320 1.00 0.57 36 LEU A O 11
ATOM 11489 N N . PRO A 1 37 ? 1.664 -6.641 5.060 1.00 0.33 37 PRO A N 11
ATOM 11490 C CA . PRO A 1 37 ? 0.403 -5.896 4.949 1.00 0.32 37 PRO A CA 11
ATOM 11491 C C . PRO A 1 37 ? -0.732 -6.497 5.773 1.00 0.26 37 PRO A C 11
ATOM 11492 O O . PRO A 1 37 ? -0.989 -7.703 5.725 1.00 0.32 37 PRO A O 11
ATOM 11503 N N . LYS A 1 38 ? -1.414 -5.636 6.517 1.00 0.30 38 LYS A N 11
ATOM 11504 C CA . LYS A 1 38 ? -2.548 -6.040 7.328 1.00 0.37 38 LYS A CA 11
ATOM 11505 C C . LYS A 1 38 ? -3.824 -5.906 6.512 1.00 0.33 38 LYS A C 11
ATOM 11506 O O . LYS A 1 38 ? -4.914 -6.240 6.982 1.00 0.40 38 LYS A O 11
ATOM 11525 N N . ALA A 1 39 ? -3.671 -5.366 5.298 1.00 0.24 39 ALA A N 11
ATOM 11526 C CA . ALA A 1 39 ? -4.738 -5.322 4.309 1.00 0.22 39 ALA A CA 11
ATOM 11527 C C . ALA A 1 39 ? -5.440 -6.662 4.185 1.00 0.29 39 ALA A C 11
ATOM 11528 O O . ALA A 1 39 ? -4.831 -7.716 4.374 1.00 0.37 39 ALA A O 11
ATOM 11535 N N . LYS A 1 40 ? -6.712 -6.629 3.837 1.00 0.31 40 LYS A N 11
ATOM 11536 C CA . LYS A 1 40 ? -7.469 -7.851 3.710 1.00 0.42 40 LYS A CA 11
ATOM 11537 C C . LYS A 1 40 ? -7.626 -8.179 2.242 1.00 0.42 40 LYS A C 11
ATOM 11538 O O . LYS A 1 40 ? -8.646 -7.881 1.628 1.00 0.40 40 LYS A O 11
ATOM 11557 N N . VAL A 1 41 ? -6.601 -8.800 1.688 1.00 0.51 41 VAL A N 11
ATOM 11558 C CA . VAL A 1 41 ? -6.573 -9.101 0.273 1.00 0.59 41 VAL A CA 11
ATOM 11559 C C . VAL A 1 41 ? -6.986 -10.545 0.042 1.00 0.78 41 VAL A C 11
ATOM 11560 O O . VAL A 1 41 ? -6.147 -11.438 -0.085 1.00 1.02 41 VAL A O 11
ATOM 11573 N N . ILE A 1 42 ? -8.284 -10.776 0.024 1.00 0.87 42 ILE A N 11
ATOM 11574 C CA . ILE A 1 42 ? -8.807 -12.102 -0.240 1.00 1.13 42 ILE A CA 11
ATOM 11575 C C . ILE A 1 42 ? -9.426 -12.157 -1.635 1.00 1.17 42 ILE A C 11
ATOM 11576 O O . ILE A 1 42 ? -9.467 -13.204 -2.276 1.00 1.41 42 ILE A O 11
ATOM 11592 N N . HIS A 1 43 ? -9.862 -11.005 -2.116 1.00 1.08 43 HIS A N 11
ATOM 11593 C CA . HIS A 1 43 ? -10.518 -10.914 -3.411 1.00 1.28 43 HIS A CA 11
ATOM 11594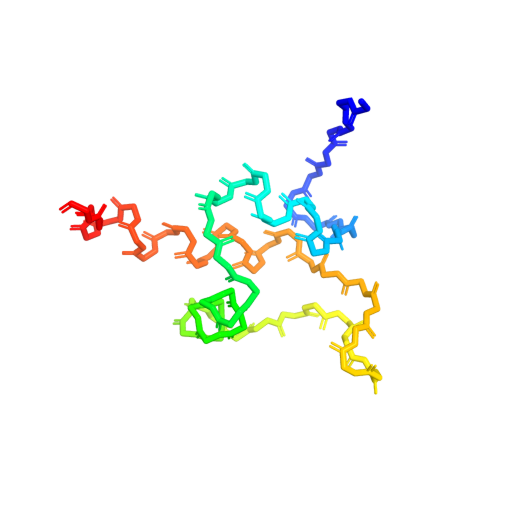 C C . HIS A 1 43 ? -9.529 -10.429 -4.472 1.00 1.29 43 HIS A C 11
ATOM 11595 O O . HIS A 1 43 ? -9.862 -9.610 -5.323 1.00 1.51 43 HIS A O 11
ATOM 11610 N N . GLY A 1 44 ? -8.293 -10.906 -4.379 1.00 1.20 44 GLY A N 11
ATOM 11611 C CA . GLY A 1 44 ? -7.252 -10.506 -5.317 1.00 1.31 44 GLY A CA 11
ATOM 11612 C C . GLY A 1 44 ? -6.701 -9.125 -5.017 1.00 1.11 44 GLY A C 11
ATOM 11613 O O . GLY A 1 44 ? -5.531 -8.842 -5.270 1.00 1.44 44 GLY A O 11
ATOM 11617 N N . ARG A 1 45 ? -7.548 -8.273 -4.464 1.00 0.93 45 ARG A N 11
ATOM 11618 C CA . ARG A 1 45 ? -7.119 -6.992 -3.937 1.00 0.90 45 ARG A CA 11
ATOM 11619 C C . ARG A 1 45 ? -7.997 -6.617 -2.743 1.00 0.86 45 ARG A C 11
ATOM 11620 O O . ARG A 1 45 ? -7.489 -6.231 -1.696 1.00 1.73 45 ARG A O 11
ATOM 11641 N N . ALA A 1 46 ? -9.317 -6.790 -2.918 1.00 0.74 46 ALA A N 11
ATOM 11642 C CA . ALA A 1 46 ? -10.322 -6.458 -1.905 1.00 0.57 46 ALA A CA 11
ATOM 11643 C C . ALA A 1 46 ? -10.142 -5.031 -1.392 1.00 0.51 46 ALA A C 11
ATOM 11644 O O . ALA A 1 46 ? -10.626 -4.084 -2.017 1.00 0.67 46 ALA A O 11
ATOM 11651 N N . ARG A 1 47 ? -9.436 -4.868 -0.279 1.00 0.37 47 ARG A N 11
ATOM 11652 C CA . ARG A 1 47 ? -9.101 -3.542 0.207 1.00 0.38 47 ARG A CA 11
ATOM 11653 C C . ARG A 1 47 ? -7.735 -3.579 0.872 1.00 0.31 47 ARG A C 11
ATOM 11654 O O . ARG A 1 47 ? -7.439 -4.487 1.655 1.00 0.34 47 ARG A O 11
ATOM 11675 N N . TRP A 1 48 ? -6.898 -2.615 0.542 1.00 0.26 48 TRP A N 11
ATOM 11676 C CA . TRP A 1 48 ? -5.566 -2.559 1.103 1.00 0.21 48 TRP A CA 11
ATOM 11677 C C . TRP A 1 48 ? -5.542 -1.509 2.201 1.00 0.20 48 TRP A C 11
ATOM 11678 O O . TRP A 1 48 ? -6.185 -0.472 2.083 1.00 0.23 48 TRP A O 11
ATOM 11699 N N . LEU A 1 49 ? -4.824 -1.779 3.268 1.00 0.20 49 LEU A N 11
ATOM 11700 C CA . LEU A 1 49 ? -4.770 -0.858 4.379 1.00 0.21 49 LEU A CA 11
ATOM 11701 C C . LEU A 1 49 ? -3.617 0.110 4.213 1.00 0.23 49 LEU A C 11
ATOM 11702 O O . LEU A 1 49 ? -2.529 -0.255 3.763 1.00 0.30 49 LEU A O 11
ATOM 11718 N N . TYR A 1 50 ? -3.869 1.358 4.573 1.00 0.21 50 TYR A N 11
ATOM 11719 C CA . TYR A 1 50 ? -2.894 2.411 4.369 1.00 0.24 50 TYR A CA 11
ATOM 11720 C C . TYR A 1 50 ? -1.696 2.227 5.297 1.00 0.25 50 TYR A C 11
ATOM 11721 O O . TYR A 1 50 ? -0.592 2.663 4.989 1.00 0.26 50 TYR A O 11
ATOM 11739 N N . ARG A 1 51 ? -1.934 1.603 6.446 1.00 0.27 51 ARG A N 11
ATOM 11740 C CA . ARG A 1 51 ? -0.871 1.286 7.397 1.00 0.29 51 ARG A CA 11
ATOM 11741 C C . ARG A 1 51 ? 0.274 0.544 6.720 1.00 0.28 51 ARG A C 11
ATOM 11742 O O . ARG A 1 51 ? 1.443 0.765 7.030 1.00 0.30 51 ARG A O 11
ATOM 11763 N N . ASP A 1 52 ? -0.073 -0.341 5.793 1.00 0.30 52 ASP A N 11
ATOM 11764 C CA . ASP A 1 52 ? 0.915 -1.125 5.067 1.00 0.31 52 ASP A CA 11
ATOM 11765 C C . ASP A 1 52 ? 1.702 -0.229 4.133 1.00 0.28 52 ASP A C 11
ATOM 11766 O O . ASP A 1 52 ? 2.872 -0.476 3.836 1.00 0.32 52 ASP A O 11
ATOM 11775 N N . HIS A 1 53 ? 1.046 0.829 3.680 1.00 0.23 53 HIS A N 11
ATOM 11776 C CA . HIS A 1 53 ? 1.684 1.805 2.818 1.00 0.21 53 HIS A CA 11
ATOM 11777 C C . HIS A 1 53 ? 2.665 2.629 3.621 1.00 0.19 53 HIS A C 11
ATOM 11778 O O . HIS A 1 53 ? 3.728 2.981 3.128 1.00 0.19 53 HIS A O 11
ATOM 11793 N N . CYS A 1 54 ? 2.299 2.923 4.862 1.00 0.21 54 CYS A N 11
ATOM 11794 C CA . CYS A 1 54 ? 3.164 3.679 5.751 1.00 0.25 54 CYS A CA 11
ATOM 11795 C C . CYS A 1 54 ? 4.508 2.970 5.883 1.00 0.28 54 CYS A C 11
ATOM 11796 O O . CYS A 1 54 ? 5.556 3.611 5.921 1.00 0.36 54 CYS A O 11
ATOM 11804 N N . GLU A 1 55 ? 4.462 1.639 5.939 1.00 0.30 55 GLU A N 11
ATOM 11805 C CA . GLU A 1 55 ? 5.669 0.833 6.034 1.00 0.42 55 GLU A CA 11
ATOM 11806 C C . GLU A 1 55 ? 6.488 0.925 4.753 1.00 0.40 55 GLU A C 11
ATOM 11807 O O . GLU A 1 55 ? 7.685 1.199 4.786 1.00 0.50 55 GLU A O 11
ATOM 11819 N N . PHE A 1 56 ? 5.848 0.659 3.620 1.00 0.33 56 PHE A N 11
ATOM 11820 C CA . PHE A 1 56 ? 6.555 0.657 2.354 1.00 0.35 56 PHE A CA 11
ATOM 11821 C C . PHE A 1 56 ? 7.108 2.055 2.042 1.00 0.39 56 PHE A C 11
ATOM 11822 O O . PHE A 1 56 ? 8.293 2.206 1.714 1.00 0.49 56 PHE A O 11
ATOM 11839 N N . LYS A 1 57 ? 6.260 3.072 2.184 1.00 0.35 57 LYS A N 11
ATOM 11840 C CA . LYS A 1 57 ? 6.674 4.459 1.993 1.00 0.44 57 LYS A CA 11
ATOM 11841 C C . LYS A 1 57 ? 7.818 4.814 2.920 1.00 0.53 57 LYS A C 11
ATOM 11842 O O . LYS A 1 57 ? 8.688 5.593 2.568 1.00 0.65 57 LYS A O 11
ATOM 11861 N N . ASN A 1 58 ? 7.802 4.214 4.097 1.00 0.50 58 ASN A N 11
ATOM 11862 C CA . ASN A 1 58 ? 8.795 4.472 5.127 1.00 0.62 58 ASN A CA 11
ATOM 11863 C C . ASN A 1 58 ? 10.207 4.271 4.594 1.00 0.71 58 ASN A C 11
ATOM 11864 O O . ASN A 1 58 ? 11.086 5.114 4.790 1.00 0.88 58 ASN A O 11
ATOM 11875 N N . LYS A 1 59 ? 10.413 3.182 3.872 1.00 0.64 59 LYS A N 11
ATOM 11876 C CA . LYS A 1 59 ? 11.747 2.825 3.432 1.00 0.76 59 LYS A CA 11
ATOM 11877 C C . LYS A 1 59 ? 12.099 3.555 2.140 1.00 0.73 59 LYS A C 11
ATOM 11878 O O . LYS A 1 59 ? 13.239 3.976 1.941 1.00 0.83 59 LYS A O 11
ATOM 11897 N N . LEU A 1 60 ? 11.101 3.715 1.275 1.00 0.64 60 LEU A N 11
ATOM 11898 C CA . LEU A 1 60 ? 11.267 4.465 0.032 1.00 0.66 60 LEU A CA 11
ATOM 11899 C C . LEU A 1 60 ? 11.533 5.946 0.308 1.00 0.76 60 LEU A C 11
ATOM 11900 O O . LEU A 1 60 ? 12.389 6.558 -0.324 1.00 0.81 60 LEU A O 11
ATOM 11916 N N . LEU A 1 61 ? 10.798 6.507 1.263 1.00 0.83 61 LEU A N 11
ATOM 11917 C CA . LEU A 1 61 ? 10.934 7.915 1.629 1.00 0.96 61 LEU A CA 11
ATOM 11918 C C . LEU A 1 61 ? 12.307 8.180 2.230 1.00 1.05 61 LEU A C 11
ATOM 11919 O O . LEU A 1 61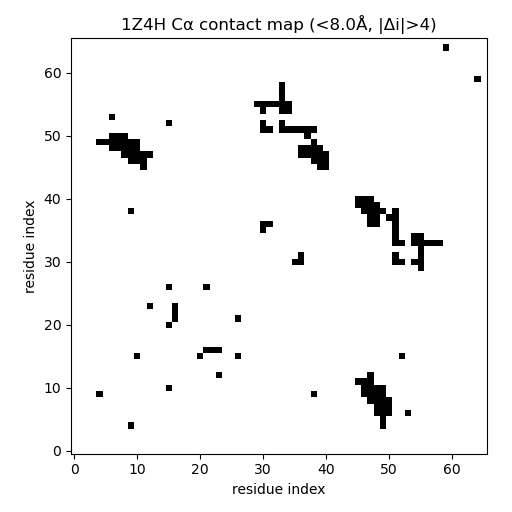 ? 12.903 9.234 2.009 1.00 1.15 61 LEU A O 11
ATOM 11935 N N . SER A 1 62 ? 12.804 7.208 2.981 1.00 1.10 62 SER A N 11
ATOM 11936 C CA . SER A 1 62 ? 14.122 7.305 3.591 1.00 1.26 62 SER A CA 11
ATOM 11937 C C . SER A 1 62 ? 15.214 7.013 2.570 1.00 1.23 62 SER A C 11
ATOM 11938 O O . SER A 1 62 ? 16.405 7.177 2.846 1.00 1.28 62 SER A O 11
ATOM 11946 N N . ARG A 1 63 ? 14.777 6.581 1.383 1.00 1.31 63 ARG A N 11
ATOM 11947 C CA . ARG A 1 63 ? 15.654 6.215 0.296 1.00 1.51 63 ARG A CA 11
ATOM 11948 C C . ARG A 1 63 ? 16.716 5.216 0.730 1.00 1.63 63 ARG A C 11
ATOM 11949 O O . ARG A 1 63 ? 17.853 5.262 0.273 1.00 2.25 63 ARG A O 11
ATOM 11970 N N . ALA A 1 64 ? 16.325 4.296 1.598 1.00 1.83 64 ALA A N 11
ATOM 11971 C CA . ALA A 1 64 ? 17.233 3.274 2.093 1.00 2.61 64 ALA A CA 11
ATOM 11972 C C . ALA A 1 64 ? 17.020 1.979 1.325 1.00 3.11 64 ALA A C 11
ATOM 11973 O O . ALA A 1 64 ? 17.113 0.880 1.877 1.00 3.75 64 ALA A O 11
ATOM 11980 N N . ASN A 1 65 ? 16.731 2.121 0.040 1.00 3.03 65 ASN A N 11
ATOM 11981 C CA . ASN A 1 65 ? 16.406 0.988 -0.809 1.00 3.62 65 ASN A CA 11
ATOM 11982 C C . ASN A 1 65 ? 17.671 0.405 -1.423 1.00 4.16 65 ASN A C 11
ATOM 11983 O O . ASN A 1 65 ? 17.926 0.563 -2.619 1.00 4.50 65 ASN A O 11
ATOM 11994 N N . GLY A 1 66 ? 18.458 -0.260 -0.593 1.00 4.69 66 GLY A N 11
ATOM 11995 C CA . GLY A 1 66 ? 19.682 -0.877 -1.059 1.00 5.52 66 GLY A CA 11
ATOM 11996 C C . GLY A 1 66 ? 19.415 -2.172 -1.793 1.00 6.29 66 GLY A C 11
ATOM 11997 O O . GLY A 1 66 ? 19.270 -2.141 -3.031 1.00 6.60 66 GLY A O 11
ATOM 12002 N N . MET A 1 1 ? -14.328 14.492 -4.151 1.00 3.88 1 MET A N 12
ATOM 12003 C CA . MET A 1 1 ? -13.379 13.776 -5.032 1.00 3.10 1 MET A CA 12
ATOM 12004 C C . MET A 1 1 ? -12.233 13.205 -4.209 1.00 2.22 1 MET A C 12
ATOM 12005 O O . MET A 1 1 ? -11.843 12.051 -4.389 1.00 2.40 1 MET A O 12
ATOM 12021 N N . GLN A 1 2 ? -11.700 14.020 -3.302 1.00 1.90 2 GLN A N 12
ATOM 12022 C CA . GLN A 1 2 ? -10.599 13.599 -2.446 1.00 1.60 2 GLN A CA 12
ATOM 12023 C C . GLN A 1 2 ? -11.003 12.431 -1.561 1.00 1.43 2 GLN A C 12
ATOM 12024 O O . GLN A 1 2 ? -12.101 12.407 -1.004 1.00 1.60 2 GLN A O 12
ATOM 12038 N N . HIS A 1 3 ? -10.109 11.469 -1.437 1.00 1.23 3 HIS A N 12
ATOM 12039 C CA . HIS A 1 3 ? -10.318 10.356 -0.538 1.00 1.16 3 HIS A CA 12
ATOM 12040 C C . HIS A 1 3 ? -9.448 10.572 0.689 1.00 0.97 3 HIS A C 12
ATOM 12041 O O . HIS A 1 3 ? -8.234 10.374 0.640 1.00 1.04 3 HIS A O 12
ATOM 12056 N N . GLU A 1 4 ? -10.070 10.967 1.786 1.00 0.92 4 GLU A N 12
ATOM 12057 C CA . GLU A 1 4 ? -9.335 11.388 2.965 1.00 0.90 4 GLU A CA 12
ATOM 12058 C C . GLU A 1 4 ? -9.308 10.275 3.992 1.00 0.81 4 GLU A C 12
ATOM 12059 O O . GLU A 1 4 ? -10.297 10.022 4.683 1.00 0.99 4 GLU A O 12
ATOM 12071 N N . LEU A 1 5 ? -8.166 9.618 4.081 1.00 0.69 5 LEU A N 12
ATOM 12072 C CA . LEU A 1 5 ? -7.979 8.513 4.999 1.00 0.61 5 LEU A CA 12
ATOM 12073 C C . LEU A 1 5 ? -6.760 8.743 5.884 1.00 0.60 5 LEU A C 12
ATOM 12074 O O . LEU A 1 5 ? -5.960 9.648 5.639 1.00 0.66 5 LEU A O 12
ATOM 12090 N N . GLN A 1 6 ? -6.646 7.937 6.924 1.00 0.57 6 GLN A N 12
ATOM 12091 C CA . GLN A 1 6 ? -5.522 8.003 7.840 1.00 0.59 6 GLN A CA 12
ATOM 12092 C C . GLN A 1 6 ? -4.892 6.612 7.943 1.00 0.48 6 GLN A C 12
ATOM 12093 O O . GLN A 1 6 ? -5.498 5.655 7.462 1.00 0.42 6 GLN A O 12
ATOM 12107 N N . PRO A 1 7 ? -3.663 6.492 8.518 1.00 0.52 7 PRO A N 12
ATOM 12108 C CA . PRO A 1 7 ? -2.909 5.234 8.645 1.00 0.48 7 PRO A CA 12
ATOM 12109 C C . PRO A 1 7 ? -3.761 3.964 8.672 1.00 0.40 7 PRO A C 12
ATOM 12110 O O . PRO A 1 7 ? -3.513 3.031 7.909 1.00 0.37 7 PRO A O 12
ATOM 12121 N N . ASP A 1 8 ? -4.778 3.923 9.513 1.00 0.40 8 ASP A N 12
ATOM 12122 C CA . ASP A 1 8 ? -5.661 2.768 9.527 1.00 0.38 8 ASP A CA 12
ATOM 12123 C C . ASP A 1 8 ? -6.934 3.093 8.765 1.00 0.37 8 ASP A C 12
ATOM 12124 O O . ASP A 1 8 ? -7.817 3.790 9.271 1.00 0.42 8 ASP A O 12
ATOM 12133 N N . SER A 1 9 ? -7.005 2.582 7.544 1.00 0.33 9 SER A N 12
ATOM 12134 C CA . SER A 1 9 ? -8.116 2.839 6.647 1.00 0.34 9 SER A CA 12
ATOM 12135 C C . SER A 1 9 ? -7.903 2.033 5.372 1.00 0.29 9 SER A C 12
ATOM 12136 O O . SER A 1 9 ? -6.814 1.490 5.158 1.00 0.35 9 SER A O 12
ATOM 12144 N N . LEU A 1 10 ? -8.917 1.980 4.523 1.00 0.28 10 LEU A N 12
ATOM 12145 C CA . LEU A 1 10 ? -8.880 1.118 3.355 1.00 0.27 10 LEU A CA 12
ATOM 12146 C C . LEU A 1 10 ? -8.621 1.912 2.079 1.00 0.25 10 LEU A C 12
ATOM 12147 O O . LEU A 1 10 ? -9.340 2.859 1.748 1.00 0.29 10 LEU A O 12
ATOM 12163 N N . VAL A 1 11 ? -7.568 1.511 1.392 1.00 0.22 11 VAL A N 12
ATOM 12164 C CA . VAL A 1 11 ? -7.180 2.085 0.116 1.00 0.22 11 VAL A CA 12
ATOM 12165 C C . VAL A 1 11 ? -7.547 1.134 -1.018 1.00 0.24 11 VAL A C 12
ATOM 12166 O O . VAL A 1 11 ? -7.841 -0.041 -0.785 1.00 0.29 11 VAL A O 12
ATOM 12179 N N . ASP A 1 12 ? -7.512 1.642 -2.239 1.00 0.25 12 ASP A N 12
ATOM 12180 C CA . ASP A 1 12 ? -7.844 0.839 -3.407 1.00 0.29 12 ASP A CA 12
ATOM 12181 C C . ASP A 1 12 ? -6.605 0.603 -4.270 1.00 0.28 12 ASP A C 12
ATOM 12182 O O . ASP A 1 12 ? -5.601 1.289 -4.103 1.00 0.30 12 ASP A O 12
ATOM 12191 N N . LEU A 1 13 ? -6.672 -0.370 -5.173 1.00 0.34 13 LEU A N 12
ATOM 12192 C CA . LEU A 1 13 ? -5.546 -0.705 -6.044 1.00 0.38 13 LEU A CA 12
ATOM 12193 C C . LEU A 1 13 ? -5.059 0.516 -6.822 1.00 0.34 13 LEU A C 12
ATOM 12194 O O . LEU A 1 13 ? -3.864 0.837 -6.814 1.00 0.33 13 LEU A O 12
ATOM 12210 N N . LYS A 1 14 ? -5.988 1.207 -7.477 1.00 0.37 14 LYS A N 12
ATOM 12211 C CA . LYS A 1 14 ? -5.654 2.386 -8.267 1.00 0.40 14 LYS A CA 12
ATOM 12212 C C . LYS A 1 14 ? -5.089 3.464 -7.358 1.00 0.31 14 LYS A C 12
ATOM 12213 O O . LYS A 1 14 ? -4.223 4.249 -7.752 1.00 0.32 14 LYS A O 12
ATOM 12232 N N . PHE A 1 15 ? -5.595 3.483 -6.134 1.00 0.29 15 PHE A N 12
ATOM 12233 C CA . PHE A 1 15 ? -5.124 4.402 -5.116 1.00 0.26 15 PHE A CA 12
ATOM 12234 C C . PHE A 1 15 ? -3.663 4.119 -4.776 1.00 0.23 15 PHE A C 12
ATOM 12235 O O . PHE A 1 15 ? -2.856 5.038 -4.699 1.00 0.27 15 PHE A O 12
ATOM 12252 N N . ILE A 1 16 ? -3.330 2.842 -4.555 1.00 0.22 16 ILE A N 12
ATOM 12253 C CA . ILE A 1 16 ? -1.943 2.448 -4.344 1.00 0.22 16 ILE A CA 12
ATOM 12254 C C . ILE A 1 16 ? -1.062 2.981 -5.463 1.00 0.23 16 ILE A C 12
ATOM 12255 O O . ILE A 1 16 ? 0.029 3.486 -5.222 1.00 0.27 16 ILE A O 12
ATOM 12271 N N . MET A 1 17 ? -1.546 2.843 -6.690 1.00 0.23 17 MET A N 12
ATOM 12272 C CA . MET A 1 17 ? -0.818 3.310 -7.864 1.00 0.28 17 MET A CA 12
ATOM 12273 C C . MET A 1 17 ? -0.600 4.819 -7.796 1.00 0.34 17 MET A C 12
ATOM 12274 O O . MET A 1 17 ? 0.391 5.334 -8.307 1.00 0.43 17 MET A O 12
ATOM 12288 N N . ALA A 1 18 ? -1.540 5.516 -7.172 1.00 0.34 18 ALA A N 12
ATOM 12289 C CA . ALA A 1 18 ? -1.410 6.947 -6.933 1.00 0.44 18 ALA A CA 12
ATOM 12290 C C . ALA A 1 18 ? -0.361 7.221 -5.855 1.00 0.49 18 ALA A C 12
ATOM 12291 O O . ALA A 1 18 ? 0.454 8.133 -5.988 1.00 0.69 18 ALA A O 12
ATOM 12298 N N . ASP A 1 19 ? -0.399 6.423 -4.786 1.00 0.40 19 ASP A N 12
ATOM 12299 C CA . ASP A 1 19 ? 0.560 6.543 -3.681 1.00 0.52 19 ASP A CA 12
ATOM 12300 C C . ASP A 1 19 ? 1.973 6.208 -4.135 1.00 0.56 19 ASP A C 12
ATOM 12301 O O . ASP A 1 19 ? 2.951 6.744 -3.612 1.00 0.77 19 ASP A O 12
ATOM 12310 N N . THR A 1 20 ? 2.078 5.319 -5.107 1.00 0.49 20 THR A N 12
ATOM 12311 C CA . THR A 1 20 ? 3.368 4.790 -5.515 1.00 0.71 20 THR A CA 12
ATOM 12312 C C . THR A 1 20 ? 3.904 5.480 -6.763 1.00 0.67 20 THR A C 12
ATOM 12313 O O . THR A 1 20 ? 5.057 5.913 -6.802 1.00 1.04 20 THR A O 12
ATOM 12324 N N . GLY A 1 21 ? 3.057 5.591 -7.772 1.00 0.36 21 GLY A N 12
ATOM 12325 C CA . GLY A 1 21 ? 3.499 6.081 -9.058 1.00 0.45 21 GLY A CA 12
ATOM 12326 C C . GLY A 1 21 ? 4.052 4.955 -9.902 1.00 0.40 21 GLY A C 12
ATOM 12327 O O . GLY A 1 21 ? 4.668 5.184 -10.944 1.00 0.49 21 GLY A O 12
ATOM 12331 N N . PHE A 1 22 ? 3.821 3.728 -9.445 1.00 0.31 22 PHE A N 12
ATOM 12332 C CA . PHE A 1 22 ? 4.367 2.543 -10.096 1.00 0.32 22 PHE A CA 12
ATOM 12333 C C . PHE A 1 22 ? 3.274 1.520 -10.390 1.00 0.29 22 PHE A C 12
ATOM 12334 O O . PHE A 1 22 ? 2.087 1.776 -10.163 1.00 0.28 22 PHE A O 12
ATOM 12351 N N . GLY A 1 23 ? 3.680 0.365 -10.899 1.00 0.34 23 GLY A N 12
ATOM 12352 C CA . GLY A 1 23 ? 2.733 -0.671 -11.245 1.00 0.36 23 GLY A CA 12
ATOM 12353 C C . GLY A 1 23 ? 2.544 -1.694 -10.142 1.00 0.30 23 GLY A C 12
ATOM 12354 O O . GLY A 1 23 ? 3.256 -1.672 -9.134 1.00 0.27 23 GLY A O 12
ATOM 12358 N N . LYS A 1 24 ? 1.571 -2.581 -10.343 1.00 0.35 24 LYS A N 12
ATOM 12359 C CA . LYS A 1 24 ? 1.213 -3.615 -9.367 1.00 0.39 24 LYS A CA 12
ATOM 12360 C C . LYS A 1 24 ? 2.428 -4.373 -8.822 1.00 0.31 24 LYS A C 12
ATOM 12361 O O . LYS A 1 24 ? 2.499 -4.649 -7.624 1.00 0.28 24 LYS A O 12
ATOM 12380 N N . THR A 1 25 ? 3.372 -4.717 -9.696 1.00 0.35 25 THR A N 12
ATOM 12381 C CA . THR A 1 25 ? 4.525 -5.519 -9.298 1.00 0.37 25 THR A CA 12
ATOM 12382 C C . THR A 1 25 ? 5.314 -4.853 -8.169 1.00 0.32 25 THR A C 12
ATOM 12383 O O . THR A 1 25 ? 5.652 -5.499 -7.170 1.00 0.36 25 THR A O 12
ATOM 12394 N N . PHE A 1 26 ? 5.578 -3.556 -8.318 1.00 0.27 26 PHE A N 12
ATOM 12395 C CA . PHE A 1 26 ? 6.288 -2.793 -7.313 1.00 0.26 26 PHE A CA 12
ATOM 12396 C C . PHE A 1 26 ? 5.511 -2.806 -6.006 1.00 0.22 26 PHE A C 12
ATOM 12397 O O . PHE A 1 26 ? 6.085 -2.971 -4.935 1.00 0.25 26 PHE A O 12
ATOM 12414 N N . ILE A 1 27 ? 4.201 -2.643 -6.116 1.00 0.18 27 ILE A N 12
ATOM 12415 C CA . ILE A 1 27 ? 3.327 -2.583 -4.956 1.00 0.16 27 ILE A CA 12
ATOM 12416 C C . ILE A 1 27 ? 3.432 -3.849 -4.115 1.00 0.18 27 ILE A C 12
ATOM 12417 O O . ILE A 1 27 ? 3.907 -3.819 -2.985 1.00 0.19 27 ILE A O 12
ATOM 12433 N N . TYR A 1 28 ? 3.019 -4.964 -4.684 1.00 0.22 28 TYR A N 12
ATOM 12434 C CA . TYR A 1 28 ? 2.931 -6.208 -3.935 1.00 0.25 28 TYR A CA 12
ATOM 12435 C C . TYR A 1 28 ? 4.280 -6.596 -3.347 1.00 0.25 28 TYR A C 12
ATOM 12436 O O . TYR A 1 28 ? 4.352 -7.046 -2.205 1.00 0.27 28 TYR A O 12
ATOM 12454 N N . ASP A 1 29 ? 5.347 -6.391 -4.105 1.00 0.28 29 ASP A N 12
ATOM 12455 C CA . ASP A 1 29 ? 6.682 -6.720 -3.623 1.00 0.32 29 ASP A CA 12
ATOM 12456 C C . ASP A 1 29 ? 7.125 -5.759 -2.520 1.00 0.28 29 ASP A C 12
ATOM 12457 O O . ASP A 1 29 ? 7.503 -6.187 -1.426 1.00 0.29 29 ASP A O 12
ATOM 12466 N N . ARG A 1 30 ? 7.061 -4.463 -2.807 1.00 0.26 30 ARG A N 12
ATOM 12467 C CA . ARG A 1 30 ? 7.547 -3.449 -1.881 1.00 0.28 30 ARG A CA 12
ATOM 12468 C C . ARG A 1 30 ? 6.731 -3.414 -0.593 1.00 0.22 30 ARG A C 12
ATOM 12469 O O . ARG A 1 30 ? 7.293 -3.263 0.490 1.00 0.24 30 ARG A O 12
ATOM 12490 N N . ILE A 1 31 ? 5.414 -3.544 -0.707 1.00 0.19 31 ILE A N 12
ATOM 12491 C CA . ILE A 1 31 ? 4.551 -3.511 0.469 1.00 0.18 31 ILE A CA 12
ATOM 12492 C C . ILE A 1 31 ? 4.794 -4.746 1.342 1.00 0.22 31 ILE A C 12
ATOM 12493 O O . ILE A 1 31 ? 4.818 -4.644 2.573 1.00 0.27 31 ILE A O 12
ATOM 12509 N N . LYS A 1 32 ? 5.003 -5.908 0.714 1.00 0.24 32 LYS A N 12
ATOM 12510 C CA . LYS A 1 32 ? 5.436 -7.094 1.458 1.00 0.35 32 LYS A CA 12
ATOM 12511 C C . LYS A 1 32 ? 6.749 -6.813 2.189 1.00 0.41 32 LYS A C 12
ATOM 12512 O O . LYS A 1 32 ? 6.906 -7.137 3.367 1.00 0.52 32 LYS A O 12
ATOM 12531 N N . SER A 1 33 ? 7.679 -6.196 1.472 1.00 0.40 33 SER A N 12
ATOM 12532 C CA . SER A 1 33 ? 8.994 -5.869 2.005 1.00 0.54 33 SER A CA 12
ATOM 12533 C C . SER A 1 33 ? 8.894 -4.838 3.129 1.00 0.54 33 SER A C 12
ATOM 12534 O O . SER A 1 33 ? 9.736 -4.805 4.026 1.00 0.66 33 SER A O 12
ATOM 12542 N N . GLY A 1 34 ? 7.865 -4.002 3.071 1.00 0.47 34 GLY A N 12
ATOM 12543 C CA . GLY A 1 34 ? 7.668 -2.989 4.088 1.00 0.49 34 GLY A CA 12
ATOM 12544 C C . GLY A 1 34 ? 7.479 -3.586 5.466 1.00 0.43 34 GLY A C 12
ATOM 12545 O O . GLY A 1 34 ? 8.369 -3.499 6.315 1.00 0.56 34 GLY A O 12
ATOM 12549 N N . ASP A 1 35 ? 6.327 -4.202 5.687 1.00 0.33 35 ASP A N 12
ATOM 12550 C CA . ASP A 1 35 ? 6.038 -4.827 6.978 1.00 0.41 35 ASP A CA 12
ATOM 12551 C C . ASP A 1 35 ? 4.911 -5.842 6.848 1.00 0.42 35 ASP A C 12
ATOM 12552 O O . ASP A 1 35 ? 4.248 -6.177 7.826 1.00 0.83 35 ASP A O 12
ATOM 12561 N N . LEU A 1 36 ? 4.725 -6.343 5.629 1.00 0.39 36 LEU A N 12
ATOM 12562 C CA . LEU A 1 36 ? 3.636 -7.272 5.309 1.00 0.45 36 LEU A CA 12
ATOM 12563 C C . LEU A 1 36 ? 2.275 -6.582 5.424 1.00 0.41 36 LEU A C 12
ATOM 12564 O O . LEU A 1 36 ? 1.950 -5.993 6.456 1.00 0.57 36 LEU A O 12
ATOM 12580 N N . PRO A 1 37 ? 1.456 -6.657 4.364 1.00 0.33 37 PRO A N 12
ATOM 12581 C CA . PRO A 1 37 ? 0.151 -5.987 4.322 1.00 0.32 37 PRO A CA 12
ATOM 12582 C C . PRO A 1 37 ? -0.795 -6.454 5.422 1.00 0.26 37 PRO A C 12
ATOM 12583 O O . PRO A 1 37 ? -1.008 -7.656 5.608 1.00 0.32 37 PRO A O 12
ATOM 12594 N N . LYS A 1 38 ? -1.361 -5.498 6.146 1.00 0.30 38 LYS A N 12
ATOM 12595 C CA . LYS A 1 38 ? -2.375 -5.796 7.141 1.00 0.37 38 LYS A CA 12
ATOM 12596 C C . LYS A 1 38 ? -3.748 -5.742 6.473 1.00 0.33 38 LYS A C 12
ATOM 12597 O O . LYS A 1 38 ? -4.771 -6.036 7.095 1.00 0.40 38 LYS A O 12
ATOM 12616 N N . ALA A 1 39 ? -3.731 -5.324 5.199 1.00 0.24 39 ALA A N 12
ATOM 12617 C CA . ALA A 1 39 ? -4.901 -5.281 4.320 1.00 0.22 39 ALA A CA 12
ATOM 12618 C C . ALA A 1 39 ? -5.837 -6.475 4.484 1.00 0.29 39 ALA A C 12
ATOM 12619 O O . ALA A 1 39 ? -5.441 -7.549 4.942 1.00 0.37 39 ALA A O 12
ATOM 12626 N N . LYS A 1 40 ? -7.072 -6.298 4.042 1.00 0.31 40 LYS A N 12
ATOM 12627 C CA . LYS A 1 40 ? -8.089 -7.310 4.222 1.00 0.42 40 LYS A CA 12
ATOM 12628 C C . LYS A 1 40 ? -8.287 -8.051 2.917 1.00 0.42 40 LYS A C 12
ATOM 12629 O O . LYS A 1 40 ? -9.191 -7.753 2.137 1.00 0.40 40 LYS A O 12
ATOM 12648 N N . VAL A 1 41 ? -7.422 -9.021 2.697 1.00 0.51 41 VAL A N 12
ATOM 12649 C CA . VAL A 1 41 ? -7.393 -9.766 1.456 1.00 0.59 41 VAL A CA 12
ATOM 12650 C C . VAL A 1 41 ? -8.162 -11.070 1.605 1.00 0.78 41 VAL A C 12
ATOM 12651 O O . VAL A 1 41 ? -7.672 -12.024 2.206 1.00 1.02 41 VAL A O 12
ATOM 12664 N N . ILE A 1 42 ? -9.374 -11.102 1.074 1.00 0.87 42 ILE A N 12
ATOM 12665 C CA . ILE A 1 42 ? -10.215 -12.280 1.191 1.00 1.13 42 ILE A CA 12
ATOM 12666 C C . ILE A 1 42 ? -10.321 -13.006 -0.150 1.00 1.17 42 ILE A C 12
ATOM 12667 O O . ILE A 1 42 ? -10.622 -14.197 -0.203 1.00 1.41 42 ILE A O 12
ATOM 12683 N N . HIS A 1 43 ? -10.055 -12.291 -1.236 1.00 1.08 43 HIS A N 12
ATOM 12684 C CA . HIS A 1 43 ? -10.124 -12.884 -2.571 1.00 1.28 43 HIS A CA 12
ATOM 12685 C C . HIS A 1 43 ? -8.904 -12.504 -3.399 1.00 1.29 43 HIS A C 12
ATOM 12686 O O . HIS A 1 43 ? -9.036 -12.018 -4.523 1.00 1.51 43 HIS A O 12
ATOM 12701 N N . GLY A 1 44 ? -7.719 -12.694 -2.832 1.00 1.20 44 GLY A N 12
ATOM 12702 C CA . GLY A 1 44 ? -6.489 -12.408 -3.555 1.00 1.31 44 GLY A CA 12
ATOM 12703 C C . GLY A 1 44 ? -6.132 -10.930 -3.562 1.00 1.11 44 GLY A C 12
ATOM 12704 O O . GLY A 1 44 ? -4.958 -10.567 -3.648 1.00 1.44 44 GLY A O 12
ATOM 12708 N N . ARG A 1 45 ? -7.147 -10.083 -3.462 1.00 0.93 45 ARG A N 12
ATOM 12709 C CA . ARG A 1 45 ? -6.962 -8.637 -3.471 1.00 0.90 45 ARG A CA 12
ATOM 12710 C C . ARG A 1 45 ? -7.881 -7.967 -2.456 1.00 0.86 45 ARG A C 12
ATOM 12711 O O . ARG A 1 45 ? -7.448 -7.589 -1.371 1.00 1.73 45 ARG A O 12
ATOM 12732 N N . ALA A 1 46 ? -9.155 -7.857 -2.818 1.00 0.74 46 ALA A N 12
ATOM 12733 C CA . ALA A 1 46 ? -10.155 -7.158 -2.012 1.00 0.57 46 ALA A CA 12
ATOM 12734 C C . ALA A 1 46 ? -9.768 -5.694 -1.769 1.00 0.51 46 ALA A C 12
ATOM 12735 O O . ALA A 1 46 ? -9.883 -4.867 -2.675 1.00 0.67 46 ALA A O 12
ATOM 12742 N N . ARG A 1 47 ? -9.279 -5.378 -0.568 1.00 0.37 47 ARG A N 12
ATOM 12743 C CA . ARG A 1 47 ? -8.979 -3.996 -0.206 1.00 0.38 47 ARG A CA 12
ATOM 12744 C C . ARG A 1 47 ? -7.703 -3.934 0.615 1.00 0.31 47 ARG A C 12
ATOM 12745 O O . ARG A 1 47 ? -7.411 -4.840 1.399 1.00 0.34 47 ARG A O 12
ATOM 12766 N N . TRP A 1 48 ? -6.960 -2.857 0.448 1.00 0.26 48 TRP A N 12
ATOM 12767 C CA . TRP A 1 48 ? -5.664 -2.722 1.083 1.00 0.21 48 TRP A CA 12
ATOM 12768 C C . TRP A 1 48 ? -5.733 -1.678 2.192 1.00 0.20 48 TRP A C 12
ATOM 12769 O O . TRP A 1 48 ? -6.617 -0.827 2.188 1.00 0.23 48 TRP A O 12
ATOM 12790 N N . LEU A 1 49 ? -4.819 -1.752 3.149 1.00 0.20 49 LEU A N 12
ATOM 12791 C CA . LEU A 1 49 ? -4.753 -0.768 4.209 1.00 0.21 49 LEU A CA 12
ATOM 12792 C C . LEU A 1 49 ? -3.734 0.309 3.869 1.00 0.23 49 LEU A C 12
ATOM 12793 O O . LEU A 1 49 ? -2.712 0.037 3.237 1.00 0.30 49 LEU A O 12
ATOM 12809 N N . TYR A 1 50 ? -4.019 1.538 4.283 1.00 0.21 50 TYR A N 12
ATOM 12810 C CA . TYR A 1 50 ? -3.118 2.650 4.021 1.00 0.24 50 TYR A CA 12
ATOM 12811 C C . TYR A 1 50 ? -1.803 2.463 4.772 1.00 0.25 50 TYR A C 12
ATOM 12812 O O . TYR A 1 50 ? -0.737 2.775 4.249 1.00 0.26 50 TYR A O 12
ATOM 12830 N N . ARG A 1 51 ? -1.896 1.973 6.004 1.00 0.27 51 ARG A N 12
ATOM 12831 C CA . ARG A 1 51 ? -0.722 1.660 6.822 1.00 0.29 51 ARG A CA 12
ATOM 12832 C C . ARG A 1 51 ? 0.307 0.827 6.054 1.00 0.28 51 ARG A C 12
ATOM 12833 O O . ARG A 1 51 ? 1.509 1.014 6.215 1.00 0.30 51 ARG A O 12
ATOM 12854 N N . ASP A 1 52 ? -0.174 -0.105 5.233 1.00 0.30 52 ASP A N 12
ATOM 12855 C CA . ASP A 1 52 ? 0.700 -0.945 4.418 1.00 0.31 52 ASP A CA 12
ATOM 12856 C C . ASP A 1 52 ? 1.527 -0.092 3.475 1.00 0.28 52 ASP A C 12
ATOM 12857 O O . ASP A 1 52 ? 2.660 -0.432 3.128 1.00 0.32 52 ASP A O 12
ATOM 12866 N N . HIS A 1 53 ? 0.952 1.028 3.066 1.00 0.23 53 HIS A N 12
ATOM 12867 C CA . HIS A 1 53 ? 1.655 1.978 2.227 1.00 0.21 53 HIS A CA 12
ATOM 12868 C C . HIS A 1 53 ? 2.625 2.771 3.082 1.00 0.19 53 HIS A C 12
ATOM 12869 O O . HIS A 1 53 ? 3.735 3.081 2.657 1.00 0.19 53 HIS A O 12
ATOM 12884 N N . CYS A 1 54 ? 2.195 3.085 4.299 1.00 0.21 54 CYS A N 12
ATOM 12885 C CA . CYS A 1 54 ? 3.051 3.761 5.261 1.00 0.25 54 CYS A CA 12
ATOM 12886 C C . CYS A 1 54 ? 4.305 2.934 5.520 1.00 0.28 54 CYS A C 12
ATOM 12887 O O . CYS A 1 54 ? 5.414 3.459 5.504 1.00 0.36 54 CYS A O 12
ATOM 12895 N N . GLU A 1 55 ? 4.119 1.632 5.732 1.00 0.30 55 GLU A N 12
ATOM 12896 C CA . GLU A 1 55 ? 5.229 0.736 6.020 1.00 0.42 55 GLU A CA 12
ATOM 12897 C C . GLU A 1 55 ? 6.172 0.599 4.829 1.00 0.40 55 GLU A C 12
ATOM 12898 O O . GLU A 1 55 ? 7.391 0.605 4.998 1.00 0.50 55 GLU A O 12
ATOM 12910 N N . PHE A 1 56 ? 5.620 0.438 3.629 1.00 0.33 56 PHE A N 12
ATOM 12911 C CA . PHE A 1 56 ? 6.465 0.293 2.449 1.00 0.35 56 PHE A CA 12
ATOM 12912 C C . PHE A 1 56 ? 7.278 1.563 2.222 1.00 0.39 56 PHE A C 12
ATOM 12913 O O . PHE A 1 56 ? 8.490 1.508 1.997 1.00 0.49 56 PHE A O 12
ATOM 12930 N N . LYS A 1 57 ? 6.599 2.702 2.278 1.00 0.35 57 LYS A N 12
ATOM 12931 C CA . LYS A 1 57 ? 7.256 3.998 2.176 1.00 0.44 57 LYS A CA 12
ATOM 12932 C C . LYS A 1 57 ? 8.283 4.169 3.272 1.00 0.53 57 LYS A C 12
ATOM 12933 O O . LYS A 1 57 ? 9.311 4.800 3.079 1.00 0.65 57 LYS A O 12
ATOM 12952 N N . ASN A 1 58 ? 7.977 3.596 4.417 1.00 0.50 58 ASN A N 12
ATOM 12953 C CA . ASN A 1 58 ? 8.836 3.646 5.587 1.00 0.62 58 ASN A CA 12
ATOM 12954 C C . ASN A 1 58 ? 10.191 2.995 5.320 1.00 0.71 58 ASN A C 12
ATOM 12955 O O . ASN A 1 58 ? 11.231 3.516 5.725 1.00 0.88 58 ASN A O 12
ATOM 12966 N N . LYS A 1 59 ? 10.186 1.866 4.624 1.00 0.64 59 LYS A N 12
ATOM 12967 C CA . LYS A 1 59 ? 11.421 1.194 4.275 1.00 0.76 59 LYS A CA 12
ATOM 12968 C C . LYS A 1 59 ? 12.137 1.977 3.173 1.00 0.73 59 LYS A C 12
ATOM 12969 O O . LYS A 1 59 ? 13.366 2.106 3.173 1.00 0.83 59 LYS A O 12
ATOM 12988 N N . LEU A 1 60 ? 11.347 2.532 2.255 1.00 0.64 60 LEU A N 12
ATOM 12989 C CA . LEU A 1 60 ? 11.867 3.377 1.185 1.00 0.66 60 LEU A CA 12
ATOM 12990 C C . LEU A 1 60 ? 12.374 4.699 1.745 1.00 0.76 60 LEU A C 12
ATOM 12991 O O . LEU A 1 60 ? 13.106 5.427 1.083 1.00 0.81 60 LEU A O 12
ATOM 13007 N N . LEU A 1 61 ? 11.959 5.000 2.961 1.00 0.83 61 LEU A N 12
ATOM 13008 C CA . LEU A 1 61 ? 12.338 6.230 3.632 1.00 0.96 61 LEU A CA 12
ATOM 13009 C C . LEU A 1 61 ? 13.706 6.088 4.288 1.00 1.05 61 LEU A C 12
ATOM 13010 O O . LEU A 1 61 ? 14.566 6.956 4.149 1.00 1.15 61 LEU A O 12
ATOM 13026 N N . SER A 1 62 ? 13.906 4.981 4.991 1.00 1.10 62 SER A N 12
ATOM 13027 C CA . SER A 1 62 ? 15.149 4.756 5.714 1.00 1.26 62 SER A CA 12
ATOM 13028 C C . SER A 1 62 ? 16.277 4.405 4.746 1.00 1.23 62 SER A C 12
ATOM 13029 O O . SER A 1 62 ? 17.355 5.006 4.781 1.00 1.28 62 SER A O 12
ATOM 13037 N N . ARG A 1 63 ? 16.021 3.445 3.867 1.00 1.31 63 ARG A N 12
ATOM 13038 C CA . ARG A 1 63 ? 17.021 3.013 2.903 1.00 1.51 63 ARG A CA 12
ATOM 13039 C C . ARG A 1 63 ? 17.085 3.965 1.716 1.00 1.63 63 ARG A C 12
ATOM 13040 O O . ARG A 1 63 ? 18.107 4.024 1.034 1.00 2.25 63 ARG A O 12
ATOM 13061 N N . ALA A 1 64 ? 16.008 4.722 1.497 1.00 1.83 64 ALA A N 12
ATOM 13062 C CA . ALA A 1 64 ? 15.964 5.744 0.446 1.00 2.61 64 ALA A CA 12
ATOM 13063 C C . ALA A 1 64 ? 16.500 5.216 -0.880 1.00 3.11 64 ALA A C 12
ATOM 13064 O O . ALA A 1 64 ? 17.544 5.657 -1.362 1.00 3.75 64 ALA A O 12
ATOM 13071 N N . ASN A 1 65 ? 15.793 4.253 -1.449 1.00 3.03 65 ASN A N 12
ATOM 13072 C CA . ASN A 1 65 ? 16.201 3.649 -2.709 1.00 3.62 65 ASN A CA 12
ATOM 13073 C C . ASN A 1 65 ? 15.224 4.009 -3.826 1.00 4.16 65 ASN A C 12
ATOM 13074 O O . ASN A 1 65 ? 14.428 3.187 -4.279 1.00 4.50 65 ASN A O 12
ATOM 13085 N N . GLY A 1 66 ? 15.291 5.260 -4.257 1.00 4.69 66 GLY A N 12
ATOM 13086 C CA . GLY A 1 66 ? 14.437 5.738 -5.323 1.00 5.52 66 GLY A CA 12
ATOM 13087 C C . GLY A 1 66 ? 15.182 6.685 -6.234 1.00 6.29 66 GLY A C 12
ATOM 13088 O O . GLY A 1 66 ? 14.813 6.807 -7.419 1.00 6.60 66 GLY A O 12
ATOM 13093 N N . MET A 1 1 ? -14.954 12.166 -4.573 1.00 3.88 1 MET A N 13
ATOM 13094 C CA . MET A 1 1 ? -13.958 12.752 -5.501 1.00 3.10 1 MET A CA 13
ATOM 13095 C C . MET A 1 1 ? -12.561 12.702 -4.888 1.00 2.22 1 MET A C 13
ATOM 13096 O O . MET A 1 1 ? -11.560 12.647 -5.604 1.00 2.40 1 MET A O 13
ATOM 13112 N N . GLN A 1 2 ? -12.494 12.717 -3.561 1.00 1.90 2 GLN A N 13
ATOM 13113 C CA . GLN A 1 2 ? -11.222 12.687 -2.859 1.00 1.60 2 GLN A CA 13
ATOM 13114 C C . GLN A 1 2 ? -11.390 11.997 -1.512 1.00 1.43 2 GLN A C 13
ATOM 13115 O O . GLN A 1 2 ? -12.372 12.230 -0.804 1.00 1.60 2 GLN A O 13
ATOM 13129 N N . HIS A 1 3 ? -10.443 11.140 -1.172 1.00 1.23 3 HIS A N 13
ATOM 13130 C CA . HIS A 1 3 ? -10.493 10.405 0.079 1.00 1.16 3 HIS A CA 13
ATOM 13131 C C . HIS A 1 3 ? -9.196 10.595 0.852 1.00 0.97 3 HIS A C 13
ATOM 13132 O O . HIS A 1 3 ? -8.146 10.080 0.469 1.00 1.04 3 HIS A O 13
ATOM 13147 N N . GLU A 1 4 ? -9.288 11.329 1.943 1.00 0.92 4 GLU A N 13
ATOM 13148 C CA . GLU A 1 4 ? -8.153 11.554 2.814 1.00 0.90 4 GLU A CA 13
ATOM 13149 C C . GLU A 1 4 ? -8.292 10.675 4.041 1.00 0.81 4 GLU A C 13
ATOM 13150 O O . GLU A 1 4 ? -9.268 10.780 4.787 1.00 0.99 4 GLU A O 13
ATOM 13162 N N . LEU A 1 5 ? -7.333 9.787 4.233 1.00 0.69 5 LEU A N 13
ATOM 13163 C CA . LEU A 1 5 ? -7.438 8.791 5.286 1.00 0.61 5 LEU A CA 13
ATOM 13164 C C . LEU A 1 5 ? -6.162 8.700 6.108 1.00 0.60 5 LEU A C 13
ATOM 13165 O O . LEU A 1 5 ? -5.100 9.182 5.710 1.00 0.66 5 LEU A O 13
ATOM 13181 N N . GLN A 1 6 ? -6.301 8.053 7.250 1.00 0.57 6 GLN A N 13
ATOM 13182 C CA . GLN A 1 6 ? -5.214 7.834 8.180 1.00 0.59 6 GLN A CA 13
ATOM 13183 C C . GLN A 1 6 ? -4.755 6.382 8.079 1.00 0.48 6 GLN A C 13
ATOM 13184 O O . GLN A 1 6 ? -5.443 5.581 7.446 1.00 0.42 6 GLN A O 13
ATOM 13198 N N . PRO A 1 7 ? -3.578 6.034 8.655 1.00 0.52 7 PRO A N 13
ATOM 13199 C CA . PRO A 1 7 ? -2.993 4.685 8.590 1.00 0.48 7 PRO A CA 13
ATOM 13200 C C . PRO A 1 7 ? -4.010 3.537 8.602 1.00 0.40 7 PRO A C 13
ATOM 13201 O O . PRO A 1 7 ? -3.836 2.537 7.907 1.00 0.37 7 PRO A O 13
ATOM 13212 N N . ASP A 1 8 ? -5.076 3.672 9.369 1.00 0.40 8 ASP A N 13
ATOM 13213 C CA . ASP A 1 8 ? -6.092 2.635 9.393 1.00 0.38 8 ASP A CA 13
ATOM 13214 C C . ASP A 1 8 ? -7.296 3.056 8.563 1.00 0.37 8 ASP A C 13
ATOM 13215 O O . ASP A 1 8 ? -8.103 3.879 8.991 1.00 0.42 8 ASP A O 13
ATOM 13224 N N . SER A 1 9 ? -7.389 2.482 7.371 1.00 0.33 9 SER A N 13
ATOM 13225 C CA . SER A 1 9 ? -8.483 2.732 6.444 1.00 0.34 9 SER A CA 13
ATOM 13226 C C . SER A 1 9 ? -8.217 1.942 5.169 1.00 0.29 9 SER A C 13
ATOM 13227 O O . SER A 1 9 ? -7.155 1.326 5.030 1.00 0.35 9 SER A O 13
ATOM 13235 N N . LEU A 1 10 ? -9.159 1.971 4.243 1.00 0.28 10 LEU A N 13
ATOM 13236 C CA . LEU A 1 10 ? -9.078 1.138 3.058 1.00 0.27 10 LEU A CA 13
ATOM 13237 C C . LEU A 1 10 ? -8.678 1.945 1.829 1.00 0.25 10 LEU A C 13
ATOM 13238 O O . LEU A 1 10 ? -9.391 2.848 1.389 1.00 0.29 10 LEU A O 13
ATOM 13254 N N . VAL A 1 11 ? -7.516 1.615 1.294 1.00 0.22 11 VAL A N 13
ATOM 13255 C CA . VAL A 1 11 ? -7.047 2.180 0.044 1.00 0.22 11 VAL A CA 13
ATOM 13256 C C . VAL A 1 11 ? -7.186 1.138 -1.059 1.00 0.24 11 VAL A C 13
ATOM 13257 O O . VAL A 1 11 ? -7.369 -0.050 -0.778 1.00 0.29 11 VAL A O 13
ATOM 13270 N N . ASP A 1 12 ? -7.095 1.568 -2.304 1.00 0.25 12 ASP A N 13
ATOM 13271 C CA . ASP A 1 12 ? -7.322 0.668 -3.426 1.00 0.29 12 ASP A CA 13
ATOM 13272 C C . ASP A 1 12 ? -6.059 0.487 -4.254 1.00 0.28 12 ASP A C 13
ATOM 13273 O O . ASP A 1 12 ? -5.121 1.263 -4.116 1.00 0.30 12 ASP A O 13
ATOM 13282 N N . LEU A 1 13 ? -6.033 -0.540 -5.096 1.00 0.34 13 LEU A N 13
ATOM 13283 C CA . LEU A 1 13 ? -4.884 -0.815 -5.958 1.00 0.38 13 LEU A CA 13
ATOM 13284 C C . LEU A 1 13 ? -4.555 0.397 -6.821 1.00 0.34 13 LEU A C 13
ATOM 13285 O O . LEU A 1 13 ? -3.408 0.858 -6.864 1.00 0.33 13 LEU A O 13
ATOM 13301 N N . LYS A 1 14 ? -5.580 0.925 -7.480 1.00 0.37 14 LYS A N 13
ATOM 13302 C CA . LYS A 1 14 ? -5.428 2.096 -8.330 1.00 0.40 14 LYS A CA 13
ATOM 13303 C C . LYS A 1 14 ? -4.983 3.275 -7.478 1.00 0.31 14 LYS A C 13
ATOM 13304 O O . LYS A 1 14 ? -4.207 4.127 -7.909 1.00 0.32 14 LYS A O 13
ATOM 13323 N N . PHE A 1 15 ? -5.481 3.295 -6.252 1.00 0.29 15 PHE A N 13
ATOM 13324 C CA . PHE A 1 15 ? -5.117 4.315 -5.288 1.00 0.26 15 PHE A CA 13
ATOM 13325 C C . PHE A 1 15 ? -3.630 4.231 -4.946 1.00 0.23 15 PHE A C 13
ATOM 13326 O O . PHE A 1 15 ? -2.967 5.250 -4.833 1.00 0.27 15 PHE A O 13
ATOM 13343 N N . ILE A 1 16 ? -3.121 3.013 -4.739 1.00 0.22 16 ILE A N 13
ATOM 13344 C CA . ILE A 1 16 ? -1.694 2.796 -4.516 1.00 0.22 16 ILE A CA 13
ATOM 13345 C C . ILE A 1 16 ? -0.872 3.404 -5.650 1.00 0.23 16 ILE A C 13
ATOM 13346 O O . ILE A 1 16 ? 0.213 3.945 -5.433 1.00 0.27 16 ILE A O 13
ATOM 13362 N N . MET A 1 17 ? -1.388 3.289 -6.869 1.00 0.23 17 MET A N 13
ATOM 13363 C CA . MET A 1 17 ? -0.750 3.904 -8.026 1.00 0.28 17 MET A CA 13
ATOM 13364 C C . MET A 1 17 ? -0.745 5.426 -7.889 1.00 0.34 17 MET A C 13
ATOM 13365 O O . MET A 1 17 ? 0.222 6.089 -8.258 1.00 0.43 17 MET A O 13
ATOM 13379 N N . ALA A 1 18 ? -1.834 5.978 -7.367 1.00 0.34 18 ALA A N 13
ATOM 13380 C CA . ALA A 1 18 ? -1.911 7.408 -7.072 1.00 0.44 18 ALA A CA 13
ATOM 13381 C C . ALA A 1 18 ? -1.011 7.764 -5.886 1.00 0.49 18 ALA A C 13
ATOM 13382 O O . ALA A 1 18 ? -0.507 8.884 -5.781 1.00 0.69 18 ALA A O 13
ATOM 13389 N N . ASP A 1 19 ? -0.820 6.789 -5.003 1.00 0.40 19 ASP A N 13
ATOM 13390 C CA . ASP A 1 19 ? 0.006 6.940 -3.803 1.00 0.52 19 ASP A CA 13
ATOM 13391 C C . ASP A 1 19 ? 1.455 7.223 -4.191 1.00 0.56 19 ASP A C 13
ATOM 13392 O O . ASP A 1 19 ? 2.130 8.055 -3.583 1.00 0.77 19 ASP A O 13
ATOM 13401 N N . THR A 1 20 ? 1.919 6.544 -5.230 1.00 0.49 20 THR A N 13
ATOM 13402 C CA . THR A 1 20 ? 3.281 6.721 -5.707 1.00 0.71 20 THR A CA 13
ATOM 13403 C C . THR A 1 20 ? 3.311 7.029 -7.200 1.00 0.67 20 THR A C 13
ATOM 13404 O O . THR A 1 20 ? 3.515 8.169 -7.621 1.00 1.04 20 THR A O 13
ATOM 13415 N N . GLY A 1 21 ? 3.083 5.994 -7.988 1.00 0.36 21 GLY A N 13
ATOM 13416 C CA . GLY A 1 21 ? 3.075 6.122 -9.430 1.00 0.45 21 GLY A CA 13
ATOM 13417 C C . GLY A 1 21 ? 3.625 4.887 -10.108 1.00 0.40 21 GLY A C 13
ATOM 13418 O O . GLY A 1 21 ? 4.147 4.959 -11.222 1.00 0.49 21 GLY A O 13
ATOM 13422 N N . PHE A 1 22 ? 3.501 3.743 -9.445 1.00 0.31 22 PHE A N 13
ATOM 13423 C CA . PHE A 1 22 ? 4.047 2.498 -9.963 1.00 0.32 22 PHE A CA 13
ATOM 13424 C C . PHE A 1 22 ? 2.935 1.484 -10.196 1.00 0.29 22 PHE A C 13
ATOM 13425 O O . PHE A 1 22 ? 1.771 1.747 -9.894 1.00 0.28 22 PHE A O 13
ATOM 13442 N N . GLY A 1 23 ? 3.308 0.324 -10.723 1.00 0.34 23 GLY A N 13
ATOM 13443 C CA . GLY A 1 23 ? 2.333 -0.701 -11.039 1.00 0.36 23 GLY A CA 13
ATOM 13444 C C . GLY A 1 23 ? 2.231 -1.776 -9.971 1.00 0.30 23 GLY A C 13
ATOM 13445 O O . GLY A 1 23 ? 3.100 -1.888 -9.106 1.00 0.27 23 GLY A O 13
ATOM 13449 N N . LYS A 1 24 ? 1.152 -2.553 -10.044 1.00 0.35 24 LYS A N 13
ATOM 13450 C CA . LYS A 1 24 ? 0.850 -3.626 -9.086 1.00 0.39 24 LYS A CA 13
ATOM 13451 C C . LYS A 1 24 ? 2.060 -4.488 -8.700 1.00 0.31 24 LYS A C 13
ATOM 13452 O O . LYS A 1 24 ? 2.227 -4.815 -7.526 1.00 0.28 24 LYS A O 13
ATOM 13471 N N . THR A 1 25 ? 2.892 -4.861 -9.670 1.00 0.35 25 THR A N 13
ATOM 13472 C CA . THR A 1 25 ? 4.041 -5.721 -9.387 1.00 0.37 25 THR A CA 13
ATOM 13473 C C . THR A 1 25 ? 4.957 -5.085 -8.335 1.00 0.32 25 THR A C 13
ATOM 13474 O O . THR A 1 25 ? 5.374 -5.749 -7.376 1.00 0.36 25 THR A O 13
ATOM 13485 N N . PHE A 1 26 ? 5.243 -3.794 -8.495 1.00 0.27 26 PHE A N 13
ATOM 13486 C CA . PHE A 1 26 ? 6.039 -3.062 -7.530 1.00 0.26 26 PHE A CA 13
ATOM 13487 C C . PHE A 1 26 ? 5.342 -3.050 -6.181 1.00 0.22 26 PHE A C 13
ATOM 13488 O O . PHE A 1 26 ? 5.965 -3.275 -5.149 1.00 0.25 26 PHE A O 13
ATOM 13505 N N . ILE A 1 27 ? 4.041 -2.796 -6.211 1.00 0.18 27 ILE A N 13
ATOM 13506 C CA . ILE A 1 27 ? 3.248 -2.676 -4.998 1.00 0.16 27 ILE A CA 13
ATOM 13507 C C . ILE A 1 27 ? 3.373 -3.919 -4.134 1.00 0.18 27 ILE A C 13
ATOM 13508 O O . ILE A 1 27 ? 3.892 -3.867 -3.023 1.00 0.19 27 ILE A O 13
ATOM 13524 N N . TYR A 1 28 ? 2.923 -5.041 -4.660 1.00 0.22 28 TYR A N 13
ATOM 13525 C CA . TYR A 1 28 ? 2.884 -6.271 -3.889 1.00 0.25 28 TYR A CA 13
ATOM 13526 C C . TYR A 1 28 ? 4.267 -6.633 -3.357 1.00 0.25 28 TYR A C 13
ATOM 13527 O O . TYR A 1 28 ? 4.403 -6.996 -2.192 1.00 0.27 28 TYR A O 13
ATOM 13545 N N . ASP A 1 29 ? 5.290 -6.500 -4.193 1.00 0.28 29 ASP A N 13
ATOM 13546 C CA . ASP A 1 29 ? 6.653 -6.805 -3.764 1.00 0.32 29 ASP A CA 13
ATOM 13547 C C . ASP A 1 29 ? 7.121 -5.835 -2.678 1.00 0.28 29 ASP A C 13
ATOM 13548 O O . ASP A 1 29 ? 7.602 -6.247 -1.619 1.00 0.29 29 ASP A O 13
ATOM 13557 N N . ARG A 1 30 ? 6.960 -4.548 -2.942 1.00 0.26 30 ARG A N 13
ATOM 13558 C CA . ARG A 1 30 ? 7.455 -3.510 -2.047 1.00 0.28 30 ARG A CA 13
ATOM 13559 C C . ARG A 1 30 ? 6.728 -3.516 -0.704 1.00 0.22 30 ARG A C 13
ATOM 13560 O O . ARG A 1 30 ? 7.357 -3.398 0.349 1.00 0.24 30 ARG A O 13
ATOM 13581 N N . ILE A 1 31 ? 5.406 -3.640 -0.743 1.00 0.19 31 ILE A N 13
ATOM 13582 C CA . ILE A 1 31 ? 4.600 -3.548 0.467 1.00 0.18 31 ILE A CA 13
ATOM 13583 C C . ILE A 1 31 ? 4.796 -4.778 1.361 1.00 0.22 31 ILE A C 13
ATOM 13584 O O . ILE A 1 31 ? 4.858 -4.647 2.586 1.00 0.27 31 ILE A O 13
ATOM 13600 N N . LYS A 1 32 ? 4.918 -5.963 0.756 1.00 0.24 32 LYS A N 13
ATOM 13601 C CA . LYS A 1 32 ? 5.251 -7.170 1.517 1.00 0.35 32 LYS A CA 13
ATOM 13602 C C . LYS A 1 32 ? 6.574 -6.974 2.242 1.00 0.41 32 LYS A C 13
ATOM 13603 O O . LYS A 1 32 ? 6.719 -7.309 3.420 1.00 0.52 32 LYS A O 13
ATOM 13622 N N . SER A 1 33 ? 7.525 -6.408 1.517 1.00 0.40 33 SER A N 13
ATOM 13623 C CA . SER A 1 33 ? 8.842 -6.107 2.047 1.00 0.54 33 SER A CA 13
ATOM 13624 C C . SER A 1 33 ? 8.757 -5.098 3.189 1.00 0.54 33 SER A C 13
ATOM 13625 O O . SER A 1 33 ? 9.611 -5.089 4.077 1.00 0.66 33 SER A O 13
ATOM 13633 N N . GLY A 1 34 ? 7.729 -4.251 3.150 1.00 0.47 34 GLY A N 13
ATOM 13634 C CA . GLY A 1 34 ? 7.533 -3.256 4.186 1.00 0.49 34 GLY A CA 13
ATOM 13635 C C . GLY A 1 34 ? 7.359 -3.891 5.543 1.00 0.43 34 GLY A C 13
ATOM 13636 O O . GLY A 1 34 ? 8.287 -3.894 6.350 1.00 0.56 34 GLY A O 13
ATOM 13640 N N . ASP A 1 35 ? 6.181 -4.460 5.783 1.00 0.33 35 ASP A N 13
ATOM 13641 C CA . ASP A 1 35 ? 5.916 -5.146 7.052 1.00 0.41 35 ASP A CA 13
ATOM 13642 C C . ASP A 1 35 ? 4.566 -5.856 7.054 1.00 0.42 35 ASP A C 13
ATOM 13643 O O . ASP A 1 35 ? 3.630 -5.423 7.727 1.00 0.83 35 ASP A O 13
ATOM 13652 N N . LEU A 1 36 ? 4.482 -6.941 6.281 1.00 0.39 36 LEU A N 13
ATOM 13653 C CA . LEU A 1 36 ? 3.313 -7.832 6.282 1.00 0.45 36 LEU A CA 13
ATOM 13654 C C . LEU A 1 36 ? 1.999 -7.065 6.140 1.00 0.41 36 LEU A C 13
ATOM 13655 O O . LEU A 1 36 ? 1.399 -6.673 7.139 1.00 0.57 36 LEU A O 13
ATOM 13671 N N . PRO A 1 37 ? 1.535 -6.864 4.897 1.00 0.33 37 PRO A N 13
ATOM 13672 C CA . PRO A 1 37 ? 0.308 -6.111 4.613 1.00 0.32 37 PRO A CA 13
ATOM 13673 C C . PRO A 1 37 ? -0.856 -6.493 5.524 1.00 0.26 37 PRO A C 13
ATOM 13674 O O . PRO A 1 37 ? -1.279 -7.652 5.560 1.00 0.32 37 PRO A O 13
ATOM 13685 N N . LYS A 1 38 ? -1.366 -5.514 6.264 1.00 0.30 38 LYS A N 13
ATOM 13686 C CA . LYS A 1 38 ? -2.509 -5.735 7.132 1.00 0.37 38 LYS A CA 13
ATOM 13687 C C . LYS A 1 38 ? -3.790 -5.634 6.317 1.00 0.33 38 LYS A C 13
ATOM 13688 O O . LYS A 1 38 ? -4.890 -5.862 6.828 1.00 0.40 38 LYS A O 13
ATOM 13707 N N . ALA A 1 39 ? -3.621 -5.241 5.055 1.00 0.24 39 ALA A N 13
ATOM 13708 C CA . ALA A 1 39 ? -4.685 -5.251 4.064 1.00 0.22 39 ALA A CA 13
ATOM 13709 C C . ALA A 1 39 ? -5.483 -6.550 4.099 1.00 0.29 39 ALA A C 13
ATOM 13710 O O . ALA A 1 39 ? -4.969 -7.604 4.486 1.00 0.37 39 ALA A O 13
ATOM 13717 N N . LYS A 1 40 ? -6.729 -6.486 3.662 1.00 0.31 40 LYS A N 13
ATOM 13718 C CA . LYS A 1 40 ? -7.594 -7.647 3.710 1.00 0.42 40 LYS A CA 13
ATOM 13719 C C . LYS A 1 40 ? -7.779 -8.197 2.308 1.00 0.42 40 LYS A C 13
ATOM 13720 O O . LYS A 1 40 ? -8.738 -7.870 1.611 1.00 0.40 40 LYS A O 13
ATOM 13739 N N . VAL A 1 41 ? -6.829 -9.015 1.894 1.00 0.51 41 VAL A N 13
ATOM 13740 C CA . VAL A 1 41 ? -6.843 -9.596 0.566 1.00 0.59 41 VAL A CA 13
ATOM 13741 C C . VAL A 1 41 ? -7.442 -10.998 0.608 1.00 0.78 41 VAL A C 13
ATOM 13742 O O . VAL A 1 41 ? -6.756 -11.970 0.928 1.00 1.02 41 VAL A O 13
ATOM 13755 N N . ILE A 1 42 ? -8.725 -11.097 0.298 1.00 0.87 42 ILE A N 13
ATOM 13756 C CA . ILE A 1 42 ? -9.421 -12.373 0.351 1.00 1.13 42 ILE A CA 13
ATOM 13757 C C . ILE A 1 42 ? -9.645 -12.929 -1.054 1.00 1.17 42 ILE A C 13
ATOM 13758 O O . ILE A 1 42 ? -9.796 -14.133 -1.245 1.00 1.41 42 ILE A O 13
ATOM 13774 N N . HIS A 1 43 ? -9.627 -12.044 -2.038 1.00 1.08 43 HIS A N 13
ATOM 13775 C CA . HIS A 1 43 ? -9.932 -12.422 -3.412 1.00 1.28 43 HIS A CA 13
ATOM 13776 C C . HIS A 1 43 ? -8.685 -12.293 -4.293 1.00 1.29 43 HIS A C 13
ATOM 13777 O O . HIS A 1 43 ? -8.771 -11.984 -5.481 1.00 1.51 43 HIS A O 13
ATOM 13792 N N . GLY A 1 44 ? -7.520 -12.518 -3.689 1.00 1.20 44 GLY A N 13
ATOM 13793 C CA . GLY A 1 44 ? -6.246 -12.341 -4.383 1.00 1.31 44 GLY A CA 13
ATOM 13794 C C . GLY A 1 44 ? -5.917 -10.873 -4.624 1.00 1.11 44 GLY A C 13
ATOM 13795 O O . GLY A 1 44 ? -4.751 -10.476 -4.641 1.00 1.44 44 GLY A O 13
ATOM 13799 N N . ARG A 1 45 ? -6.963 -10.076 -4.792 1.00 0.93 45 ARG A N 13
ATOM 13800 C CA . ARG A 1 45 ? -6.877 -8.626 -4.867 1.00 0.90 45 ARG A CA 13
ATOM 13801 C C . ARG A 1 45 ? -8.158 -8.068 -4.262 1.00 0.86 45 ARG A C 13
ATOM 13802 O O . ARG A 1 45 ? -9.245 -8.436 -4.700 1.00 1.73 45 ARG A O 13
ATOM 13823 N N . ALA A 1 46 ? -8.056 -7.223 -3.250 1.00 0.74 46 ALA A N 13
ATOM 13824 C CA . ALA A 1 46 ? -9.257 -6.708 -2.600 1.00 0.57 46 ALA A CA 13
ATOM 13825 C C . ALA A 1 46 ? -9.092 -5.259 -2.159 1.00 0.51 46 ALA A C 13
ATOM 13826 O O . ALA A 1 46 ? -9.269 -4.338 -2.955 1.00 0.67 46 ALA A O 13
ATOM 13833 N N . ARG A 1 47 ? -8.740 -5.059 -0.896 1.00 0.37 47 ARG A N 13
ATOM 13834 C CA . ARG A 1 47 ? -8.585 -3.720 -0.354 1.00 0.38 47 ARG A CA 13
ATOM 13835 C C . ARG A 1 47 ? -7.338 -3.659 0.504 1.00 0.31 47 ARG A C 13
ATOM 13836 O O . ARG A 1 47 ? -7.060 -4.582 1.276 1.00 0.34 47 ARG A O 13
ATOM 13857 N N . TRP A 1 48 ? -6.590 -2.584 0.363 1.00 0.26 48 TRP A N 13
ATOM 13858 C CA . TRP A 1 48 ? -5.312 -2.457 1.028 1.00 0.21 48 TRP A CA 13
ATOM 13859 C C . TRP A 1 48 ? -5.417 -1.464 2.174 1.00 0.20 48 TRP A C 13
ATOM 13860 O O . TRP A 1 48 ? -6.282 -0.591 2.165 1.00 0.23 48 TRP A O 13
ATOM 13881 N N . LEU A 1 49 ? -4.559 -1.607 3.170 1.00 0.20 49 LEU A N 13
ATOM 13882 C CA . LEU A 1 49 ? -4.539 -0.679 4.277 1.00 0.21 49 LEU A CA 13
ATOM 13883 C C . LEU A 1 49 ? -3.480 0.386 4.072 1.00 0.23 49 LEU A C 13
ATOM 13884 O O . LEU A 1 49 ? -2.421 0.146 3.487 1.00 0.30 49 LEU A O 13
ATOM 13900 N N . TYR A 1 50 ? -3.796 1.573 4.553 1.00 0.21 50 TYR A N 13
ATOM 13901 C CA . TYR A 1 50 ? -2.921 2.721 4.412 1.00 0.24 50 TYR A CA 13
ATOM 13902 C C . TYR A 1 50 ? -1.640 2.519 5.214 1.00 0.25 50 TYR A C 13
ATOM 13903 O O . TYR A 1 50 ? -0.562 2.917 4.783 1.00 0.26 50 TYR A O 13
ATOM 13921 N N . ARG A 1 51 ? -1.777 1.922 6.393 1.00 0.27 51 ARG A N 13
ATOM 13922 C CA . ARG A 1 51 ? -0.637 1.601 7.246 1.00 0.29 51 ARG A CA 13
ATOM 13923 C C . ARG A 1 51 ? 0.426 0.795 6.488 1.00 0.28 51 ARG A C 13
ATOM 13924 O O . ARG A 1 51 ? 1.620 1.017 6.669 1.00 0.30 51 ARG A O 13
ATOM 13945 N N . ASP A 1 52 ? -0.011 -0.141 5.641 1.00 0.30 52 ASP A N 13
ATOM 13946 C CA . ASP A 1 52 ? 0.917 -0.938 4.845 1.00 0.31 52 ASP A CA 13
ATOM 13947 C C . ASP A 1 52 ? 1.703 -0.043 3.907 1.00 0.28 52 ASP A C 13
ATOM 13948 O O . ASP A 1 52 ? 2.890 -0.260 3.658 1.00 0.32 52 ASP A O 13
ATOM 13957 N N . HIS A 1 53 ? 1.029 0.979 3.394 1.00 0.23 53 HIS A N 13
ATOM 13958 C CA . HIS A 1 53 ? 1.682 1.967 2.553 1.00 0.21 53 HIS A CA 13
ATOM 13959 C C . HIS A 1 53 ? 2.674 2.751 3.380 1.00 0.19 53 HIS A C 13
ATOM 13960 O O . HIS A 1 53 ? 3.769 3.052 2.920 1.00 0.19 53 HIS A O 13
ATOM 13975 N N . CYS A 1 54 ? 2.285 3.051 4.614 1.00 0.21 54 CYS A N 13
ATOM 13976 C CA . CYS A 1 54 ? 3.132 3.799 5.525 1.00 0.25 54 CYS A CA 13
ATOM 13977 C C . CYS A 1 54 ? 4.471 3.096 5.680 1.00 0.28 54 CYS A C 13
ATOM 13978 O O . CYS A 1 54 ? 5.515 3.734 5.644 1.00 0.36 54 CYS A O 13
ATOM 13986 N N . GLU A 1 55 ? 4.432 1.772 5.815 1.00 0.30 55 GLU A N 13
ATOM 13987 C CA . GLU A 1 55 ? 5.647 0.990 5.970 1.00 0.42 55 GLU A CA 13
ATOM 13988 C C . GLU A 1 55 ? 6.494 1.036 4.704 1.00 0.40 55 GLU A C 13
ATOM 13989 O O . GLU A 1 55 ? 7.703 1.271 4.756 1.00 0.50 55 GLU A O 13
ATOM 14001 N N . PHE A 1 56 ? 5.859 0.779 3.567 1.00 0.33 56 PHE A N 13
ATOM 14002 C CA . PHE A 1 56 ? 6.575 0.708 2.305 1.00 0.35 56 PHE A CA 13
ATOM 14003 C C . PHE A 1 56 ? 7.163 2.066 1.913 1.00 0.39 56 PHE A C 13
ATOM 14004 O O . PHE A 1 56 ? 8.331 2.153 1.531 1.00 0.49 56 PHE A O 13
ATOM 14021 N N . LYS A 1 57 ? 6.354 3.115 2.011 1.00 0.35 57 LYS A N 13
ATOM 14022 C CA . LYS A 1 57 ? 6.814 4.481 1.776 1.00 0.44 57 LYS A CA 13
ATOM 14023 C C . LYS A 1 57 ? 7.947 4.827 2.727 1.00 0.53 57 LYS A C 13
ATOM 14024 O O . LYS A 1 57 ? 8.907 5.501 2.362 1.00 0.65 57 LYS A O 13
ATOM 14043 N N . ASN A 1 58 ? 7.815 4.334 3.945 1.00 0.50 58 ASN A N 13
ATOM 14044 C CA . ASN A 1 58 ? 8.780 4.561 5.007 1.00 0.62 58 ASN A CA 13
ATOM 14045 C C . ASN A 1 58 ? 10.167 4.076 4.611 1.00 0.71 58 ASN A C 13
ATOM 14046 O O . ASN A 1 58 ? 11.142 4.824 4.662 1.00 0.88 58 ASN A O 13
ATOM 14057 N N . LYS A 1 59 ? 10.243 2.820 4.208 1.00 0.64 59 LYS A N 13
ATOM 14058 C CA . LYS A 1 59 ? 11.519 2.204 3.896 1.00 0.76 59 LYS A CA 13
ATOM 14059 C C . LYS A 1 59 ? 12.101 2.789 2.611 1.00 0.73 59 LYS A C 13
ATOM 14060 O O . LYS A 1 59 ? 13.314 2.899 2.469 1.00 0.83 59 LYS A O 13
ATOM 14079 N N . LEU A 1 60 ? 11.224 3.179 1.689 1.00 0.64 60 LEU A N 13
ATOM 14080 C CA . LEU A 1 60 ? 11.648 3.784 0.427 1.00 0.66 60 LEU A CA 13
ATOM 14081 C C . LEU A 1 60 ? 12.109 5.221 0.625 1.00 0.76 60 LEU A C 13
ATOM 14082 O O . LEU A 1 60 ? 12.909 5.739 -0.154 1.00 0.81 60 LEU A O 13
ATOM 14098 N N . LEU A 1 61 ? 11.588 5.861 1.661 1.00 0.83 61 LEU A N 13
ATOM 14099 C CA . LEU A 1 61 ? 11.951 7.233 1.990 1.00 0.96 61 LEU A CA 13
ATOM 14100 C C . LEU A 1 61 ? 13.446 7.312 2.269 1.00 1.05 61 LEU A C 13
ATOM 14101 O O . LEU A 1 61 ? 14.186 8.039 1.604 1.00 1.15 61 LEU A O 13
ATOM 14117 N N . SER A 1 62 ? 13.866 6.530 3.242 1.00 1.10 62 SER A N 13
ATOM 14118 C CA . SER A 1 62 ? 15.256 6.500 3.671 1.00 1.26 62 SER A CA 13
ATOM 14119 C C . SER A 1 62 ? 16.137 5.705 2.705 1.00 1.23 62 SER A C 13
ATOM 14120 O O . SER A 1 62 ? 17.286 6.070 2.464 1.00 1.28 62 SER A O 13
ATOM 14128 N N . ARG A 1 63 ? 15.593 4.634 2.137 1.00 1.31 63 ARG A N 13
ATOM 14129 C CA . ARG A 1 63 ? 16.377 3.678 1.401 1.00 1.51 63 ARG A CA 13
ATOM 14130 C C . ARG A 1 63 ? 15.714 3.373 0.068 1.00 1.63 63 ARG A C 13
ATOM 14131 O O . ARG A 1 63 ? 14.655 2.754 0.018 1.00 2.25 63 ARG A O 13
ATOM 14152 N N . ALA A 1 64 ? 16.318 3.840 -0.999 1.00 1.83 64 ALA A N 13
ATOM 14153 C CA . ALA A 1 64 ? 15.863 3.516 -2.351 1.00 2.61 64 ALA A CA 13
ATOM 14154 C C . ALA A 1 64 ? 16.134 2.044 -2.683 1.00 3.11 64 ALA A C 13
ATOM 14155 O O . ALA A 1 64 ? 16.958 1.725 -3.540 1.00 3.75 64 ALA A O 13
ATOM 14162 N N . ASN A 1 65 ? 15.415 1.157 -2.006 1.00 3.03 65 ASN A N 13
ATOM 14163 C CA . ASN A 1 65 ? 15.621 -0.280 -2.127 1.00 3.62 65 ASN A CA 13
ATOM 14164 C C . ASN A 1 65 ? 14.795 -0.877 -3.259 1.00 4.16 65 ASN A C 13
ATOM 14165 O O . ASN A 1 65 ? 14.787 -2.093 -3.459 1.00 4.50 65 ASN A O 13
ATOM 14176 N N . GLY A 1 66 ? 14.100 -0.028 -3.997 1.00 4.69 66 GLY A N 13
ATOM 14177 C CA . GLY A 1 66 ? 13.246 -0.506 -5.059 1.00 5.52 66 GLY A CA 13
ATOM 14178 C C . GLY A 1 66 ? 12.457 0.615 -5.683 1.00 6.29 66 GLY A C 13
ATOM 14179 O O . GLY A 1 66 ? 11.313 0.374 -6.105 1.00 6.60 66 GLY A O 13
ATOM 14184 N N . MET A 1 1 ? -6.410 15.844 -2.216 1.00 3.88 1 MET A N 14
ATOM 14185 C CA . MET A 1 1 ? -6.778 14.910 -3.306 1.00 3.10 1 MET A CA 14
ATOM 14186 C C . MET A 1 1 ? -8.162 14.317 -3.060 1.00 2.22 1 MET A C 14
ATOM 14187 O O . MET A 1 1 ? -8.865 14.734 -2.141 1.00 2.40 1 MET A O 14
ATOM 14203 N N . GLN A 1 2 ? -8.535 13.334 -3.882 1.00 1.90 2 GLN A N 14
ATOM 14204 C CA . GLN A 1 2 ? -9.865 12.724 -3.833 1.00 1.60 2 GLN A CA 14
ATOM 14205 C C . GLN A 1 2 ? -10.246 12.242 -2.429 1.00 1.43 2 GLN A C 14
ATOM 14206 O O . GLN A 1 2 ? -11.343 12.518 -1.949 1.00 1.60 2 GLN A O 14
ATOM 14220 N N . HIS A 1 3 ? -9.345 11.535 -1.763 1.00 1.23 3 HIS A N 14
ATOM 14221 C CA . HIS A 1 3 ? -9.653 10.968 -0.456 1.00 1.16 3 HIS A CA 14
ATOM 14222 C C . HIS A 1 3 ? -8.499 11.181 0.515 1.00 0.97 3 HIS A C 14
ATOM 14223 O O . HIS A 1 3 ? -7.344 10.913 0.185 1.00 1.04 3 HIS A O 14
ATOM 14238 N N . GLU A 1 4 ? -8.823 11.663 1.706 1.00 0.92 4 GLU A N 14
ATOM 14239 C CA . GLU A 1 4 ? -7.844 11.818 2.771 1.00 0.90 4 GLU A CA 14
ATOM 14240 C C . GLU A 1 4 ? -8.053 10.721 3.803 1.00 0.81 4 GLU A C 14
ATOM 14241 O O . GLU A 1 4 ? -9.192 10.368 4.116 1.00 0.99 4 GLU A O 14
ATOM 14253 N N . LEU A 1 5 ? -6.968 10.163 4.308 1.00 0.69 5 LEU A N 14
ATOM 14254 C CA . LEU A 1 5 ? -7.064 9.059 5.249 1.00 0.61 5 LEU A CA 14
ATOM 14255 C C . LEU A 1 5 ? -5.911 9.040 6.245 1.00 0.60 5 LEU A C 14
ATOM 14256 O O . LEU A 1 5 ? -4.893 9.713 6.066 1.00 0.66 5 LEU A O 14
ATOM 14272 N N . GLN A 1 6 ? -6.101 8.263 7.296 1.00 0.57 6 GLN A N 14
ATOM 14273 C CA . GLN A 1 6 ? -5.106 8.085 8.337 1.00 0.59 6 GLN A CA 14
ATOM 14274 C C . GLN A 1 6 ? -4.453 6.713 8.183 1.00 0.48 6 GLN A C 14
ATOM 14275 O O . GLN A 1 6 ? -4.961 5.887 7.425 1.00 0.42 6 GLN A O 14
ATOM 14289 N N . PRO A 1 7 ? -3.309 6.467 8.868 1.00 0.52 7 PRO A N 14
ATOM 14290 C CA . PRO A 1 7 ? -2.590 5.188 8.836 1.00 0.48 7 PRO A CA 14
ATOM 14291 C C . PRO A 1 7 ? -3.486 3.960 8.681 1.00 0.40 7 PRO A C 14
ATOM 14292 O O . PRO A 1 7 ? -3.243 3.116 7.828 1.00 0.37 7 PRO A O 14
ATOM 14303 N N . ASP A 1 8 ? -4.530 3.857 9.481 1.00 0.40 8 ASP A N 14
ATOM 14304 C CA . ASP A 1 8 ? -5.434 2.727 9.354 1.00 0.38 8 ASP A CA 14
ATOM 14305 C C . ASP A 1 8 ? -6.687 3.160 8.612 1.00 0.37 8 ASP A C 14
ATOM 14306 O O . ASP A 1 8 ? -7.550 3.850 9.160 1.00 0.42 8 ASP A O 14
ATOM 14315 N N . SER A 1 9 ? -6.755 2.765 7.351 1.00 0.33 9 SER A N 14
ATOM 14316 C CA . SER A 1 9 ? -7.831 3.159 6.461 1.00 0.34 9 SER A CA 14
ATOM 14317 C C . SER A 1 9 ? -7.799 2.268 5.223 1.00 0.29 9 SER A C 14
ATOM 14318 O O . SER A 1 9 ? -6.843 1.511 5.029 1.00 0.35 9 SER A O 14
ATOM 14326 N N . LEU A 1 10 ? -8.823 2.369 4.388 1.00 0.28 10 LEU A N 14
ATOM 14327 C CA . LEU A 1 10 ? -8.977 1.470 3.255 1.00 0.27 10 LEU A CA 14
ATOM 14328 C C . LEU A 1 10 ? -8.603 2.144 1.936 1.00 0.25 10 LEU A C 14
ATOM 14329 O O . LEU A 1 10 ? -9.325 3.003 1.429 1.00 0.29 10 LEU A O 14
ATOM 14345 N N . VAL A 1 11 ? -7.465 1.744 1.398 1.00 0.22 11 VAL A N 14
ATOM 14346 C CA . VAL A 1 11 ? -7.045 2.141 0.063 1.00 0.22 11 VAL A CA 14
ATOM 14347 C C . VAL A 1 11 ? -7.262 0.988 -0.913 1.00 0.24 11 VAL A C 14
ATOM 14348 O O . VAL A 1 11 ? -7.487 -0.152 -0.503 1.00 0.29 11 VAL A O 14
ATOM 14361 N N . ASP A 1 12 ? -7.196 1.287 -2.195 1.00 0.25 12 ASP A N 14
ATOM 14362 C CA . ASP A 1 12 ? -7.403 0.280 -3.226 1.00 0.29 12 ASP A CA 14
ATOM 14363 C C . ASP A 1 12 ? -6.147 0.130 -4.073 1.00 0.28 12 ASP A C 14
ATOM 14364 O O . ASP A 1 12 ? -5.250 0.964 -3.981 1.00 0.30 12 ASP A O 14
ATOM 14373 N N . LEU A 1 13 ? -6.064 -0.932 -4.863 1.00 0.34 13 LEU A N 14
ATOM 14374 C CA . LEU A 1 13 ? -4.928 -1.143 -5.759 1.00 0.38 13 LEU A CA 14
ATOM 14375 C C . LEU A 1 13 ? -4.724 0.069 -6.665 1.00 0.34 13 LEU A C 14
ATOM 14376 O O . LEU A 1 13 ? -3.601 0.558 -6.835 1.00 0.33 13 LEU A O 14
ATOM 14392 N N . LYS A 1 14 ? -5.826 0.566 -7.210 1.00 0.37 14 LYS A N 14
ATOM 14393 C CA . LYS A 1 14 ? -5.811 1.750 -8.055 1.00 0.40 14 LYS A CA 14
ATOM 14394 C C . LYS A 1 14 ? -5.285 2.939 -7.260 1.00 0.31 14 LYS A C 14
ATOM 14395 O O . LYS A 1 14 ? -4.555 3.786 -7.776 1.00 0.32 14 LYS A O 14
ATOM 14414 N N . PHE A 1 15 ? -5.658 2.973 -5.991 1.00 0.29 15 PHE A N 14
ATOM 14415 C CA . PHE A 1 15 ? -5.210 4.011 -5.081 1.00 0.26 15 PHE A CA 14
ATOM 14416 C C . PHE A 1 15 ? -3.697 3.944 -4.891 1.00 0.23 15 PHE A C 14
ATOM 14417 O O . PHE A 1 15 ? -3.027 4.964 -4.910 1.00 0.27 15 PHE A O 14
ATOM 14434 N N . ILE A 1 16 ? -3.169 2.737 -4.668 1.00 0.22 16 ILE A N 14
ATOM 14435 C CA . ILE A 1 16 ? -1.726 2.539 -4.537 1.00 0.22 16 ILE A CA 14
ATOM 14436 C C . ILE A 1 16 ? -0.980 3.126 -5.734 1.00 0.23 16 ILE A C 14
ATOM 14437 O O . ILE A 1 16 ? 0.086 3.725 -5.588 1.00 0.27 16 ILE A O 14
ATOM 14453 N N . MET A 1 17 ? -1.545 2.934 -6.922 1.00 0.23 17 MET A N 14
ATOM 14454 C CA . MET A 1 17 ? -0.983 3.500 -8.141 1.00 0.28 17 MET A CA 14
ATOM 14455 C C . MET A 1 17 ? -0.973 5.023 -8.060 1.00 0.34 17 MET A C 14
ATOM 14456 O O . MET A 1 17 ? -0.054 5.672 -8.540 1.00 0.43 17 MET A O 14
ATOM 14470 N N . ALA A 1 18 ? -2.015 5.579 -7.460 1.00 0.34 18 ALA A N 14
ATOM 14471 C CA . ALA A 1 18 ? -2.103 7.019 -7.221 1.00 0.44 18 ALA A CA 14
ATOM 14472 C C . ALA A 1 18 ? -1.132 7.462 -6.124 1.00 0.49 18 ALA A C 14
ATOM 14473 O O . ALA A 1 18 ? -0.620 8.585 -6.146 1.00 0.69 18 ALA A O 14
ATOM 14480 N N . ASP A 1 19 ? -0.889 6.559 -5.177 1.00 0.40 19 ASP A N 14
ATOM 14481 C CA . ASP A 1 19 ? -0.047 6.830 -4.010 1.00 0.52 19 ASP A CA 14
ATOM 14482 C C . ASP A 1 19 ? 1.373 7.177 -4.451 1.00 0.56 19 ASP A C 14
ATOM 14483 O O . ASP A 1 19 ? 1.971 8.145 -3.974 1.00 0.77 19 ASP A O 14
ATOM 14492 N N . THR A 1 20 ? 1.897 6.392 -5.380 1.00 0.49 20 THR A N 14
ATOM 14493 C CA . THR A 1 20 ? 3.252 6.591 -5.868 1.00 0.71 20 THR A CA 14
ATOM 14494 C C . THR A 1 20 ? 3.271 6.959 -7.348 1.00 0.67 20 THR A C 14
ATOM 14495 O O . THR A 1 20 ? 3.806 7.997 -7.738 1.00 1.04 20 THR A O 14
ATOM 14506 N N . GLY A 1 21 ? 2.673 6.097 -8.160 1.00 0.36 21 GLY A N 14
ATOM 14507 C CA . GLY A 1 21 ? 2.646 6.308 -9.594 1.00 0.45 21 GLY A CA 14
ATOM 14508 C C . GLY A 1 21 ? 3.353 5.198 -10.340 1.00 0.40 21 GLY A C 14
ATOM 14509 O O . GLY A 1 21 ? 3.785 5.383 -11.479 1.00 0.49 21 GLY A O 14
ATOM 14513 N N . PHE A 1 22 ? 3.459 4.034 -9.705 1.00 0.31 22 PHE A N 14
ATOM 14514 C CA . PHE A 1 22 ? 4.231 2.928 -10.266 1.00 0.32 22 PHE A CA 14
ATOM 14515 C C . PHE A 1 22 ? 3.338 1.732 -10.593 1.00 0.29 22 PHE A C 14
ATOM 14516 O O . PHE A 1 22 ? 2.119 1.789 -10.423 1.00 0.28 22 PHE A O 14
ATOM 14533 N N . GLY A 1 23 ? 3.961 0.652 -11.060 1.00 0.34 23 GLY A N 14
ATOM 14534 C CA . GLY A 1 23 ? 3.225 -0.528 -11.467 1.00 0.36 23 GLY A CA 14
ATOM 14535 C C . GLY A 1 23 ? 2.961 -1.489 -10.322 1.00 0.30 23 GLY A C 14
ATOM 14536 O O . GLY A 1 23 ? 3.675 -1.485 -9.318 1.00 0.27 23 GLY A O 14
ATOM 14540 N N . LYS A 1 24 ? 1.921 -2.307 -10.482 1.00 0.35 24 LYS A N 14
ATOM 14541 C CA . LYS A 1 24 ? 1.502 -3.278 -9.467 1.00 0.39 24 LYS A CA 14
ATOM 14542 C C . LYS A 1 24 ? 2.658 -4.153 -8.965 1.00 0.31 24 LYS A C 14
ATOM 14543 O O . LYS A 1 24 ? 2.693 -4.513 -7.787 1.00 0.28 24 LYS A O 14
ATOM 14562 N N . THR A 1 25 ? 3.590 -4.504 -9.850 1.00 0.35 25 THR A N 14
ATOM 14563 C CA . THR A 1 25 ? 4.715 -5.357 -9.471 1.00 0.37 25 THR A CA 14
ATOM 14564 C C . THR A 1 25 ? 5.526 -4.712 -8.342 1.00 0.32 25 THR A C 14
ATOM 14565 O O . THR A 1 25 ? 5.884 -5.370 -7.359 1.00 0.36 25 THR A O 14
ATOM 14576 N N . PHE A 1 26 ? 5.767 -3.412 -8.480 1.00 0.27 26 PHE A N 14
ATOM 14577 C CA . PHE A 1 26 ? 6.476 -2.637 -7.480 1.00 0.26 26 PHE A CA 14
ATOM 14578 C C . PHE A 1 26 ? 5.731 -2.684 -6.156 1.00 0.22 26 PHE A C 14
ATOM 14579 O O . PHE A 1 26 ? 6.330 -2.858 -5.095 1.00 0.25 26 PHE A O 14
ATOM 14596 N N . ILE A 1 27 ? 4.415 -2.542 -6.241 1.00 0.18 27 ILE A N 14
ATOM 14597 C CA . ILE A 1 27 ? 3.562 -2.506 -5.068 1.00 0.16 27 ILE A CA 14
ATOM 14598 C C . ILE A 1 27 ? 3.688 -3.784 -4.249 1.00 0.18 27 ILE A C 14
ATOM 14599 O O . ILE A 1 27 ? 4.166 -3.767 -3.119 1.00 0.19 27 ILE A O 14
ATOM 14615 N N . TYR A 1 28 ? 3.278 -4.892 -4.834 1.00 0.22 28 TYR A N 14
ATOM 14616 C CA . TYR A 1 28 ? 3.178 -6.138 -4.094 1.00 0.25 28 TYR A CA 14
ATOM 14617 C C . TYR A 1 28 ? 4.529 -6.584 -3.547 1.00 0.25 28 TYR A C 14
ATOM 14618 O O . TYR A 1 28 ? 4.599 -7.126 -2.445 1.00 0.27 28 TYR A O 14
ATOM 14636 N N . ASP A 1 29 ? 5.599 -6.324 -4.289 1.00 0.28 29 ASP A N 14
ATOM 14637 C CA . ASP A 1 29 ? 6.947 -6.604 -3.797 1.00 0.32 29 ASP A CA 14
ATOM 14638 C C . ASP A 1 29 ? 7.257 -5.722 -2.593 1.00 0.28 29 ASP A C 14
ATOM 14639 O O . ASP A 1 29 ? 7.602 -6.210 -1.512 1.00 0.29 29 ASP A O 14
ATOM 14648 N N . ARG A 1 30 ? 7.092 -4.424 -2.786 1.00 0.26 30 ARG A N 14
ATOM 14649 C CA . ARG A 1 30 ? 7.471 -3.439 -1.788 1.00 0.28 30 ARG A CA 14
ATOM 14650 C C . ARG A 1 30 ? 6.640 -3.572 -0.516 1.00 0.22 30 ARG A C 14
ATOM 14651 O O . ARG A 1 30 ? 7.183 -3.574 0.593 1.00 0.24 30 ARG A O 14
ATOM 14672 N N . ILE A 1 31 ? 5.330 -3.681 -0.681 1.00 0.19 31 ILE A N 14
ATOM 14673 C CA . ILE A 1 31 ? 4.413 -3.666 0.448 1.00 0.18 31 ILE A CA 14
ATOM 14674 C C . ILE A 1 31 ? 4.460 -4.983 1.234 1.00 0.22 31 ILE A C 14
ATOM 14675 O O . ILE A 1 31 ? 4.439 -4.965 2.467 1.00 0.27 31 ILE A O 14
ATOM 14691 N N . LYS A 1 32 ? 4.545 -6.120 0.538 1.00 0.24 32 LYS A N 14
ATOM 14692 C CA . LYS A 1 32 ? 4.617 -7.417 1.217 1.00 0.35 32 LYS A CA 14
ATOM 14693 C C . LYS A 1 32 ? 5.827 -7.488 2.139 1.00 0.41 32 LYS A C 14
ATOM 14694 O O . LYS A 1 32 ? 5.751 -8.020 3.248 1.00 0.52 32 LYS A O 14
ATOM 14713 N N . SER A 1 33 ? 6.939 -6.945 1.673 1.00 0.40 33 SER A N 14
ATOM 14714 C CA . SER A 1 33 ? 8.157 -6.895 2.465 1.00 0.54 33 SER A CA 14
ATOM 14715 C C . SER A 1 33 ? 8.126 -5.704 3.427 1.00 0.54 33 SER A C 14
ATOM 14716 O O . SER A 1 33 ? 8.984 -5.569 4.298 1.00 0.66 33 SER A O 14
ATOM 14724 N N . GLY A 1 34 ? 7.132 -4.841 3.257 1.00 0.47 34 GLY A N 14
ATOM 14725 C CA . GLY A 1 34 ? 7.058 -3.623 4.035 1.00 0.49 34 GLY A CA 14
ATOM 14726 C C . GLY A 1 34 ? 6.662 -3.864 5.473 1.00 0.43 34 GLY A C 14
ATOM 14727 O O . GLY A 1 34 ? 7.462 -3.653 6.386 1.00 0.56 34 GLY A O 14
ATOM 14731 N N . ASP A 1 35 ? 5.437 -4.321 5.681 1.00 0.33 35 ASP A N 14
ATOM 14732 C CA . ASP A 1 35 ? 4.906 -4.455 7.045 1.00 0.41 35 ASP A CA 14
ATOM 14733 C C . ASP A 1 35 ? 4.014 -5.684 7.192 1.00 0.42 35 ASP A C 14
ATOM 14734 O O . ASP A 1 35 ? 3.307 -5.836 8.183 1.00 0.83 35 ASP A O 14
ATOM 14743 N N . LEU A 1 36 ? 4.098 -6.583 6.216 1.00 0.39 36 LEU A N 14
ATOM 14744 C CA . LEU A 1 36 ? 3.201 -7.742 6.146 1.00 0.45 36 LEU A CA 14
ATOM 14745 C C . LEU A 1 36 ? 1.744 -7.272 6.113 1.00 0.41 36 LEU A C 14
ATOM 14746 O O . LEU A 1 36 ? 1.075 -7.248 7.141 1.00 0.57 36 LEU A O 14
ATOM 14762 N N . PRO A 1 37 ? 1.245 -6.942 4.909 1.00 0.33 37 PRO A N 14
ATOM 14763 C CA . PRO A 1 37 ? -0.030 -6.238 4.713 1.00 0.32 37 PRO A CA 14
ATOM 14764 C C . PRO A 1 37 ? -1.168 -6.698 5.619 1.00 0.26 37 PRO A C 14
ATOM 14765 O O . PRO A 1 37 ? -1.581 -7.859 5.591 1.00 0.32 37 PRO A O 14
ATOM 14776 N N . LYS A 1 38 ? -1.673 -5.756 6.411 1.00 0.30 38 LYS A N 14
ATOM 14777 C CA . LYS A 1 38 ? -2.826 -5.990 7.270 1.00 0.37 38 LYS A CA 14
ATOM 14778 C C . LYS A 1 38 ? -4.098 -5.721 6.481 1.00 0.33 38 LYS A C 14
ATOM 14779 O O . LYS A 1 38 ? -5.216 -5.854 6.996 1.00 0.40 38 LYS A O 14
ATOM 14798 N N . ALA A 1 39 ? -3.896 -5.298 5.237 1.00 0.24 39 ALA A N 14
ATOM 14799 C CA . ALA A 1 39 ? -4.957 -5.171 4.252 1.00 0.22 39 ALA A CA 14
ATOM 14800 C C . ALA A 1 39 ? -5.876 -6.380 4.257 1.00 0.29 39 ALA A C 14
ATOM 14801 O O . ALA A 1 39 ? -5.474 -7.484 4.638 1.00 0.37 39 ALA A O 14
ATOM 14808 N N . LYS A 1 40 ? -7.099 -6.197 3.790 1.00 0.31 40 LYS A N 14
ATOM 14809 C CA . LYS A 1 40 ? -8.037 -7.290 3.783 1.00 0.42 40 LYS A CA 14
ATOM 14810 C C . LYS A 1 40 ? -8.104 -7.834 2.376 1.00 0.42 40 LYS A C 14
ATOM 14811 O O . LYS A 1 40 ? -9.012 -7.538 1.597 1.00 0.40 40 LYS A O 14
ATOM 14830 N N . VAL A 1 41 ? -7.093 -8.616 2.063 1.00 0.51 41 VAL A N 14
ATOM 14831 C CA . VAL A 1 41 ? -6.955 -9.230 0.778 1.00 0.59 41 VAL A CA 14
ATOM 14832 C C . VAL A 1 41 ? -6.962 -10.752 0.911 1.00 0.78 41 VAL A C 14
ATOM 14833 O O . VAL A 1 41 ? -5.966 -11.364 1.293 1.00 1.02 41 VAL A O 14
ATOM 14846 N N . ILE A 1 42 ? -8.104 -11.354 0.647 1.00 0.87 42 ILE A N 14
ATOM 14847 C CA . ILE A 1 42 ? -8.208 -12.802 0.672 1.00 1.13 42 ILE A CA 14
ATOM 14848 C C . ILE A 1 42 ? -9.008 -13.298 -0.528 1.00 1.17 42 ILE A C 14
ATOM 14849 O O . ILE A 1 42 ? -8.962 -14.478 -0.879 1.00 1.41 42 ILE A O 14
ATOM 14865 N N . HIS A 1 43 ? -9.718 -12.385 -1.176 1.00 1.08 43 HIS A N 14
ATOM 14866 C CA . HIS A 1 43 ? -10.540 -12.747 -2.321 1.00 1.28 43 HIS A CA 14
ATOM 14867 C C . HIS A 1 43 ? -9.861 -12.381 -3.636 1.00 1.29 43 HIS A C 14
ATOM 14868 O O . HIS A 1 43 ? -10.530 -12.236 -4.657 1.00 1.51 43 HIS A O 14
ATOM 14883 N N . GLY A 1 44 ? -8.542 -12.228 -3.627 1.00 1.20 44 GLY A N 14
ATOM 14884 C CA . GLY A 1 44 ? -7.846 -11.944 -4.867 1.00 1.31 44 GLY A CA 14
ATOM 14885 C C . GLY A 1 44 ? -7.577 -10.469 -5.063 1.00 1.11 44 GLY A C 14
ATOM 14886 O O . GLY A 1 44 ? -7.926 -9.909 -6.103 1.00 1.44 44 GLY A O 14
ATOM 14890 N N . ARG A 1 45 ? -6.971 -9.845 -4.049 1.00 0.93 45 ARG A N 14
ATOM 14891 C CA . ARG A 1 45 ? -6.592 -8.426 -4.094 1.00 0.90 45 ARG A CA 14
ATOM 14892 C C . ARG A 1 45 ? -7.831 -7.532 -4.041 1.00 0.86 45 ARG A C 14
ATOM 14893 O O . ARG A 1 45 ? -8.424 -7.209 -5.068 1.00 1.73 45 ARG A O 14
ATOM 14914 N N . ALA A 1 46 ? -8.210 -7.131 -2.831 1.00 0.74 46 ALA A N 14
ATOM 14915 C CA . ALA A 1 46 ? -9.443 -6.382 -2.634 1.00 0.57 46 ALA A CA 14
ATOM 14916 C C . ALA A 1 46 ? -9.195 -5.016 -1.998 1.00 0.51 46 ALA A C 14
ATOM 14917 O O . ALA A 1 46 ? -9.131 -4.008 -2.696 1.00 0.67 46 ALA A O 14
ATOM 14924 N N . ARG A 1 47 ? -9.043 -4.974 -0.677 1.00 0.37 47 ARG A N 14
ATOM 14925 C CA . ARG A 1 47 ? -8.873 -3.707 0.019 1.00 0.38 47 ARG A CA 14
ATOM 14926 C C . ARG A 1 47 ? -7.551 -3.700 0.759 1.00 0.31 47 ARG A C 14
ATOM 14927 O O . ARG A 1 47 ? -7.164 -4.702 1.359 1.00 0.34 47 ARG A O 14
ATOM 14948 N N . TRP A 1 48 ? -6.858 -2.578 0.709 1.00 0.26 48 TRP A N 14
ATOM 14949 C CA . TRP A 1 48 ? -5.551 -2.481 1.320 1.00 0.21 48 TRP A CA 14
ATOM 14950 C C . TRP A 1 48 ? -5.556 -1.459 2.445 1.00 0.20 48 TRP A C 14
ATOM 14951 O O . TRP A 1 48 ? -6.279 -0.466 2.394 1.00 0.23 48 TRP A O 14
ATOM 14972 N N . LEU A 1 49 ? -4.769 -1.717 3.475 1.00 0.20 49 LEU A N 14
ATOM 14973 C CA . LEU A 1 49 ? -4.619 -0.786 4.566 1.00 0.21 49 LEU A CA 14
ATOM 14974 C C . LEU A 1 49 ? -3.503 0.192 4.268 1.00 0.23 49 LEU A C 14
ATOM 14975 O O . LEU A 1 49 ? -2.465 -0.170 3.711 1.00 0.30 49 LEU A O 14
ATOM 14991 N N . TYR A 1 50 ? -3.732 1.442 4.625 1.00 0.21 50 TYR A N 14
ATOM 14992 C CA . TYR A 1 50 ? -2.765 2.490 4.367 1.00 0.24 50 TYR A CA 14
ATOM 14993 C C . TYR A 1 50 ? -1.509 2.285 5.211 1.00 0.25 50 TYR A C 14
ATOM 14994 O O . TYR A 1 50 ? -0.433 2.731 4.836 1.00 0.26 50 TYR A O 14
ATOM 15012 N N . ARG A 1 51 ? -1.662 1.643 6.365 1.00 0.27 51 ARG A N 14
ATOM 15013 C CA . ARG A 1 51 ? -0.526 1.306 7.220 1.00 0.29 51 ARG A CA 14
ATOM 15014 C C . ARG A 1 51 ? 0.545 0.539 6.440 1.00 0.28 51 ARG A C 14
ATOM 15015 O O . ARG A 1 51 ? 1.738 0.799 6.583 1.00 0.30 51 ARG A O 14
ATOM 15036 N N . ASP A 1 52 ? 0.103 -0.405 5.607 1.00 0.30 52 ASP A N 14
ATOM 15037 C CA . ASP A 1 52 ? 1.008 -1.174 4.763 1.00 0.31 52 ASP A CA 14
ATOM 15038 C C . ASP A 1 52 ? 1.745 -0.232 3.821 1.00 0.28 52 ASP A C 14
ATOM 15039 O O . ASP A 1 52 ? 2.914 -0.438 3.478 1.00 0.32 52 ASP A O 14
ATOM 15048 N N . HIS A 1 53 ? 1.046 0.824 3.421 1.00 0.23 53 HIS A N 14
ATOM 15049 C CA . HIS A 1 53 ? 1.632 1.854 2.578 1.00 0.21 53 HIS A CA 14
ATOM 15050 C C . HIS A 1 53 ? 2.627 2.672 3.375 1.00 0.19 53 HIS A C 14
ATOM 15051 O O . HIS A 1 53 ? 3.669 3.056 2.856 1.00 0.19 53 HIS A O 14
ATOM 15066 N N . CYS A 1 54 ? 2.300 2.930 4.639 1.00 0.21 54 CYS A N 14
ATOM 15067 C CA . CYS A 1 54 ? 3.165 3.719 5.504 1.00 0.25 54 CYS A CA 14
ATOM 15068 C C . CYS A 1 54 ? 4.565 3.128 5.532 1.00 0.28 54 CYS A C 14
ATOM 15069 O O . CYS A 1 54 ? 5.551 3.835 5.323 1.00 0.36 54 CYS A O 14
ATOM 15077 N N . GLU A 1 55 ? 4.645 1.825 5.762 1.00 0.30 55 GLU A N 14
ATOM 15078 C CA . GLU A 1 55 ? 5.929 1.154 5.819 1.00 0.42 55 GLU A CA 14
ATOM 15079 C C . GLU A 1 55 ? 6.617 1.093 4.462 1.00 0.40 55 GLU A C 14
ATOM 15080 O O . GLU A 1 55 ? 7.831 1.267 4.379 1.00 0.50 55 GLU A O 14
ATOM 15092 N N . PHE A 1 56 ? 5.874 0.823 3.396 1.00 0.33 56 PHE A N 14
ATOM 15093 C CA . PHE A 1 56 ? 6.500 0.764 2.084 1.00 0.35 56 PHE A CA 14
ATOM 15094 C C . PHE A 1 56 ? 7.029 2.142 1.680 1.00 0.39 56 PHE A C 14
ATOM 15095 O O . PHE A 1 56 ? 8.138 2.264 1.158 1.00 0.49 56 PHE A O 14
ATOM 15112 N N . LYS A 1 57 ? 6.235 3.173 1.919 1.00 0.35 57 LYS A N 14
ATOM 15113 C CA . LYS A 1 57 ? 6.683 4.548 1.720 1.00 0.44 57 LYS A CA 14
ATOM 15114 C C . LYS A 1 57 ? 7.892 4.851 2.601 1.00 0.53 57 LYS A C 14
ATOM 15115 O O . LYS A 1 57 ? 8.725 5.691 2.268 1.00 0.65 57 LYS A O 14
ATOM 15134 N N . ASN A 1 58 ? 7.975 4.132 3.713 1.00 0.50 58 ASN A N 14
ATOM 15135 C CA . ASN A 1 58 ? 9.018 4.324 4.711 1.00 0.62 58 ASN A CA 14
ATOM 15136 C C . ASN A 1 58 ? 10.336 3.705 4.263 1.00 0.71 58 ASN A C 14
ATOM 15137 O O . ASN A 1 58 ? 11.369 4.369 4.248 1.00 0.88 58 ASN A O 14
ATOM 15148 N N . LYS A 1 59 ? 10.296 2.429 3.899 1.00 0.64 59 LYS A N 14
ATOM 15149 C CA . LYS A 1 59 ? 11.486 1.718 3.448 1.00 0.76 59 LYS A CA 14
ATOM 15150 C C . LYS A 1 59 ? 12.091 2.409 2.235 1.00 0.73 59 LYS A C 14
ATOM 15151 O O . LYS A 1 59 ? 13.307 2.468 2.082 1.00 0.83 59 LYS A O 14
ATOM 15170 N N . LEU A 1 60 ? 11.232 2.928 1.379 1.00 0.64 60 LEU A N 14
ATOM 15171 C CA . LEU A 1 60 ? 11.668 3.670 0.206 1.00 0.66 60 LEU A CA 14
ATOM 15172 C C . LEU A 1 60 ? 12.205 5.052 0.576 1.00 0.76 60 LEU A C 14
ATOM 15173 O O . LEU A 1 60 ? 13.028 5.617 -0.137 1.00 0.81 60 LEU A O 14
ATOM 15189 N N . LEU A 1 61 ? 11.740 5.584 1.690 1.00 0.83 61 LEU A N 14
ATOM 15190 C CA . LEU A 1 61 ? 12.189 6.888 2.159 1.00 0.96 61 LEU A CA 14
ATOM 15191 C C . LEU A 1 61 ? 13.508 6.769 2.921 1.00 1.05 61 LEU A C 14
ATOM 15192 O O . LEU A 1 61 ? 14.390 7.620 2.797 1.00 1.15 61 LEU A O 14
ATOM 15208 N N . SER A 1 62 ? 13.634 5.708 3.707 1.00 1.10 62 SER A N 14
ATOM 15209 C CA . SER A 1 62 ? 14.806 5.510 4.553 1.00 1.26 62 SER A CA 14
ATOM 15210 C C . SER A 1 62 ? 15.906 4.724 3.832 1.00 1.23 62 SER A C 14
ATOM 15211 O O . SER A 1 62 ? 17.055 5.160 3.776 1.00 1.28 62 SER A O 14
ATOM 15219 N N . ARG A 1 63 ? 15.554 3.572 3.268 1.00 1.31 63 ARG A N 14
ATOM 15220 C CA . ARG A 1 63 ? 16.531 2.732 2.577 1.00 1.51 63 ARG A CA 14
ATOM 15221 C C . ARG A 1 63 ? 16.608 3.088 1.102 1.00 1.63 63 ARG A C 14
ATOM 15222 O O . ARG A 1 63 ? 17.694 3.088 0.518 1.00 2.25 63 ARG A O 14
ATOM 15243 N N . ALA A 1 64 ? 15.447 3.396 0.522 1.00 1.83 64 ALA A N 14
ATOM 15244 C CA . ALA A 1 64 ? 15.317 3.699 -0.901 1.00 2.61 64 ALA A CA 14
ATOM 15245 C C . ALA A 1 64 ? 15.570 2.459 -1.757 1.00 3.11 64 ALA A C 14
ATOM 15246 O O . ALA A 1 64 ? 16.659 1.886 -1.753 1.00 3.75 64 ALA A O 14
ATOM 15253 N N . ASN A 1 65 ? 14.536 2.032 -2.469 1.00 3.03 65 ASN A N 14
ATOM 15254 C CA . ASN A 1 65 ? 14.629 0.861 -3.338 1.00 3.62 65 ASN A CA 14
ATOM 15255 C C . ASN A 1 65 ? 14.562 1.313 -4.789 1.00 4.16 65 ASN A C 14
ATOM 15256 O O . ASN A 1 65 ? 13.956 2.342 -5.093 1.00 4.50 65 ASN A O 14
ATOM 15267 N N . GLY A 1 66 ? 15.171 0.549 -5.677 1.00 4.69 66 GLY A N 14
ATOM 15268 C CA . GLY A 1 66 ? 15.154 0.891 -7.083 1.00 5.52 66 GLY A CA 14
ATOM 15269 C C . GLY A 1 66 ? 16.177 0.104 -7.868 1.00 6.29 66 GLY A C 14
ATOM 15270 O O . GLY A 1 66 ? 16.472 -1.046 -7.479 1.00 6.60 66 GLY A O 14
ATOM 15275 N N . MET A 1 1 ? -13.658 13.788 -4.872 1.00 3.88 1 MET A N 15
ATOM 15276 C CA . MET A 1 1 ? -12.651 13.149 -5.755 1.00 3.10 1 MET A CA 15
ATOM 15277 C C . MET A 1 1 ? -11.599 12.407 -4.934 1.00 2.22 1 MET A C 15
ATOM 15278 O O . MET A 1 1 ? -11.309 11.241 -5.194 1.00 2.40 1 MET A O 15
ATOM 15294 N N . GLN A 1 2 ? -11.034 13.077 -3.940 1.00 1.90 2 GLN A N 15
ATOM 15295 C CA . GLN A 1 2 ? -9.982 12.482 -3.128 1.00 1.60 2 GLN A CA 15
ATOM 15296 C C . GLN A 1 2 ? -10.574 11.782 -1.912 1.00 1.43 2 GLN A C 15
ATOM 15297 O O . GLN A 1 2 ? -11.453 12.326 -1.238 1.00 1.60 2 GLN A O 15
ATOM 15311 N N . HIS A 1 3 ? -10.088 10.581 -1.632 1.00 1.23 3 HIS A N 15
ATOM 15312 C CA . HIS A 1 3 ? -10.531 9.833 -0.469 1.00 1.16 3 HIS A CA 15
ATOM 15313 C C . HIS A 1 3 ? -9.465 9.899 0.609 1.00 0.97 3 HIS A C 15
ATOM 15314 O O . HIS A 1 3 ? -8.377 9.342 0.458 1.00 1.04 3 HIS A O 15
ATOM 15329 N N . GLU A 1 4 ? -9.780 10.587 1.691 1.00 0.92 4 GLU A N 15
ATOM 15330 C CA . GLU A 1 4 ? -8.817 10.824 2.748 1.00 0.90 4 GLU A CA 15
ATOM 15331 C C . GLU A 1 4 ? -9.092 9.914 3.934 1.00 0.81 4 GLU A C 15
ATOM 15332 O O . GLU A 1 4 ? -10.246 9.577 4.216 1.00 0.99 4 GLU A O 15
ATOM 15344 N N . LEU A 1 5 ? -8.033 9.525 4.624 1.00 0.69 5 LEU A N 15
ATOM 15345 C CA . LEU A 1 5 ? -8.119 8.494 5.644 1.00 0.61 5 LEU A CA 15
ATOM 15346 C C . LEU A 1 5 ? -6.951 8.564 6.624 1.00 0.60 5 LEU A C 15
ATOM 15347 O O . LEU A 1 5 ? -5.974 9.285 6.407 1.00 0.66 5 LEU A O 15
ATOM 15363 N N . GLN A 1 6 ? -7.075 7.816 7.709 1.00 0.57 6 GLN A N 15
ATOM 15364 C CA . GLN A 1 6 ? -6.016 7.701 8.696 1.00 0.59 6 GLN A CA 15
ATOM 15365 C C . GLN A 1 6 ? -5.318 6.346 8.540 1.00 0.48 6 GLN A C 15
ATOM 15366 O O . GLN A 1 6 ? -5.840 5.477 7.844 1.00 0.42 6 GLN A O 15
ATOM 15380 N N . PRO A 1 7 ? -4.120 6.174 9.157 1.00 0.52 7 PRO A N 15
ATOM 15381 C CA . PRO A 1 7 ? -3.312 4.942 9.100 1.00 0.48 7 PRO A CA 15
ATOM 15382 C C . PRO A 1 7 ? -4.104 3.642 8.940 1.00 0.40 7 PRO A C 15
ATOM 15383 O O . PRO A 1 7 ? -3.770 2.810 8.093 1.00 0.37 7 PRO A O 15
ATOM 15394 N N . ASP A 1 8 ? -5.144 3.453 9.735 1.00 0.40 8 ASP A N 15
ATOM 15395 C CA . ASP A 1 8 ? -5.955 2.250 9.610 1.00 0.38 8 ASP A CA 15
ATOM 15396 C C . ASP A 1 8 ? -7.239 2.567 8.858 1.00 0.37 8 ASP A C 15
ATOM 15397 O O . ASP A 1 8 ? -8.163 3.175 9.401 1.00 0.42 8 ASP A O 15
ATOM 15406 N N . SER A 1 9 ? -7.271 2.155 7.599 1.00 0.33 9 SER A N 15
ATOM 15407 C CA . SER A 1 9 ? -8.396 2.399 6.713 1.00 0.34 9 SER A CA 15
ATOM 15408 C C . SER A 1 9 ? -8.152 1.657 5.401 1.00 0.29 9 SER A C 15
ATOM 15409 O O . SER A 1 9 ? -7.119 0.999 5.246 1.00 0.35 9 SER A O 15
ATOM 15417 N N . LEU A 1 10 ? -9.084 1.771 4.465 1.00 0.28 10 LEU A N 15
ATOM 15418 C CA . LEU A 1 10 ? -9.029 0.992 3.237 1.00 0.27 10 LEU A CA 15
ATOM 15419 C C . LEU A 1 10 ? -8.692 1.864 2.030 1.00 0.25 10 LEU A C 15
ATOM 15420 O O . LEU A 1 10 ? -9.426 2.788 1.679 1.00 0.29 10 LEU A O 15
ATOM 15436 N N . VAL A 1 11 ? -7.559 1.559 1.417 1.00 0.22 11 VAL A N 15
ATOM 15437 C CA . VAL A 1 11 ? -7.129 2.200 0.184 1.00 0.22 11 VAL A CA 15
ATOM 15438 C C . VAL A 1 11 ? -7.327 1.245 -0.989 1.00 0.24 11 VAL A C 15
ATOM 15439 O O . VAL A 1 11 ? -7.535 0.043 -0.792 1.00 0.29 11 VAL A O 15
ATOM 15452 N N . ASP A 1 12 ? -7.256 1.771 -2.200 1.00 0.25 12 ASP A N 15
ATOM 15453 C CA . ASP A 1 12 ? -7.439 0.955 -3.391 1.00 0.29 12 ASP A CA 15
ATOM 15454 C C . ASP A 1 12 ? -6.106 0.759 -4.110 1.00 0.28 12 ASP A C 15
ATOM 15455 O O . ASP A 1 12 ? -5.144 1.475 -3.840 1.00 0.30 12 ASP A O 15
ATOM 15464 N N . LEU A 1 13 ? -6.050 -0.211 -5.010 1.00 0.34 13 LEU A N 15
ATOM 15465 C CA . LEU A 1 13 ? -4.842 -0.482 -5.784 1.00 0.38 13 LEU A CA 15
ATOM 15466 C C . LEU A 1 13 ? -4.538 0.678 -6.720 1.00 0.34 13 LEU A C 15
ATOM 15467 O O . LEU A 1 13 ? -3.383 1.085 -6.878 1.00 0.33 13 LEU A O 15
ATOM 15483 N N . LYS A 1 14 ? -5.590 1.217 -7.321 1.00 0.37 14 LYS A N 15
ATOM 15484 C CA . LYS A 1 14 ? -5.473 2.361 -8.214 1.00 0.40 14 LYS A CA 15
ATOM 15485 C C . LYS A 1 14 ? -4.940 3.551 -7.432 1.00 0.31 14 LYS A C 15
ATOM 15486 O O . LYS A 1 14 ? -4.218 4.403 -7.960 1.00 0.32 14 LYS A O 15
ATOM 15505 N N . PHE A 1 15 ? -5.313 3.587 -6.163 1.00 0.29 15 PHE A N 15
ATOM 15506 C CA . PHE A 1 15 ? -4.842 4.595 -5.234 1.00 0.26 15 PHE A CA 15
ATOM 15507 C C . PHE A 1 15 ? -3.333 4.489 -5.036 1.00 0.23 15 PHE A C 15
ATOM 15508 O O . PHE A 1 15 ? -2.622 5.486 -5.103 1.00 0.27 15 PHE A O 15
ATOM 15525 N N . ILE A 1 16 ? -2.862 3.274 -4.757 1.00 0.22 16 ILE A N 15
ATOM 15526 C CA . ILE A 1 16 ? -1.431 3.008 -4.613 1.00 0.22 16 ILE A CA 15
ATOM 15527 C C . ILE A 1 16 ? -0.658 3.537 -5.818 1.00 0.23 16 ILE A C 15
ATOM 15528 O O . ILE A 1 16 ? 0.374 4.192 -5.680 1.00 0.27 16 ILE A O 15
ATOM 15544 N N . MET A 1 17 ? -1.174 3.236 -7.003 1.00 0.23 17 MET A N 15
ATOM 15545 C CA . MET A 1 17 ? -0.557 3.681 -8.245 1.00 0.28 17 MET A CA 15
ATOM 15546 C C . MET A 1 17 ? -0.522 5.202 -8.318 1.00 0.34 17 MET A C 15
ATOM 15547 O O . MET A 1 17 ? 0.355 5.781 -8.955 1.00 0.43 17 MET A O 15
ATOM 15561 N N . ALA A 1 18 ? -1.487 5.842 -7.674 1.00 0.34 18 ALA A N 15
ATOM 15562 C CA . ALA A 1 18 ? -1.536 7.292 -7.620 1.00 0.44 18 ALA A CA 15
ATOM 15563 C C . ALA A 1 18 ? -0.444 7.856 -6.714 1.00 0.49 18 ALA A C 15
ATOM 15564 O O . ALA A 1 18 ? 0.269 8.780 -7.106 1.00 0.69 18 ALA A O 15
ATOM 15571 N N . ASP A 1 19 ? -0.312 7.306 -5.506 1.00 0.40 19 ASP A N 15
ATOM 15572 C CA . ASP A 1 19 ? 0.645 7.842 -4.535 1.00 0.52 19 ASP A CA 15
ATOM 15573 C C . ASP A 1 19 ? 2.089 7.569 -4.965 1.00 0.56 19 ASP A C 15
ATOM 15574 O O . ASP A 1 19 ? 3.001 8.301 -4.581 1.00 0.77 19 ASP A O 15
ATOM 15583 N N . THR A 1 20 ? 2.294 6.528 -5.767 1.00 0.49 20 THR A N 15
ATOM 15584 C CA . THR A 1 20 ? 3.626 6.230 -6.282 1.00 0.71 20 THR A CA 15
ATOM 15585 C C . THR A 1 20 ? 3.745 6.557 -7.768 1.00 0.67 20 THR A C 15
ATOM 15586 O O . THR A 1 20 ? 4.318 7.579 -8.151 1.00 1.04 20 THR A O 15
ATOM 15597 N N . GLY A 1 21 ? 3.183 5.684 -8.593 1.00 0.36 21 GLY A N 15
ATOM 15598 C CA . GLY A 1 21 ? 3.259 5.843 -10.032 1.00 0.45 21 GLY A CA 15
ATOM 15599 C C . GLY A 1 21 ? 3.682 4.565 -10.728 1.00 0.40 21 GLY A C 15
ATOM 15600 O O . GLY A 1 21 ? 4.097 4.590 -11.887 1.00 0.49 21 GLY A O 15
ATOM 15604 N N . PHE A 1 22 ? 3.569 3.442 -10.030 1.00 0.31 22 PHE A N 15
ATOM 15605 C CA . PHE A 1 22 ? 4.018 2.164 -10.562 1.00 0.32 22 PHE A CA 15
ATOM 15606 C C . PHE A 1 22 ? 2.881 1.150 -10.572 1.00 0.29 22 PHE A C 15
ATOM 15607 O O . PHE A 1 22 ? 1.772 1.445 -10.129 1.00 0.28 22 PHE A O 15
ATOM 15624 N N . GLY A 1 23 ? 3.169 -0.042 -11.076 1.00 0.34 23 GLY A N 15
ATOM 15625 C CA . GLY A 1 23 ? 2.154 -1.065 -11.214 1.00 0.36 23 GLY A CA 15
ATOM 15626 C C . GLY A 1 23 ? 2.099 -2.034 -10.048 1.00 0.30 23 GLY A C 15
ATOM 15627 O O . GLY A 1 23 ? 2.967 -2.024 -9.173 1.00 0.27 23 GLY A O 15
ATOM 15631 N N . LYS A 1 24 ? 1.067 -2.874 -10.069 1.00 0.35 24 LYS A N 15
ATOM 15632 C CA . LYS A 1 24 ? 0.787 -3.871 -9.027 1.00 0.39 24 LYS A CA 15
ATOM 15633 C C . LYS A 1 24 ? 2.033 -4.616 -8.562 1.00 0.31 24 LYS A C 15
ATOM 15634 O O . LYS A 1 24 ? 2.264 -4.760 -7.363 1.00 0.28 24 LYS A O 15
ATOM 15653 N N . THR A 1 25 ? 2.823 -5.093 -9.514 1.00 0.35 25 THR A N 15
ATOM 15654 C CA . THR A 1 25 ? 4.015 -5.880 -9.203 1.00 0.37 25 THR A CA 15
ATOM 15655 C C . THR A 1 25 ? 4.948 -5.133 -8.236 1.00 0.32 25 THR A C 15
ATOM 15656 O O . THR A 1 25 ? 5.409 -5.700 -7.238 1.00 0.36 25 THR A O 15
ATOM 15667 N N . PHE A 1 26 ? 5.189 -3.855 -8.519 1.00 0.27 26 PHE A N 15
ATOM 15668 C CA . PHE A 1 26 ? 5.997 -3.005 -7.662 1.00 0.26 26 PHE A CA 15
ATOM 15669 C C . PHE A 1 26 ? 5.367 -2.922 -6.278 1.00 0.22 26 PHE A C 15
ATOM 15670 O O . PHE A 1 26 ? 6.041 -3.081 -5.265 1.00 0.25 26 PHE A O 15
ATOM 15687 N N . ILE A 1 27 ? 4.059 -2.710 -6.263 1.00 0.18 27 ILE A N 15
ATOM 15688 C CA . ILE A 1 27 ? 3.308 -2.546 -5.030 1.00 0.16 27 ILE A CA 15
ATOM 15689 C C . ILE A 1 27 ? 3.472 -3.749 -4.111 1.00 0.18 27 ILE A C 15
ATOM 15690 O O . ILE A 1 27 ? 3.990 -3.628 -3.007 1.00 0.19 27 ILE A O 15
ATOM 15706 N N . TYR A 1 28 ? 3.056 -4.910 -4.583 1.00 0.22 28 TYR A N 15
ATOM 15707 C CA . TYR A 1 28 ? 3.061 -6.111 -3.760 1.00 0.25 28 TYR A CA 15
ATOM 15708 C C . TYR A 1 28 ? 4.465 -6.403 -3.225 1.00 0.25 28 TYR A C 15
ATOM 15709 O O . TYR A 1 28 ? 4.623 -6.797 -2.068 1.00 0.27 28 TYR A O 15
ATOM 15727 N N . ASP A 1 29 ? 5.479 -6.164 -4.052 1.00 0.28 29 ASP A N 15
ATOM 15728 C CA . ASP A 1 29 ? 6.869 -6.341 -3.631 1.00 0.32 29 ASP A CA 15
ATOM 15729 C C . ASP A 1 29 ? 7.230 -5.349 -2.527 1.00 0.28 29 ASP A C 15
ATOM 15730 O O . ASP A 1 29 ? 7.729 -5.734 -1.467 1.00 0.29 29 ASP A O 15
ATOM 15739 N N . ARG A 1 30 ? 6.953 -4.073 -2.774 1.00 0.26 30 ARG A N 15
ATOM 15740 C CA . ARG A 1 30 ? 7.306 -3.012 -1.837 1.00 0.28 30 ARG A CA 15
ATOM 15741 C C . ARG A 1 30 ? 6.583 -3.177 -0.508 1.00 0.22 30 ARG A C 15
ATOM 15742 O O . ARG A 1 30 ? 7.199 -3.119 0.555 1.00 0.24 30 ARG A O 15
ATOM 15763 N N . ILE A 1 31 ? 5.278 -3.377 -0.572 1.00 0.19 31 ILE A N 15
ATOM 15764 C CA . ILE A 1 31 ? 4.455 -3.355 0.625 1.00 0.18 31 ILE A CA 15
ATOM 15765 C C . ILE A 1 31 ? 4.732 -4.556 1.531 1.00 0.22 31 ILE A C 15
ATOM 15766 O O . ILE A 1 31 ? 4.758 -4.412 2.755 1.00 0.27 31 ILE A O 15
ATOM 15782 N N . LYS A 1 32 ? 4.967 -5.728 0.950 1.00 0.24 32 LYS A N 15
ATOM 15783 C CA . LYS A 1 32 ? 5.292 -6.898 1.760 1.00 0.35 32 LYS A CA 15
ATOM 15784 C C . LYS A 1 32 ? 6.582 -6.689 2.538 1.00 0.41 32 LYS A C 15
ATOM 15785 O O . LYS A 1 32 ? 6.640 -6.968 3.737 1.00 0.52 32 LYS A O 15
ATOM 15804 N N . SER A 1 33 ? 7.609 -6.192 1.858 1.00 0.40 33 SER A N 15
ATOM 15805 C CA . SER A 1 33 ? 8.868 -5.883 2.503 1.00 0.54 33 SER A CA 15
ATOM 15806 C C . SER A 1 33 ? 8.706 -4.727 3.486 1.00 0.54 33 SER A C 15
ATOM 15807 O O . SER A 1 33 ? 9.502 -4.569 4.410 1.00 0.66 33 SER A O 15
ATOM 15815 N N . GLY A 1 34 ? 7.671 -3.921 3.274 1.00 0.47 34 GLY A N 15
ATOM 15816 C CA . GLY A 1 34 ? 7.359 -2.852 4.195 1.00 0.49 34 GLY A CA 15
ATOM 15817 C C . GLY A 1 34 ? 6.999 -3.389 5.563 1.00 0.43 34 GLY A C 15
ATOM 15818 O O . GLY A 1 34 ? 7.724 -3.158 6.531 1.00 0.56 34 GLY A O 15
ATOM 15822 N N . ASP A 1 35 ? 5.890 -4.121 5.638 1.00 0.33 35 ASP A N 15
ATOM 15823 C CA . ASP A 1 35 ? 5.471 -4.757 6.886 1.00 0.41 35 ASP A CA 15
ATOM 15824 C C . ASP A 1 35 ? 4.240 -5.616 6.651 1.00 0.42 35 ASP A C 15
ATOM 15825 O O . ASP A 1 35 ? 3.141 -5.235 7.045 1.00 0.83 35 ASP A O 15
ATOM 15834 N N . LEU A 1 36 ? 4.469 -6.763 5.986 1.00 0.39 36 LEU A N 15
ATOM 15835 C CA . LEU A 1 36 ? 3.465 -7.825 5.779 1.00 0.45 36 LEU A CA 15
ATOM 15836 C C . LEU A 1 36 ? 2.036 -7.301 5.817 1.00 0.41 36 LEU A C 15
ATOM 15837 O O . LEU A 1 36 ? 1.415 -7.273 6.883 1.00 0.57 36 LEU A O 15
ATOM 15853 N N . PRO A 1 37 ? 1.505 -6.931 4.639 1.00 0.33 37 PRO A N 15
ATOM 15854 C CA . PRO A 1 37 ? 0.247 -6.192 4.506 1.00 0.32 37 PRO A CA 15
ATOM 15855 C C . PRO A 1 37 ? -0.863 -6.665 5.437 1.00 0.26 37 PRO A C 15
ATOM 15856 O O . PRO A 1 37 ? -1.244 -7.840 5.437 1.00 0.32 37 PRO A O 15
ATOM 15867 N N . LYS A 1 38 ? -1.382 -5.731 6.221 1.00 0.30 38 LYS A N 15
ATOM 15868 C CA . LYS A 1 38 ? -2.530 -5.989 7.063 1.00 0.37 38 LYS A CA 15
ATOM 15869 C C . LYS A 1 38 ? -3.792 -5.814 6.232 1.00 0.33 38 LYS A C 15
ATOM 15870 O O . LYS A 1 38 ? -4.902 -6.086 6.692 1.00 0.40 38 LYS A O 15
ATOM 15889 N N . ALA A 1 39 ? -3.587 -5.332 5.004 1.00 0.24 39 ALA A N 15
ATOM 15890 C CA . ALA A 1 39 ? -4.628 -5.249 3.992 1.00 0.22 39 ALA A CA 15
ATOM 15891 C C . ALA A 1 39 ? -5.443 -6.530 3.918 1.00 0.29 39 ALA A C 15
ATOM 15892 O O . ALA A 1 39 ? -4.942 -7.622 4.197 1.00 0.37 39 ALA A O 15
ATOM 15899 N N . LYS A 1 40 ? -6.691 -6.407 3.504 1.00 0.31 40 LYS A N 15
ATOM 15900 C CA . LYS A 1 40 ? -7.564 -7.557 3.459 1.00 0.42 40 LYS A CA 15
ATOM 15901 C C . LYS A 1 40 ? -7.649 -8.045 2.027 1.00 0.42 40 LYS A C 15
ATOM 15902 O O . LYS A 1 40 ? -8.576 -7.710 1.291 1.00 0.40 40 LYS A O 15
ATOM 15921 N N . VAL A 1 41 ? -6.656 -8.817 1.636 1.00 0.51 41 VAL A N 15
ATOM 15922 C CA . VAL A 1 41 ? -6.581 -9.356 0.300 1.00 0.59 41 VAL A CA 15
ATOM 15923 C C . VAL A 1 41 ? -6.992 -10.830 0.290 1.00 0.78 41 VAL A C 15
ATOM 15924 O O . VAL A 1 41 ? -6.262 -11.706 0.758 1.00 1.02 41 VAL A O 15
ATOM 15937 N N . ILE A 1 42 ? -8.183 -11.098 -0.220 1.00 0.87 42 ILE A N 15
ATOM 15938 C CA . ILE A 1 42 ? -8.716 -12.449 -0.218 1.00 1.13 42 ILE A CA 15
ATOM 15939 C C . ILE A 1 42 ? -8.723 -13.041 -1.626 1.00 1.17 42 ILE A C 15
ATOM 15940 O O . ILE A 1 42 ? -8.556 -14.248 -1.810 1.00 1.41 42 ILE A O 15
ATOM 15956 N N . HIS A 1 43 ? -8.871 -12.185 -2.617 1.00 1.08 43 HIS A N 15
ATOM 15957 C CA . HIS A 1 43 ? -9.018 -12.642 -3.990 1.00 1.28 43 HIS A CA 15
ATOM 15958 C C . HIS A 1 43 ? -7.946 -12.014 -4.878 1.00 1.29 43 HIS A C 15
ATOM 15959 O O . HIS A 1 43 ? -8.248 -11.413 -5.906 1.00 1.51 43 HIS A O 15
ATOM 15974 N N . GLY A 1 44 ? -6.694 -12.136 -4.446 1.00 1.20 44 GLY A N 15
ATOM 15975 C CA . GLY A 1 44 ? -5.565 -11.543 -5.160 1.00 1.31 44 GLY A CA 15
ATOM 15976 C C . GLY A 1 44 ? -5.517 -10.032 -5.002 1.00 1.11 44 GLY A C 15
ATOM 15977 O O . GLY A 1 44 ? -4.447 -9.430 -4.983 1.00 1.44 44 GLY A O 15
ATOM 15981 N N . ARG A 1 45 ? -6.688 -9.437 -4.867 1.00 0.93 45 ARG A N 15
ATOM 15982 C CA . ARG A 1 45 ? -6.841 -8.041 -4.519 1.00 0.90 45 ARG A CA 15
ATOM 15983 C C . ARG A 1 45 ? -8.173 -7.888 -3.792 1.00 0.86 45 ARG A C 15
ATOM 15984 O O . ARG A 1 45 ? -8.992 -8.811 -3.817 1.00 1.73 45 ARG A O 15
ATOM 16005 N N . ALA A 1 46 ? -8.381 -6.750 -3.146 1.00 0.74 46 ALA A N 15
ATOM 16006 C CA . ALA A 1 46 ? -9.657 -6.451 -2.500 1.00 0.57 46 ALA A CA 15
ATOM 16007 C C . ALA A 1 46 ? -9.619 -5.059 -1.899 1.00 0.51 46 ALA A C 15
ATOM 16008 O O . ALA A 1 46 ? -10.043 -4.090 -2.528 1.00 0.67 46 ALA A O 15
ATOM 16015 N N . ARG A 1 47 ? -9.083 -4.955 -0.693 1.00 0.37 47 ARG A N 15
ATOM 16016 C CA . ARG A 1 47 ? -8.915 -3.670 -0.042 1.00 0.38 47 ARG A CA 15
ATOM 16017 C C . ARG A 1 47 ? -7.588 -3.643 0.691 1.00 0.31 47 ARG A C 15
ATOM 16018 O O . ARG A 1 47 ? -7.255 -4.570 1.432 1.00 0.34 47 ARG A O 15
ATOM 16039 N N . TRP A 1 48 ? -6.821 -2.597 0.469 1.00 0.26 48 TRP A N 15
ATOM 16040 C CA . TRP A 1 48 ? -5.500 -2.500 1.051 1.00 0.21 48 TRP A CA 15
ATOM 16041 C C . TRP A 1 48 ? -5.536 -1.536 2.224 1.00 0.20 48 TRP A C 15
ATOM 16042 O O . TRP A 1 48 ? -6.316 -0.592 2.225 1.00 0.23 48 TRP A O 15
ATOM 16063 N N . LEU A 1 49 ? -4.716 -1.780 3.229 1.00 0.20 49 LEU A N 15
ATOM 16064 C CA . LEU A 1 49 ? -4.658 -0.897 4.376 1.00 0.21 49 LEU A CA 15
ATOM 16065 C C . LEU A 1 49 ? -3.589 0.163 4.186 1.00 0.23 49 LEU A C 15
ATOM 16066 O O . LEU A 1 49 ? -2.550 -0.072 3.560 1.00 0.30 49 LEU A O 15
ATOM 16082 N N . TYR A 1 50 ? -3.865 1.343 4.725 1.00 0.21 50 TYR A N 15
ATOM 16083 C CA . TYR A 1 50 ? -2.987 2.485 4.552 1.00 0.24 50 TYR A CA 15
ATOM 16084 C C . TYR A 1 50 ? -1.690 2.290 5.328 1.00 0.25 50 TYR A C 15
ATOM 16085 O O . TYR A 1 50 ? -0.627 2.705 4.877 1.00 0.26 50 TYR A O 15
ATOM 16103 N N . ARG A 1 51 ? -1.794 1.676 6.502 1.00 0.27 51 ARG A N 15
ATOM 16104 C CA . ARG A 1 51 ? -0.630 1.363 7.329 1.00 0.29 51 ARG A CA 15
ATOM 16105 C C . ARG A 1 51 ? 0.465 0.654 6.529 1.00 0.28 51 ARG A C 15
ATOM 16106 O O . ARG A 1 51 ? 1.648 0.964 6.676 1.00 0.30 51 ARG A O 15
ATOM 16127 N N . ASP A 1 52 ? 0.062 -0.295 5.681 1.00 0.30 52 ASP A N 15
ATOM 16128 C CA . ASP A 1 52 ? 1.005 -1.057 4.873 1.00 0.31 52 ASP A CA 15
ATOM 16129 C C . ASP A 1 52 ? 1.730 -0.132 3.913 1.00 0.28 52 ASP A C 15
ATOM 16130 O O . ASP A 1 52 ? 2.891 -0.355 3.563 1.00 0.32 52 ASP A O 15
ATOM 16139 N N . HIS A 1 53 ? 1.030 0.912 3.487 1.00 0.23 53 HIS A N 15
ATOM 16140 C CA . HIS A 1 53 ? 1.625 1.919 2.629 1.00 0.21 53 HIS A CA 15
ATOM 16141 C C . HIS A 1 53 ? 2.642 2.712 3.420 1.00 0.19 53 HIS A C 15
ATOM 16142 O O . HIS A 1 53 ? 3.745 2.948 2.946 1.00 0.19 53 HIS A O 15
ATOM 16157 N N . CYS A 1 54 ? 2.277 3.090 4.642 1.00 0.21 54 CYS A N 15
ATOM 16158 C CA . CYS A 1 54 ? 3.163 3.864 5.502 1.00 0.25 54 CYS A CA 15
ATOM 16159 C C . CYS A 1 54 ? 4.498 3.149 5.670 1.00 0.28 54 CYS A C 15
ATOM 16160 O O . CYS A 1 54 ? 5.560 3.755 5.532 1.00 0.36 54 CYS A O 15
ATOM 16168 N N . GLU A 1 55 ? 4.433 1.850 5.933 1.00 0.30 55 GLU A N 15
ATOM 16169 C CA . GLU A 1 55 ? 5.631 1.053 6.126 1.00 0.42 55 GLU A CA 15
ATOM 16170 C C . GLU A 1 55 ? 6.438 0.950 4.837 1.00 0.40 55 GLU A C 15
ATOM 16171 O O . GLU A 1 55 ? 7.656 1.135 4.838 1.00 0.50 55 GLU A O 15
ATOM 16183 N N . PHE A 1 56 ? 5.763 0.620 3.742 1.00 0.33 56 PHE A N 15
ATOM 16184 C CA . PHE A 1 56 ? 6.441 0.452 2.466 1.00 0.35 56 PHE A CA 15
ATOM 16185 C C . PHE A 1 56 ? 7.061 1.771 1.985 1.00 0.39 56 PHE A C 15
ATOM 16186 O O . PHE A 1 56 ? 8.233 1.803 1.597 1.00 0.49 56 PHE A O 15
ATOM 16203 N N . LYS A 1 57 ? 6.273 2.851 2.017 1.00 0.35 57 LYS A N 15
ATOM 16204 C CA . LYS A 1 57 ? 6.751 4.182 1.634 1.00 0.44 57 LYS A CA 15
ATOM 16205 C C . LYS A 1 57 ? 7.983 4.530 2.443 1.00 0.53 57 LYS A C 15
ATOM 16206 O O . LYS A 1 57 ? 8.935 5.108 1.938 1.00 0.65 57 LYS A O 15
ATOM 16225 N N . ASN A 1 58 ? 7.940 4.131 3.701 1.00 0.50 58 ASN A N 15
ATOM 16226 C CA . ASN A 1 58 ? 9.013 4.371 4.651 1.00 0.62 58 ASN A CA 15
ATOM 16227 C C . ASN A 1 58 ? 10.346 3.791 4.172 1.00 0.71 58 ASN A C 15
ATOM 16228 O O . ASN A 1 58 ? 11.391 4.430 4.302 1.00 0.88 58 ASN A O 15
ATOM 16239 N N . LYS A 1 59 ? 10.311 2.590 3.606 1.00 0.64 59 LYS A N 15
ATOM 16240 C CA . LYS A 1 59 ? 11.539 1.917 3.200 1.00 0.76 59 LYS A CA 15
ATOM 16241 C C . LYS A 1 59 ? 12.034 2.479 1.869 1.00 0.73 59 LYS A C 15
ATOM 16242 O O . LYS A 1 59 ? 13.230 2.497 1.594 1.00 0.83 59 LYS A O 15
ATOM 16261 N N . LEU A 1 60 ? 11.102 2.931 1.043 1.00 0.64 60 LEU A N 15
ATOM 16262 C CA . LEU A 1 60 ? 11.453 3.556 -0.221 1.00 0.66 60 LEU A CA 15
ATOM 16263 C C . LEU A 1 60 ? 11.958 4.976 0.013 1.00 0.76 60 LEU A C 15
ATOM 16264 O O . LEU A 1 60 ? 12.885 5.436 -0.653 1.00 0.81 60 LEU A O 15
ATOM 16280 N N . LEU A 1 61 ? 11.353 5.648 0.983 1.00 0.83 61 LEU A N 15
ATOM 16281 C CA . LEU A 1 61 ? 11.717 7.011 1.340 1.00 0.96 61 LEU A CA 15
ATOM 16282 C C . LEU A 1 61 ? 13.175 7.088 1.785 1.00 1.05 61 LEU A C 15
ATOM 16283 O O . LEU A 1 61 ? 13.900 8.006 1.404 1.00 1.15 61 LEU A O 15
ATOM 16299 N N . SER A 1 62 ? 13.610 6.107 2.564 1.00 1.10 62 SER A N 15
ATOM 16300 C CA . SER A 1 62 ? 14.979 6.080 3.057 1.00 1.26 62 SER A CA 15
ATOM 16301 C C . SER A 1 62 ? 15.954 5.663 1.955 1.00 1.23 62 SER A C 15
ATOM 16302 O O . SER A 1 62 ? 17.172 5.810 2.095 1.00 1.28 62 SER A O 15
ATOM 16310 N N . ARG A 1 63 ? 15.415 5.147 0.857 1.00 1.31 63 ARG A N 15
ATOM 16311 C CA . ARG A 1 63 ? 16.230 4.736 -0.275 1.00 1.51 63 ARG A CA 15
ATOM 16312 C C . ARG A 1 63 ? 16.123 5.735 -1.419 1.00 1.63 63 ARG A C 15
ATOM 16313 O O . ARG A 1 63 ? 16.310 5.377 -2.585 1.00 2.25 63 ARG A O 15
ATOM 16334 N N . ALA A 1 64 ? 15.815 6.984 -1.076 1.00 1.83 64 ALA A N 15
ATOM 16335 C CA . ALA A 1 64 ? 15.713 8.065 -2.052 1.00 2.61 64 ALA A CA 15
ATOM 16336 C C . ALA A 1 64 ? 14.670 7.756 -3.126 1.00 3.11 64 ALA A C 15
ATOM 16337 O O . ALA A 1 64 ? 14.922 7.917 -4.320 1.00 3.75 64 ALA A O 15
ATOM 16344 N N . ASN A 1 65 ? 13.503 7.308 -2.693 1.00 3.03 65 ASN A N 15
ATOM 16345 C CA . ASN A 1 65 ? 12.404 7.011 -3.600 1.00 3.62 65 ASN A CA 15
ATOM 16346 C C . ASN A 1 65 ? 11.088 7.406 -2.939 1.00 4.16 65 ASN A C 15
ATOM 16347 O O . ASN A 1 65 ? 11.047 7.641 -1.731 1.00 4.50 65 ASN A O 15
ATOM 16358 N N . GLY A 1 66 ? 10.031 7.507 -3.726 1.00 4.69 66 GLY A N 15
ATOM 16359 C CA . GLY A 1 66 ? 8.727 7.798 -3.180 1.00 5.52 66 GLY A CA 15
ATOM 16360 C C . GLY A 1 66 ? 7.631 7.190 -4.026 1.00 6.29 66 GLY A C 15
ATOM 16361 O O . GLY A 1 66 ? 7.811 7.111 -5.261 1.00 6.60 66 GLY A O 15
ATOM 16366 N N . MET A 1 1 ? -13.717 11.396 -7.554 1.00 3.88 1 MET A N 16
ATOM 16367 C CA . MET A 1 1 ? -13.869 10.373 -6.487 1.00 3.10 1 MET A CA 16
ATOM 16368 C C . MET A 1 1 ? -12.957 10.691 -5.310 1.00 2.22 1 MET A C 16
ATOM 16369 O O . MET A 1 1 ? -12.213 9.833 -4.831 1.00 2.40 1 MET A O 16
ATOM 16385 N N . GLN A 1 2 ? -13.033 11.930 -4.843 1.00 1.90 2 GLN A N 16
ATOM 16386 C CA . GLN A 1 2 ? -12.193 12.402 -3.751 1.00 1.60 2 GLN A CA 16
ATOM 16387 C C . GLN A 1 2 ? -12.586 11.749 -2.436 1.00 1.43 2 GLN A C 16
ATOM 16388 O O . GLN A 1 2 ? -13.749 11.801 -2.026 1.00 1.60 2 GLN A O 16
ATOM 16402 N N . HIS A 1 3 ? -11.613 11.128 -1.787 1.00 1.23 3 HIS A N 16
ATOM 16403 C CA . HIS A 1 3 ? -11.825 10.515 -0.487 1.00 1.16 3 HIS A CA 16
ATOM 16404 C C . HIS A 1 3 ? -10.497 10.360 0.235 1.00 0.97 3 HIS A C 16
ATOM 16405 O O . HIS A 1 3 ? -9.607 9.647 -0.230 1.00 1.04 3 HIS A O 16
ATOM 16420 N N . GLU A 1 4 ? -10.382 11.002 1.382 1.00 0.92 4 GLU A N 16
ATOM 16421 C CA . GLU A 1 4 ? -9.162 10.955 2.167 1.00 0.90 4 GLU A CA 16
ATOM 16422 C C . GLU A 1 4 ? -9.346 9.988 3.325 1.00 0.81 4 GLU A C 16
ATOM 16423 O O . GLU A 1 4 ? -10.474 9.629 3.666 1.00 0.99 4 GLU A O 16
ATOM 16435 N N . LEU A 1 5 ? -8.247 9.551 3.919 1.00 0.69 5 LEU A N 16
ATOM 16436 C CA . LEU A 1 5 ? -8.314 8.550 4.969 1.00 0.61 5 LEU A CA 16
ATOM 16437 C C . LEU A 1 5 ? -7.138 8.658 5.929 1.00 0.60 5 LEU A C 16
ATOM 16438 O O . LEU A 1 5 ? -6.142 9.330 5.655 1.00 0.66 5 LEU A O 16
ATOM 16454 N N . GLN A 1 6 ? -7.282 7.977 7.052 1.00 0.57 6 GLN A N 16
ATOM 16455 C CA . GLN A 1 6 ? -6.271 7.931 8.093 1.00 0.59 6 GLN A CA 16
ATOM 16456 C C . GLN A 1 6 ? -5.548 6.580 8.038 1.00 0.48 6 GLN A C 16
ATOM 16457 O O . GLN A 1 6 ? -6.005 5.684 7.328 1.00 0.42 6 GLN A O 16
ATOM 16471 N N . PRO A 1 7 ? -4.396 6.431 8.738 1.00 0.52 7 PRO A N 16
ATOM 16472 C CA . PRO A 1 7 ? -3.582 5.200 8.727 1.00 0.48 7 PRO A CA 16
ATOM 16473 C C . PRO A 1 7 ? -4.406 3.908 8.720 1.00 0.40 7 PRO A C 16
ATOM 16474 O O . PRO A 1 7 ? -4.055 2.936 8.043 1.00 0.37 7 PRO A O 16
ATOM 16485 N N . ASP A 1 8 ? -5.495 3.895 9.471 1.00 0.40 8 ASP A N 16
ATOM 16486 C CA . ASP A 1 8 ? -6.387 2.763 9.495 1.00 0.38 8 ASP A CA 16
ATOM 16487 C C . ASP A 1 8 ? -7.627 3.046 8.649 1.00 0.37 8 ASP A C 16
ATOM 16488 O O . ASP A 1 8 ? -8.539 3.763 9.063 1.00 0.42 8 ASP A O 16
ATOM 16497 N N . SER A 1 9 ? -7.632 2.464 7.456 1.00 0.33 9 SER A N 16
ATOM 16498 C CA . SER A 1 9 ? -8.711 2.622 6.491 1.00 0.34 9 SER A CA 16
ATOM 16499 C C . SER A 1 9 ? -8.357 1.825 5.241 1.00 0.29 9 SER A C 16
ATOM 16500 O O . SER A 1 9 ? -7.254 1.276 5.147 1.00 0.35 9 SER A O 16
ATOM 16508 N N . LEU A 1 10 ? -9.271 1.771 4.283 1.00 0.28 10 LEU A N 16
ATOM 16509 C CA . LEU A 1 10 ? -9.073 0.954 3.100 1.00 0.27 10 LEU A CA 16
ATOM 16510 C C . LEU A 1 10 ? -8.699 1.800 1.884 1.00 0.25 10 LEU A C 16
ATOM 16511 O O . LEU A 1 10 ? -9.424 2.708 1.471 1.00 0.29 10 LEU A O 16
ATOM 16527 N N . VAL A 1 11 ? -7.523 1.513 1.353 1.00 0.22 11 VAL A N 16
ATOM 16528 C CA . VAL A 1 11 ? -7.033 2.127 0.132 1.00 0.22 11 VAL A CA 16
ATOM 16529 C C . VAL A 1 11 ? -7.139 1.124 -1.020 1.00 0.24 11 VAL A C 16
ATOM 16530 O O . VAL A 1 11 ? -7.200 -0.088 -0.788 1.00 0.29 11 VAL A O 16
ATOM 16543 N N . ASP A 1 12 ? -7.167 1.617 -2.252 1.00 0.25 12 ASP A N 16
ATOM 16544 C CA . ASP A 1 12 ? -7.347 0.747 -3.414 1.00 0.29 12 ASP A CA 16
ATOM 16545 C C . ASP A 1 12 ? -6.029 0.555 -4.158 1.00 0.28 12 ASP A C 16
ATOM 16546 O O . ASP A 1 12 ? -5.071 1.287 -3.919 1.00 0.30 12 ASP A O 16
ATOM 16555 N N . LEU A 1 13 ? -5.981 -0.430 -5.042 1.00 0.34 13 LEU A N 16
ATOM 16556 C CA . LEU A 1 13 ? -4.794 -0.701 -5.844 1.00 0.38 13 LEU A CA 16
ATOM 16557 C C . LEU A 1 13 ? -4.429 0.506 -6.701 1.00 0.34 13 LEU A C 16
ATOM 16558 O O . LEU A 1 13 ? -3.270 0.923 -6.743 1.00 0.33 13 LEU A O 16
ATOM 16574 N N . LYS A 1 14 ? -5.432 1.077 -7.368 1.00 0.37 14 LYS A N 16
ATOM 16575 C CA . LYS A 1 14 ? -5.219 2.240 -8.215 1.00 0.40 14 LYS A CA 16
ATOM 16576 C C . LYS A 1 14 ? -4.727 3.396 -7.368 1.00 0.31 14 LYS A C 16
ATOM 16577 O O . LYS A 1 14 ? -3.931 4.228 -7.805 1.00 0.32 14 LYS A O 16
ATOM 16596 N N . PHE A 1 15 ? -5.220 3.430 -6.143 1.00 0.29 15 PHE A N 16
ATOM 16597 C CA . PHE A 1 15 ? -4.808 4.420 -5.176 1.00 0.26 15 PHE A CA 16
ATOM 16598 C C . PHE A 1 15 ? -3.314 4.301 -4.912 1.00 0.23 15 PHE A C 16
ATOM 16599 O O . PHE A 1 15 ? -2.611 5.298 -4.876 1.00 0.27 15 PHE A O 16
ATOM 16616 N N . ILE A 1 16 ? -2.848 3.069 -4.701 1.00 0.22 16 ILE A N 16
ATOM 16617 C CA . ILE A 1 16 ? -1.423 2.795 -4.541 1.00 0.22 16 ILE A CA 16
ATOM 16618 C C . ILE A 1 16 ? -0.618 3.343 -5.720 1.00 0.23 16 ILE A C 16
ATOM 16619 O O . ILE A 1 16 ? 0.494 3.852 -5.551 1.00 0.27 16 ILE A O 16
ATOM 16635 N N . MET A 1 17 ? -1.180 3.217 -6.918 1.00 0.23 17 MET A N 16
ATOM 16636 C CA . MET A 1 17 ? -0.556 3.752 -8.122 1.00 0.28 17 MET A CA 16
ATOM 16637 C C . MET A 1 17 ? -0.431 5.270 -8.023 1.00 0.34 17 MET A C 16
ATOM 16638 O O . MET A 1 17 ? 0.572 5.843 -8.428 1.00 0.43 17 MET A O 16
ATOM 16652 N N . ALA A 1 18 ? -1.463 5.911 -7.495 1.00 0.34 18 ALA A N 16
ATOM 16653 C CA . ALA A 1 18 ? -1.427 7.347 -7.234 1.00 0.44 18 ALA A CA 16
ATOM 16654 C C . ALA A 1 18 ? -0.495 7.663 -6.065 1.00 0.49 18 ALA A C 16
ATOM 16655 O O . ALA A 1 18 ? 0.106 8.735 -6.002 1.00 0.69 18 ALA A O 16
ATOM 16662 N N . ASP A 1 19 ? -0.391 6.710 -5.145 1.00 0.40 19 ASP A N 16
ATOM 16663 C CA . ASP A 1 19 ? 0.426 6.849 -3.939 1.00 0.52 19 ASP A CA 16
ATOM 16664 C C . ASP A 1 19 ? 1.902 6.989 -4.311 1.00 0.56 19 ASP A C 16
ATOM 16665 O O . ASP A 1 19 ? 2.661 7.691 -3.643 1.00 0.77 19 ASP A O 16
ATOM 16674 N N . THR A 1 20 ? 2.301 6.316 -5.388 1.00 0.49 20 THR A N 16
ATOM 16675 C CA . THR A 1 20 ? 3.674 6.395 -5.876 1.00 0.71 20 THR A CA 16
ATOM 16676 C C . THR A 1 20 ? 3.717 6.764 -7.355 1.00 0.67 20 THR A C 16
ATOM 16677 O O . THR A 1 20 ? 4.087 7.880 -7.723 1.00 1.04 20 THR A O 16
ATOM 16688 N N . GLY A 1 21 ? 3.308 5.823 -8.189 1.00 0.36 21 GLY A N 16
ATOM 16689 C CA . GLY A 1 21 ? 3.287 6.041 -9.623 1.00 0.45 21 GLY A CA 16
ATOM 16690 C C . GLY A 1 21 ? 3.624 4.789 -10.410 1.00 0.40 21 GLY A C 16
ATOM 16691 O O . GLY A 1 21 ? 3.844 4.852 -11.618 1.00 0.49 21 GLY A O 16
ATOM 16695 N N . PHE A 1 22 ? 3.627 3.641 -9.744 1.00 0.31 22 PHE A N 16
ATOM 16696 C CA . PHE A 1 22 ? 4.081 2.404 -10.363 1.00 0.32 22 PHE A CA 16
ATOM 16697 C C . PHE A 1 22 ? 2.929 1.422 -10.531 1.00 0.29 22 PHE A C 16
ATOM 16698 O O . PHE A 1 22 ? 1.778 1.749 -10.240 1.00 0.28 22 PHE A O 16
ATOM 16715 N N . GLY A 1 23 ? 3.247 0.229 -11.016 1.00 0.34 23 GLY A N 16
ATOM 16716 C CA . GLY A 1 23 ? 2.232 -0.771 -11.272 1.00 0.36 23 GLY A CA 16
ATOM 16717 C C . GLY A 1 23 ? 2.144 -1.833 -10.190 1.00 0.30 23 GLY A C 16
ATOM 16718 O O . GLY A 1 23 ? 2.947 -1.853 -9.254 1.00 0.27 23 GLY A O 16
ATOM 16722 N N . LYS A 1 24 ? 1.162 -2.717 -10.347 1.00 0.35 24 LYS A N 16
ATOM 16723 C CA . LYS A 1 24 ? 0.839 -3.770 -9.378 1.00 0.39 24 LYS A CA 16
ATOM 16724 C C . LYS A 1 24 ? 2.067 -4.535 -8.867 1.00 0.31 24 LYS A C 16
ATOM 16725 O O . LYS A 1 24 ? 2.250 -4.680 -7.661 1.00 0.28 24 LYS A O 16
ATOM 16744 N N . THR A 1 25 ? 2.900 -5.011 -9.780 1.00 0.35 25 THR A N 16
ATOM 16745 C CA . THR A 1 25 ? 4.033 -5.863 -9.420 1.00 0.37 25 THR A CA 16
ATOM 16746 C C . THR A 1 25 ? 4.964 -5.175 -8.407 1.00 0.32 25 THR A C 16
ATOM 16747 O O . THR A 1 25 ? 5.393 -5.793 -7.419 1.00 0.36 25 THR A O 16
ATOM 16758 N N . PHE A 1 26 ? 5.237 -3.890 -8.634 1.00 0.27 26 PHE A N 16
ATOM 16759 C CA . PHE A 1 26 ? 6.055 -3.101 -7.731 1.00 0.26 26 PHE A CA 16
ATOM 16760 C C . PHE A 1 26 ? 5.423 -3.060 -6.350 1.00 0.22 26 PHE A C 16
ATOM 16761 O O . PHE A 1 26 ? 6.091 -3.272 -5.339 1.00 0.25 26 PHE A O 16
ATOM 16778 N N . ILE A 1 27 ? 4.124 -2.806 -6.332 1.00 0.18 27 ILE A N 16
ATOM 16779 C CA . ILE A 1 27 ? 3.373 -2.669 -5.097 1.00 0.16 27 ILE A CA 16
ATOM 16780 C C . ILE A 1 27 ? 3.503 -3.913 -4.235 1.00 0.18 27 ILE A C 16
ATOM 16781 O O . ILE A 1 27 ? 3.909 -3.844 -3.079 1.00 0.19 27 ILE A O 16
ATOM 16797 N N . TYR A 1 28 ? 3.175 -5.048 -4.815 1.00 0.22 28 TYR A N 16
ATOM 16798 C CA . TYR A 1 28 ? 3.119 -6.292 -4.068 1.00 0.25 28 TYR A CA 16
ATOM 16799 C C . TYR A 1 28 ? 4.468 -6.612 -3.437 1.00 0.25 28 TYR A C 16
ATOM 16800 O O . TYR A 1 28 ? 4.529 -7.010 -2.277 1.00 0.27 28 TYR A O 16
ATOM 16818 N N . ASP A 1 29 ? 5.544 -6.416 -4.187 1.00 0.28 29 ASP A N 16
ATOM 16819 C CA . ASP A 1 29 ? 6.879 -6.656 -3.646 1.00 0.32 29 ASP A CA 16
ATOM 16820 C C . ASP A 1 29 ? 7.225 -5.619 -2.586 1.00 0.28 29 ASP A C 16
ATOM 16821 O O . ASP A 1 29 ? 7.586 -5.954 -1.458 1.00 0.29 29 ASP A O 16
ATOM 16830 N N . ARG A 1 30 ? 7.081 -4.356 -2.960 1.00 0.26 30 ARG A N 16
ATOM 16831 C CA . ARG A 1 30 ? 7.511 -3.243 -2.127 1.00 0.28 30 ARG A CA 16
ATOM 16832 C C . ARG A 1 30 ? 6.746 -3.208 -0.806 1.00 0.22 30 ARG A C 16
ATOM 16833 O O . ARG A 1 30 ? 7.319 -2.905 0.245 1.00 0.24 30 ARG A O 16
ATOM 16854 N N . ILE A 1 31 ? 5.463 -3.533 -0.860 1.00 0.19 31 ILE A N 16
ATOM 16855 C CA . ILE A 1 31 ? 4.609 -3.467 0.320 1.00 0.18 31 ILE A CA 16
ATOM 16856 C C . ILE A 1 31 ? 4.759 -4.704 1.205 1.00 0.22 31 ILE A C 16
ATOM 16857 O O . ILE A 1 31 ? 5.007 -4.576 2.405 1.00 0.27 31 ILE A O 16
ATOM 16873 N N . LYS A 1 32 ? 4.623 -5.895 0.623 1.00 0.24 32 LYS A N 16
ATOM 16874 C CA . LYS A 1 32 ? 4.685 -7.130 1.408 1.00 0.35 32 LYS A CA 16
ATOM 16875 C C . LYS A 1 32 ? 6.032 -7.283 2.096 1.00 0.41 32 LYS A C 16
ATOM 16876 O O . LYS A 1 32 ? 6.109 -7.723 3.243 1.00 0.52 32 LYS A O 16
ATOM 16895 N N . SER A 1 33 ? 7.085 -6.911 1.391 1.00 0.40 33 SER A N 16
ATOM 16896 C CA . SER A 1 33 ? 8.432 -6.960 1.939 1.00 0.54 33 SER A CA 16
ATOM 16897 C C . SER A 1 33 ? 8.624 -5.861 2.988 1.00 0.54 33 SER A C 16
ATOM 16898 O O . SER A 1 33 ? 9.480 -5.968 3.868 1.00 0.66 33 SER A O 16
ATOM 16906 N N . GLY A 1 34 ? 7.810 -4.814 2.891 1.00 0.47 34 GLY A N 16
ATOM 16907 C CA . GLY A 1 34 ? 7.935 -3.677 3.784 1.00 0.49 34 GLY A CA 16
ATOM 16908 C C . GLY A 1 34 ? 7.490 -3.992 5.198 1.00 0.43 34 GLY A C 16
ATOM 16909 O O . GLY A 1 34 ? 8.311 -4.048 6.116 1.00 0.56 34 GLY A O 16
ATOM 16913 N N . ASP A 1 35 ? 6.190 -4.191 5.381 1.00 0.33 35 ASP A N 16
ATOM 16914 C CA . ASP A 1 35 ? 5.653 -4.515 6.704 1.00 0.41 35 ASP A CA 16
ATOM 16915 C C . ASP A 1 35 ? 4.429 -5.413 6.590 1.00 0.42 35 ASP A C 16
ATOM 16916 O O . ASP A 1 35 ? 3.372 -5.079 7.108 1.00 0.83 35 ASP A O 16
ATOM 16925 N N . LEU A 1 36 ? 4.598 -6.539 5.876 1.00 0.39 36 LEU A N 16
ATOM 16926 C CA . LEU A 1 36 ? 3.605 -7.632 5.807 1.00 0.45 36 LEU A CA 16
ATOM 16927 C C . LEU A 1 36 ? 2.166 -7.143 5.968 1.00 0.41 36 LEU A C 16
ATOM 16928 O O . LEU A 1 36 ? 1.637 -7.119 7.083 1.00 0.57 36 LEU A O 16
ATOM 16944 N N . PRO A 1 37 ? 1.533 -6.775 4.840 1.00 0.33 37 PRO A N 16
ATOM 16945 C CA . PRO A 1 37 ? 0.221 -6.121 4.799 1.00 0.32 37 PRO A CA 16
ATOM 16946 C C . PRO A 1 37 ? -0.813 -6.684 5.768 1.00 0.26 37 PRO A C 16
ATOM 16947 O O . PRO A 1 37 ? -1.071 -7.892 5.809 1.00 0.32 37 PRO A O 16
ATOM 16958 N N . LYS A 1 38 ? -1.402 -5.782 6.543 1.00 0.30 38 LYS A N 16
ATOM 16959 C CA . LYS A 1 38 ? -2.551 -6.104 7.368 1.00 0.37 38 LYS A CA 16
ATOM 16960 C C . LYS A 1 38 ? -3.819 -5.951 6.538 1.00 0.33 38 LYS A C 16
ATOM 16961 O O . LYS A 1 38 ? -4.918 -6.297 6.980 1.00 0.40 38 LYS A O 16
ATOM 16980 N N . ALA A 1 39 ? -3.639 -5.405 5.335 1.00 0.24 39 ALA A N 16
ATOM 16981 C CA . ALA A 1 39 ? -4.688 -5.282 4.335 1.00 0.22 39 ALA A CA 16
ATOM 16982 C C . ALA A 1 39 ? -5.470 -6.567 4.159 1.00 0.29 39 ALA A C 16
ATOM 16983 O O . ALA A 1 39 ? -4.996 -7.654 4.490 1.00 0.37 39 ALA A O 16
ATOM 16990 N N . LYS A 1 40 ? -6.656 -6.451 3.591 1.00 0.31 40 LYS A N 16
ATOM 16991 C CA . LYS A 1 40 ? -7.494 -7.611 3.402 1.00 0.42 40 LYS A CA 16
ATOM 16992 C C . LYS A 1 40 ? -7.473 -7.991 1.932 1.00 0.42 40 LYS A C 16
ATOM 16993 O O . LYS A 1 40 ? -8.346 -7.609 1.154 1.00 0.40 40 LYS A O 16
ATOM 17012 N N . VAL A 1 41 ? -6.445 -8.728 1.567 1.00 0.51 41 VAL A N 16
ATOM 17013 C CA . VAL A 1 41 ? -6.222 -9.127 0.199 1.00 0.59 41 VAL A CA 16
ATOM 17014 C C . VAL A 1 41 ? -6.700 -10.558 -0.037 1.00 0.78 41 VAL A C 16
ATOM 17015 O O . VAL A 1 41 ? -6.241 -11.500 0.613 1.00 1.02 41 VAL A O 16
ATOM 17028 N N . ILE A 1 42 ? -7.647 -10.715 -0.950 1.00 0.87 42 ILE A N 16
ATOM 17029 C CA . ILE A 1 42 ? -8.214 -12.023 -1.235 1.00 1.13 42 ILE A CA 16
ATOM 17030 C C . ILE A 1 42 ? -7.924 -12.460 -2.674 1.00 1.17 42 ILE A C 16
ATOM 17031 O O . ILE A 1 42 ? -7.803 -13.649 -2.963 1.00 1.41 42 ILE A O 16
ATOM 17047 N N . HIS A 1 43 ? -7.779 -11.495 -3.569 1.00 1.08 43 HIS A N 16
ATOM 17048 C CA . HIS A 1 43 ? -7.542 -11.801 -4.982 1.00 1.28 43 HIS A CA 16
ATOM 17049 C C . HIS A 1 43 ? -6.301 -11.080 -5.485 1.00 1.29 43 HIS A C 16
ATOM 17050 O O . HIS A 1 43 ? -6.292 -10.536 -6.589 1.00 1.51 43 HIS A O 16
ATOM 17065 N N . GLY A 1 44 ? -5.259 -11.056 -4.667 1.00 1.20 44 GLY A N 16
ATOM 17066 C CA . GLY A 1 44 ? -4.070 -10.283 -4.993 1.00 1.31 44 GLY A CA 16
ATOM 17067 C C . GLY A 1 44 ? -4.299 -8.799 -4.770 1.00 1.11 44 GLY A C 16
ATOM 17068 O O . GLY A 1 44 ? -3.374 -8.051 -4.472 1.00 1.44 44 GLY A O 16
ATOM 17072 N N . ARG A 1 45 ? -5.545 -8.386 -4.910 1.00 0.93 45 ARG A N 16
ATOM 17073 C CA . ARG A 1 45 ? -5.970 -7.035 -4.613 1.00 0.90 45 ARG A CA 16
ATOM 17074 C C . ARG A 1 45 ? -7.374 -7.099 -4.033 1.00 0.86 45 ARG A C 16
ATOM 17075 O O . ARG A 1 45 ? -8.077 -8.092 -4.244 1.00 1.73 45 ARG A O 16
ATOM 17096 N N . ALA A 1 46 ? -7.762 -6.069 -3.289 1.00 0.74 46 ALA A N 16
ATOM 17097 C CA . ALA A 1 46 ? -9.111 -5.971 -2.731 1.00 0.57 46 ALA A CA 16
ATOM 17098 C C . ALA A 1 46 ? -9.255 -4.684 -1.934 1.00 0.51 46 ALA A C 16
ATOM 17099 O O . ALA A 1 46 ? -9.673 -3.656 -2.462 1.00 0.67 46 ALA A O 16
ATOM 17106 N N . ARG A 1 47 ? -8.873 -4.744 -0.667 1.00 0.37 47 ARG A N 16
ATOM 17107 C CA . ARG A 1 47 ? -8.888 -3.577 0.191 1.00 0.38 47 ARG A CA 16
ATOM 17108 C C . ARG A 1 47 ? -7.599 -3.551 0.994 1.00 0.31 47 ARG A C 16
ATOM 17109 O O . ARG A 1 47 ? -7.311 -4.469 1.763 1.00 0.34 47 ARG A O 16
ATOM 17130 N N . TRP A 1 48 ? -6.818 -2.510 0.799 1.00 0.26 48 TRP A N 16
ATOM 17131 C CA . TRP A 1 48 ? -5.500 -2.441 1.391 1.00 0.21 48 TRP A CA 16
ATOM 17132 C C . TRP A 1 48 ? -5.503 -1.460 2.552 1.00 0.20 48 TRP A C 16
ATOM 17133 O O . TRP A 1 48 ? -6.202 -0.454 2.512 1.00 0.23 48 TRP A O 16
ATOM 17154 N N . LEU A 1 49 ? -4.748 -1.757 3.595 1.00 0.20 49 LEU A N 16
ATOM 17155 C CA . LEU A 1 49 ? -4.653 -0.857 4.718 1.00 0.21 49 LEU A CA 16
ATOM 17156 C C . LEU A 1 49 ? -3.583 0.187 4.459 1.00 0.23 49 LEU A C 16
ATOM 17157 O O . LEU A 1 49 ? -2.511 -0.110 3.928 1.00 0.30 49 LEU A O 16
ATOM 17173 N N . TYR A 1 50 ? -3.897 1.420 4.819 1.00 0.21 50 TYR A N 16
ATOM 17174 C CA . TYR A 1 50 ? -2.994 2.537 4.610 1.00 0.24 50 TYR A CA 16
ATOM 17175 C C . TYR A 1 50 ? -1.712 2.344 5.423 1.00 0.25 50 TYR A C 16
ATOM 17176 O O . TYR A 1 50 ? -0.645 2.791 5.017 1.00 0.26 50 TYR A O 16
ATOM 17194 N N . ARG A 1 51 ? -1.836 1.688 6.579 1.00 0.27 51 ARG A N 16
ATOM 17195 C CA . ARG A 1 51 ? -0.679 1.355 7.415 1.00 0.29 51 ARG A CA 16
ATOM 17196 C C . ARG A 1 51 ? 0.417 0.651 6.609 1.00 0.28 51 ARG A C 16
ATOM 17197 O O . ARG A 1 51 ? 1.599 0.971 6.746 1.00 0.30 51 ARG A O 16
ATOM 17218 N N . ASP A 1 52 ? 0.016 -0.305 5.771 1.00 0.30 52 ASP A N 16
ATOM 17219 C CA . ASP A 1 52 ? 0.960 -1.058 4.956 1.00 0.31 52 ASP A CA 16
ATOM 17220 C C . ASP A 1 52 ? 1.675 -0.125 3.991 1.00 0.28 52 ASP A C 16
ATOM 17221 O O . ASP A 1 52 ? 2.849 -0.312 3.668 1.00 0.32 52 ASP A O 16
ATOM 17230 N N . HIS A 1 53 ? 0.949 0.894 3.541 1.00 0.23 53 HIS A N 16
ATOM 17231 C CA . HIS A 1 53 ? 1.519 1.913 2.674 1.00 0.21 53 HIS A CA 16
ATOM 17232 C C . HIS A 1 53 ? 2.506 2.755 3.450 1.00 0.19 53 HIS A C 16
ATOM 17233 O O . HIS A 1 53 ? 3.567 3.095 2.942 1.00 0.19 53 HIS A O 16
ATOM 17248 N N . CYS A 1 54 ? 2.151 3.072 4.687 1.00 0.21 54 CYS A N 16
ATOM 17249 C CA . CYS A 1 54 ? 2.993 3.887 5.546 1.00 0.25 54 CYS A CA 16
ATOM 17250 C C . CYS A 1 54 ? 4.398 3.309 5.624 1.00 0.28 54 CYS A C 16
ATOM 17251 O O . CYS A 1 54 ? 5.384 4.011 5.406 1.00 0.36 54 CYS A O 16
ATOM 17259 N N . GLU A 1 55 ? 4.478 2.019 5.912 1.00 0.30 55 GLU A N 16
ATOM 17260 C CA . GLU A 1 55 ? 5.753 1.357 6.094 1.00 0.42 55 GLU A CA 16
ATOM 17261 C C . GLU A 1 55 ? 6.511 1.216 4.778 1.00 0.40 55 GLU A C 16
ATOM 17262 O O . GLU A 1 55 ? 7.726 1.430 4.728 1.00 0.50 55 GLU A O 16
ATOM 17274 N N . PHE A 1 56 ? 5.812 0.842 3.715 1.00 0.33 56 PHE A N 16
ATOM 17275 C CA . PHE A 1 56 ? 6.455 0.732 2.421 1.00 0.35 56 PHE A CA 16
ATOM 17276 C C . PHE A 1 56 ? 6.966 2.100 1.949 1.00 0.39 56 PHE A C 16
ATOM 17277 O O . PHE A 1 56 ? 8.120 2.226 1.527 1.00 0.49 56 PHE A O 16
ATOM 17294 N N . LYS A 1 57 ? 6.105 3.119 2.022 1.00 0.35 57 LYS A N 16
ATOM 17295 C CA . LYS A 1 57 ? 6.492 4.485 1.681 1.00 0.44 57 LYS A CA 16
ATOM 17296 C C . LYS A 1 57 ? 7.655 4.930 2.541 1.00 0.53 57 LYS A C 16
ATOM 17297 O O . LYS A 1 57 ? 8.506 5.691 2.105 1.00 0.65 57 LYS A O 16
ATOM 17316 N N . ASN A 1 58 ? 7.675 4.423 3.758 1.00 0.50 58 ASN A N 16
ATOM 17317 C CA . ASN A 1 58 ? 8.686 4.766 4.739 1.00 0.62 58 ASN A CA 16
ATOM 17318 C C . ASN A 1 58 ? 10.080 4.399 4.246 1.00 0.71 58 ASN A C 16
ATOM 17319 O O . ASN A 1 58 ? 10.988 5.234 4.251 1.00 0.88 58 ASN A O 16
ATOM 17330 N N . LYS A 1 59 ? 10.246 3.162 3.799 1.00 0.64 59 LYS A N 16
ATOM 17331 C CA . LYS A 1 59 ? 11.550 2.704 3.355 1.00 0.76 59 LYS A CA 16
ATOM 17332 C C . LYS A 1 59 ? 11.959 3.428 2.072 1.00 0.73 59 LYS A C 16
ATOM 17333 O O . LYS A 1 59 ? 13.114 3.817 1.909 1.00 0.83 59 LYS A O 16
ATOM 17352 N N . LEU A 1 60 ? 10.994 3.638 1.180 1.00 0.64 60 LEU A N 16
ATOM 17353 C CA . LEU A 1 60 ? 11.243 4.374 -0.053 1.00 0.66 60 LEU A CA 16
ATOM 17354 C C . LEU A 1 60 ? 11.577 5.834 0.245 1.00 0.76 60 LEU A C 16
ATOM 17355 O O . LEU A 1 60 ? 12.459 6.421 -0.380 1.00 0.81 60 LEU A O 16
ATOM 17371 N N . LEU A 1 61 ? 10.872 6.404 1.210 1.00 0.83 61 LEU A N 16
ATOM 17372 C CA . LEU A 1 61 ? 11.112 7.773 1.647 1.00 0.96 61 LEU A CA 16
ATOM 17373 C C . LEU A 1 61 ? 12.515 7.905 2.230 1.00 1.05 61 LEU A C 16
ATOM 17374 O O . LEU A 1 61 ? 13.242 8.852 1.929 1.00 1.15 61 LEU A O 16
ATOM 17390 N N . SER A 1 62 ? 12.891 6.932 3.048 1.00 1.10 62 SER A N 16
ATOM 17391 C CA . SER A 1 62 ? 14.204 6.918 3.672 1.00 1.26 62 SER A CA 16
ATOM 17392 C C . SER A 1 62 ? 15.301 6.761 2.623 1.00 1.23 62 SER A C 16
ATOM 17393 O O . SER A 1 62 ? 16.366 7.365 2.730 1.00 1.28 62 SER A O 16
ATOM 17401 N N . ARG A 1 63 ? 15.026 5.968 1.595 1.00 1.31 63 ARG A N 16
ATOM 17402 C CA . ARG A 1 63 ? 15.997 5.742 0.532 1.00 1.51 63 ARG A CA 16
ATOM 17403 C C . ARG A 1 63 ? 15.918 6.829 -0.535 1.00 1.63 63 ARG A C 16
ATOM 17404 O O . ARG A 1 63 ? 16.492 6.696 -1.615 1.00 2.25 63 ARG A O 16
ATOM 17425 N N . ALA A 1 64 ? 15.192 7.903 -0.216 1.00 1.83 64 ALA A N 16
ATOM 17426 C CA . ALA A 1 64 ? 15.052 9.065 -1.096 1.00 2.61 64 ALA A CA 16
ATOM 17427 C C . ALA A 1 64 ? 14.542 8.668 -2.480 1.00 3.11 64 ALA A C 16
ATOM 17428 O O . ALA A 1 64 ? 15.012 9.176 -3.500 1.00 3.75 64 ALA A O 16
ATOM 17435 N N . ASN A 1 65 ? 13.584 7.754 -2.511 1.00 3.03 65 ASN A N 16
ATOM 17436 C CA . ASN A 1 65 ? 12.998 7.310 -3.768 1.00 3.62 65 ASN A CA 16
ATOM 17437 C C . ASN A 1 65 ? 11.538 7.745 -3.836 1.00 4.16 65 ASN A C 16
ATOM 17438 O O . ASN A 1 65 ? 10.763 7.275 -4.671 1.00 4.50 65 ASN A O 16
ATOM 17449 N N . GLY A 1 66 ? 11.173 8.651 -2.942 1.00 4.69 66 GLY A N 16
ATOM 17450 C CA . GLY A 1 66 ? 9.820 9.154 -2.893 1.00 5.52 66 GLY A CA 16
ATOM 17451 C C . GLY A 1 66 ? 9.797 10.661 -2.804 1.00 6.29 66 GLY A C 16
ATOM 17452 O O . GLY A 1 66 ? 9.711 11.324 -3.859 1.00 6.60 66 GLY A O 16
ATOM 17457 N N . MET A 1 1 ? -14.493 12.849 -2.657 1.00 3.88 1 MET A N 17
ATOM 17458 C CA . MET A 1 1 ? -13.641 13.054 -3.849 1.00 3.10 1 MET A CA 17
ATOM 17459 C C . MET A 1 1 ? -12.184 13.151 -3.425 1.00 2.22 1 MET A C 17
ATOM 17460 O O . MET A 1 1 ? -11.338 12.381 -3.879 1.00 2.40 1 MET A O 17
ATOM 17476 N N . GLN A 1 2 ? -11.899 14.106 -2.551 1.00 1.90 2 GLN A N 17
ATOM 17477 C CA . GLN A 1 2 ? -10.570 14.241 -1.978 1.00 1.60 2 GLN A CA 17
ATOM 17478 C C . GLN A 1 2 ? -10.600 13.729 -0.550 1.00 1.43 2 GLN A C 17
ATOM 17479 O O . GLN A 1 2 ? -11.274 14.302 0.307 1.00 1.60 2 GLN A O 17
ATOM 17493 N N . HIS A 1 3 ? -9.898 12.641 -0.298 1.00 1.23 3 HIS A N 17
ATOM 17494 C CA . HIS A 1 3 ? -9.964 11.991 1.000 1.00 1.16 3 HIS A CA 17
ATOM 17495 C C . HIS A 1 3 ? -8.584 11.590 1.492 1.00 0.97 3 HIS A C 17
ATOM 17496 O O . HIS A 1 3 ? -7.889 10.799 0.856 1.00 1.04 3 HIS A O 17
ATOM 17511 N N . GLU A 1 4 ? -8.198 12.139 2.629 1.00 0.92 4 GLU A N 17
ATOM 17512 C CA . GLU A 1 4 ? -6.995 11.706 3.307 1.00 0.90 4 GLU A CA 17
ATOM 17513 C C . GLU A 1 4 ? -7.380 10.842 4.493 1.00 0.81 4 GLU A C 17
ATOM 17514 O O . GLU A 1 4 ? -8.394 11.082 5.152 1.00 0.99 4 GLU A O 17
ATOM 17526 N N . LEU A 1 5 ? -6.578 9.830 4.747 1.00 0.69 5 LEU A N 17
ATOM 17527 C CA . LEU A 1 5 ? -6.919 8.813 5.720 1.00 0.61 5 LEU A CA 17
ATOM 17528 C C . LEU A 1 5 ? -5.753 8.535 6.650 1.00 0.60 5 LEU A C 17
ATOM 17529 O O . LEU A 1 5 ? -4.626 8.967 6.407 1.00 0.66 5 LEU A O 17
ATOM 17545 N N . GLN A 1 6 ? -6.050 7.822 7.718 1.00 0.57 6 GLN A N 17
ATOM 17546 C CA . GLN A 1 6 ? -5.062 7.476 8.722 1.00 0.59 6 GLN A CA 17
ATOM 17547 C C . GLN A 1 6 ? -4.636 6.022 8.534 1.00 0.48 6 GLN A C 17
ATOM 17548 O O . GLN A 1 6 ? -5.287 5.295 7.783 1.00 0.42 6 GLN A O 17
ATOM 17562 N N . PRO A 1 7 ? -3.524 5.599 9.182 1.00 0.52 7 PRO A N 17
ATOM 17563 C CA . PRO A 1 7 ? -2.988 4.232 9.103 1.00 0.48 7 PRO A CA 17
ATOM 17564 C C . PRO A 1 7 ? -4.048 3.141 8.931 1.00 0.40 7 PRO A C 17
ATOM 17565 O O . PRO A 1 7 ? -3.872 2.218 8.134 1.00 0.37 7 PRO A O 17
ATOM 17576 N N . ASP A 1 8 ? -5.147 3.234 9.662 1.00 0.40 8 ASP A N 17
ATOM 17577 C CA . ASP A 1 8 ? -6.217 2.270 9.493 1.00 0.38 8 ASP A CA 17
ATOM 17578 C C . ASP A 1 8 ? -7.356 2.884 8.686 1.00 0.37 8 ASP A C 17
ATOM 17579 O O . ASP A 1 8 ? -8.138 3.693 9.193 1.00 0.42 8 ASP A O 17
ATOM 17588 N N . SER A 1 9 ? -7.420 2.497 7.422 1.00 0.33 9 SER A N 17
ATOM 17589 C CA . SER A 1 9 ? -8.469 2.924 6.509 1.00 0.34 9 SER A CA 17
ATOM 17590 C C . SER A 1 9 ? -8.258 2.212 5.180 1.00 0.29 9 SER A C 17
ATOM 17591 O O . SER A 1 9 ? -7.255 1.512 5.004 1.00 0.35 9 SER A O 17
ATOM 17599 N N . LEU A 1 10 ? -9.170 2.402 4.242 1.00 0.28 10 LEU A N 17
ATOM 17600 C CA . LEU A 1 10 ? -9.167 1.609 3.025 1.00 0.27 10 LEU A CA 17
ATOM 17601 C C . LEU A 1 10 ? -8.631 2.386 1.829 1.00 0.25 10 LEU A C 17
ATOM 17602 O O . LEU A 1 10 ? -9.274 3.310 1.322 1.00 0.29 10 LEU A O 17
ATOM 17618 N N . VAL A 1 11 ? -7.445 1.998 1.390 1.00 0.22 11 VAL A N 17
ATOM 17619 C CA . VAL A 1 11 ? -6.880 2.482 0.140 1.00 0.22 11 VAL A CA 17
ATOM 17620 C C . VAL A 1 11 ? -7.001 1.375 -0.903 1.00 0.24 11 VAL A C 17
ATOM 17621 O O . VAL A 1 11 ? -7.103 0.200 -0.552 1.00 0.29 11 VAL A O 17
ATOM 17634 N N . ASP A 1 12 ? -7.010 1.730 -2.171 1.00 0.25 12 ASP A N 17
ATOM 17635 C CA . ASP A 1 12 ? -7.270 0.740 -3.206 1.00 0.29 12 ASP A CA 17
ATOM 17636 C C . ASP A 1 12 ? -6.028 0.460 -4.039 1.00 0.28 12 ASP A C 17
ATOM 17637 O O . ASP A 1 12 ? -5.098 1.261 -4.045 1.00 0.30 12 ASP A O 17
ATOM 17646 N N . LEU A 1 13 ? -6.012 -0.679 -4.717 1.00 0.34 13 LEU A N 17
ATOM 17647 C CA . LEU A 1 13 ? -4.906 -1.058 -5.590 1.00 0.38 13 LEU A CA 17
ATOM 17648 C C . LEU A 1 13 ? -4.571 0.058 -6.575 1.00 0.34 13 LEU A C 17
ATOM 17649 O O . LEU A 1 13 ? -3.415 0.466 -6.698 1.00 0.33 13 LEU A O 17
ATOM 17665 N N . LYS A 1 14 ? -5.589 0.563 -7.261 1.00 0.37 14 LYS A N 17
ATOM 17666 C CA . LYS A 1 14 ? -5.401 1.639 -8.219 1.00 0.40 14 LYS A CA 17
ATOM 17667 C C . LYS A 1 14 ? -4.933 2.884 -7.482 1.00 0.31 14 LYS A C 17
ATOM 17668 O O . LYS A 1 14 ? -4.102 3.647 -7.968 1.00 0.32 14 LYS A O 17
ATOM 17687 N N . PHE A 1 15 ? -5.472 3.069 -6.291 1.00 0.29 15 PHE A N 17
ATOM 17688 C CA . PHE A 1 15 ? -5.102 4.186 -5.438 1.00 0.26 15 PHE A CA 17
ATOM 17689 C C . PHE A 1 15 ? -3.603 4.160 -5.126 1.00 0.23 15 PHE A C 17
ATOM 17690 O O . PHE A 1 15 ? -2.965 5.203 -5.070 1.00 0.27 15 PHE A O 17
ATOM 17707 N N . ILE A 1 16 ? -3.056 2.967 -4.890 1.00 0.22 16 ILE A N 17
ATOM 17708 C CA . ILE A 1 16 ? -1.618 2.799 -4.683 1.00 0.22 16 ILE A CA 17
ATOM 17709 C C . ILE A 1 16 ? -0.820 3.399 -5.852 1.00 0.23 16 ILE A C 17
ATOM 17710 O O . ILE A 1 16 ? 0.277 3.928 -5.667 1.00 0.27 16 ILE A O 17
ATOM 17726 N N . MET A 1 17 ? -1.376 3.299 -7.057 1.00 0.23 17 MET A N 17
ATOM 17727 C CA . MET A 1 17 ? -0.766 3.903 -8.242 1.00 0.28 17 MET A CA 17
ATOM 17728 C C . MET A 1 17 ? -0.763 5.425 -8.121 1.00 0.34 17 MET A C 17
ATOM 17729 O O . MET A 1 17 ? 0.147 6.097 -8.595 1.00 0.43 17 MET A O 17
ATOM 17743 N N . ALA A 1 18 ? -1.803 5.967 -7.508 1.00 0.34 18 ALA A N 17
ATOM 17744 C CA . ALA A 1 18 ? -1.856 7.395 -7.215 1.00 0.44 18 ALA A CA 17
ATOM 17745 C C . ALA A 1 18 ? -0.893 7.740 -6.083 1.00 0.49 18 ALA A C 17
ATOM 17746 O O . ALA A 1 18 ? -0.338 8.837 -6.029 1.00 0.69 18 ALA A O 17
ATOM 17753 N N . ASP A 1 19 ? -0.704 6.776 -5.188 1.00 0.40 19 ASP A N 17
ATOM 17754 C CA . ASP A 1 19 ? 0.191 6.920 -4.043 1.00 0.52 19 ASP A CA 17
ATOM 17755 C C . ASP A 1 19 ? 1.627 7.144 -4.514 1.00 0.56 19 ASP A C 17
ATOM 17756 O O . ASP A 1 19 ? 2.279 8.111 -4.118 1.00 0.77 19 ASP A O 17
ATOM 17765 N N . THR A 1 20 ? 2.103 6.256 -5.382 1.00 0.49 20 THR A N 17
ATOM 17766 C CA . THR A 1 20 ? 3.468 6.342 -5.882 1.00 0.71 20 THR A CA 17
ATOM 17767 C C . THR A 1 20 ? 3.510 6.664 -7.373 1.00 0.67 20 THR A C 17
ATOM 17768 O O . THR A 1 20 ? 4.071 7.680 -7.785 1.00 1.04 20 THR A O 17
ATOM 17779 N N . GLY A 1 21 ? 2.910 5.797 -8.171 1.00 0.36 21 GLY A N 17
ATOM 17780 C CA . GLY A 1 21 ? 2.901 5.987 -9.607 1.00 0.45 21 GLY A CA 17
ATOM 17781 C C . GLY A 1 21 ? 3.379 4.757 -10.348 1.00 0.40 21 GLY A C 17
ATOM 17782 O O . GLY A 1 21 ? 3.722 4.825 -11.529 1.00 0.49 21 GLY A O 17
ATOM 17786 N N . PHE A 1 22 ? 3.390 3.623 -9.659 1.00 0.31 22 PHE A N 17
ATOM 17787 C CA . PHE A 1 22 ? 3.911 2.391 -10.233 1.00 0.32 22 PHE A CA 17
ATOM 17788 C C . PHE A 1 22 ? 2.820 1.331 -10.346 1.00 0.29 22 PHE A C 17
ATOM 17789 O O . PHE A 1 22 ? 1.674 1.566 -9.966 1.00 0.28 22 PHE A O 17
ATOM 17806 N N . GLY A 1 23 ? 3.194 0.162 -10.855 1.00 0.34 23 GLY A N 17
ATOM 17807 C CA . GLY A 1 23 ? 2.227 -0.883 -11.115 1.00 0.36 23 GLY A CA 17
ATOM 17808 C C . GLY A 1 23 ? 2.209 -1.969 -10.057 1.00 0.30 23 GLY A C 17
ATOM 17809 O O . GLY A 1 23 ? 2.982 -1.933 -9.098 1.00 0.27 23 GLY A O 17
ATOM 17813 N N . LYS A 1 24 ? 1.318 -2.937 -10.263 1.00 0.35 24 LYS A N 17
ATOM 17814 C CA . LYS A 1 24 ? 1.069 -4.035 -9.322 1.00 0.39 24 LYS A CA 17
ATOM 17815 C C . LYS A 1 24 ? 2.348 -4.671 -8.767 1.00 0.31 24 LYS A C 17
ATOM 17816 O O . LYS A 1 24 ? 2.486 -4.828 -7.553 1.00 0.28 24 LYS A O 17
ATOM 17835 N N . THR A 1 25 ? 3.270 -5.042 -9.652 1.00 0.35 25 THR A N 17
ATOM 17836 C CA . THR A 1 25 ? 4.466 -5.773 -9.255 1.00 0.37 25 THR A CA 17
ATOM 17837 C C . THR A 1 25 ? 5.285 -4.987 -8.223 1.00 0.32 25 THR A C 17
ATOM 17838 O O . THR A 1 25 ? 5.749 -5.553 -7.228 1.00 0.36 25 THR A O 17
ATOM 17849 N N . PHE A 1 26 ? 5.425 -3.681 -8.449 1.00 0.27 26 PHE A N 17
ATOM 17850 C CA . PHE A 1 26 ? 6.129 -2.809 -7.533 1.00 0.26 26 PHE A CA 17
ATOM 17851 C C . PHE A 1 26 ? 5.436 -2.818 -6.178 1.00 0.22 26 PHE A C 17
ATOM 17852 O O . PHE A 1 26 ? 6.070 -3.012 -5.147 1.00 0.25 26 PHE A O 17
ATOM 17869 N N . ILE A 1 27 ? 4.123 -2.645 -6.209 1.00 0.18 27 ILE A N 17
ATOM 17870 C CA . ILE A 1 27 ? 3.319 -2.561 -4.997 1.00 0.16 27 ILE A CA 17
ATOM 17871 C C . ILE A 1 27 ? 3.505 -3.788 -4.113 1.00 0.18 27 ILE A C 17
ATOM 17872 O O . ILE A 1 27 ? 3.970 -3.683 -2.981 1.00 0.19 27 ILE A O 17
ATOM 17888 N N . TYR A 1 28 ? 3.167 -4.950 -4.643 1.00 0.22 28 TYR A N 17
ATOM 17889 C CA . TYR A 1 28 ? 3.194 -6.174 -3.856 1.00 0.25 28 TYR A CA 17
ATOM 17890 C C . TYR A 1 28 ? 4.588 -6.434 -3.288 1.00 0.25 28 TYR A C 17
ATOM 17891 O O . TYR A 1 28 ? 4.720 -6.888 -2.146 1.00 0.27 28 TYR A O 17
ATOM 17909 N N . ASP A 1 29 ? 5.624 -6.126 -4.069 1.00 0.28 29 ASP A N 17
ATOM 17910 C CA . ASP A 1 29 ? 7.000 -6.235 -3.586 1.00 0.32 29 ASP A CA 17
ATOM 17911 C C . ASP A 1 29 ? 7.243 -5.259 -2.442 1.00 0.28 29 ASP A C 17
ATOM 17912 O O . ASP A 1 29 ? 7.600 -5.660 -1.333 1.00 0.29 29 ASP A O 17
ATOM 17921 N N . ARG A 1 30 ? 7.009 -3.980 -2.721 1.00 0.26 30 ARG A N 17
ATOM 17922 C CA . ARG A 1 30 ? 7.317 -2.910 -1.783 1.00 0.28 30 ARG A CA 17
ATOM 17923 C C . ARG A 1 30 ? 6.576 -3.089 -0.473 1.00 0.22 30 ARG A C 17
ATOM 17924 O O . ARG A 1 30 ? 7.172 -3.023 0.598 1.00 0.24 30 ARG A O 17
ATOM 17945 N N . ILE A 1 31 ? 5.274 -3.304 -0.567 1.00 0.19 31 ILE A N 17
ATOM 17946 C CA . ILE A 1 31 ? 4.427 -3.351 0.610 1.00 0.18 31 ILE A CA 17
ATOM 17947 C C . ILE A 1 31 ? 4.760 -4.555 1.491 1.00 0.22 31 ILE A C 17
ATOM 17948 O O . ILE A 1 31 ? 4.852 -4.423 2.714 1.00 0.27 31 ILE A O 17
ATOM 17964 N N . LYS A 1 32 ? 4.957 -5.723 0.886 1.00 0.24 32 LYS A N 17
ATOM 17965 C CA . LYS A 1 32 ? 5.359 -6.896 1.658 1.00 0.35 32 LYS A CA 17
ATOM 17966 C C . LYS A 1 32 ? 6.731 -6.695 2.282 1.00 0.41 32 LYS A C 17
ATOM 17967 O O . LYS A 1 32 ? 6.943 -7.030 3.449 1.00 0.52 32 LYS A O 17
ATOM 17986 N N . SER A 1 33 ? 7.651 -6.148 1.497 1.00 0.40 33 SER A N 17
ATOM 17987 C CA . SER A 1 33 ? 9.003 -5.884 1.964 1.00 0.54 33 SER A CA 17
ATOM 17988 C C . SER A 1 33 ? 8.988 -4.808 3.048 1.00 0.54 33 SER A C 17
ATOM 17989 O O . SER A 1 33 ? 9.914 -4.709 3.855 1.00 0.66 33 SER A O 17
ATOM 17997 N N . GLY A 1 34 ? 7.935 -3.996 3.046 1.00 0.47 34 GLY A N 17
ATOM 17998 C CA . GLY A 1 34 ? 7.725 -3.051 4.116 1.00 0.49 34 GLY A CA 17
ATOM 17999 C C . GLY A 1 34 ? 7.411 -3.766 5.409 1.00 0.43 34 GLY A C 17
ATOM 18000 O O . GLY A 1 34 ? 8.192 -3.705 6.362 1.00 0.56 34 GLY A O 17
ATOM 18004 N N . ASP A 1 35 ? 6.276 -4.466 5.434 1.00 0.33 35 ASP A N 17
ATOM 18005 C CA . ASP A 1 35 ? 5.898 -5.279 6.587 1.00 0.41 35 ASP A CA 17
ATOM 18006 C C . ASP A 1 35 ? 4.557 -5.944 6.339 1.00 0.42 35 ASP A C 17
ATOM 18007 O O . ASP A 1 35 ? 3.533 -5.457 6.812 1.00 0.83 35 ASP A O 17
ATOM 18016 N N . LEU A 1 36 ? 4.598 -7.032 5.557 1.00 0.39 36 LEU A N 17
ATOM 18017 C CA . LEU A 1 36 ? 3.468 -7.957 5.355 1.00 0.45 36 LEU A CA 17
ATOM 18018 C C . LEU A 1 36 ? 2.105 -7.288 5.532 1.00 0.41 36 LEU A C 17
ATOM 18019 O O . LEU A 1 36 ? 1.576 -7.248 6.651 1.00 0.57 36 LEU A O 17
ATOM 18035 N N . PRO A 1 37 ? 1.514 -6.797 4.424 1.00 0.33 37 PRO A N 17
ATOM 18036 C CA . PRO A 1 37 ? 0.315 -5.950 4.440 1.00 0.32 37 PRO A CA 17
ATOM 18037 C C . PRO A 1 37 ? -0.759 -6.414 5.415 1.00 0.26 37 PRO A C 17
ATOM 18038 O O . PRO A 1 37 ? -1.077 -7.603 5.501 1.00 0.32 37 PRO A O 17
ATOM 18049 N N . LYS A 1 38 ? -1.319 -5.460 6.142 1.00 0.30 38 LYS A N 17
ATOM 18050 C CA . LYS A 1 38 ? -2.378 -5.740 7.089 1.00 0.37 38 LYS A CA 17
ATOM 18051 C C . LYS A 1 38 ? -3.719 -5.558 6.390 1.00 0.33 38 LYS A C 17
ATOM 18052 O O . LYS A 1 38 ? -4.783 -5.725 6.991 1.00 0.40 38 LYS A O 17
ATOM 18071 N N . ALA A 1 39 ? -3.630 -5.182 5.111 1.00 0.24 39 ALA A N 17
ATOM 18072 C CA . ALA A 1 39 ? -4.770 -5.057 4.216 1.00 0.22 39 ALA A CA 17
ATOM 18073 C C . ALA A 1 39 ? -5.727 -6.232 4.314 1.00 0.29 39 ALA A C 17
ATOM 18074 O O . ALA A 1 39 ? -5.386 -7.306 4.815 1.00 0.37 39 ALA A O 17
ATOM 18081 N N . LYS A 1 40 ? -6.921 -6.032 3.791 1.00 0.31 40 LYS A N 17
ATOM 18082 C CA . LYS A 1 40 ? -7.964 -7.023 3.893 1.00 0.42 40 LYS A CA 17
ATOM 18083 C C . LYS A 1 40 ? -8.140 -7.694 2.546 1.00 0.42 40 LYS A C 17
ATOM 18084 O O . LYS A 1 40 ? -8.985 -7.305 1.741 1.00 0.40 40 LYS A O 17
ATOM 18103 N N . VAL A 1 41 ? -7.306 -8.691 2.309 1.00 0.51 41 VAL A N 17
ATOM 18104 C CA . VAL A 1 41 ? -7.248 -9.371 1.029 1.00 0.59 41 VAL A CA 17
ATOM 18105 C C . VAL A 1 41 ? -7.854 -10.763 1.147 1.00 0.78 41 VAL A C 17
ATOM 18106 O O . VAL A 1 41 ? -7.491 -11.532 2.034 1.00 1.02 41 VAL A O 17
ATOM 18119 N N . ILE A 1 42 ? -8.784 -11.084 0.259 1.00 0.87 42 ILE A N 17
ATOM 18120 C CA . ILE A 1 42 ? -9.505 -12.343 0.353 1.00 1.13 42 ILE A CA 17
ATOM 18121 C C . ILE A 1 42 ? -9.354 -13.171 -0.937 1.00 1.17 42 ILE A C 17
ATOM 18122 O O . ILE A 1 42 ? -9.705 -14.351 -0.979 1.00 1.41 42 ILE A O 17
ATOM 18138 N N . HIS A 1 43 ? -8.805 -12.561 -1.985 1.00 1.08 43 HIS A N 17
ATOM 18139 C CA . HIS A 1 43 ? -8.562 -13.284 -3.237 1.00 1.28 43 HIS A CA 17
ATOM 18140 C C . HIS A 1 43 ? -7.397 -12.677 -4.018 1.00 1.29 43 HIS A C 17
ATOM 18141 O O . HIS A 1 43 ? -7.517 -12.375 -5.204 1.00 1.51 43 HIS A O 17
ATOM 18156 N N . GLY A 1 44 ? -6.270 -12.494 -3.339 1.00 1.20 44 GLY A N 17
ATOM 18157 C CA . GLY A 1 44 ? -5.082 -11.935 -3.975 1.00 1.31 44 GLY A CA 17
ATOM 18158 C C . GLY A 1 44 ? -5.155 -10.425 -4.124 1.00 1.11 44 GLY A C 17
ATOM 18159 O O . GLY A 1 44 ? -4.133 -9.739 -4.115 1.00 1.44 44 GLY A O 17
ATOM 18163 N N . ARG A 1 45 ? -6.371 -9.920 -4.251 1.00 0.93 45 ARG A N 17
ATOM 18164 C CA . ARG A 1 45 ? -6.644 -8.494 -4.292 1.00 0.90 45 ARG A CA 17
ATOM 18165 C C . ARG A 1 45 ? -7.937 -8.254 -3.522 1.00 0.86 45 ARG A C 17
ATOM 18166 O O . ARG A 1 45 ? -8.694 -9.204 -3.310 1.00 1.73 45 ARG A O 17
ATOM 18187 N N . ALA A 1 46 ? -8.173 -7.017 -3.090 1.00 0.74 46 ALA A N 17
ATOM 18188 C CA . ALA A 1 46 ? -9.427 -6.643 -2.425 1.00 0.57 46 ALA A CA 17
ATOM 18189 C C . ALA A 1 46 ? -9.387 -5.186 -1.983 1.00 0.51 46 ALA A C 17
ATOM 18190 O O . ALA A 1 46 ? -9.709 -4.286 -2.756 1.00 0.67 46 ALA A O 17
ATOM 18197 N N . ARG A 1 47 ? -8.976 -4.960 -0.742 1.00 0.37 47 ARG A N 17
ATOM 18198 C CA . ARG A 1 47 ? -8.845 -3.619 -0.202 1.00 0.38 47 ARG A CA 17
ATOM 18199 C C . ARG A 1 47 ? -7.551 -3.528 0.579 1.00 0.31 47 ARG A C 17
ATOM 18200 O O . ARG A 1 47 ? -7.242 -4.410 1.381 1.00 0.34 47 ARG A O 17
ATOM 18221 N N . TRP A 1 48 ? -6.795 -2.474 0.348 1.00 0.26 48 TRP A N 17
ATOM 18222 C CA . TRP A 1 48 ? -5.498 -2.347 0.968 1.00 0.21 48 TRP A CA 17
ATOM 18223 C C . TRP A 1 48 ? -5.575 -1.407 2.159 1.00 0.20 48 TRP A C 17
ATOM 18224 O O . TRP A 1 48 ? -6.377 -0.473 2.178 1.00 0.23 48 TRP A O 17
ATOM 18245 N N . LEU A 1 49 ? -4.761 -1.674 3.164 1.00 0.20 49 LEU A N 17
ATOM 18246 C CA . LEU A 1 49 ? -4.748 -0.878 4.357 1.00 0.21 49 LEU A CA 17
ATOM 18247 C C . LEU A 1 49 ? -3.659 0.178 4.243 1.00 0.23 49 LEU A C 17
ATOM 18248 O O . LEU A 1 49 ? -2.567 -0.079 3.736 1.00 0.30 49 LEU A O 17
ATOM 18264 N N . TYR A 1 50 ? -3.985 1.380 4.696 1.00 0.21 50 TYR A N 17
ATOM 18265 C CA . TYR A 1 50 ? -3.113 2.534 4.529 1.00 0.24 50 TYR A CA 17
ATOM 18266 C C . TYR A 1 50 ? -1.775 2.355 5.246 1.00 0.25 50 TYR A C 17
ATOM 18267 O O . TYR A 1 50 ? -0.737 2.739 4.714 1.00 0.26 50 TYR A O 17
ATOM 18285 N N . ARG A 1 51 ? -1.810 1.804 6.458 1.00 0.27 51 ARG A N 17
ATOM 18286 C CA . ARG A 1 51 ? -0.596 1.555 7.237 1.00 0.29 51 ARG A CA 17
ATOM 18287 C C . ARG A 1 51 ? 0.430 0.745 6.441 1.00 0.28 51 ARG A C 17
ATOM 18288 O O . ARG A 1 51 ? 1.634 0.912 6.614 1.00 0.30 51 ARG A O 17
ATOM 18309 N N . ASP A 1 52 ? -0.059 -0.138 5.572 1.00 0.30 52 ASP A N 17
ATOM 18310 C CA . ASP A 1 52 ? 0.811 -0.961 4.737 1.00 0.31 52 ASP A CA 17
ATOM 18311 C C . ASP A 1 52 ? 1.641 -0.072 3.842 1.00 0.28 52 ASP A C 17
ATOM 18312 O O . ASP A 1 52 ? 2.809 -0.347 3.562 1.00 0.32 52 ASP A O 17
ATOM 18321 N N . HIS A 1 53 ? 1.018 1.008 3.395 1.00 0.23 53 HIS A N 17
ATOM 18322 C CA . HIS A 1 53 ? 1.707 1.996 2.595 1.00 0.21 53 HIS A CA 17
ATOM 18323 C C . HIS A 1 53 ? 2.718 2.710 3.467 1.00 0.19 53 HIS A C 17
ATOM 18324 O O . HIS A 1 53 ? 3.820 2.996 3.026 1.00 0.19 53 HIS A O 17
ATOM 18339 N N . CYS A 1 54 ? 2.344 2.964 4.717 1.00 0.21 54 CYS A N 17
ATOM 18340 C CA . CYS A 1 54 ? 3.242 3.605 5.665 1.00 0.25 54 CYS A CA 17
ATOM 18341 C C . CYS A 1 54 ? 4.525 2.793 5.805 1.00 0.28 54 CYS A C 17
ATOM 18342 O O . CYS A 1 54 ? 5.622 3.342 5.721 1.00 0.36 54 CYS A O 17
ATOM 18350 N N . GLU A 1 55 ? 4.374 1.478 5.979 1.00 0.30 55 GLU A N 17
ATOM 18351 C CA . GLU A 1 55 ? 5.515 0.589 6.134 1.00 0.42 55 GLU A CA 17
ATOM 18352 C C . GLU A 1 55 ? 6.357 0.554 4.865 1.00 0.40 55 GLU A C 17
ATOM 18353 O O . GLU A 1 55 ? 7.575 0.710 4.905 1.00 0.50 55 GLU A O 17
ATOM 18365 N N . PHE A 1 56 ? 5.701 0.314 3.741 1.00 0.33 56 PHE A N 17
ATOM 18366 C CA . PHE A 1 56 ? 6.398 0.194 2.475 1.00 0.35 56 PHE A CA 17
ATOM 18367 C C . PHE A 1 56 ? 7.081 1.510 2.080 1.00 0.39 56 PHE A C 17
ATOM 18368 O O . PHE A 1 56 ? 8.273 1.523 1.752 1.00 0.49 56 PHE A O 17
ATOM 18385 N N . LYS A 1 57 ? 6.327 2.610 2.120 1.00 0.35 57 LYS A N 17
ATOM 18386 C CA . LYS A 1 57 ? 6.866 3.931 1.804 1.00 0.44 57 LYS A CA 17
ATOM 18387 C C . LYS A 1 57 ? 8.040 4.245 2.701 1.00 0.53 57 LYS A C 17
ATOM 18388 O O . LYS A 1 57 ? 8.967 4.934 2.307 1.00 0.65 57 LYS A O 17
ATOM 18407 N N . ASN A 1 58 ? 7.977 3.722 3.910 1.00 0.50 58 ASN A N 17
ATOM 18408 C CA . ASN A 1 58 ? 9.027 3.887 4.899 1.00 0.62 58 ASN A CA 17
ATOM 18409 C C . ASN A 1 58 ? 10.359 3.336 4.395 1.00 0.71 58 ASN A C 17
ATOM 18410 O O . ASN A 1 58 ? 11.391 3.993 4.519 1.00 0.88 58 ASN A O 17
ATOM 18421 N N . LYS A 1 59 ? 10.335 2.144 3.801 1.00 0.64 59 LYS A N 17
ATOM 18422 C CA . LYS A 1 59 ? 11.563 1.509 3.347 1.00 0.76 59 LYS A CA 17
ATOM 18423 C C . LYS A 1 59 ? 12.090 2.225 2.104 1.00 0.73 59 LYS A C 17
ATOM 18424 O O . LYS A 1 59 ? 13.298 2.323 1.891 1.00 0.83 59 LYS A O 17
ATOM 18443 N N . LEU A 1 60 ? 11.166 2.740 1.297 1.00 0.64 60 LEU A N 17
ATOM 18444 C CA . LEU A 1 60 ? 11.530 3.501 0.112 1.00 0.66 60 LEU A CA 17
ATOM 18445 C C . LEU A 1 60 ? 12.034 4.887 0.510 1.00 0.76 60 LEU A C 17
ATOM 18446 O O . LEU A 1 60 ? 13.019 5.382 -0.033 1.00 0.81 60 LEU A O 17
ATOM 18462 N N . LEU A 1 61 ? 11.359 5.497 1.476 1.00 0.83 61 LEU A N 17
ATOM 18463 C CA . LEU A 1 61 ? 11.746 6.801 2.002 1.00 0.96 61 LEU A CA 17
ATOM 18464 C C . LEU A 1 61 ? 13.121 6.720 2.658 1.00 1.05 61 LEU A C 17
ATOM 18465 O O . LEU A 1 61 ? 13.918 7.655 2.575 1.00 1.15 61 LEU A O 17
ATOM 18481 N N . SER A 1 62 ? 13.394 5.586 3.295 1.00 1.10 62 SER A N 17
ATOM 18482 C CA . SER A 1 62 ? 14.693 5.336 3.907 1.00 1.26 62 SER A CA 17
ATOM 18483 C C . SER A 1 62 ? 15.798 5.369 2.850 1.00 1.23 62 SER A C 17
ATOM 18484 O O . SER A 1 62 ? 16.943 5.715 3.142 1.00 1.28 62 SER A O 17
ATOM 18492 N N . ARG A 1 63 ? 15.437 5.022 1.617 1.00 1.31 63 ARG A N 17
ATOM 18493 C CA . ARG A 1 63 ? 16.380 5.020 0.509 1.00 1.51 63 ARG A CA 17
ATOM 18494 C C . ARG A 1 63 ? 16.182 6.253 -0.371 1.00 1.63 63 ARG A C 17
ATOM 18495 O O . ARG A 1 63 ? 16.577 6.264 -1.539 1.00 2.25 63 ARG A O 17
ATOM 18516 N N . ALA A 1 64 ? 15.548 7.276 0.199 1.00 1.83 64 ALA A N 17
ATOM 18517 C CA . ALA A 1 64 ? 15.322 8.553 -0.481 1.00 2.61 64 ALA A CA 17
ATOM 18518 C C . ALA A 1 64 ? 14.546 8.389 -1.791 1.00 3.11 64 ALA A C 17
ATOM 18519 O O . ALA A 1 64 ? 14.841 9.046 -2.791 1.00 3.75 64 ALA A O 17
ATOM 18526 N N . ASN A 1 65 ? 13.558 7.508 -1.782 1.00 3.03 65 ASN A N 17
ATOM 18527 C CA . ASN A 1 65 ? 12.692 7.325 -2.941 1.00 3.62 65 ASN A CA 17
ATOM 18528 C C . ASN A 1 65 ? 11.490 8.257 -2.845 1.00 4.16 65 ASN A C 17
ATOM 18529 O O . ASN A 1 65 ? 11.265 9.101 -3.716 1.00 4.50 65 ASN A O 17
ATOM 18540 N N . GLY A 1 66 ? 10.739 8.109 -1.766 1.00 4.69 66 GLY A N 17
ATOM 18541 C CA . GLY A 1 66 ? 9.535 8.888 -1.581 1.00 5.52 66 GLY A CA 17
ATOM 18542 C C . GLY A 1 66 ? 8.318 8.135 -2.063 1.00 6.29 66 GLY A C 17
ATOM 18543 O O . GLY A 1 66 ? 8.354 6.888 -2.041 1.00 6.60 66 GLY A O 17
#

Sequence (66 aa):
MQHELQPDSLVDLKFIMADTGFGKTFIYDRIKSGDLPKAKVIHGRARWLYRDHCEFKNKLLSRANGMQHELQPDSLVDLKFIMADTGFGKTFIYDRIKSGDLPKAKVIHGRARWLYRDHCEFKNKLLSRANGMQHELQPDSLVDLKFIMADTGFGKTFIYDRIKSGDLPKAKVIHGRARWLYRDHCEFKNKLLSRANGMQHELQPDSLVDLKFIMADTGFGKTFIYDRIKSGDLPKAKVIHGRARWLYRDHCEFKNKLLSRANGMQHELQPDSLVDLKFIMADTGFGKTFIYDRIKSGDLPKAKVIHGRARWLYRDHCEFKNKLLSRANGMQHELQPDSLVDLKFIMADTGFGKTFIYDRIKSGDLPKAKVIHGRARWLYRDHCEFKNKLLSRANGMQHELQPDSLVDLKFIMADTGFGKTFIYDRIKSGDLPKAKVIHGRARWLYRDHCEFKNKLLSRANGMQHELQPDSLVDLKFIMADTGFGKTFIYDRIKSGDLPKAKVIHGRARWLYRDHCEFKNKLLSRANGMQHELQPDSLVDLKFIMADTGFGKTFIYDRIKSGDLPKAKVIHGRARWLYRDHCEFKNKLLSRANGMQHELQPDSLVDLKFIMADTGFGKTFIYDRIKSGDLPKAKVIHGRARWLYRDHCEFKNKLLSRANGMQHELQPDSLVDLKFIMADTGFGKTFIYDRIKSGDLPKAKVIHGRARWLYRDHCEFKNKLLSRANGMQHELQPDSLVDLKFIMADTGFGKTFIYDRIKSGDLPKAKVIHGRARWLYRDHCEFKNKLLSRANGMQHELQPDSLVDLKFIMADTGFGKTFIYDRIKSGDLPKAKVIHGRARWLYRDHCEFKNKLLSRANGMQHELQPDSLVDLKFIMADTGFGKTFIYDRIKSGDLPKAKVIHGRARWLYRDHCEFKNKLLSRANGMQHELQPDSLVDLKFIMADTGFGKTFIYDRIKSGDLPKAKVIHGRARWLYRDHCEFKNKLLSRANGMQHELQPDSLVDLKFIMADTGFGKTFIYDRIKSGDLPKAKVIHGRARWLYRDHCEFKNKLLSRANGMQHELQPDSLVDLKFIMADTGFGKTFIYDRIKSGDLPKAKVIHGRARWLYRDHCEFKNKLLSRANG

Nearest PDB structures (foldseek):
  1z4h-assembly1_A  TM=9.582E-01  e=1.126E-10  Escherichia coli
  8dgl-assembly1_C  TM=5.756E-01  e=2.312E+00  Mesorhizobium japonicum R7A
  5c8d-assembly2_F  TM=5.788E-01  e=2.648E+00  Thermus thermophilus HB27
  1y10-assembly3_B  TM=4.599E-01  e=1.647E+00  Mycobacterium tuberculosis
  3ucs-assembly1_A  TM=4.487E-01  e=6.844E+00  Klebsiella pneumoniae 342

Solvent-accessible surface area: 4930 Å² total; per-residue (Å²): 232,182,136,165,47,116,86,72,24,120,7,45,11,149,63,0,69,84,42,23,64,89,30,99,117,36,0,66,82,65,0,112,68,21,75,121,39,66,10,119,71,152,160,52,122,49,142,12,22,60,87,1,0,72,55,0,72,96,30,14,144,92,184,76,72,140

Radius of gyration: 11.09 Å; Cα contacts (8 Å, |Δi|>4): 78; chains: 1; bounding box: 29×26×20 Å

CATH classification: 1.10.238.160

B-factor: mean 1.14, std 1.14, range [0.15, 6.88]

Organism: Escherichia coli (strain K12) (NCBI:txid83333)

Foldseek 3Di:
DDDDDDQFDWAAQVSVCVVQNDHDVCLVVLLVVLPHFPFDDDDSGDTGGNNSVVSSVVVCVVVVND

Secondary structure (DSSP, 8-state):
------SSSEE-HHHHHHHHSS-HHHHHHHHHHHH---SEESSS-EEEEHHHHHHHHHHHHHHT--

GO terms:
  GO:0005515 protein binding (F, IPI)
  GO:0003677 DNA binding (F, IDA)
  GO:0042802 identical protein binding (F, IDA)
  GO:0043565 sequence-specific DNA binding (F, IDA)
  GO:2000143 negative regulation of DNA-templated transcription initiation (P, IDA)
  GO:2000143 negative regulation of DNA-templated transcription initiation (P, IMP)